Protein AF-A0A9D4MCY9-F1 (afdb_monomer_lite)

pLDDT: mean 71.81, std 23.61, range [22.31, 98.25]

Foldseek 3Di:
DVVVVVLLVCLLPLVSLVVQLVVLVVVQVVVQVVVVVVVDRPHDDSCDCVRNVSSVVSNVVNVVVVVVVVVVVVVVVVVPDPPPDDDDDDDDDDAADPQQVVQLVCVVVVVQPQFQKWWFQFWDWDDDPPDIATQAGGHTHTHGWLFEEEEAEDPSLNPLVVVCCQLLVDPTPDTWMDGNNHTRHRPPLVSLLQEQEQDPDLPDDQADFLQRRQLVLCVSSVPDFADPDDDDDPDPPPPDDDDRTPSSVLSVVLCVLQVVVVRRGPGLNPDDPLSSLSSSVSSSPRPLRQEYEEEASCPPHDPVSVVSVLVVLVVSSVVGHYYYYYHNDLVCCLSRGQKYFYGDSNYTNDIGGQVVLLVPQWQAKKKKWFADDFQVLVVVVVVVVCVVQVQKDWPDDDGGITIIRGGPVGDDPVVVVVVCVVCCVVRRGPDMDIGGDHVVNSVCVVPVDDPPCPVVVVVVVVVVVVVVVVVVVVVVVDDDDDDDDDDDPDDPPPPPLVVLALQVVLVVFFPPPDHLAADLAQDLWFRGDDPAPLLRLLLSQLLQLLSCLLVSDDFADDDPDDDCPPPLAALLLLVLLSVPDRDDPVLSVLQSVVSVVVVVDPPPPDDDDDDDDDDDDDDDDDDDDPPPSVPVNVVVVPDDPDDDPDDYSPSDDNHDDDSQSSQQSNLSCVLVPVSCLVSSVSSLSNNLHPPPDPSSNVSSLLSLLQNLLAAAHDPVCRSNVLVSLCPDDPLRSVSSVVSNVLCVVLDGHNGGFAPQLSVCSVVVHWRWAWEAFLVRDIDIDTDDSQDAFQNVLVVVCVVLVPPPSPQFWKWKDFDPDIGTSTNDSHGPRNSLRVQLSVCSSVVHHSVPGPMHMYTAHDDADPPDDCVVGVSNVVRHVSNVLVCVVVVVDDDPDPPVPVNPPPVPPPDDDDDDDDDDDDDDDDDDDDDDDDDDDDDDDDDDDDDDDDDDDDDDDDDDDDDDDDDDDDPDDFDWDQDPVGDTDTDDD

Structure (mmCIF, N/CA/C/O backbone):
data_AF-A0A9D4MCY9-F1
#
_entry.id   AF-A0A9D4MCY9-F1
#
loop_
_atom_site.group_PDB
_atom_site.id
_atom_site.type_symbol
_atom_site.label_atom_id
_atom_site.label_alt_id
_atom_site.label_comp_id
_atom_site.label_asym_id
_atom_site.label_entity_id
_atom_site.label_seq_id
_atom_site.pdbx_PDB_ins_code
_atom_site.Cartn_x
_atom_site.Cartn_y
_atom_site.Cartn_z
_atom_site.occupancy
_atom_site.B_iso_or_equiv
_atom_site.auth_seq_id
_atom_site.auth_comp_id
_atom_site.auth_asym_id
_atom_site.auth_atom_id
_atom_site.pdbx_PDB_model_num
ATOM 1 N N . MET A 1 1 ? 63.763 0.311 -40.552 1.00 64.69 1 MET A N 1
ATOM 2 C CA . MET A 1 1 ? 63.197 -0.962 -41.060 1.00 64.69 1 MET A CA 1
ATOM 3 C C . MET A 1 1 ? 62.284 -1.631 -40.032 1.00 64.69 1 MET A C 1
ATOM 5 O O . MET A 1 1 ? 61.115 -1.808 -40.337 1.00 64.69 1 MET A O 1
ATOM 9 N N . MET A 1 2 ? 62.757 -1.899 -38.807 1.00 74.38 2 MET A N 1
ATOM 10 C CA . MET A 1 2 ? 61.966 -2.548 -37.742 1.00 74.38 2 MET A CA 1
ATOM 11 C C . MET A 1 2 ? 60.652 -1.819 -37.398 1.00 74.38 2 MET A C 1
ATOM 13 O O . MET A 1 2 ? 59.606 -2.450 -37.330 1.00 74.38 2 MET A O 1
ATOM 17 N N . TYR A 1 3 ? 60.677 -0.484 -37.309 1.00 77.19 3 TYR A N 1
ATOM 18 C CA . TYR A 1 3 ? 59.478 0.334 -37.076 1.00 77.19 3 TYR A CA 1
ATOM 19 C C . TYR A 1 3 ? 58.373 0.121 -38.125 1.00 77.19 3 TYR A C 1
ATOM 21 O O . TYR A 1 3 ? 57.217 -0.057 -37.760 1.00 77.19 3 TYR A O 1
ATOM 29 N N . ARG A 1 4 ? 58.721 0.068 -39.421 1.00 75.94 4 ARG A N 1
ATOM 30 C CA . ARG A 1 4 ? 57.731 -0.134 -40.497 1.00 75.94 4 ARG A CA 1
ATOM 31 C C . ARG A 1 4 ? 57.085 -1.517 -40.404 1.00 75.94 4 ARG A C 1
ATOM 33 O O . ARG A 1 4 ? 55.888 -1.635 -40.610 1.00 75.94 4 ARG A O 1
ATOM 40 N N . ILE A 1 5 ? 57.861 -2.543 -40.049 1.00 81.12 5 ILE A N 1
ATOM 41 C CA . ILE A 1 5 ? 57.346 -3.908 -39.873 1.00 81.12 5 ILE A CA 1
ATOM 42 C C . ILE A 1 5 ? 56.385 -3.961 -38.678 1.00 81.12 5 ILE A C 1
ATOM 44 O O . ILE A 1 5 ? 55.272 -4.457 -38.816 1.00 81.12 5 ILE A O 1
ATOM 48 N N . CYS A 1 6 ? 56.773 -3.397 -37.529 1.00 80.88 6 CYS A N 1
ATOM 49 C CA . CYS A 1 6 ? 55.905 -3.335 -36.351 1.00 80.88 6 CYS A CA 1
ATOM 50 C C . CYS A 1 6 ? 54.618 -2.546 -36.623 1.00 80.88 6 CYS A C 1
ATOM 52 O O . CYS A 1 6 ? 53.548 -2.985 -36.214 1.00 80.88 6 CYS A O 1
ATOM 54 N N . HIS A 1 7 ? 54.709 -1.426 -37.342 1.00 80.06 7 HIS A N 1
ATOM 55 C CA . HIS A 1 7 ? 53.557 -0.603 -37.692 1.00 80.06 7 HIS A CA 1
ATOM 56 C C . HIS A 1 7 ? 52.508 -1.400 -38.481 1.00 80.06 7 HIS A C 1
ATOM 58 O O . HIS A 1 7 ? 51.356 -1.431 -38.065 1.00 80.06 7 HIS A O 1
ATOM 64 N N . TYR A 1 8 ? 52.902 -2.148 -39.521 1.00 82.31 8 TYR A N 1
ATOM 65 C CA . TYR A 1 8 ? 51.955 -2.980 -40.277 1.00 82.31 8 TYR A CA 1
ATOM 66 C C . TYR A 1 8 ? 51.379 -4.155 -39.473 1.00 82.31 8 TYR A C 1
ATOM 68 O O . TYR A 1 8 ? 50.224 -4.517 -39.675 1.00 82.31 8 TYR A O 1
ATOM 76 N N . VAL A 1 9 ? 52.146 -4.745 -38.549 1.00 83.62 9 VAL A N 1
ATOM 77 C CA . VAL A 1 9 ? 51.662 -5.849 -37.697 1.00 83.62 9 VAL A CA 1
ATOM 78 C C . VAL A 1 9 ? 50.628 -5.361 -36.678 1.00 83.62 9 VAL A C 1
ATOM 80 O O . VAL A 1 9 ? 49.639 -6.046 -36.424 1.00 83.62 9 VAL A O 1
ATOM 83 N N . PHE A 1 10 ? 50.820 -4.171 -36.106 1.00 85.44 10 PHE A N 1
ATOM 84 C CA . PHE A 1 10 ? 49.912 -3.626 -35.096 1.00 85.44 10 PHE A CA 1
ATOM 85 C C . PHE A 1 10 ? 48.616 -3.033 -35.671 1.00 85.44 10 PHE A C 1
ATOM 87 O O . PHE A 1 10 ? 47.699 -2.751 -34.900 1.00 85.44 10 PHE A O 1
ATOM 94 N N . LEU A 1 11 ? 48.478 -2.931 -37.000 1.00 84.12 11 LEU A N 1
ATOM 95 C CA . LEU A 1 11 ? 47.225 -2.539 -37.666 1.00 84.12 11 LEU A CA 1
ATOM 96 C C . LEU A 1 11 ? 46.071 -3.527 -37.477 1.00 84.12 11 LEU A C 1
ATOM 98 O O . LEU A 1 11 ? 44.967 -3.203 -37.882 1.00 84.12 11 LEU A O 1
ATOM 102 N N . ILE A 1 12 ? 46.315 -4.696 -36.873 1.00 84.00 12 ILE A N 1
ATOM 103 C CA . ILE A 1 12 ? 45.273 -5.652 -36.464 1.00 84.00 12 ILE A CA 1
ATOM 104 C C . ILE A 1 12 ? 44.497 -5.206 -35.211 1.00 84.00 12 ILE A C 1
ATOM 106 O O . ILE A 1 12 ? 43.529 -5.853 -34.806 1.00 84.00 12 ILE A O 1
ATOM 110 N N . PHE A 1 13 ? 44.980 -4.163 -34.528 1.00 86.94 13 PHE A N 1
ATOM 111 C CA . PHE A 1 13 ? 44.331 -3.597 -33.355 1.00 86.94 13 PHE A CA 1
ATOM 112 C C . PHE A 1 13 ? 43.630 -2.282 -33.738 1.00 86.94 13 PHE A C 1
ATOM 114 O O . PHE A 1 13 ? 44.322 -1.285 -33.983 1.00 86.94 13 PHE A O 1
ATOM 121 N N . PRO A 1 14 ? 42.285 -2.207 -33.665 1.00 84.31 14 PRO A N 1
ATOM 122 C CA . PRO A 1 14 ? 41.535 -1.023 -34.088 1.00 84.31 14 PRO A CA 1
ATOM 123 C C . PRO A 1 14 ? 41.972 0.294 -33.413 1.00 84.31 14 PRO A C 1
ATOM 125 O O . PRO A 1 14 ? 42.096 1.312 -34.099 1.00 84.31 14 PRO A O 1
ATOM 128 N N . PRO A 1 15 ? 42.275 0.324 -32.092 1.00 86.12 15 PRO A N 1
ATOM 129 C CA . PRO A 1 15 ? 42.746 1.547 -31.439 1.00 86.12 15 PRO A CA 1
ATOM 130 C C . PRO A 1 15 ? 44.099 2.033 -31.971 1.00 86.12 15 PRO A C 1
ATOM 132 O O . PRO A 1 15 ? 44.337 3.238 -32.034 1.00 86.12 15 PRO A O 1
ATOM 135 N N . TYR A 1 16 ? 44.979 1.107 -32.363 1.00 88.75 16 TYR A N 1
ATOM 136 C CA . TYR A 1 16 ? 46.291 1.432 -32.913 1.00 88.75 16 TYR A CA 1
ATOM 137 C C . TYR A 1 16 ? 46.175 1.951 -34.350 1.00 88.75 16 TYR A C 1
ATOM 139 O O . TYR A 1 16 ? 46.764 2.985 -34.664 1.00 88.75 16 TYR A O 1
ATOM 147 N N . ALA A 1 17 ? 45.372 1.292 -35.196 1.00 85.88 17 ALA A N 1
ATOM 148 C CA . ALA A 1 17 ? 45.138 1.714 -36.579 1.00 85.88 17 ALA A CA 1
ATOM 149 C C . ALA A 1 17 ? 44.563 3.139 -36.660 1.00 85.88 17 ALA A C 1
ATOM 151 O O . ALA A 1 17 ? 45.027 3.960 -37.457 1.00 85.88 17 ALA A O 1
ATOM 152 N N . LEU A 1 18 ? 43.612 3.468 -35.779 1.00 87.56 18 LEU A N 1
ATOM 153 C CA . LEU A 1 18 ? 43.035 4.808 -35.691 1.00 87.56 18 LEU A CA 1
ATOM 154 C C . LEU A 1 18 ? 44.052 5.844 -35.188 1.00 87.56 18 LEU A C 1
ATOM 156 O O . LEU A 1 18 ? 44.213 6.901 -35.800 1.00 87.56 18 LEU A O 1
ATOM 160 N N . ALA A 1 19 ? 44.745 5.552 -34.082 1.00 86.62 19 ALA A N 1
ATOM 161 C CA . ALA A 1 19 ? 45.706 6.476 -33.486 1.00 86.62 19 ALA A CA 1
ATOM 162 C C . ALA A 1 19 ? 46.879 6.770 -34.429 1.00 86.62 19 ALA A C 1
ATOM 164 O O . ALA A 1 19 ? 47.273 7.927 -34.569 1.00 86.62 19 ALA A O 1
ATOM 165 N N . SER A 1 20 ? 47.396 5.751 -35.120 1.00 86.38 20 SER A N 1
ATOM 166 C CA . SER A 1 20 ? 48.484 5.938 -36.077 1.00 86.38 20 SER A CA 1
ATOM 167 C C . SER A 1 20 ? 48.058 6.811 -37.255 1.00 86.38 20 SER A C 1
ATOM 169 O O . SER A 1 20 ? 48.768 7.753 -37.585 1.00 86.38 20 SER A O 1
ATOM 171 N N . GLY A 1 21 ? 46.862 6.595 -37.819 1.00 86.62 21 GLY A N 1
ATOM 172 C CA . GLY A 1 21 ? 46.362 7.428 -38.918 1.00 86.62 21 GLY A CA 1
ATOM 173 C C . GLY A 1 21 ? 46.193 8.904 -38.550 1.00 86.62 21 GLY A C 1
ATOM 174 O O . GLY A 1 21 ? 46.471 9.777 -39.373 1.00 86.62 21 GLY A O 1
ATOM 175 N N . PHE A 1 22 ? 45.791 9.205 -37.311 1.00 88.12 22 PHE A N 1
ATOM 176 C CA . PHE A 1 22 ? 45.759 10.587 -36.824 1.00 88.12 22 PHE A CA 1
ATOM 177 C C . PHE A 1 22 ? 47.158 11.175 -36.633 1.00 88.12 22 PHE A C 1
ATOM 179 O O . PHE A 1 22 ? 47.372 12.338 -36.975 1.00 88.12 22 PHE A O 1
ATOM 186 N N . MET A 1 23 ? 48.109 10.392 -36.121 1.00 86.50 23 MET A N 1
ATOM 187 C CA . MET A 1 23 ? 49.493 10.841 -35.952 1.00 86.50 23 MET A CA 1
ATOM 188 C C . MET A 1 23 ? 50.156 11.156 -37.296 1.00 86.50 23 MET A C 1
ATOM 190 O O . MET A 1 23 ? 50.753 12.223 -37.428 1.00 86.50 23 MET A O 1
ATOM 194 N N . ASP A 1 24 ? 49.961 10.312 -38.311 1.00 85.06 24 ASP A N 1
ATOM 195 C CA . ASP A 1 24 ? 50.493 10.525 -39.663 1.00 85.06 24 ASP A CA 1
ATOM 196 C C . ASP A 1 24 ? 49.896 11.790 -40.315 1.00 85.06 24 ASP A C 1
ATOM 198 O O . ASP A 1 24 ? 50.590 12.558 -40.992 1.00 85.06 24 ASP A O 1
ATOM 202 N N . LEU A 1 25 ? 48.610 12.072 -40.060 1.00 86.12 25 LEU A N 1
ATOM 203 C CA . LEU A 1 25 ? 47.942 13.295 -40.517 1.00 86.12 25 LEU A CA 1
ATOM 204 C C . LEU A 1 25 ? 48.508 14.553 -39.846 1.00 86.12 25 LEU A C 1
ATOM 206 O O . LEU A 1 25 ? 48.764 15.552 -40.526 1.00 86.12 25 LEU A O 1
ATOM 210 N N . ILE A 1 26 ? 48.697 14.506 -38.525 1.00 86.38 26 ILE A N 1
ATOM 211 C CA . ILE A 1 26 ? 49.263 15.612 -37.744 1.00 86.38 26 ILE A CA 1
ATOM 212 C C . ILE A 1 26 ? 50.703 15.873 -38.184 1.00 86.38 26 ILE A C 1
ATOM 214 O O . ILE A 1 26 ? 51.066 17.025 -38.418 1.00 86.38 26 ILE A O 1
ATOM 218 N N . GLU A 1 27 ? 51.507 14.824 -38.362 1.00 84.06 27 GLU A N 1
ATOM 219 C CA . GLU A 1 27 ? 52.890 14.955 -38.811 1.00 84.06 27 GLU A CA 1
ATOM 220 C C . GLU A 1 27 ? 52.964 15.633 -40.184 1.00 84.06 27 GLU A C 1
ATOM 222 O O . GLU A 1 27 ? 53.746 16.566 -40.364 1.00 84.06 27 GLU A O 1
ATOM 227 N N . ASN A 1 28 ? 52.102 15.252 -41.132 1.00 83.69 28 ASN A N 1
ATOM 228 C CA . ASN A 1 28 ? 52.048 15.897 -42.443 1.00 83.69 28 ASN A CA 1
ATOM 229 C C . ASN A 1 28 ? 51.619 17.375 -42.364 1.00 83.69 28 ASN A C 1
ATOM 231 O O . ASN A 1 28 ? 52.174 18.216 -43.075 1.00 83.69 28 ASN A O 1
ATOM 235 N N . GLN A 1 29 ? 50.673 17.726 -41.484 1.00 82.62 29 GLN A N 1
ATOM 236 C CA . GLN A 1 29 ? 50.283 19.127 -41.275 1.00 82.62 29 GLN A CA 1
ATOM 237 C C . GLN A 1 29 ? 51.408 19.964 -40.660 1.00 82.62 29 GLN A C 1
ATOM 239 O O . GLN A 1 29 ? 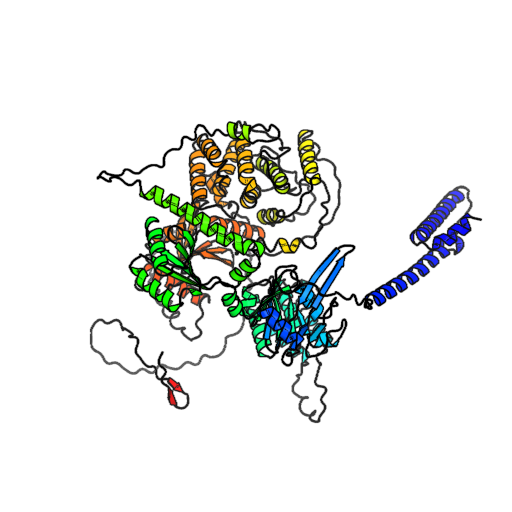51.676 21.078 -41.122 1.00 82.62 29 GLN A O 1
ATOM 244 N N . VAL A 1 30 ? 52.092 19.428 -39.649 1.00 85.31 30 VAL A N 1
ATOM 245 C CA . VAL A 1 30 ? 53.243 20.082 -39.013 1.00 85.31 30 VAL A CA 1
ATOM 246 C C . VAL A 1 30 ? 54.369 20.259 -40.028 1.00 85.31 30 VAL A C 1
ATOM 248 O O . VAL A 1 30 ? 54.891 21.363 -40.176 1.00 85.31 30 VAL A O 1
ATOM 251 N N . ARG A 1 31 ? 54.678 19.210 -40.797 1.00 82.00 31 ARG A N 1
ATOM 252 C CA . ARG A 1 31 ? 55.679 19.227 -41.868 1.00 82.00 31 ARG A CA 1
ATOM 253 C C . ARG A 1 31 ? 55.369 20.320 -42.890 1.00 82.00 31 ARG A C 1
ATOM 255 O O . ARG A 1 31 ? 56.198 21.199 -43.108 1.00 82.00 31 ARG A O 1
ATOM 262 N N . THR A 1 32 ? 54.152 20.340 -43.430 1.00 82.06 32 THR A N 1
ATOM 263 C CA . THR A 1 32 ? 53.715 21.360 -44.401 1.00 82.06 32 THR A CA 1
ATOM 264 C C . THR A 1 32 ? 53.843 22.776 -43.825 1.00 82.06 32 THR A C 1
ATOM 266 O O . THR A 1 32 ? 54.333 23.677 -44.498 1.00 82.06 32 THR A O 1
ATOM 269 N N . THR A 1 33 ? 53.463 22.979 -42.560 1.00 82.75 33 THR A N 1
ATOM 270 C CA . THR A 1 33 ? 53.537 24.292 -41.895 1.00 82.75 33 THR A CA 1
ATOM 271 C C . THR A 1 33 ? 54.978 24.776 -41.714 1.00 82.75 33 THR A C 1
ATOM 273 O O . THR A 1 33 ? 55.249 25.968 -41.861 1.00 82.75 33 THR A O 1
ATOM 276 N N . ILE A 1 34 ? 55.909 23.867 -41.411 1.00 83.31 34 ILE A N 1
ATOM 277 C CA . ILE A 1 34 ? 57.331 24.186 -41.243 1.00 83.31 34 ILE A CA 1
ATOM 278 C C . ILE A 1 34 ? 57.973 24.509 -42.594 1.00 83.31 34 ILE A C 1
ATOM 280 O O . ILE A 1 34 ? 58.594 25.560 -42.721 1.00 83.31 34 ILE A O 1
ATOM 284 N N . TYR A 1 35 ? 57.799 23.665 -43.615 1.00 81.81 35 TYR A N 1
ATOM 285 C CA . TYR A 1 35 ? 58.431 23.880 -44.925 1.00 81.81 35 TYR A CA 1
ATOM 286 C C . TYR A 1 35 ? 57.879 25.103 -45.663 1.00 81.81 35 TYR A C 1
ATOM 288 O O . TYR A 1 35 ? 58.643 25.816 -46.311 1.00 81.81 35 TYR A O 1
ATOM 296 N N . LYS A 1 36 ? 56.603 25.444 -45.445 1.00 81.56 36 LYS A N 1
ATOM 297 C CA . LYS A 1 36 ? 56.005 26.679 -45.964 1.00 81.56 36 LYS A CA 1
ATOM 298 C C . LYS A 1 36 ? 56.667 27.952 -45.415 1.00 81.56 36 LYS A C 1
ATOM 300 O O . LYS A 1 36 ? 56.627 28.981 -46.077 1.00 81.56 36 LYS A O 1
ATOM 305 N N . ARG A 1 37 ? 57.311 27.905 -44.237 1.00 80.50 37 ARG A N 1
ATOM 306 C CA . ARG A 1 37 ? 58.117 29.032 -43.714 1.00 80.50 37 ARG A CA 1
ATOM 307 C C . ARG A 1 37 ? 59.458 29.205 -44.432 1.00 80.50 37 ARG A C 1
ATOM 309 O O . ARG A 1 37 ? 60.044 30.274 -44.328 1.00 80.50 37 ARG A O 1
ATOM 316 N N . PHE A 1 38 ? 59.927 28.177 -45.135 1.00 83.94 38 PHE A N 1
ATOM 317 C CA . PHE A 1 38 ? 61.166 28.187 -45.916 1.00 83.94 38 PHE A CA 1
ATOM 318 C C . PHE A 1 38 ? 60.907 28.290 -47.430 1.00 83.94 38 PHE A C 1
ATOM 320 O O . PHE A 1 38 ? 61.817 28.039 -48.209 1.00 83.94 38 PHE A O 1
ATOM 327 N N . ASP A 1 39 ? 59.681 28.647 -47.834 1.00 74.69 39 ASP A N 1
ATOM 328 C CA . ASP A 1 39 ? 59.236 28.772 -49.234 1.00 74.69 39 ASP A CA 1
ATOM 329 C C . ASP A 1 39 ? 59.314 27.463 -50.054 1.00 74.69 39 ASP A C 1
ATOM 331 O O . ASP A 1 39 ? 59.400 27.470 -51.280 1.00 74.69 39 ASP A O 1
ATOM 335 N N . TYR A 1 40 ? 59.247 26.311 -49.370 1.00 77.00 40 TYR A N 1
ATOM 336 C CA . TYR A 1 40 ? 59.152 24.983 -49.985 1.00 77.00 40 TYR A CA 1
ATOM 337 C C . TYR A 1 40 ? 57.748 24.399 -49.805 1.00 77.00 40 TYR A C 1
ATOM 339 O O . TYR A 1 40 ? 57.267 24.239 -48.679 1.00 77.00 40 TYR A O 1
ATOM 347 N N . ASP A 1 41 ? 57.105 24.011 -50.909 1.00 69.62 41 ASP A N 1
ATOM 348 C CA . ASP A 1 41 ? 55.801 23.348 -50.862 1.00 69.62 41 ASP A CA 1
ATOM 349 C C . ASP A 1 41 ? 55.972 21.828 -50.689 1.00 69.62 41 ASP A C 1
ATOM 351 O O . ASP A 1 41 ? 56.189 21.083 -51.643 1.00 69.62 41 ASP A O 1
ATOM 355 N N . ALA A 1 42 ? 55.930 21.369 -49.435 1.00 67.50 42 ALA A N 1
ATOM 356 C CA . ALA A 1 42 ? 56.078 19.960 -49.051 1.00 67.50 42 ALA A CA 1
ATOM 357 C C . ALA A 1 42 ? 54.724 19.254 -48.812 1.00 67.50 42 ALA A C 1
ATOM 359 O O . ALA A 1 42 ? 54.643 18.314 -48.017 1.00 67.50 42 ALA A O 1
ATOM 360 N N . TYR A 1 43 ? 53.644 19.732 -49.441 1.00 75.94 43 TYR A N 1
ATOM 361 C CA . TYR A 1 43 ? 52.298 19.204 -49.230 1.00 75.94 43 TYR A CA 1
ATOM 362 C C . TYR A 1 43 ? 52.103 17.819 -49.865 1.00 75.94 43 TYR A C 1
ATOM 364 O O . TYR A 1 43 ? 51.990 17.679 -51.084 1.00 75.94 43 TYR A O 1
ATOM 372 N N . ASN A 1 44 ? 51.954 16.793 -49.024 1.00 74.75 44 ASN A N 1
ATOM 373 C CA . ASN A 1 44 ? 51.489 15.476 -49.455 1.00 74.75 44 ASN A CA 1
ATOM 374 C C . ASN A 1 44 ? 49.975 15.343 -49.268 1.00 74.75 44 ASN A C 1
ATOM 376 O O . ASN A 1 44 ? 49.420 15.732 -48.237 1.00 74.75 44 ASN A O 1
ATOM 380 N N . ARG A 1 45 ? 49.294 14.749 -50.257 1.00 78.44 45 ARG A N 1
ATOM 381 C CA . ARG A 1 45 ? 47.847 14.505 -50.189 1.00 78.44 45 ARG A CA 1
ATOM 382 C C . ARG A 1 45 ? 47.522 13.540 -49.032 1.00 78.44 45 ARG A C 1
ATOM 384 O O . ARG A 1 45 ? 48.040 12.427 -49.042 1.00 78.44 45 ARG A O 1
ATOM 391 N N . PRO A 1 46 ? 46.615 13.897 -48.102 1.00 74.25 46 PRO A N 1
ATOM 392 C CA . PRO A 1 46 ? 46.315 13.086 -46.915 1.00 74.25 46 PRO A CA 1
ATOM 393 C C . PRO A 1 46 ? 45.792 11.668 -47.190 1.00 74.25 46 PRO A C 1
ATOM 395 O O . PRO A 1 46 ? 45.970 10.773 -46.373 1.00 74.25 46 PRO A O 1
ATOM 398 N N . PHE A 1 47 ? 45.132 11.461 -48.332 1.00 78.62 47 PHE A N 1
ATOM 399 C CA . PHE A 1 47 ? 44.449 10.208 -48.680 1.00 78.62 47 PHE A CA 1
ATOM 400 C C . PHE A 1 47 ? 45.281 9.271 -49.566 1.00 78.62 47 PHE A C 1
ATOM 402 O O . PHE A 1 47 ? 44.731 8.414 -50.255 1.00 78.62 47 PHE A O 1
ATOM 409 N N . THR A 1 48 ? 46.601 9.431 -49.600 1.00 82.12 48 THR A N 1
ATOM 410 C CA . THR A 1 48 ? 47.463 8.470 -50.293 1.00 82.12 48 THR A CA 1
ATOM 411 C C . THR A 1 48 ? 47.517 7.145 -49.530 1.00 82.12 48 THR A C 1
ATOM 413 O O . THR A 1 48 ? 47.373 7.097 -48.303 1.00 82.12 48 THR A O 1
ATOM 416 N N . LEU A 1 49 ? 47.732 6.051 -50.270 1.00 77.19 49 LEU A N 1
ATOM 417 C CA . LEU A 1 49 ? 47.850 4.707 -49.695 1.00 77.19 49 LEU A CA 1
ATOM 418 C C . LEU A 1 49 ? 48.971 4.628 -48.655 1.00 77.19 49 LEU A C 1
ATOM 420 O O . LEU A 1 49 ? 48.799 3.979 -47.631 1.00 77.19 49 LEU A O 1
ATOM 424 N N . GLU A 1 50 ? 50.076 5.335 -48.889 1.00 73.69 50 GLU A N 1
ATOM 425 C CA . GLU A 1 50 ? 51.227 5.365 -47.983 1.00 73.69 50 GLU A CA 1
ATOM 426 C C . GLU A 1 50 ? 51.009 6.195 -46.711 1.00 73.69 50 GLU A C 1
ATOM 428 O O . GLU A 1 50 ? 51.801 6.056 -45.785 1.00 73.69 50 GLU A O 1
ATOM 433 N N . MET A 1 51 ? 49.970 7.039 -46.655 1.00 76.12 51 MET A N 1
ATOM 434 C CA . MET A 1 51 ? 49.732 7.943 -45.527 1.00 76.12 51 MET A CA 1
ATOM 435 C C . MET A 1 51 ? 48.578 7.472 -44.631 1.00 76.12 51 MET A C 1
ATOM 437 O O . MET A 1 51 ? 48.809 7.120 -43.484 1.00 76.12 51 MET A O 1
ATOM 441 N N . ILE A 1 52 ? 47.337 7.423 -45.132 1.00 83.69 52 ILE A N 1
ATOM 442 C CA . ILE A 1 52 ? 46.163 7.000 -44.329 1.00 83.69 52 ILE A CA 1
ATOM 443 C C . ILE A 1 52 ? 45.447 5.786 -44.942 1.00 83.69 52 ILE A C 1
ATOM 445 O O . ILE A 1 52 ? 44.693 5.093 -44.255 1.00 83.69 52 ILE A O 1
ATOM 449 N N . GLY A 1 53 ? 45.683 5.481 -46.224 1.00 83.69 53 GLY A N 1
ATOM 450 C CA . GLY A 1 53 ? 44.920 4.457 -46.944 1.00 83.69 53 GLY A CA 1
ATOM 451 C C . GLY A 1 53 ? 44.999 3.058 -46.324 1.00 83.69 53 GLY A C 1
ATOM 452 O O . GLY A 1 53 ? 43.962 2.412 -46.182 1.00 83.69 53 GLY A O 1
ATOM 453 N N . TRP A 1 54 ? 46.180 2.611 -45.879 1.00 86.12 54 TRP A N 1
ATOM 454 C CA . TRP A 1 54 ? 46.318 1.312 -45.201 1.00 86.12 54 TRP A CA 1
ATOM 455 C C . TRP A 1 54 ? 45.542 1.232 -43.880 1.00 86.12 54 TRP A C 1
ATOM 457 O O . TRP A 1 54 ? 44.929 0.202 -43.601 1.00 86.12 54 TRP A O 1
ATOM 467 N N . ASN A 1 55 ? 45.482 2.327 -43.119 1.00 86.31 55 ASN A N 1
ATOM 468 C CA . ASN A 1 55 ? 44.775 2.384 -41.835 1.00 86.31 55 ASN A CA 1
ATOM 469 C C . ASN A 1 55 ? 43.250 2.310 -42.035 1.00 86.31 55 ASN A C 1
ATOM 471 O O . ASN A 1 55 ? 42.553 1.631 -41.284 1.00 86.31 55 ASN A O 1
ATOM 475 N N . LEU A 1 56 ? 42.725 2.950 -43.087 1.00 86.06 56 LEU A N 1
ATOM 476 C CA . LEU A 1 56 ? 41.302 2.876 -43.450 1.00 86.06 56 LEU A CA 1
ATOM 477 C C . LEU A 1 56 ? 40.897 1.485 -43.954 1.00 86.06 56 LEU A C 1
ATOM 479 O O . LEU A 1 56 ? 39.829 0.989 -43.592 1.00 86.06 56 LEU A O 1
ATOM 483 N N . ILE A 1 57 ? 41.746 0.848 -44.768 1.00 88.38 57 ILE A N 1
ATOM 484 C CA . ILE A 1 57 ? 41.507 -0.514 -45.265 1.00 88.38 57 ILE A CA 1
ATOM 485 C C . ILE A 1 57 ? 41.508 -1.513 -44.101 1.00 88.38 57 ILE A C 1
ATOM 487 O O . ILE A 1 57 ? 40.609 -2.350 -44.025 1.00 88.38 57 ILE A O 1
ATOM 491 N N . ALA A 1 58 ? 42.462 -1.393 -43.171 1.00 87.75 58 ALA A N 1
ATOM 492 C CA . ALA A 1 58 ? 42.533 -2.235 -41.980 1.00 87.75 58 ALA A CA 1
ATOM 493 C C . ALA A 1 58 ? 41.252 -2.136 -41.132 1.00 87.75 58 ALA A C 1
ATOM 495 O O . ALA A 1 58 ? 40.604 -3.155 -40.898 1.00 87.75 58 ALA A O 1
ATOM 496 N N . MET A 1 59 ? 40.802 -0.921 -40.790 1.00 89.38 59 MET A N 1
ATOM 497 C CA . MET A 1 59 ? 39.559 -0.723 -40.024 1.00 89.38 59 MET A CA 1
ATOM 498 C C . MET A 1 59 ? 38.313 -1.272 -40.743 1.00 89.38 59 MET A C 1
ATOM 500 O O . MET A 1 59 ? 37.394 -1.790 -40.101 1.00 89.38 59 MET A O 1
ATOM 504 N N . GLY A 1 60 ? 38.264 -1.187 -42.078 1.00 90.12 60 GLY A N 1
ATOM 505 C CA . GLY A 1 60 ? 37.180 -1.767 -42.875 1.00 90.12 60 GLY A CA 1
ATOM 506 C C . GLY A 1 60 ? 37.131 -3.297 -42.789 1.00 90.12 60 GLY A C 1
ATOM 507 O O . GLY A 1 60 ? 36.059 -3.873 -42.590 1.00 90.12 60 GLY A O 1
ATOM 508 N N . ILE A 1 61 ? 38.292 -3.953 -42.883 1.00 91.25 61 ILE A N 1
ATOM 509 C CA . ILE A 1 61 ? 38.418 -5.414 -42.755 1.00 91.25 61 ILE A CA 1
ATOM 510 C C . ILE A 1 61 ? 38.064 -5.862 -41.333 1.00 91.25 61 ILE A C 1
ATOM 512 O O . ILE A 1 61 ? 37.276 -6.793 -41.163 1.00 91.25 61 ILE A O 1
ATOM 516 N N . GLU A 1 62 ? 38.584 -5.181 -40.313 1.00 88.50 62 GLU A N 1
ATOM 517 C CA . GLU A 1 62 ? 38.278 -5.465 -38.907 1.00 88.50 62 GLU A CA 1
ATOM 518 C C . GLU A 1 62 ? 36.774 -5.377 -38.629 1.00 88.50 62 GLU A C 1
ATOM 520 O O . GLU A 1 62 ? 36.201 -6.286 -38.027 1.00 88.50 62 GLU A O 1
ATOM 525 N N . THR A 1 63 ? 36.112 -4.327 -39.126 1.00 88.75 63 THR A N 1
ATOM 526 C CA . THR A 1 63 ? 34.662 -4.137 -38.963 1.00 88.75 63 THR A CA 1
ATOM 527 C C . THR A 1 63 ? 33.877 -5.319 -39.529 1.00 88.75 63 THR A C 1
ATOM 529 O O . THR A 1 63 ? 32.960 -5.824 -38.880 1.00 88.75 63 THR A O 1
ATOM 532 N N . PHE A 1 64 ? 34.257 -5.808 -40.712 1.00 92.19 64 PHE A N 1
ATOM 533 C CA . PHE A 1 64 ? 33.622 -6.974 -41.320 1.00 92.19 64 PHE A CA 1
ATOM 534 C C . PHE A 1 64 ? 33.854 -8.250 -40.498 1.00 92.19 64 PHE A C 1
ATOM 536 O O . PHE A 1 64 ? 32.911 -8.998 -40.236 1.00 92.19 64 PHE A O 1
ATOM 543 N N . VAL A 1 65 ? 35.085 -8.482 -40.035 1.00 90.00 65 VAL A N 1
ATOM 544 C CA . VAL A 1 65 ? 35.433 -9.661 -39.226 1.00 90.00 65 VAL A CA 1
ATOM 545 C C . VAL A 1 65 ? 34.670 -9.670 -37.900 1.00 90.00 65 VAL A C 1
ATOM 547 O O . VAL A 1 65 ? 34.057 -10.684 -37.562 1.00 90.00 65 VAL A O 1
ATOM 550 N N . PHE A 1 66 ? 34.642 -8.551 -37.170 1.00 87.81 66 PHE A N 1
ATOM 551 C CA . PHE A 1 66 ? 33.905 -8.444 -35.907 1.00 87.81 66 PHE A CA 1
ATOM 552 C C . PHE A 1 66 ? 32.390 -8.562 -36.099 1.00 87.81 66 PHE A C 1
ATOM 554 O O . PHE A 1 66 ? 31.716 -9.182 -35.274 1.00 87.81 66 PHE A O 1
ATOM 561 N N . PHE A 1 67 ? 31.847 -8.037 -37.198 1.00 89.12 67 PHE A N 1
ATOM 562 C CA . PHE A 1 67 ? 30.433 -8.189 -37.539 1.00 89.12 67 PHE A CA 1
ATOM 563 C C . PHE A 1 67 ? 30.057 -9.660 -37.771 1.00 89.12 67 PHE A C 1
ATOM 565 O O . PHE A 1 67 ? 29.089 -10.152 -37.188 1.00 89.12 67 PHE A O 1
ATOM 572 N N . VAL A 1 68 ? 30.863 -10.396 -38.544 1.00 89.94 68 VAL A N 1
ATOM 573 C CA . VAL A 1 68 ? 30.659 -11.836 -38.773 1.00 89.94 68 VAL A CA 1
ATOM 574 C C . VAL A 1 68 ? 30.805 -12.627 -37.470 1.00 89.94 68 VAL A C 1
ATOM 576 O O . VAL A 1 68 ? 29.973 -13.487 -37.183 1.00 89.94 68 VAL A O 1
ATOM 579 N N . LEU A 1 69 ? 31.809 -12.318 -36.643 1.00 86.69 69 LEU A N 1
ATOM 580 C CA . LEU A 1 69 ? 31.993 -12.939 -35.325 1.00 86.69 69 LEU A CA 1
ATOM 581 C C . LEU A 1 69 ? 30.777 -12.732 -34.419 1.00 86.69 69 LEU A C 1
ATOM 583 O O . LEU A 1 69 ? 30.326 -13.679 -33.777 1.00 86.69 69 LEU A O 1
ATOM 587 N N . THR A 1 70 ? 30.214 -11.524 -34.417 1.00 82.94 70 THR A N 1
ATOM 588 C CA . THR A 1 70 ? 29.019 -11.191 -33.633 1.00 82.94 70 THR A CA 1
ATOM 589 C C . THR A 1 70 ? 27.817 -12.019 -34.088 1.00 82.94 70 THR A C 1
ATOM 591 O O . THR A 1 70 ? 27.155 -12.632 -33.255 1.00 82.94 70 THR A O 1
ATOM 594 N N . ILE A 1 71 ? 27.589 -12.135 -35.403 1.00 83.56 71 ILE A N 1
ATOM 595 C CA . ILE A 1 71 ? 26.520 -12.981 -35.963 1.00 83.56 71 ILE A CA 1
ATOM 596 C C . ILE A 1 71 ? 26.721 -14.453 -35.581 1.00 83.56 71 ILE A C 1
ATOM 598 O O . ILE A 1 71 ? 25.776 -15.129 -35.180 1.00 83.56 71 ILE A O 1
ATOM 602 N N . VAL A 1 72 ? 27.948 -14.970 -35.672 1.00 80.75 72 VAL A N 1
ATOM 603 C CA . VAL A 1 72 ? 28.247 -16.370 -35.331 1.00 80.75 72 VAL A CA 1
ATOM 604 C C . VAL A 1 72 ? 28.061 -16.641 -33.835 1.00 80.75 72 VAL A C 1
ATOM 606 O O . VAL A 1 72 ? 27.568 -17.711 -33.469 1.00 80.75 72 VAL A O 1
ATOM 609 N N . MET A 1 73 ? 28.433 -15.698 -32.964 1.00 73.94 73 MET A N 1
ATOM 610 C CA . MET A 1 73 ? 28.200 -15.809 -31.521 1.00 73.94 73 MET A CA 1
ATOM 611 C C . MET A 1 73 ? 26.705 -15.808 -31.192 1.00 73.94 73 MET A C 1
ATOM 613 O O . MET A 1 73 ? 26.269 -16.640 -30.398 1.00 73.94 73 MET A O 1
ATOM 617 N N . ASP A 1 74 ? 25.918 -14.956 -31.847 1.00 71.50 74 ASP A N 1
ATOM 618 C CA . ASP A 1 74 ? 24.470 -14.877 -31.636 1.00 71.50 74 ASP A CA 1
ATOM 619 C C . ASP A 1 74 ? 23.764 -16.169 -32.102 1.00 71.50 74 ASP A C 1
ATOM 621 O O . ASP A 1 74 ? 22.961 -16.759 -31.375 1.00 71.50 74 ASP A O 1
ATOM 625 N N . LEU A 1 75 ? 24.178 -16.722 -33.251 1.00 65.62 75 LEU A N 1
ATOM 626 C CA . LEU A 1 75 ? 23.668 -17.998 -33.775 1.00 65.62 75 LEU A CA 1
ATOM 627 C C . LEU A 1 75 ? 24.049 -19.212 -32.905 1.00 65.62 75 LEU A C 1
ATOM 629 O O . LEU A 1 75 ? 23.242 -20.133 -32.742 1.00 65.62 75 LEU A O 1
ATOM 633 N N . LYS A 1 76 ? 25.254 -19.233 -32.313 1.00 58.53 76 LYS A N 1
ATOM 634 C CA . LYS A 1 76 ? 25.671 -20.290 -31.369 1.00 58.53 76 LYS A CA 1
ATOM 635 C C . LYS A 1 76 ? 24.982 -20.169 -30.007 1.00 58.53 76 LYS A C 1
ATOM 637 O O . LYS A 1 76 ? 24.687 -21.201 -29.410 1.00 58.53 76 LYS A O 1
ATOM 642 N N . CYS A 1 77 ? 24.675 -18.960 -29.534 1.00 49.16 77 CYS A N 1
ATOM 643 C CA . CYS A 1 77 ? 23.929 -18.742 -28.288 1.00 49.16 77 CYS A CA 1
ATOM 644 C C . CYS A 1 77 ? 22.485 -19.266 -28.357 1.00 49.16 77 CYS A C 1
ATOM 646 O O . CYS A 1 77 ? 21.955 -19.732 -27.347 1.00 49.16 77 CYS A O 1
ATOM 648 N N . CYS A 1 78 ? 21.870 -19.293 -29.543 1.00 46.28 78 CYS A N 1
ATOM 649 C CA . CYS A 1 78 ? 20.575 -19.949 -29.752 1.00 46.28 78 CYS A CA 1
ATOM 650 C C . CYS A 1 78 ? 20.657 -21.488 -29.736 1.00 46.28 78 CYS A C 1
ATOM 652 O O . CYS A 1 78 ? 19.660 -22.155 -29.464 1.00 46.28 78 CYS A O 1
ATOM 654 N N . CYS A 1 79 ? 21.842 -22.059 -29.971 1.00 42.62 79 CYS A N 1
ATOM 655 C CA . CYS A 1 79 ? 22.104 -23.499 -29.947 1.00 42.62 79 CYS A CA 1
ATOM 656 C C . CYS A 1 79 ? 22.881 -23.882 -28.679 1.00 42.62 79 CYS A C 1
ATOM 658 O O . CYS A 1 79 ? 23.982 -24.430 -28.741 1.00 42.62 79 CYS A O 1
ATOM 660 N N . GLY A 1 80 ? 22.321 -23.565 -27.510 1.00 41.03 80 GLY A N 1
ATOM 661 C CA . GLY A 1 80 ? 22.894 -23.960 -26.226 1.00 41.03 80 GLY A CA 1
ATOM 662 C C . GLY A 1 80 ? 23.116 -25.474 -26.155 1.00 41.03 80 GLY A C 1
ATOM 663 O O . GLY A 1 80 ? 22.166 -26.254 -26.196 1.00 41.03 80 GLY A O 1
ATOM 664 N N . SER A 1 81 ? 24.389 -25.860 -26.060 1.00 38.38 81 SER A N 1
ATOM 665 C CA . SER A 1 81 ? 24.878 -27.228 -25.899 1.00 38.38 81 SER A CA 1
ATOM 666 C C . SER A 1 81 ? 24.104 -27.978 -24.809 1.00 38.38 81 SER A C 1
ATOM 668 O O . SER A 1 81 ? 24.041 -27.541 -23.657 1.00 38.38 81 SER A O 1
ATOM 670 N N . ASN A 1 82 ? 23.520 -29.119 -25.184 1.00 37.53 82 ASN A N 1
ATOM 671 C CA . ASN A 1 82 ? 22.856 -30.064 -24.289 1.00 37.53 82 ASN A CA 1
ATOM 672 C C . ASN A 1 82 ? 23.887 -30.747 -23.377 1.00 37.53 82 ASN A C 1
ATOM 674 O O . ASN A 1 82 ? 24.241 -31.912 -23.559 1.00 37.53 82 ASN A O 1
ATOM 678 N N . SER A 1 83 ? 24.345 -30.042 -22.349 1.00 38.12 83 SER A N 1
ATOM 679 C CA . SER A 1 83 ? 25.042 -30.667 -21.229 1.00 38.12 83 SER A CA 1
ATOM 680 C C . SER A 1 83 ? 24.003 -31.376 -20.358 1.00 38.12 83 SER A C 1
ATOM 682 O O . SER A 1 83 ? 23.463 -30.797 -19.418 1.00 38.12 83 SER A O 1
ATOM 684 N N . ARG A 1 84 ? 23.694 -32.638 -20.692 1.00 35.19 84 ARG A N 1
ATOM 685 C CA . ARG A 1 84 ? 22.965 -33.580 -19.824 1.00 35.19 84 ARG A CA 1
ATOM 686 C C . ARG A 1 84 ? 23.760 -33.770 -18.531 1.00 35.19 84 ARG A C 1
ATOM 688 O O . ARG A 1 84 ? 24.574 -34.683 -18.421 1.00 35.19 84 ARG A O 1
ATOM 695 N N . GLN A 1 85 ? 23.531 -32.912 -17.547 1.00 35.66 85 GLN A N 1
ATOM 696 C CA . GLN A 1 85 ? 24.056 -33.109 -16.207 1.00 35.66 85 GLN A CA 1
ATOM 697 C C . GLN A 1 85 ? 23.025 -33.936 -15.433 1.00 35.66 85 GLN A C 1
ATOM 699 O O . GLN A 1 85 ? 21.946 -33.455 -15.099 1.00 35.66 85 GLN A O 1
ATOM 704 N N . ARG A 1 86 ? 23.333 -35.225 -15.232 1.00 30.41 86 ARG A N 1
ATOM 705 C CA . ARG A 1 86 ? 22.560 -36.131 -14.371 1.00 30.41 86 ARG A CA 1
ATOM 706 C C . ARG A 1 86 ? 22.578 -35.569 -12.950 1.00 30.41 86 ARG A C 1
ATOM 708 O O . ARG A 1 86 ? 23.568 -35.739 -12.243 1.00 30.41 86 ARG A O 1
ATOM 715 N N . TYR A 1 87 ? 21.495 -34.931 -12.527 1.00 36.62 87 TYR A N 1
ATOM 716 C CA . TYR A 1 87 ? 21.252 -34.703 -11.110 1.00 36.62 87 TYR A CA 1
ATOM 717 C C . TYR A 1 87 ? 20.736 -36.015 -10.514 1.00 36.62 87 TYR A C 1
ATOM 719 O O . TYR A 1 87 ? 19.613 -36.439 -10.781 1.00 36.62 87 TYR A O 1
ATOM 727 N N . LEU A 1 88 ? 21.591 -36.696 -9.745 1.00 34.56 88 LEU A N 1
ATOM 728 C CA . LEU A 1 88 ? 21.150 -37.773 -8.865 1.00 34.56 88 LEU A CA 1
ATOM 729 C C . LEU A 1 88 ? 20.219 -37.165 -7.813 1.00 34.56 88 LEU A C 1
ATOM 731 O O . LEU A 1 88 ? 20.632 -36.341 -6.997 1.00 34.56 88 LEU A O 1
ATOM 735 N N . GLY A 1 89 ? 18.954 -37.574 -7.852 1.00 35.25 89 GLY A N 1
ATOM 736 C CA . GLY A 1 89 ? 17.983 -37.270 -6.817 1.00 35.25 89 GLY A CA 1
ATOM 737 C C . GLY A 1 89 ? 18.405 -37.904 -5.497 1.00 35.25 89 GLY A C 1
ATOM 738 O O . GLY A 1 89 ? 18.285 -39.109 -5.312 1.00 35.25 89 GLY A O 1
ATOM 739 N N . MET A 1 90 ? 18.856 -37.076 -4.564 1.00 34.66 90 MET A N 1
ATOM 740 C CA . MET A 1 90 ? 18.838 -37.388 -3.142 1.00 34.66 90 MET A CA 1
ATOM 741 C C . MET A 1 90 ? 18.208 -36.206 -2.423 1.00 34.66 90 MET A C 1
ATOM 743 O O . MET A 1 90 ? 18.854 -35.191 -2.204 1.00 34.66 90 MET A O 1
ATOM 747 N N . ASN A 1 91 ? 16.918 -36.343 -2.123 1.00 33.06 91 ASN A N 1
ATOM 748 C CA . ASN A 1 91 ? 16.293 -35.887 -0.886 1.00 33.06 91 ASN A CA 1
ATOM 749 C C . ASN A 1 91 ? 14.951 -36.617 -0.775 1.00 33.06 91 ASN A C 1
ATOM 751 O O . ASN A 1 91 ? 14.064 -36.430 -1.606 1.00 33.06 91 ASN A O 1
ATOM 755 N N . GLY A 1 92 ? 14.860 -37.507 0.215 1.00 34.22 92 GLY A N 1
ATOM 756 C CA . GLY A 1 92 ? 13.654 -38.262 0.534 1.00 34.22 92 GLY A CA 1
ATOM 757 C C . GLY A 1 92 ? 12.488 -37.375 1.000 1.00 34.22 92 GLY A C 1
ATOM 758 O O . GLY A 1 92 ? 12.658 -36.173 1.228 1.00 34.22 92 GLY A O 1
ATOM 759 N N . PRO A 1 93 ? 11.292 -37.970 1.137 1.00 44.19 93 PRO A N 1
ATOM 760 C CA . PRO A 1 93 ? 10.044 -37.268 1.397 1.00 44.19 93 PRO A CA 1
ATOM 761 C C . PRO A 1 93 ? 9.976 -36.897 2.878 1.00 44.19 93 PRO A C 1
ATOM 763 O O . PRO A 1 93 ? 9.718 -37.751 3.719 1.00 44.19 93 PRO A O 1
ATOM 766 N N . ALA A 1 94 ? 10.239 -35.640 3.223 1.00 46.72 94 ALA A N 1
ATOM 767 C CA . ALA A 1 94 ? 10.118 -35.207 4.618 1.00 46.72 94 ALA A CA 1
ATOM 768 C C . ALA A 1 94 ? 9.280 -33.937 4.821 1.00 46.72 94 ALA A C 1
ATOM 770 O O . ALA A 1 94 ? 9.006 -33.590 5.964 1.00 46.72 94 ALA A O 1
ATOM 771 N N . ASP A 1 95 ? 8.868 -33.235 3.757 1.00 56.38 95 ASP A N 1
ATOM 772 C CA . ASP A 1 95 ? 8.248 -31.904 3.908 1.00 56.38 95 ASP A CA 1
ATOM 773 C C . ASP A 1 95 ? 7.322 -31.495 2.737 1.00 56.38 95 ASP A C 1
ATOM 775 O O . ASP A 1 95 ? 7.083 -30.304 2.518 1.00 56.38 95 ASP A O 1
ATOM 779 N N . GLU A 1 96 ? 6.844 -32.461 1.938 1.00 65.44 96 GLU A N 1
ATOM 780 C CA . GLU A 1 96 ? 5.877 -32.227 0.848 1.00 65.44 96 GLU A CA 1
ATOM 781 C C . GLU A 1 96 ? 4.462 -32.591 1.318 1.00 65.44 96 GLU A C 1
ATOM 783 O O . GLU A 1 96 ? 4.253 -33.623 1.955 1.00 65.44 96 GLU A O 1
ATOM 788 N N . ASP A 1 97 ? 3.487 -31.731 1.017 1.00 81.62 97 ASP A N 1
ATOM 789 C CA . ASP A 1 97 ? 2.088 -31.975 1.358 1.00 81.62 97 ASP A CA 1
ATOM 790 C C . ASP A 1 97 ? 1.522 -33.191 0.597 1.00 81.62 97 ASP A C 1
ATOM 792 O O . ASP A 1 97 ? 1.927 -33.489 -0.531 1.00 81.62 97 ASP A O 1
ATOM 796 N N . VAL A 1 98 ? 0.556 -33.882 1.208 1.00 83.69 98 VAL A N 1
ATOM 797 C CA . VAL A 1 98 ? -0.106 -35.079 0.666 1.00 83.69 98 VAL A CA 1
ATOM 798 C C . VAL A 1 98 ? -0.716 -34.791 -0.706 1.00 83.69 98 VAL A C 1
ATOM 800 O O . VAL A 1 98 ? -0.542 -35.590 -1.620 1.00 83.69 98 VAL A O 1
ATOM 803 N N . ASP A 1 99 ? -1.347 -33.627 -0.885 1.00 87.38 99 ASP A N 1
ATOM 804 C CA . ASP A 1 99 ? -2.001 -33.258 -2.150 1.00 87.38 99 ASP A CA 1
ATOM 805 C C . ASP A 1 99 ? -0.982 -32.989 -3.266 1.00 87.38 99 ASP A C 1
ATOM 807 O O . ASP A 1 99 ? -1.199 -33.349 -4.422 1.00 87.38 99 ASP A O 1
ATOM 811 N N . VAL A 1 100 ? 0.168 -32.399 -2.921 1.00 88.25 100 VAL A N 1
ATOM 812 C CA . VAL A 1 100 ? 1.274 -32.158 -3.862 1.00 88.25 100 VAL A CA 1
ATOM 813 C C . VAL A 1 100 ? 1.911 -33.484 -4.272 1.00 88.25 100 VAL A C 1
ATOM 815 O O . VAL A 1 100 ? 2.178 -33.710 -5.452 1.00 88.25 100 VAL A O 1
ATOM 818 N N . SER A 1 101 ? 2.109 -34.381 -3.307 1.00 86.06 101 SER A N 1
ATOM 819 C CA . SER A 1 101 ? 2.656 -35.718 -3.539 1.00 86.06 101 SER A CA 1
ATOM 820 C C . SER A 1 101 ? 1.711 -36.569 -4.392 1.00 86.06 101 SER A C 1
ATOM 822 O O . SER A 1 101 ? 2.151 -37.217 -5.340 1.00 86.06 101 SER A O 1
ATOM 824 N N . ALA A 1 102 ? 0.407 -36.527 -4.106 1.00 86.69 102 ALA A N 1
ATOM 825 C CA . ALA A 1 102 ? -0.621 -37.221 -4.876 1.00 86.69 102 ALA A CA 1
ATOM 826 C C . ALA A 1 102 ? -0.682 -36.713 -6.323 1.00 86.69 102 ALA A C 1
ATOM 828 O O . ALA A 1 102 ? -0.706 -37.517 -7.255 1.00 86.69 102 ALA A O 1
ATOM 829 N N . GLU A 1 103 ? -0.626 -35.394 -6.524 1.00 89.25 103 GLU A N 1
ATOM 830 C CA . GLU A 1 103 ? -0.573 -34.801 -7.860 1.00 89.25 103 GLU A CA 1
ATOM 831 C C . GLU A 1 103 ? 0.695 -35.216 -8.613 1.00 89.25 103 GLU A C 1
ATOM 833 O O . GLU A 1 103 ? 0.631 -35.607 -9.776 1.00 89.25 103 GLU A O 1
ATOM 838 N N . LYS A 1 104 ? 1.855 -35.192 -7.953 1.00 88.69 104 LYS A N 1
ATOM 839 C CA . LYS A 1 104 ? 3.123 -35.632 -8.544 1.00 88.69 104 LYS A CA 1
ATOM 840 C C . LYS A 1 104 ? 3.048 -37.088 -9.004 1.00 88.69 104 LYS A C 1
ATOM 842 O O . LYS A 1 104 ? 3.390 -37.380 -10.147 1.00 88.69 104 LYS A O 1
ATOM 847 N N . VAL A 1 105 ? 2.500 -37.973 -8.168 1.00 88.00 105 VAL A N 1
ATOM 848 C CA . VAL A 1 105 ? 2.259 -39.382 -8.515 1.00 88.00 105 VAL A CA 1
ATOM 849 C C . VAL A 1 105 ? 1.280 -39.515 -9.688 1.00 88.00 105 VAL A C 1
ATOM 851 O O . VAL A 1 105 ? 1.525 -40.326 -10.579 1.00 88.00 105 VAL A O 1
ATOM 854 N N . ARG A 1 106 ? 0.208 -38.712 -9.739 1.00 90.06 106 ARG A N 1
ATOM 855 C CA . ARG A 1 106 ? -0.758 -38.698 -10.854 1.00 90.06 106 ARG A CA 1
ATOM 856 C C . ARG A 1 106 ? -0.086 -38.342 -12.183 1.00 90.06 106 ARG A C 1
ATOM 858 O O . ARG A 1 106 ? -0.256 -39.057 -13.172 1.00 90.06 106 ARG A O 1
ATOM 865 N N . ILE A 1 107 ? 0.724 -37.282 -12.193 1.00 89.88 107 ILE A N 1
ATOM 866 C CA . ILE A 1 107 ? 1.476 -36.856 -13.381 1.00 89.88 107 ILE A CA 1
ATOM 867 C C . ILE A 1 107 ? 2.544 -37.886 -13.764 1.00 89.88 107 ILE A C 1
ATOM 869 O O . ILE A 1 107 ? 2.766 -38.141 -14.950 1.00 89.88 107 ILE A O 1
ATOM 873 N N . ASP A 1 108 ? 3.183 -38.520 -12.779 1.00 86.25 108 ASP A N 1
ATOM 874 C CA . ASP A 1 108 ? 4.204 -39.531 -13.035 1.00 86.25 108 ASP A CA 1
ATOM 875 C C . ASP A 1 108 ? 3.640 -40.824 -13.634 1.00 86.25 108 ASP A C 1
ATOM 877 O O . ASP A 1 108 ? 4.283 -41.408 -14.515 1.00 86.25 108 ASP A O 1
ATOM 881 N N . ARG A 1 109 ? 2.430 -41.220 -13.211 1.00 84.88 109 ARG A N 1
ATOM 882 C CA . ARG A 1 109 ? 1.655 -42.341 -13.770 1.00 84.88 109 ARG A CA 1
ATOM 883 C C . ARG A 1 109 ? 1.112 -42.062 -15.173 1.00 84.88 109 ARG A C 1
ATOM 885 O O . ARG A 1 109 ? 0.793 -43.003 -15.890 1.00 84.88 109 ARG A O 1
ATOM 892 N N . GLY A 1 110 ? 1.047 -40.794 -15.582 1.00 78.69 110 GLY A N 1
ATOM 893 C CA . GLY A 1 110 ? 0.533 -40.397 -16.893 1.00 78.69 110 GLY A CA 1
ATOM 894 C C . GLY A 1 110 ? -0.993 -40.298 -16.968 1.00 78.69 110 GLY A C 1
ATOM 895 O O . GLY A 1 110 ? -1.539 -40.276 -18.073 1.00 78.69 110 GLY A O 1
ATOM 896 N N . ASP A 1 111 ? -1.683 -40.182 -15.828 1.00 77.88 111 ASP A N 1
ATOM 897 C CA . ASP A 1 111 ? -3.130 -39.921 -15.743 1.00 77.88 111 ASP A CA 1
ATOM 898 C C . ASP A 1 111 ? -3.447 -38.443 -16.056 1.00 77.88 111 ASP A C 1
ATOM 900 O O . ASP A 1 111 ? -4.037 -37.714 -15.258 1.00 77.88 111 ASP A O 1
ATOM 904 N N . CYS A 1 112 ? -3.020 -37.986 -17.237 1.00 74.56 112 CYS A N 1
ATOM 905 C CA . CYS A 1 112 ? -3.101 -36.593 -17.691 1.00 74.56 112 CYS A CA 1
ATOM 906 C C . CYS A 1 112 ? -4.006 -36.424 -18.925 1.00 74.56 112 CYS A C 1
ATOM 908 O O . CYS A 1 112 ? -3.894 -35.431 -19.637 1.00 74.56 112 CYS A O 1
ATOM 910 N N . ARG A 1 113 ? -4.875 -37.398 -19.240 1.00 70.06 113 ARG A N 1
ATOM 911 C CA . ARG A 1 113 ? -5.637 -37.423 -20.511 1.00 70.06 113 ARG A CA 1
ATOM 912 C C . ARG A 1 113 ? -6.552 -36.210 -20.719 1.00 70.06 113 ARG A C 1
ATOM 914 O O . ARG A 1 113 ? -6.855 -35.882 -21.859 1.00 70.06 113 ARG A O 1
ATOM 921 N N . GLN A 1 114 ? -6.994 -35.575 -19.635 1.00 78.62 114 GLN A N 1
ATOM 922 C CA . GLN A 1 114 ? -7.864 -34.394 -19.656 1.00 78.62 114 GLN A CA 1
ATOM 923 C C . GLN A 1 114 ? -7.095 -33.074 -19.459 1.00 78.62 114 GLN A C 1
ATOM 925 O O . GLN A 1 114 ? -7.694 -32.000 -19.543 1.00 78.62 114 GLN A O 1
ATOM 930 N N . ASP A 1 115 ? -5.782 -33.141 -19.211 1.00 89.00 115 ASP A N 1
ATOM 931 C CA . ASP A 1 115 ? -4.964 -31.977 -18.879 1.00 89.00 115 ASP A CA 1
ATOM 932 C C . ASP A 1 115 ? -4.458 -31.291 -20.150 1.00 89.00 115 ASP A C 1
ATOM 934 O O . ASP A 1 115 ? -3.753 -31.873 -20.977 1.00 89.00 115 ASP A O 1
ATOM 938 N N . VAL A 1 116 ? -4.803 -30.013 -20.291 1.00 89.44 116 VAL A N 1
ATOM 939 C CA . VAL A 1 116 ? -4.363 -29.171 -21.406 1.00 89.44 116 VAL A CA 1
ATOM 940 C C . VAL A 1 116 ? -2.921 -28.720 -21.199 1.00 89.44 116 VAL A C 1
ATOM 942 O O . VAL A 1 116 ? -2.163 -28.641 -22.163 1.00 89.44 116 VAL A O 1
ATOM 945 N N . VAL A 1 117 ? -2.522 -28.443 -19.957 1.00 92.31 117 VAL A N 1
ATOM 946 C CA . VAL A 1 117 ? -1.144 -28.082 -19.604 1.00 92.31 117 VAL A CA 1
ATOM 947 C C . VAL A 1 117 ? -0.612 -29.097 -18.609 1.00 92.31 117 VAL A C 1
ATOM 949 O O . VAL A 1 117 ? -1.217 -29.310 -17.563 1.00 92.31 117 VAL A O 1
ATOM 952 N N . VAL A 1 118 ? 0.533 -29.701 -18.920 1.00 92.44 118 VAL A N 1
ATOM 953 C CA . VAL A 1 118 ? 1.203 -30.676 -18.052 1.00 92.44 118 VAL A CA 1
ATOM 954 C C . VAL A 1 118 ? 2.639 -30.230 -17.819 1.00 92.44 118 VAL A C 1
ATOM 956 O O . VAL A 1 118 ? 3.395 -29.996 -18.763 1.00 92.44 118 VAL A O 1
ATOM 959 N N . VAL A 1 119 ? 3.015 -30.132 -16.549 1.00 93.06 119 VAL A N 1
ATOM 960 C CA . VAL A 1 119 ? 4.366 -29.825 -16.082 1.00 93.06 119 VAL A CA 1
ATOM 961 C C . VAL A 1 119 ? 4.851 -31.019 -15.274 1.00 93.06 119 VAL A C 1
ATOM 963 O O . VAL A 1 119 ? 4.213 -31.387 -14.288 1.00 93.06 119 VAL A O 1
ATOM 966 N N . ARG A 1 120 ? 5.966 -31.636 -15.677 1.00 90.88 120 ARG A N 1
ATOM 967 C CA . ARG A 1 120 ? 6.512 -32.822 -15.005 1.00 90.88 120 ARG A CA 1
ATOM 968 C C . ARG A 1 120 ? 7.946 -32.594 -14.548 1.00 90.88 120 ARG A C 1
ATOM 970 O O . ARG A 1 120 ? 8.826 -32.357 -15.376 1.00 90.88 120 ARG A O 1
ATOM 977 N N . ASN A 1 121 ? 8.153 -32.726 -13.235 1.00 89.62 121 ASN A N 1
ATOM 978 C CA . ASN A 1 121 ? 9.430 -32.610 -12.529 1.00 89.62 121 ASN A CA 1
ATOM 979 C C . ASN A 1 121 ? 10.298 -31.450 -13.041 1.00 89.62 121 ASN A C 1
ATOM 981 O O . ASN A 1 121 ? 11.466 -31.630 -13.369 1.00 89.62 121 ASN A O 1
ATOM 985 N N . LEU A 1 122 ? 9.702 -30.267 -13.169 1.00 90.88 122 LEU A N 1
ATOM 986 C CA . LEU A 1 122 ? 10.356 -29.116 -13.768 1.00 90.88 122 LEU A CA 1
ATOM 987 C C . LEU A 1 122 ? 11.406 -28.528 -12.820 1.00 90.88 122 LEU A C 1
ATOM 989 O O . LEU A 1 122 ? 11.093 -28.172 -11.683 1.00 90.88 122 LEU A O 1
ATOM 993 N N . HIS A 1 123 ? 12.632 -28.360 -13.315 1.00 90.00 123 HIS A N 1
ATOM 994 C CA . HIS A 1 123 ? 13.728 -27.687 -12.620 1.00 90.00 123 HIS A CA 1
ATOM 995 C C . HIS A 1 123 ? 14.295 -26.551 -13.458 1.00 90.00 123 HIS A C 1
ATOM 997 O O . HIS A 1 123 ? 14.453 -26.659 -14.677 1.00 90.00 123 HIS A O 1
ATOM 1003 N N . LYS A 1 124 ? 14.675 -25.463 -12.789 1.00 89.81 124 LYS A N 1
ATOM 1004 C CA . LYS A 1 124 ? 15.404 -24.362 -13.413 1.00 89.81 124 LYS A CA 1
ATOM 1005 C C . LYS A 1 124 ? 16.458 -23.814 -12.468 1.00 89.81 124 LYS A C 1
ATOM 1007 O O . LYS A 1 124 ? 16.130 -23.324 -11.389 1.00 89.81 124 LYS A O 1
ATOM 1012 N N . VAL A 1 125 ? 17.706 -23.844 -12.925 1.00 88.50 125 VAL A N 1
ATOM 1013 C CA . VAL A 1 125 ? 18.857 -23.238 -12.250 1.00 88.50 125 VAL A CA 1
ATOM 1014 C C . VAL A 1 125 ? 19.437 -22.152 -13.151 1.00 88.50 125 VAL A C 1
ATOM 1016 O O . VAL A 1 125 ? 19.692 -22.386 -14.335 1.00 88.50 125 VAL A O 1
ATOM 1019 N N . TYR A 1 126 ? 19.626 -20.959 -12.597 1.00 84.25 126 TYR A N 1
ATOM 1020 C CA . TYR A 1 126 ? 20.377 -19.879 -13.227 1.00 84.25 126 TYR A CA 1
ATOM 1021 C C . TYR A 1 126 ? 21.797 -19.884 -12.673 1.00 84.25 126 TYR A C 1
ATOM 1023 O O . TYR A 1 126 ? 21.987 -19.881 -11.459 1.00 84.25 126 TYR A O 1
ATOM 1031 N N . LYS A 1 127 ? 22.792 -19.902 -13.561 1.00 80.56 127 LYS A N 1
ATOM 1032 C CA . LYS A 1 127 ? 24.204 -19.813 -13.182 1.00 80.56 127 LYS A CA 1
ATOM 1033 C C . LYS A 1 127 ? 24.676 -18.387 -13.442 1.00 80.56 127 LYS A C 1
ATOM 1035 O O . LYS A 1 127 ? 24.595 -17.934 -14.580 1.00 80.56 127 LYS A O 1
ATOM 1040 N N . SER A 1 128 ? 25.141 -17.691 -12.407 1.00 69.81 128 SER A N 1
ATOM 1041 C CA . SER A 1 128 ? 25.792 -16.383 -12.531 1.00 69.81 128 SER A CA 1
ATOM 1042 C C . SER A 1 128 ? 27.179 -16.469 -11.902 1.00 69.81 128 SER A C 1
ATOM 1044 O O . SER A 1 128 ? 27.339 -16.476 -10.682 1.00 69.81 128 SER A O 1
ATOM 1046 N N . GLY A 1 129 ? 28.206 -16.639 -12.735 1.00 72.25 129 GLY A N 1
ATOM 1047 C CA . GLY A 1 129 ? 29.570 -16.876 -12.258 1.00 72.25 129 GLY A CA 1
ATOM 1048 C C . GLY A 1 129 ? 29.679 -18.148 -11.403 1.00 72.25 129 GLY A C 1
ATOM 1049 O O . GLY A 1 129 ? 29.452 -19.247 -11.901 1.00 72.25 129 GLY A O 1
ATOM 1050 N N . LYS A 1 130 ? 30.050 -17.998 -10.121 1.00 62.12 130 LYS A N 1
ATOM 1051 C CA . LYS A 1 130 ? 30.196 -19.108 -9.153 1.00 62.12 130 LYS A CA 1
ATOM 1052 C C . LYS A 1 130 ? 28.915 -19.437 -8.371 1.00 62.12 130 LYS A C 1
ATOM 1054 O O . LYS A 1 130 ? 28.914 -20.419 -7.635 1.00 62.12 130 LYS A O 1
ATOM 1059 N N . THR A 1 131 ? 27.854 -18.635 -8.477 1.00 59.56 131 THR A N 1
ATOM 1060 C CA . THR A 1 131 ? 26.606 -18.863 -7.734 1.00 59.56 131 THR A CA 1
ATOM 1061 C C . THR A 1 131 ? 25.550 -19.527 -8.620 1.00 59.56 131 THR A C 1
ATOM 1063 O O . THR A 1 131 ? 25.285 -19.102 -9.748 1.00 59.56 131 THR A O 1
ATOM 1066 N N . GLU A 1 132 ? 24.941 -20.596 -8.102 1.00 80.12 132 GLU A N 1
ATOM 1067 C CA . GLU A 1 132 ? 23.816 -21.291 -8.730 1.00 80.12 132 GLU A CA 1
ATOM 1068 C C . GLU A 1 132 ? 22.526 -20.928 -7.984 1.00 80.12 132 GLU A C 1
ATOM 1070 O O . GLU A 1 132 ? 22.349 -21.274 -6.817 1.00 80.12 132 GLU A O 1
ATOM 1075 N N . LEU A 1 133 ? 21.619 -20.209 -8.650 1.00 80.56 133 LEU A N 1
ATOM 1076 C CA . LEU A 1 133 ? 20.307 -19.862 -8.111 1.00 80.56 133 LEU A CA 1
ATOM 1077 C C . LEU A 1 133 ? 19.263 -20.845 -8.644 1.00 80.56 133 LEU A C 1
ATOM 1079 O O . LEU A 1 133 ? 18.913 -20.821 -9.828 1.00 80.56 133 LEU A O 1
ATOM 1083 N N . GLN A 1 134 ? 18.733 -21.694 -7.768 1.00 84.56 134 GLN A N 1
ATOM 1084 C CA . GLN A 1 134 ? 17.644 -22.601 -8.115 1.00 84.56 134 GLN A CA 1
ATOM 1085 C C . GLN A 1 134 ? 16.300 -21.863 -8.064 1.00 84.56 134 GLN A C 1
ATOM 1087 O O . GLN A 1 134 ? 15.759 -21.601 -6.995 1.00 84.56 134 GLN A O 1
ATOM 1092 N N . ALA A 1 135 ? 15.763 -21.526 -9.236 1.00 86.62 135 ALA A N 1
ATOM 1093 C CA . ALA A 1 135 ? 14.507 -20.792 -9.368 1.00 86.62 135 ALA A CA 1
ATOM 1094 C C . ALA A 1 135 ? 13.271 -21.703 -9.315 1.00 86.62 135 ALA A C 1
ATOM 1096 O O . ALA A 1 135 ? 12.228 -21.290 -8.818 1.00 86.62 135 ALA A O 1
ATOM 1097 N N . VAL A 1 136 ? 13.374 -22.930 -9.835 1.00 90.12 136 VAL A N 1
ATOM 1098 C CA . VAL A 1 136 ? 12.303 -23.942 -9.791 1.00 90.12 136 VAL A CA 1
ATOM 1099 C C . VAL A 1 136 ? 12.925 -25.288 -9.429 1.00 90.12 136 VAL A C 1
ATOM 1101 O O . VAL A 1 136 ? 13.976 -25.642 -9.970 1.00 90.12 136 VAL A O 1
ATOM 1104 N N . ASN A 1 137 ? 12.301 -26.022 -8.508 1.00 88.31 137 ASN A N 1
ATOM 1105 C CA . ASN A 1 137 ? 12.823 -27.265 -7.947 1.00 88.31 137 ASN A CA 1
ATOM 1106 C C . ASN A 1 137 ? 11.738 -28.358 -7.916 1.00 88.31 137 ASN A C 1
ATOM 1108 O O . ASN A 1 137 ? 11.000 -28.485 -6.944 1.00 88.31 137 ASN A O 1
ATOM 1112 N N . GLY A 1 138 ? 11.645 -29.162 -8.974 1.00 85.88 138 GLY A N 1
ATOM 1113 C CA . GLY A 1 138 ? 10.820 -30.374 -9.010 1.00 85.88 138 GLY A CA 1
ATOM 1114 C C . GLY A 1 138 ? 9.317 -30.126 -9.106 1.00 85.88 138 GLY A C 1
ATOM 1115 O O . GLY A 1 138 ? 8.525 -30.891 -8.554 1.00 85.88 138 GLY A O 1
ATOM 1116 N N . LEU A 1 139 ? 8.911 -29.063 -9.801 1.00 91.25 139 LEU A N 1
ATOM 1117 C CA . LEU A 1 139 ? 7.507 -28.677 -9.929 1.00 91.25 139 LEU A CA 1
ATOM 1118 C C . LEU A 1 139 ? 6.745 -29.668 -10.824 1.00 91.25 139 LEU A C 1
ATOM 1120 O O . LEU A 1 139 ? 7.157 -29.911 -11.957 1.00 91.25 139 LEU A O 1
ATOM 1124 N N . SER A 1 140 ? 5.641 -30.237 -10.330 1.00 91.75 140 SER A N 1
ATOM 1125 C CA . SER A 1 140 ? 4.804 -31.181 -11.089 1.00 91.75 140 SER A CA 1
ATOM 1126 C C . SER A 1 140 ? 3.321 -30.888 -10.879 1.00 91.75 140 SER A C 1
ATOM 1128 O O . SER A 1 140 ? 2.870 -30.863 -9.737 1.00 91.75 140 SER A O 1
ATOM 1130 N N . PHE A 1 141 ? 2.579 -30.637 -11.959 1.00 93.50 141 PHE A N 1
ATOM 1131 C CA . PHE A 1 141 ? 1.125 -30.445 -11.940 1.00 93.50 141 PHE A CA 1
ATOM 1132 C C . PHE A 1 141 ? 0.521 -30.533 -13.341 1.00 93.50 141 PHE A C 1
ATOM 1134 O O . PHE A 1 141 ? 1.192 -30.265 -14.341 1.00 93.50 141 PHE A O 1
ATOM 1141 N N . GLY A 1 142 ? -0.767 -30.863 -13.393 1.00 92.50 142 GLY A N 1
ATOM 1142 C CA . GLY A 1 142 ? -1.580 -30.819 -14.603 1.00 92.50 142 GLY A CA 1
ATOM 1143 C C . GLY A 1 142 ? -2.807 -29.929 -14.422 1.00 92.50 142 GLY A C 1
ATOM 1144 O O . GLY A 1 142 ? -3.421 -29.919 -13.349 1.00 92.50 142 GLY A O 1
ATOM 1145 N N . VAL A 1 143 ? -3.134 -29.166 -15.467 1.00 94.38 143 VAL A N 1
ATOM 1146 C CA . VAL A 1 143 ? -4.302 -28.280 -15.525 1.00 94.38 143 VAL A CA 1
ATOM 1147 C C . VAL A 1 143 ? -5.291 -28.803 -16.576 1.00 94.38 143 VAL A C 1
ATOM 1149 O O . VAL A 1 143 ? -4.993 -28.725 -17.774 1.00 94.38 143 VAL A O 1
ATOM 1152 N N . PRO A 1 144 ? -6.455 -29.315 -16.142 1.00 91.81 144 PRO A N 1
ATOM 1153 C CA . PRO A 1 144 ? -7.589 -29.669 -16.989 1.00 91.81 144 PRO A CA 1
ATOM 1154 C C . PRO A 1 144 ? -8.062 -28.572 -17.952 1.00 91.81 144 PRO A C 1
ATOM 1156 O O . PRO A 1 144 ? -7.842 -27.371 -17.752 1.00 91.81 144 PRO A O 1
ATOM 1159 N N . ALA A 1 145 ? -8.778 -28.991 -18.997 1.00 89.62 145 ALA A N 1
ATOM 1160 C CA . ALA A 1 145 ? -9.539 -28.075 -19.845 1.00 89.62 145 ALA A CA 1
ATOM 1161 C C . ALA A 1 145 ? -10.561 -27.264 -19.019 1.00 89.62 145 ALA A C 1
ATOM 1163 O O . ALA A 1 145 ? -11.143 -27.781 -18.067 1.00 89.62 145 ALA A O 1
ATOM 1164 N N . ASN A 1 146 ? -10.804 -26.006 -19.400 1.00 89.56 146 ASN A N 1
ATOM 1165 C CA . ASN A 1 146 ? -11.828 -25.119 -18.814 1.00 89.56 146 ASN A CA 1
ATOM 1166 C C . ASN A 1 146 ? -11.623 -24.760 -17.329 1.00 89.56 146 ASN A C 1
ATOM 1168 O O . ASN A 1 146 ? -12.545 -24.270 -16.673 1.00 89.56 146 ASN A O 1
ATOM 1172 N N . GLN A 1 147 ? -10.425 -24.985 -16.789 1.00 91.75 147 GLN A N 1
ATOM 1173 C CA . GLN A 1 147 ? -10.084 -24.630 -15.415 1.00 91.75 147 GLN A CA 1
ATOM 1174 C C . GLN A 1 147 ? -9.292 -23.318 -15.353 1.00 91.75 147 GLN A C 1
ATOM 1176 O O . GLN A 1 147 ? -8.475 -23.030 -16.231 1.00 91.75 147 GLN A O 1
ATOM 1181 N N . CYS A 1 148 ? -9.506 -22.542 -14.288 1.00 94.44 148 CYS A N 1
ATOM 1182 C CA . CYS A 1 148 ? -8.627 -21.445 -13.900 1.00 94.44 148 CYS A CA 1
ATOM 1183 C C . CYS A 1 148 ? -7.682 -21.902 -12.778 1.00 94.44 148 CYS A C 1
ATOM 1185 O O . CYS A 1 148 ? -8.124 -22.180 -11.659 1.00 94.44 148 CYS A O 1
ATOM 1187 N N . PHE A 1 149 ? -6.384 -21.987 -13.074 1.00 95.56 149 PHE A N 1
ATOM 1188 C CA . PHE A 1 149 ? -5.344 -22.399 -12.130 1.00 95.56 149 PHE A CA 1
ATOM 1189 C C . PHE A 1 149 ? -4.496 -21.205 -11.674 1.00 95.56 149 PHE A C 1
ATOM 1191 O O . PHE A 1 149 ? -3.908 -20.501 -12.496 1.00 95.56 149 PHE A O 1
ATOM 1198 N N . GLY A 1 150 ? -4.414 -20.989 -10.361 1.00 94.75 150 GLY A N 1
ATOM 1199 C CA . GLY A 1 150 ? -3.647 -19.897 -9.759 1.00 94.75 150 GLY A CA 1
ATOM 1200 C C . GLY A 1 150 ? -2.309 -20.367 -9.200 1.00 94.75 150 GLY A C 1
ATOM 1201 O O . GLY A 1 150 ? -2.279 -21.214 -8.307 1.00 94.75 150 GLY A O 1
ATOM 1202 N N . LEU A 1 151 ? -1.198 -19.796 -9.669 1.00 93.19 151 LEU A N 1
ATOM 1203 C CA . LEU A 1 151 ? 0.111 -19.942 -9.030 1.00 93.19 151 LEU A CA 1
ATOM 1204 C C . LEU A 1 151 ? 0.331 -18.766 -8.081 1.00 93.19 151 LEU A C 1
ATOM 1206 O O . LEU A 1 151 ? 0.586 -17.638 -8.506 1.00 93.19 151 LEU A O 1
ATOM 1210 N N . LEU A 1 152 ? 0.265 -19.055 -6.788 1.00 90.81 152 LEU A N 1
ATOM 1211 C CA . LEU A 1 152 ? 0.376 -18.077 -5.715 1.00 90.81 152 LEU A CA 1
ATOM 1212 C C . LEU A 1 152 ? 1.747 -18.218 -5.039 1.00 90.81 152 LEU A C 1
ATOM 1214 O O . LEU A 1 152 ? 2.204 -19.321 -4.764 1.00 90.81 152 LEU A O 1
ATOM 1218 N N . GLY A 1 153 ? 2.453 -17.116 -4.809 1.00 86.25 153 GLY A N 1
ATOM 1219 C CA . GLY A 1 153 ? 3.870 -17.129 -4.421 1.00 86.25 153 GLY A CA 1
ATOM 1220 C C . GLY A 1 153 ? 4.317 -15.744 -3.960 1.00 86.25 153 GLY A C 1
ATOM 1221 O O . GLY A 1 153 ? 3.869 -14.761 -4.546 1.00 86.25 153 GLY A O 1
ATOM 1222 N N . ILE A 1 154 ? 5.260 -15.629 -3.023 1.00 82.38 154 ILE A N 1
ATOM 1223 C CA . ILE A 1 154 ? 6.007 -14.368 -2.860 1.00 82.38 154 ILE A CA 1
ATOM 1224 C C . ILE A 1 154 ? 6.860 -14.078 -4.110 1.00 82.38 154 ILE A C 1
ATOM 1226 O O . ILE A 1 154 ? 7.067 -14.942 -4.977 1.00 82.38 154 ILE A O 1
ATOM 1230 N N . ASN A 1 155 ? 7.361 -12.851 -4.232 1.00 83.06 155 ASN A N 1
ATOM 1231 C CA . ASN A 1 155 ? 8.347 -12.518 -5.261 1.00 83.06 155 ASN A CA 1
ATOM 1232 C C . ASN A 1 155 ? 9.609 -13.372 -5.066 1.00 83.06 155 ASN A C 1
ATOM 1234 O O . ASN A 1 155 ? 10.042 -13.603 -3.941 1.00 83.06 155 ASN A O 1
ATOM 1238 N N . GLY A 1 156 ? 10.158 -13.902 -6.162 1.00 77.88 156 GLY A N 1
ATOM 1239 C CA . GLY A 1 156 ? 11.286 -14.842 -6.118 1.00 77.88 156 GLY A CA 1
ATOM 1240 C C . GLY A 1 156 ? 10.913 -16.320 -5.922 1.00 77.88 156 GLY A C 1
ATOM 1241 O O . GLY A 1 156 ? 11.793 -17.169 -5.983 1.00 77.88 156 GLY A O 1
ATOM 1242 N N . ALA A 1 157 ? 9.628 -16.674 -5.776 1.00 84.06 157 ALA A N 1
ATOM 1243 C CA . ALA A 1 157 ? 9.203 -18.073 -5.617 1.00 84.06 157 ALA A CA 1
ATOM 1244 C C . ALA A 1 157 ? 9.313 -18.947 -6.889 1.00 84.06 157 ALA A C 1
ATOM 1246 O O . ALA A 1 157 ? 9.081 -20.150 -6.805 1.00 84.06 157 ALA A O 1
ATOM 1247 N N . GLY A 1 158 ? 9.629 -18.368 -8.057 1.00 87.06 158 GLY A N 1
ATOM 1248 C CA . GLY A 1 158 ? 9.768 -19.096 -9.331 1.00 87.06 158 GLY A CA 1
ATOM 1249 C C . GLY A 1 158 ? 8.555 -19.048 -10.277 1.00 87.06 158 GLY A C 1
ATOM 1250 O O . GLY A 1 158 ? 8.571 -19.714 -11.313 1.00 87.06 158 GLY A O 1
ATOM 1251 N N . LYS A 1 159 ? 7.522 -18.246 -9.971 1.00 90.88 159 LYS A N 1
ATOM 1252 C CA . LYS A 1 159 ? 6.281 -18.117 -10.770 1.00 90.88 159 LYS A CA 1
ATOM 1253 C C . LYS A 1 159 ? 6.536 -17.656 -12.214 1.00 90.88 159 LYS A C 1
ATOM 1255 O O . LYS A 1 159 ? 6.286 -18.398 -13.160 1.00 90.88 159 LYS A O 1
ATOM 1260 N N . THR A 1 160 ? 7.128 -16.472 -12.377 1.00 89.94 160 THR A N 1
ATOM 1261 C CA . THR A 1 160 ? 7.466 -15.881 -13.684 1.00 89.94 160 THR A CA 1
ATOM 1262 C C . THR A 1 160 ? 8.447 -16.755 -14.467 1.00 89.94 160 THR A C 1
ATOM 1264 O O . THR A 1 160 ? 8.317 -16.914 -15.678 1.00 89.94 160 THR A O 1
ATOM 1267 N N . THR A 1 161 ? 9.402 -17.395 -13.783 1.00 90.25 161 THR A N 1
ATOM 1268 C CA . THR A 1 161 ? 10.314 -18.375 -14.394 1.00 90.25 161 THR A CA 1
ATOM 1269 C C . THR A 1 161 ? 9.548 -19.559 -14.979 1.00 90.25 161 THR A C 1
ATOM 1271 O O . THR A 1 161 ? 9.813 -19.961 -16.108 1.00 90.25 161 THR A O 1
ATOM 1274 N N . THR A 1 162 ? 8.560 -20.085 -14.252 1.00 91.31 162 THR A N 1
ATOM 1275 C CA . THR A 1 162 ? 7.692 -21.171 -14.734 1.00 91.31 162 THR A CA 1
ATOM 1276 C C . THR A 1 162 ? 6.909 -20.736 -15.974 1.00 91.31 162 THR A C 1
ATOM 1278 O O . THR A 1 162 ? 6.847 -21.477 -16.951 1.00 91.31 162 THR A O 1
ATOM 1281 N N . PHE A 1 163 ? 6.386 -19.507 -15.992 1.00 92.19 163 PHE A N 1
ATOM 1282 C CA . PHE A 1 163 ? 5.659 -18.966 -17.145 1.00 92.19 163 PHE A CA 1
ATOM 1283 C C . PHE A 1 163 ? 6.553 -18.784 -18.370 1.00 92.19 163 PHE A C 1
ATOM 1285 O O . PHE A 1 163 ? 6.174 -19.210 -19.455 1.00 92.19 163 PHE A O 1
ATOM 1292 N N . LYS A 1 164 ? 7.773 -18.263 -18.200 1.00 88.88 164 LYS A N 1
ATOM 1293 C CA . LYS A 1 164 ? 8.755 -18.149 -19.292 1.00 88.88 164 LYS A CA 1
ATOM 1294 C C . LYS A 1 164 ? 9.144 -19.512 -19.886 1.00 88.88 164 LYS A C 1
ATOM 1296 O O . LYS A 1 164 ? 9.499 -19.582 -21.061 1.00 88.88 164 LYS A O 1
ATOM 1301 N N . ILE A 1 165 ? 9.101 -20.588 -19.092 1.00 89.44 165 ILE A N 1
ATOM 1302 C CA . ILE A 1 165 ? 9.307 -21.963 -19.580 1.00 89.44 165 ILE A CA 1
ATOM 1303 C C . ILE A 1 165 ? 8.071 -22.442 -20.349 1.00 89.44 165 ILE A C 1
ATOM 1305 O O . ILE A 1 165 ? 8.203 -23.011 -21.429 1.00 89.44 165 ILE A O 1
ATOM 1309 N N . LEU A 1 166 ? 6.868 -22.185 -19.826 1.00 88.44 166 LEU A N 1
ATOM 1310 C CA . LEU A 1 166 ? 5.604 -22.546 -20.479 1.00 88.44 166 LEU A CA 1
ATOM 1311 C C . LEU A 1 166 ? 5.391 -21.820 -21.817 1.00 88.44 166 LEU A C 1
ATOM 1313 O O . LEU A 1 166 ? 4.819 -22.397 -22.737 1.00 88.44 166 LEU A O 1
ATOM 1317 N N . THR A 1 167 ? 5.881 -20.588 -21.960 1.00 86.50 167 THR A N 1
ATOM 1318 C CA . THR A 1 167 ? 5.855 -19.845 -23.230 1.00 86.50 167 THR A CA 1
ATOM 1319 C C . THR A 1 167 ? 6.976 -20.247 -24.192 1.00 86.50 167 THR A C 1
ATOM 1321 O O . THR A 1 167 ? 6.981 -19.799 -25.336 1.00 86.50 167 THR A O 1
ATOM 1324 N N . GLY A 1 168 ? 7.938 -21.072 -23.758 1.00 83.00 168 GLY A N 1
ATOM 1325 C CA . GLY A 1 168 ? 9.102 -21.461 -24.558 1.00 83.00 168 GLY A CA 1
ATOM 1326 C C . GLY A 1 168 ? 10.156 -20.357 -24.730 1.00 83.00 168 GLY A C 1
ATOM 1327 O O . GLY A 1 168 ? 11.022 -20.484 -25.593 1.00 83.00 168 GLY A O 1
ATOM 1328 N N . CYS A 1 169 ? 10.102 -19.284 -23.927 1.00 81.88 169 CYS A N 1
ATOM 1329 C CA . CYS A 1 169 ? 11.101 -18.208 -23.936 1.00 81.88 169 CYS A CA 1
ATOM 1330 C C . CYS A 1 169 ? 12.426 -18.637 -23.292 1.00 81.88 169 CYS A C 1
ATOM 1332 O O . CYS A 1 169 ? 13.483 -18.136 -23.666 1.00 81.88 169 CYS A O 1
ATOM 1334 N N . ILE A 1 170 ? 12.375 -19.533 -22.300 1.00 84.81 170 ILE A N 1
ATOM 1335 C CA . ILE A 1 170 ? 13.563 -20.077 -21.634 1.00 84.81 170 ILE A CA 1
ATOM 1336 C C . ILE A 1 170 ? 13.492 -21.603 -21.549 1.00 84.81 170 ILE A C 1
ATOM 1338 O O . ILE A 1 170 ? 12.425 -22.180 -21.355 1.00 84.81 170 ILE A O 1
ATOM 1342 N N . ASN A 1 171 ? 14.654 -22.254 -21.608 1.00 83.12 171 ASN A N 1
ATOM 1343 C CA . ASN A 1 171 ? 14.756 -23.703 -21.439 1.00 83.12 171 ASN A CA 1
ATOM 1344 C C . ASN A 1 171 ? 14.687 -24.115 -19.970 1.00 83.12 171 ASN A C 1
ATOM 1346 O O . ASN A 1 171 ? 15.334 -23.495 -19.116 1.00 83.12 171 ASN A O 1
ATOM 1350 N N . ALA A 1 172 ? 13.961 -25.197 -19.697 1.00 85.88 172 ALA A N 1
ATOM 1351 C CA . ALA A 1 172 ? 14.068 -25.930 -18.442 1.00 85.88 172 ALA A CA 1
ATOM 1352 C C . ALA A 1 172 ? 15.483 -26.517 -18.290 1.00 85.88 172 ALA A C 1
ATOM 1354 O O . ALA A 1 172 ? 16.105 -26.901 -19.279 1.00 85.88 172 ALA A O 1
ATOM 1355 N N . SER A 1 173 ? 16.000 -26.564 -17.062 1.00 84.62 173 SER A N 1
ATOM 1356 C CA . SER A 1 173 ? 17.264 -27.253 -16.766 1.00 84.62 173 SER A CA 1
ATOM 1357 C C . SER A 1 173 ? 17.065 -28.769 -16.699 1.00 84.62 173 SER A C 1
ATOM 1359 O O . SER A 1 173 ? 17.933 -29.512 -17.141 1.00 84.62 173 SER A O 1
ATOM 1361 N N . ASP A 1 174 ? 15.927 -29.208 -16.160 1.00 84.50 174 ASP A N 1
ATOM 1362 C CA . ASP A 1 174 ? 15.484 -30.604 -16.133 1.00 84.50 174 ASP A CA 1
ATOM 1363 C C . ASP A 1 174 ? 13.944 -30.656 -16.086 1.00 84.50 174 ASP A C 1
ATOM 1365 O O . ASP A 1 174 ? 13.289 -29.653 -15.774 1.00 84.50 174 ASP A O 1
ATOM 1369 N N . GLY A 1 175 ? 13.364 -31.807 -16.417 1.00 84.69 175 GLY A N 1
ATOM 1370 C CA . GLY A 1 175 ? 11.922 -31.990 -16.583 1.00 84.69 175 GLY A CA 1
ATOM 1371 C C . GLY A 1 175 ? 11.401 -31.552 -17.953 1.00 84.69 175 GLY A C 1
ATOM 1372 O O . GLY A 1 175 ? 12.150 -31.117 -18.828 1.00 84.69 175 GLY A O 1
ATOM 1373 N N . PHE A 1 176 ? 10.092 -31.696 -18.165 1.00 85.75 176 PHE A N 1
ATOM 1374 C CA . PHE A 1 176 ? 9.454 -31.281 -19.416 1.00 85.75 176 PHE A CA 1
ATOM 1375 C C . PHE A 1 176 ? 8.064 -30.689 -19.194 1.00 85.75 176 PHE A C 1
ATOM 1377 O O . PHE A 1 176 ? 7.369 -31.000 -18.225 1.00 85.75 176 PHE A O 1
ATOM 1384 N N . THR A 1 177 ? 7.659 -29.841 -20.136 1.00 89.81 177 THR A N 1
ATOM 1385 C CA . THR A 1 177 ? 6.341 -29.210 -20.192 1.00 89.81 177 THR A CA 1
ATOM 1386 C C . THR A 1 177 ? 5.660 -29.547 -21.516 1.00 89.81 177 THR A C 1
ATOM 1388 O O . THR A 1 177 ? 6.306 -29.658 -22.564 1.00 89.81 177 THR A O 1
ATOM 1391 N N . SER A 1 178 ? 4.344 -29.736 -21.485 1.00 88.62 178 SER A N 1
ATOM 1392 C CA . SER A 1 178 ? 3.537 -29.956 -22.686 1.00 88.62 178 SER A CA 1
ATOM 1393 C C . SER A 1 178 ? 2.222 -29.192 -22.630 1.00 88.62 178 SER A C 1
ATOM 1395 O O . SER A 1 178 ? 1.590 -29.124 -21.576 1.00 88.62 178 SER A O 1
ATOM 1397 N N . VAL A 1 179 ? 1.809 -28.662 -23.780 1.00 87.56 179 VAL A N 1
ATOM 1398 C CA . VAL A 1 179 ? 0.535 -27.964 -23.993 1.00 87.56 179 VAL A CA 1
ATOM 1399 C C . VAL A 1 179 ? -0.232 -28.694 -25.094 1.00 87.56 179 VAL A C 1
ATOM 1401 O O . VAL A 1 179 ? 0.319 -28.935 -26.167 1.00 87.56 179 VAL A O 1
ATOM 1404 N N . LEU A 1 180 ? -1.486 -29.073 -24.830 1.00 82.56 180 LEU A N 1
ATOM 1405 C CA . LEU A 1 180 ? -2.339 -29.875 -25.721 1.00 82.56 180 LEU A CA 1
ATOM 1406 C C . LEU A 1 180 ? -1.626 -31.139 -26.243 1.00 82.56 180 LEU A C 1
ATOM 1408 O O . LEU A 1 180 ? -1.645 -31.446 -27.433 1.00 82.56 180 LEU A O 1
ATOM 1412 N N . GLY A 1 181 ? -0.909 -31.833 -25.353 1.00 76.56 181 GLY A N 1
ATOM 1413 C CA . GLY A 1 181 ? -0.134 -33.038 -25.676 1.00 76.56 181 GLY A CA 1
ATOM 1414 C C . GLY A 1 181 ? 1.164 -32.798 -26.465 1.00 76.56 181 GLY A C 1
ATOM 1415 O O . GLY A 1 181 ? 1.976 -33.711 -26.590 1.00 76.56 181 GLY A O 1
ATOM 1416 N N . SER A 1 182 ? 1.417 -31.576 -26.944 1.00 80.69 182 SER A N 1
ATOM 1417 C CA . SER A 1 182 ? 2.650 -31.217 -27.651 1.00 80.69 182 SER A CA 1
ATOM 1418 C C . SER A 1 182 ? 3.708 -30.722 -26.667 1.00 80.69 182 SER A C 1
ATOM 1420 O O . SER A 1 182 ? 3.450 -29.819 -25.870 1.00 80.69 182 SER A O 1
ATOM 1422 N N . ARG A 1 183 ? 4.918 -31.296 -26.706 1.00 81.25 183 ARG A N 1
ATOM 1423 C CA . ARG A 1 183 ? 6.040 -30.820 -25.878 1.00 81.25 183 ARG A CA 1
ATOM 1424 C C . ARG A 1 183 ? 6.460 -29.415 -26.302 1.00 81.25 183 ARG A C 1
ATOM 1426 O O . ARG A 1 183 ? 6.620 -29.146 -27.492 1.00 81.25 183 ARG A O 1
ATOM 1433 N N . ILE A 1 184 ? 6.672 -28.541 -25.322 1.00 79.25 184 ILE A N 1
ATOM 1434 C CA . ILE A 1 184 ? 7.176 -27.191 -25.569 1.00 79.25 184 ILE A CA 1
ATOM 1435 C C . ILE A 1 184 ? 8.680 -27.292 -25.813 1.00 79.25 184 ILE A C 1
ATOM 1437 O O . ILE A 1 184 ? 9.449 -27.633 -24.916 1.00 79.25 184 ILE A O 1
ATOM 1441 N N . LEU A 1 185 ? 9.087 -27.014 -27.049 1.00 71.62 185 LEU A N 1
ATOM 1442 C CA . LEU A 1 185 ? 10.484 -26.814 -27.417 1.00 71.62 185 LEU A CA 1
ATOM 1443 C C . LEU A 1 185 ? 10.745 -25.309 -27.587 1.00 71.62 185 LEU A C 1
ATOM 1445 O O . LEU A 1 185 ? 9.858 -24.598 -28.077 1.00 71.62 185 LEU A O 1
ATOM 1449 N N . PRO A 1 186 ? 11.937 -24.814 -27.210 1.00 62.34 186 PRO A N 1
ATOM 1450 C CA . PRO A 1 186 ? 12.309 -23.418 -27.425 1.00 62.34 186 PRO A CA 1
ATOM 1451 C C . PRO A 1 186 ? 12.198 -23.041 -28.902 1.00 62.34 186 PRO A C 1
ATOM 1453 O O . PRO A 1 186 ? 12.623 -23.792 -29.779 1.00 62.34 186 PRO A O 1
ATOM 1456 N N . GLY A 1 187 ? 11.611 -21.876 -29.179 1.00 59.53 187 GLY A N 1
ATOM 1457 C CA . GLY A 1 187 ? 11.456 -21.367 -30.546 1.00 59.53 187 GLY A CA 1
ATOM 1458 C C . GLY A 1 187 ? 10.376 -22.060 -31.389 1.00 59.53 187 GLY A C 1
ATOM 1459 O O . GLY A 1 187 ? 10.248 -21.756 -32.574 1.00 59.53 187 GLY A O 1
ATOM 1460 N N . SER A 1 188 ? 9.570 -22.962 -30.813 1.00 66.31 188 SER A N 1
ATOM 1461 C CA . SER A 1 188 ? 8.446 -23.576 -31.527 1.00 66.31 188 SER A CA 1
ATOM 1462 C C . SER A 1 188 ? 7.354 -22.544 -31.826 1.00 66.31 188 SER A C 1
ATOM 1464 O O . SER A 1 188 ? 6.640 -22.080 -30.934 1.00 66.31 188 SER A O 1
ATOM 1466 N N . SER A 1 189 ? 7.183 -22.212 -33.107 1.00 65.44 189 SER A N 1
ATOM 1467 C CA . SER A 1 189 ? 6.153 -21.280 -33.587 1.00 65.44 189 SER A CA 1
ATOM 1468 C C . SER A 1 189 ? 4.721 -21.760 -33.306 1.00 65.44 189 SER A C 1
ATOM 1470 O O . SER A 1 189 ? 3.799 -20.945 -33.240 1.00 65.44 189 SER A O 1
ATOM 1472 N N . SER A 1 190 ? 4.529 -23.064 -33.078 1.00 68.06 190 SER A N 1
ATOM 1473 C CA . SER A 1 190 ? 3.239 -23.663 -32.723 1.00 68.06 190 SER A CA 1
ATOM 1474 C C . SER A 1 190 ? 2.733 -23.200 -31.351 1.00 68.06 190 SER A C 1
ATOM 1476 O O . SER A 1 190 ? 1.536 -22.964 -31.192 1.00 68.06 190 SER A O 1
ATOM 1478 N N . VAL A 1 191 ? 3.630 -22.981 -30.380 1.00 72.88 191 VAL A N 1
ATOM 1479 C CA . VAL A 1 191 ? 3.262 -22.555 -29.014 1.00 72.88 191 VAL A CA 1
ATOM 1480 C C . VAL A 1 191 ? 2.667 -21.146 -29.022 1.00 72.88 191 VAL A C 1
ATOM 1482 O O . VAL A 1 191 ? 1.631 -20.915 -28.405 1.00 72.88 191 VAL A O 1
ATOM 1485 N N . GLY A 1 192 ? 3.247 -20.227 -29.803 1.00 68.50 192 GLY A N 1
ATOM 1486 C CA . GLY A 1 192 ? 2.763 -18.845 -29.917 1.00 68.50 192 GLY A CA 1
ATOM 1487 C C . GLY A 1 192 ? 1.366 -18.702 -30.541 1.00 68.50 192 GLY A C 1
ATOM 1488 O O . GLY A 1 192 ? 0.735 -17.658 -30.384 1.00 68.50 192 GLY A O 1
ATOM 1489 N N . ARG A 1 193 ? 0.861 -19.737 -31.231 1.00 74.06 193 ARG A N 1
ATOM 1490 C CA . ARG A 1 193 ? -0.521 -19.782 -31.747 1.00 74.06 193 ARG A CA 1
ATOM 1491 C C . ARG A 1 193 ? -1.508 -20.376 -30.745 1.00 74.06 193 ARG A C 1
ATOM 1493 O O . ARG A 1 193 ? -2.673 -19.997 -30.743 1.00 74.06 193 ARG A O 1
ATOM 1500 N N . MET A 1 194 ? -1.049 -21.316 -29.923 1.00 77.75 194 MET A N 1
ATOM 1501 C CA . MET A 1 194 ? -1.886 -22.073 -28.986 1.00 77.75 194 MET A CA 1
ATOM 1502 C C . MET A 1 194 ? -2.008 -21.388 -27.619 1.00 77.75 194 MET A C 1
ATOM 1504 O O . MET A 1 194 ? -2.966 -21.643 -26.893 1.00 77.75 194 MET A O 1
ATOM 1508 N N . VAL A 1 195 ? -1.054 -20.521 -27.271 1.00 87.88 195 VAL A N 1
ATOM 1509 C CA . VAL A 1 195 ? -0.976 -19.864 -25.966 1.00 87.88 195 VAL A CA 1
ATOM 1510 C C . VAL A 1 195 ? -1.099 -18.349 -26.117 1.00 87.88 195 VAL A C 1
ATOM 1512 O O . VAL A 1 195 ? -0.307 -17.709 -26.808 1.00 87.88 195 VAL A O 1
ATOM 1515 N N . GLY A 1 196 ? -2.079 -17.753 -25.440 1.00 89.81 196 GLY A N 1
ATOM 1516 C CA . GLY A 1 196 ? -2.114 -16.315 -25.184 1.00 89.81 196 GLY A CA 1
ATOM 1517 C C . GLY A 1 196 ? -1.281 -15.989 -23.950 1.00 89.81 196 GLY A C 1
ATOM 1518 O O . GLY A 1 196 ? -1.479 -16.620 -22.921 1.00 89.81 196 GLY A O 1
ATOM 1519 N N . TYR A 1 197 ? -0.365 -15.024 -24.025 1.00 91.81 197 TYR A N 1
ATOM 1520 C CA . TYR A 1 197 ? 0.463 -14.625 -22.882 1.00 91.81 197 TYR A CA 1
ATOM 1521 C C . TYR A 1 197 ? 0.313 -13.133 -22.591 1.00 91.81 197 TYR A C 1
ATOM 1523 O O . TYR A 1 197 ? 0.487 -12.310 -23.488 1.00 91.81 197 TYR A O 1
ATOM 1531 N N . CYS A 1 198 ? 0.001 -12.799 -21.338 1.00 92.50 198 CYS A N 1
ATOM 1532 C CA . CYS A 1 198 ? 0.066 -11.444 -20.800 1.00 92.50 198 CYS A CA 1
ATOM 1533 C C . CYS A 1 198 ? 1.284 -11.356 -19.861 1.00 92.50 198 CYS A C 1
ATOM 1535 O O . CYS A 1 198 ? 1.229 -11.936 -18.776 1.00 92.50 198 CYS A O 1
ATOM 1537 N N . PRO A 1 199 ? 2.384 -10.692 -20.260 1.00 90.00 199 PRO A N 1
ATOM 1538 C CA . PRO A 1 199 ? 3.589 -10.565 -19.439 1.00 90.00 199 PRO A CA 1
ATOM 1539 C C . PRO A 1 199 ? 3.410 -9.648 -18.221 1.00 90.00 199 PRO A C 1
ATOM 1541 O O . PRO A 1 199 ? 2.531 -8.785 -18.204 1.00 90.00 199 PRO A O 1
ATOM 1544 N N . GLN A 1 200 ? 4.297 -9.798 -17.226 1.00 86.38 200 GLN A N 1
ATOM 1545 C CA . GLN A 1 200 ? 4.307 -8.953 -16.028 1.00 86.38 200 GLN A CA 1
ATOM 1546 C C . GLN A 1 200 ? 4.569 -7.484 -16.378 1.00 86.38 200 GLN A C 1
ATOM 1548 O O . GLN A 1 200 ? 3.890 -6.616 -15.836 1.00 86.38 200 GLN A O 1
ATOM 1553 N N . GLU A 1 201 ? 5.486 -7.212 -17.306 1.00 84.19 201 GLU A N 1
ATOM 1554 C CA . GLU A 1 201 ? 5.711 -5.885 -17.885 1.00 84.19 201 GLU A CA 1
ATOM 1555 C C . GLU A 1 201 ? 5.035 -5.781 -19.250 1.00 84.19 201 GLU A C 1
ATOM 1557 O O . GLU A 1 201 ? 5.149 -6.685 -20.079 1.00 84.19 201 GLU A O 1
ATOM 1562 N N . ASP A 1 202 ? 4.332 -4.677 -19.498 1.00 84.00 202 ASP A N 1
ATOM 1563 C CA . ASP A 1 202 ? 3.586 -4.485 -20.738 1.00 84.00 202 ASP A CA 1
ATOM 1564 C C . ASP A 1 202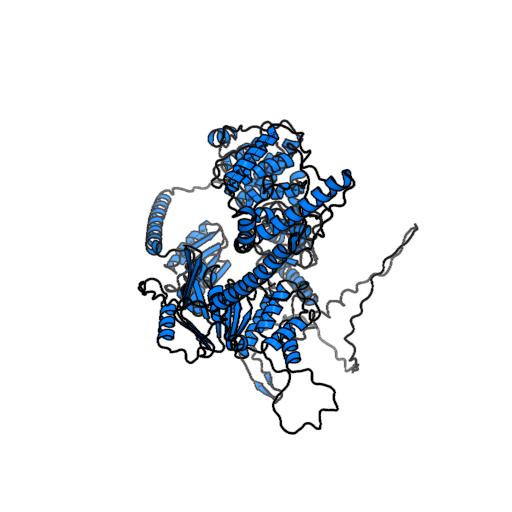 ? 4.543 -4.303 -21.932 1.00 84.00 202 ASP A C 1
ATOM 1566 O O . ASP A 1 202 ? 5.065 -3.215 -22.180 1.00 84.00 202 ASP A O 1
ATOM 1570 N N . ALA A 1 203 ? 4.741 -5.372 -22.707 1.00 80.94 203 ALA A N 1
ATOM 1571 C CA . ALA A 1 203 ? 5.558 -5.391 -23.921 1.00 80.94 203 ALA A CA 1
ATOM 1572 C C . ALA A 1 203 ? 4.830 -4.728 -25.109 1.00 80.94 203 ALA A C 1
ATOM 1574 O O . ALA A 1 203 ? 4.462 -5.387 -26.083 1.00 80.94 203 ALA A O 1
ATOM 1575 N N . LEU A 1 204 ? 4.568 -3.421 -25.007 1.00 88.88 204 LEU A N 1
ATOM 1576 C CA . LEU A 1 204 ? 3.800 -2.660 -25.995 1.00 88.88 204 LEU A CA 1
ATOM 1577 C C . LEU A 1 204 ? 4.658 -1.637 -26.748 1.00 88.88 204 LEU A C 1
ATOM 1579 O O . LEU A 1 204 ? 5.431 -0.895 -26.142 1.00 88.88 204 LEU A O 1
ATOM 1583 N N . ASP A 1 205 ? 4.455 -1.526 -28.064 1.00 88.69 205 ASP A N 1
ATOM 1584 C CA . ASP A 1 205 ? 5.099 -0.486 -28.870 1.00 88.69 205 ASP A CA 1
ATOM 1585 C C . ASP A 1 205 ? 4.473 0.886 -28.578 1.00 88.69 205 ASP A C 1
ATOM 1587 O O . ASP A 1 205 ? 3.284 1.122 -28.802 1.00 88.69 205 ASP A O 1
ATOM 1591 N N . SER A 1 206 ? 5.298 1.811 -28.089 1.00 89.00 206 SER A N 1
ATOM 1592 C CA . SER A 1 206 ? 4.893 3.163 -27.699 1.00 89.00 206 SER A CA 1
ATOM 1593 C C . SER A 1 206 ? 4.452 4.054 -28.869 1.00 89.00 206 SER A C 1
ATOM 1595 O O . SER A 1 206 ? 3.752 5.049 -28.635 1.00 89.00 206 SER A O 1
ATOM 1597 N N . TYR A 1 207 ? 4.856 3.726 -30.099 1.00 90.12 207 TYR A N 1
ATOM 1598 C CA . TYR A 1 207 ? 4.614 4.519 -31.307 1.00 90.12 207 TYR A CA 1
ATOM 1599 C C . TYR A 1 207 ? 3.395 4.061 -32.109 1.00 90.12 207 TYR A C 1
ATOM 1601 O O . TYR A 1 207 ? 2.934 4.801 -32.978 1.00 90.12 207 TYR A O 1
ATOM 1609 N N . LEU A 1 208 ? 2.840 2.884 -31.814 1.00 89.00 208 LEU A N 1
ATOM 1610 C CA . LEU A 1 208 ? 1.625 2.397 -32.461 1.00 89.00 208 LEU A CA 1
ATOM 1611 C C . LEU A 1 208 ? 0.362 2.927 -31.766 1.00 89.00 208 LEU A C 1
ATOM 1613 O O . LEU A 1 208 ? 0.359 3.268 -30.578 1.00 89.00 208 LEU A O 1
ATOM 1617 N N . SER A 1 209 ? -0.734 3.012 -32.526 1.00 90.94 209 SER A N 1
ATOM 1618 C CA . SER A 1 209 ? -2.068 3.218 -31.954 1.00 90.94 209 SER A CA 1
ATOM 1619 C C . SER A 1 209 ? -2.592 1.920 -31.330 1.00 90.94 209 SER A C 1
ATOM 1621 O O . SER A 1 209 ? -2.157 0.830 -31.709 1.00 90.94 209 SER A O 1
ATOM 1623 N N . VAL A 1 210 ? -3.540 2.025 -30.394 1.00 89.62 210 VAL A N 1
ATOM 1624 C CA . VAL A 1 210 ? -4.172 0.862 -29.740 1.00 89.62 210 VAL A CA 1
ATOM 1625 C C . VAL A 1 210 ? -4.759 -0.109 -30.774 1.00 89.62 210 VAL A C 1
ATOM 1627 O O . VAL A 1 210 ? -4.508 -1.312 -30.715 1.00 89.62 210 VAL A O 1
ATOM 1630 N N . GLU A 1 211 ? -5.489 0.414 -31.759 1.00 88.81 211 GLU A N 1
ATOM 1631 C CA . GLU A 1 211 ? -6.082 -0.377 -32.842 1.00 88.81 211 GLU A CA 1
ATOM 1632 C C . GLU A 1 211 ? -5.012 -0.997 -33.756 1.00 88.81 211 GLU A C 1
ATOM 1634 O O . GLU A 1 211 ? -5.049 -2.196 -34.044 1.00 88.81 211 GLU A O 1
ATOM 1639 N N . SER A 1 212 ? -4.006 -0.215 -34.168 1.00 88.19 212 SER A N 1
ATOM 1640 C CA . SER A 1 212 ? -2.912 -0.714 -35.015 1.00 88.19 212 SER A CA 1
ATOM 1641 C C . SER A 1 212 ? -2.123 -1.833 -34.335 1.00 88.19 212 SER A C 1
ATOM 1643 O O . SER A 1 212 ? -1.753 -2.800 -34.999 1.00 88.19 212 SER A O 1
ATOM 1645 N N . MET A 1 213 ? -1.906 -1.731 -33.022 1.00 89.69 213 MET A N 1
ATOM 1646 C CA . MET A 1 213 ? -1.221 -2.741 -32.217 1.00 89.69 213 MET A CA 1
ATOM 1647 C C . MET A 1 213 ? -1.997 -4.065 -32.192 1.00 89.69 213 MET A C 1
ATOM 1649 O O . MET A 1 213 ? -1.430 -5.128 -32.448 1.00 89.69 213 MET A O 1
ATOM 1653 N N . LEU A 1 214 ? -3.314 -4.020 -31.966 1.00 87.62 214 LEU A N 1
ATOM 1654 C CA . LEU A 1 214 ? -4.157 -5.222 -31.988 1.00 87.62 214 LEU A CA 1
ATOM 1655 C C . LEU A 1 214 ? -4.201 -5.862 -33.379 1.00 87.62 214 LEU A C 1
ATOM 1657 O O . LEU A 1 214 ? -4.060 -7.080 -33.508 1.00 87.62 214 LEU A O 1
ATOM 1661 N N . HIS A 1 215 ? -4.313 -5.056 -34.436 1.00 85.50 215 HIS A N 1
ATOM 1662 C CA . HIS A 1 215 ? -4.240 -5.553 -35.809 1.00 85.50 215 HIS A CA 1
ATOM 1663 C C . HIS A 1 215 ? -2.878 -6.166 -36.150 1.00 85.50 215 HIS A C 1
ATOM 1665 O O . HIS A 1 215 ? -2.825 -7.177 -36.857 1.00 85.50 215 HIS A O 1
ATOM 1671 N N . PHE A 1 216 ? -1.786 -5.586 -35.651 1.00 86.19 216 PHE A N 1
ATOM 1672 C CA . PHE A 1 216 ? -0.437 -6.121 -35.805 1.00 86.19 216 PHE A CA 1
ATOM 1673 C C . PHE A 1 216 ? -0.313 -7.501 -35.145 1.00 86.19 216 PHE A C 1
ATOM 1675 O O . PHE A 1 216 ? 0.066 -8.467 -35.810 1.00 86.19 216 PHE A O 1
ATOM 1682 N N . HIS A 1 217 ? -0.760 -7.643 -33.894 1.00 84.75 217 HIS A N 1
ATOM 1683 C CA . HIS A 1 217 ? -0.762 -8.934 -33.201 1.00 84.75 217 HIS A CA 1
ATOM 1684 C C . HIS A 1 217 ? -1.702 -9.969 -33.836 1.00 84.75 217 HIS A C 1
ATOM 1686 O O . HIS A 1 217 ? -1.354 -11.149 -33.890 1.00 84.75 217 HIS A O 1
ATOM 1692 N N . CYS A 1 218 ? -2.840 -9.556 -34.405 1.00 82.75 218 CYS A N 1
ATOM 1693 C CA . CYS A 1 218 ? -3.706 -10.458 -35.176 1.00 82.75 218 CYS A CA 1
ATOM 1694 C C . CYS A 1 218 ? -2.993 -11.047 -36.400 1.00 82.75 218 CYS A C 1
ATOM 1696 O O . CYS A 1 218 ? -3.183 -12.222 -36.723 1.00 82.75 218 CYS A O 1
ATOM 1698 N N . LYS A 1 219 ? -2.175 -10.239 -37.092 1.00 80.56 219 LYS A N 1
ATOM 1699 C CA . LYS A 1 219 ? -1.369 -10.701 -38.232 1.00 80.56 219 LYS A CA 1
ATOM 1700 C C . LYS A 1 219 ? -0.287 -11.682 -37.780 1.00 80.56 219 LYS A C 1
ATOM 1702 O O . LYS A 1 219 ? -0.141 -12.723 -38.412 1.00 80.56 219 LYS A O 1
ATOM 1707 N N . LEU A 1 220 ? 0.406 -11.393 -36.676 1.00 80.50 220 LEU A N 1
ATOM 1708 C CA . LEU A 1 220 ? 1.441 -12.274 -36.116 1.00 80.50 220 LEU A CA 1
ATOM 1709 C C . LEU A 1 220 ? 0.886 -13.630 -35.663 1.00 80.50 220 LEU A C 1
ATOM 1711 O O . LEU A 1 220 ? 1.480 -14.665 -35.959 1.00 80.50 220 LEU A O 1
ATOM 1715 N N . LYS A 1 221 ? -0.285 -13.644 -35.013 1.00 73.88 221 LYS A N 1
ATOM 1716 C CA . LYS A 1 221 ? -0.967 -14.888 -34.614 1.00 73.88 221 LYS A CA 1
ATOM 1717 C C . LYS A 1 221 ? -1.511 -15.691 -35.805 1.00 73.88 221 LYS A C 1
ATOM 1719 O O . LYS A 1 221 ? -1.919 -16.835 -35.631 1.00 73.88 221 LYS A O 1
ATOM 1724 N N . GLY A 1 222 ? -1.500 -15.128 -37.017 1.00 70.88 222 GLY A N 1
ATOM 1725 C CA . GLY A 1 222 ? -1.959 -15.808 -38.228 1.00 70.88 222 GLY A CA 1
ATOM 1726 C C . GLY A 1 222 ? -3.480 -15.950 -38.321 1.00 70.88 222 GLY A C 1
ATOM 1727 O O . GLY A 1 222 ? -3.959 -16.870 -38.980 1.00 70.88 222 GLY A O 1
ATOM 1728 N N . ILE A 1 223 ? -4.247 -15.056 -37.682 1.00 68.44 223 ILE A N 1
ATOM 1729 C CA . ILE A 1 223 ? -5.716 -15.073 -37.749 1.00 68.44 223 ILE A CA 1
ATOM 1730 C C . ILE A 1 223 ? -6.136 -14.757 -39.201 1.00 68.44 223 ILE A C 1
ATOM 1732 O O . ILE A 1 223 ? -5.778 -13.689 -39.717 1.00 68.44 223 ILE A O 1
ATOM 1736 N N . PRO A 1 224 ? -6.858 -15.655 -39.902 1.00 58.78 224 PRO A N 1
ATOM 1737 C CA . PRO A 1 224 ? -7.149 -15.488 -41.324 1.00 58.78 224 PRO A CA 1
ATOM 1738 C C . PRO A 1 224 ? -8.020 -14.251 -41.591 1.00 58.78 224 PRO A C 1
ATOM 1740 O O . PRO A 1 224 ? -9.004 -13.991 -40.900 1.00 58.78 224 PRO A O 1
ATOM 1743 N N . ALA A 1 225 ? -7.647 -13.475 -42.616 1.00 52.88 225 ALA A N 1
ATOM 1744 C CA . ALA A 1 225 ? -8.308 -12.221 -42.995 1.00 52.88 225 ALA A CA 1
ATOM 1745 C C . ALA A 1 225 ? -9.715 -12.418 -43.592 1.00 52.88 225 ALA A C 1
ATOM 1747 O O . ALA A 1 225 ? -10.564 -11.536 -43.472 1.00 52.88 225 ALA A O 1
ATOM 1748 N N . SER A 1 226 ? -9.960 -13.568 -44.217 1.00 42.75 226 SER A N 1
ATOM 1749 C CA . SER A 1 226 ? -11.212 -13.950 -44.872 1.00 42.75 226 SER A CA 1
ATOM 1750 C C . SER A 1 226 ? -11.194 -15.459 -45.156 1.00 42.75 226 SER A C 1
ATOM 1752 O O . SER A 1 226 ? -10.128 -16.063 -45.282 1.00 42.75 226 SER A O 1
ATOM 1754 N N . LYS A 1 227 ? -12.380 -16.082 -45.190 1.00 42.56 227 LYS A N 1
ATOM 1755 C CA . LYS A 1 227 ? -12.595 -17.511 -45.473 1.00 42.56 227 LYS A CA 1
ATOM 1756 C C . LYS A 1 227 ? -11.867 -17.933 -46.757 1.00 42.56 227 LYS A C 1
ATOM 1758 O O . LYS A 1 227 ? -12.225 -17.480 -47.838 1.00 42.56 227 LYS A O 1
ATOM 1763 N N . ARG A 1 228 ? -10.925 -18.872 -46.646 1.00 37.44 228 ARG A N 1
ATOM 1764 C CA . ARG A 1 228 ? -10.542 -19.757 -47.752 1.00 37.44 228 ARG A CA 1
ATOM 1765 C C . ARG A 1 228 ? -11.347 -21.047 -47.596 1.00 37.44 228 ARG A C 1
ATOM 1767 O O . ARG A 1 228 ? -10.873 -22.028 -47.039 1.00 37.44 228 ARG A O 1
ATOM 1774 N N . THR A 1 229 ? -12.606 -20.993 -48.012 1.00 36.16 229 THR A N 1
ATOM 1775 C CA . THR A 1 229 ? -13.382 -22.187 -48.362 1.00 36.16 229 THR A CA 1
ATOM 1776 C C . THR A 1 229 ? -14.249 -21.789 -49.545 1.00 36.16 229 THR A C 1
ATOM 1778 O O . THR A 1 229 ? -15.223 -21.053 -49.399 1.00 36.16 229 THR A O 1
ATOM 1781 N N . GLU A 1 230 ? -13.798 -22.181 -50.732 1.00 42.53 230 GLU A N 1
ATOM 1782 C CA . GLU A 1 230 ? -14.579 -22.162 -51.961 1.00 42.53 230 GLU A CA 1
ATOM 1783 C C . GLU A 1 230 ? -15.827 -23.030 -51.787 1.00 42.53 230 GLU A C 1
ATOM 1785 O O . GLU A 1 230 ? -15.719 -24.174 -51.352 1.00 42.53 230 GLU A O 1
ATOM 1790 N N . SER A 1 231 ? -16.996 -22.496 -52.148 1.00 37.31 231 SER A N 1
ATOM 1791 C CA . SER A 1 231 ? -17.938 -23.141 -53.076 1.00 37.31 231 SER A CA 1
ATOM 1792 C C . SER A 1 231 ? -19.159 -22.241 -53.314 1.00 37.31 231 SER A C 1
ATOM 1794 O O . SER A 1 231 ? -19.979 -22.010 -52.433 1.00 37.31 231 SER A O 1
ATOM 1796 N N . MET A 1 232 ? -19.232 -21.724 -54.542 1.00 36.59 232 MET A N 1
ATOM 1797 C CA . MET A 1 232 ? -20.444 -21.621 -55.365 1.00 36.59 232 MET A CA 1
ATOM 1798 C C . MET A 1 232 ? -21.683 -20.867 -54.840 1.00 36.59 232 MET A C 1
ATOM 1800 O O . MET A 1 232 ? -22.798 -21.353 -54.987 1.00 36.59 232 MET A O 1
ATOM 1804 N N . LEU A 1 233 ? -21.539 -19.634 -54.339 1.00 35.72 233 LEU A N 1
ATOM 1805 C CA . LEU A 1 233 ? -22.675 -18.689 -54.334 1.00 35.72 233 LEU A CA 1
ATOM 1806 C C . LEU A 1 233 ? -22.244 -17.211 -54.368 1.00 35.72 233 LEU A C 1
ATOM 1808 O O . LEU A 1 233 ? -22.723 -16.370 -53.611 1.00 35.72 233 LEU A O 1
ATOM 1812 N N . HIS A 1 234 ? -21.303 -16.873 -55.250 1.00 34.38 234 HIS A N 1
ATOM 1813 C CA . HIS A 1 234 ? -20.753 -15.520 -55.366 1.00 34.38 234 HIS A CA 1
ATOM 1814 C C . HIS A 1 234 ? -21.443 -14.693 -56.468 1.00 34.38 234 HIS A C 1
ATOM 1816 O O . HIS A 1 234 ? -20.777 -14.170 -57.360 1.00 34.38 234 HIS A O 1
ATOM 1822 N N . PHE A 1 235 ? -22.778 -14.570 -56.418 1.00 33.62 235 PHE A N 1
ATOM 1823 C CA . PHE A 1 235 ? -23.513 -13.675 -57.332 1.00 33.62 235 PHE A CA 1
ATOM 1824 C C . PHE A 1 235 ? -24.495 -12.699 -56.657 1.00 33.62 235 PHE A C 1
ATOM 1826 O O . PHE A 1 235 ? -24.846 -11.700 -57.271 1.00 33.62 235 PHE A O 1
ATOM 1833 N N . HIS A 1 236 ? -24.880 -12.884 -55.384 1.00 36.28 236 HIS A N 1
ATOM 1834 C CA . HIS A 1 236 ? -25.890 -12.012 -54.747 1.00 36.28 236 HIS A CA 1
ATOM 1835 C C . HIS A 1 236 ? -25.362 -10.954 -53.753 1.00 36.28 236 HIS A C 1
ATOM 1837 O O . HIS A 1 236 ? -26.061 -9.986 -53.469 1.00 36.28 236 HIS A O 1
ATOM 1843 N N . CYS A 1 237 ? -24.117 -11.042 -53.271 1.00 33.53 237 CYS A N 1
ATOM 1844 C CA . CYS A 1 237 ? -23.579 -10.109 -52.260 1.00 33.53 237 CYS A CA 1
ATOM 1845 C C . CYS A 1 237 ? -22.710 -8.971 -52.833 1.00 33.53 237 CYS A C 1
ATOM 1847 O O . CYS A 1 237 ? -21.715 -8.586 -52.225 1.00 33.53 237 CYS A O 1
ATOM 1849 N N . LYS A 1 238 ? -23.070 -8.412 -53.998 1.00 30.38 238 LYS A N 1
ATOM 1850 C CA . LYS A 1 238 ? -22.400 -7.218 -54.562 1.00 30.38 238 LYS A CA 1
ATOM 1851 C C . LYS A 1 238 ? -23.201 -5.915 -54.388 1.00 30.38 238 LYS A C 1
ATOM 1853 O O . LYS A 1 238 ? -22.710 -4.859 -54.763 1.00 30.38 238 LYS A O 1
ATOM 1858 N N . LEU A 1 239 ? -24.403 -5.966 -53.797 1.00 34.34 239 LEU A N 1
ATOM 1859 C CA . LEU A 1 239 ? -25.333 -4.821 -53.756 1.00 34.34 239 LEU A CA 1
ATOM 1860 C C . LEU A 1 239 ? -25.692 -4.279 -52.358 1.00 34.34 239 LEU A C 1
ATOM 1862 O O . LEU A 1 239 ? -26.517 -3.379 -52.248 1.00 34.34 239 LEU A O 1
ATOM 1866 N N . LYS A 1 240 ? -25.021 -4.723 -51.288 1.00 34.16 240 LYS A N 1
ATOM 1867 C CA . LYS A 1 240 ? -25.000 -4.011 -49.994 1.00 34.16 240 LYS A CA 1
ATOM 1868 C C . LYS A 1 240 ? -23.569 -4.012 -49.457 1.00 34.16 240 LYS A C 1
ATOM 1870 O O . LYS A 1 240 ? -23.040 -5.063 -49.117 1.00 34.16 240 LYS A O 1
ATOM 1875 N N . GLY A 1 241 ? -22.913 -2.855 -49.465 1.00 32.88 241 GLY A N 1
ATOM 1876 C CA . GLY A 1 241 ? -21.476 -2.717 -49.213 1.00 32.88 241 GLY A CA 1
ATOM 1877 C C . GLY A 1 241 ? -21.025 -3.011 -47.777 1.00 32.88 241 GLY A C 1
ATOM 1878 O O . GLY A 1 241 ? -20.827 -2.073 -47.016 1.00 32.88 241 GLY A O 1
ATOM 1879 N N . ILE A 1 242 ? -20.797 -4.287 -47.435 1.00 41.00 242 ILE A N 1
ATOM 1880 C CA . ILE A 1 242 ? -20.004 -4.766 -46.277 1.00 41.00 242 ILE A CA 1
ATOM 1881 C C . ILE A 1 242 ? -19.350 -6.114 -46.686 1.00 41.00 242 ILE A C 1
ATOM 1883 O O . ILE A 1 242 ? -20.057 -6.965 -47.227 1.00 41.00 242 ILE A O 1
ATOM 1887 N N . PRO A 1 243 ? -18.019 -6.322 -46.521 1.00 41.94 243 PRO A N 1
ATOM 1888 C CA . PRO A 1 243 ? -17.526 -7.010 -45.319 1.00 41.94 243 PRO A CA 1
ATOM 1889 C C . PRO A 1 243 ? -16.181 -6.466 -44.804 1.00 41.94 243 PRO A C 1
ATOM 1891 O O . PRO A 1 243 ? -15.132 -6.652 -45.424 1.00 41.94 243 PRO A O 1
ATOM 1894 N N . ALA A 1 244 ? -16.182 -5.861 -43.613 1.00 42.53 244 ALA A N 1
ATOM 1895 C CA . ALA A 1 244 ? -14.957 -5.702 -42.838 1.00 42.53 244 ALA A CA 1
ATOM 1896 C C . ALA A 1 244 ? -14.492 -7.099 -42.387 1.00 42.53 244 ALA A C 1
ATOM 1898 O O . ALA A 1 244 ? -15.240 -7.852 -41.774 1.00 42.53 244 ALA A O 1
ATOM 1899 N N . SER A 1 245 ? -13.269 -7.463 -42.763 1.00 59.44 245 SER A N 1
ATOM 1900 C CA . SER A 1 245 ? -12.594 -8.738 -42.492 1.00 59.44 245 SER A CA 1
ATOM 1901 C C . SER A 1 245 ? -12.813 -9.287 -41.071 1.00 59.44 245 SER A C 1
ATOM 1903 O O . SER A 1 245 ? -12.734 -8.521 -40.118 1.00 59.44 245 SER A O 1
ATOM 1905 N N . LYS A 1 246 ? -12.945 -10.617 -40.906 1.00 62.44 246 LYS A N 1
ATOM 1906 C CA . LYS A 1 246 ? -13.092 -11.338 -39.610 1.00 62.44 246 LYS A CA 1
ATOM 1907 C C . LYS A 1 246 ? -12.095 -10.885 -38.523 1.00 62.44 246 LYS A C 1
ATOM 1909 O O . LYS A 1 246 ? -12.388 -10.929 -37.337 1.00 62.44 246 LYS A O 1
ATOM 1914 N N . ARG A 1 247 ? -10.911 -10.407 -38.928 1.00 65.75 247 ARG A N 1
ATOM 1915 C CA . ARG A 1 247 ? -9.914 -9.790 -38.033 1.00 65.75 247 ARG A CA 1
ATOM 1916 C C . ARG A 1 247 ? -10.388 -8.490 -37.390 1.00 65.75 247 ARG A C 1
ATOM 1918 O O . ARG A 1 247 ? -10.093 -8.257 -36.231 1.00 65.75 247 ARG A O 1
ATOM 1925 N N . THR A 1 248 ? -11.052 -7.630 -38.151 1.00 73.81 248 THR A N 1
ATOM 1926 C CA . THR A 1 248 ? -11.582 -6.357 -37.660 1.00 73.81 248 THR A CA 1
ATOM 1927 C C . THR A 1 248 ? -12.701 -6.610 -36.663 1.00 73.81 248 THR A C 1
ATOM 1929 O O . THR A 1 248 ? -12.693 -6.005 -35.605 1.00 73.81 248 THR A O 1
ATOM 1932 N N . GLU A 1 249 ? -13.580 -7.574 -36.939 1.00 77.75 249 GLU A N 1
ATOM 1933 C CA . GLU A 1 249 ? -14.627 -7.997 -36.001 1.00 77.75 249 GLU A CA 1
ATOM 1934 C C . GLU A 1 249 ? -14.046 -8.545 -34.688 1.00 77.75 249 GLU A C 1
ATOM 1936 O O . GLU A 1 249 ? -14.473 -8.137 -33.612 1.00 77.75 249 GLU A O 1
ATOM 1941 N N . GLU A 1 250 ? -13.020 -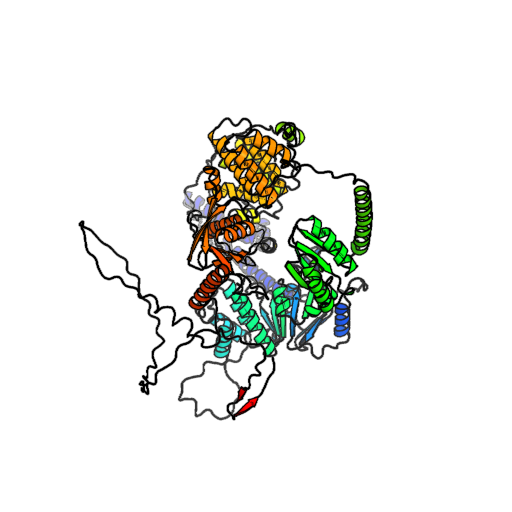9.399 -34.758 1.00 78.25 250 GLU A N 1
ATOM 1942 C CA . GLU A 1 250 ? -12.329 -9.926 -33.573 1.00 78.25 250 GLU A CA 1
ATOM 1943 C C . GLU A 1 250 ? -11.649 -8.811 -32.759 1.00 78.25 250 GLU A C 1
ATOM 1945 O O . GLU A 1 250 ? -11.794 -8.750 -31.537 1.00 78.25 250 GLU A O 1
ATOM 1950 N N . VAL A 1 251 ? -10.945 -7.890 -33.431 1.00 82.75 251 VAL A N 1
ATOM 1951 C CA . VAL A 1 251 ? -10.314 -6.728 -32.784 1.00 82.75 251 VAL A CA 1
ATOM 1952 C C . VAL A 1 251 ? -11.369 -5.855 -32.113 1.00 82.75 251 VAL A C 1
ATOM 1954 O O . VAL A 1 251 ? -11.219 -5.532 -30.937 1.00 82.75 251 VAL A O 1
ATOM 1957 N N . THR A 1 252 ? -12.458 -5.522 -32.809 1.00 84.69 252 THR A N 1
ATOM 1958 C CA . THR A 1 252 ? -13.567 -4.743 -32.246 1.00 84.69 252 THR A CA 1
ATOM 1959 C C . THR A 1 252 ? -14.200 -5.468 -31.059 1.00 84.69 252 THR A C 1
ATOM 1961 O O . THR A 1 252 ? -14.358 -4.864 -30.004 1.00 84.69 252 THR A O 1
ATOM 1964 N N . SER A 1 253 ? -14.443 -6.778 -31.162 1.00 84.69 253 SER A N 1
ATOM 1965 C CA . SER A 1 253 ? -15.006 -7.580 -30.072 1.00 84.69 253 SER A CA 1
ATOM 1966 C C . SER A 1 253 ? -14.130 -7.542 -28.820 1.00 84.69 253 SER A C 1
ATOM 1968 O O . SER A 1 253 ? -14.631 -7.310 -27.720 1.00 84.69 253 SER A O 1
ATOM 1970 N N . VAL A 1 254 ? -12.815 -7.738 -28.955 1.00 85.94 254 VAL A N 1
ATOM 1971 C CA . VAL A 1 254 ? -11.891 -7.697 -27.811 1.00 85.94 254 VAL A CA 1
ATOM 1972 C C . VAL A 1 254 ? -11.767 -6.278 -27.243 1.00 85.94 254 VAL A C 1
ATOM 1974 O O . VAL A 1 254 ? -11.720 -6.109 -26.022 1.00 85.94 254 VAL A O 1
ATOM 1977 N N . MET A 1 255 ? -11.769 -5.250 -28.098 1.00 88.00 255 MET A N 1
ATOM 1978 C CA . MET A 1 255 ? -11.763 -3.852 -27.659 1.00 88.00 255 MET A CA 1
ATOM 1979 C C . MET A 1 255 ? -13.022 -3.486 -26.877 1.00 88.00 255 MET A C 1
ATOM 1981 O O . MET A 1 255 ? -12.906 -2.836 -25.839 1.00 88.00 255 MET A O 1
ATOM 1985 N N . ASP A 1 256 ? -14.195 -3.935 -27.317 1.00 88.12 256 ASP A N 1
ATOM 1986 C CA . ASP A 1 256 ? -15.462 -3.673 -26.638 1.00 88.12 256 ASP A CA 1
ATOM 1987 C C . ASP A 1 256 ? -15.535 -4.410 -25.295 1.00 88.12 256 ASP A C 1
ATOM 1989 O O . ASP A 1 256 ? -15.896 -3.809 -24.280 1.00 88.12 256 ASP A O 1
ATOM 1993 N N . ARG A 1 257 ? -15.092 -5.678 -25.244 1.00 87.56 257 ARG A N 1
ATOM 1994 C CA . ARG A 1 257 ? -15.015 -6.464 -23.995 1.00 87.56 257 ARG A CA 1
ATOM 1995 C C . ARG A 1 257 ? -14.182 -5.755 -22.924 1.00 87.56 257 ARG A C 1
ATOM 1997 O O . ARG A 1 257 ? -14.584 -5.721 -21.765 1.00 87.56 257 ARG A O 1
ATOM 2004 N N . LEU A 1 258 ? -13.056 -5.153 -23.311 1.00 88.88 258 LEU A N 1
ATOM 2005 C CA . LEU A 1 258 ? -12.134 -4.465 -22.397 1.00 88.88 258 LEU A CA 1
ATOM 2006 C C . LEU A 1 258 ? -12.350 -2.943 -22.312 1.00 88.88 258 LEU A C 1
ATOM 2008 O O . LEU A 1 258 ? -11.585 -2.253 -21.631 1.00 88.88 258 LEU A O 1
ATOM 2012 N N . GLN A 1 259 ? -13.403 -2.418 -22.949 1.00 89.19 259 GLN A N 1
ATOM 2013 C CA . GLN A 1 259 ? -13.747 -0.990 -22.994 1.00 89.19 259 GLN A CA 1
ATOM 2014 C C . GLN A 1 259 ? -12.602 -0.097 -23.520 1.00 89.19 259 GLN A C 1
ATOM 2016 O O . GLN A 1 259 ? -12.356 0.998 -23.009 1.00 89.19 259 GLN A O 1
ATOM 2021 N N . LEU A 1 260 ? -11.880 -0.565 -24.543 1.00 88.81 260 LEU A N 1
ATOM 2022 C CA . LEU A 1 260 ? -10.776 0.147 -25.207 1.00 88.81 260 LEU A CA 1
ATOM 2023 C C . LEU A 1 260 ? -11.233 0.980 -26.419 1.00 88.81 260 LEU A C 1
ATOM 2025 O O . LEU A 1 260 ? -10.455 1.763 -26.966 1.00 88.81 260 LEU A O 1
ATOM 2029 N N . THR A 1 261 ? -12.498 0.869 -26.816 1.00 87.56 261 THR A N 1
ATOM 2030 C CA . THR A 1 261 ? -13.119 1.576 -27.950 1.00 87.56 261 THR A CA 1
ATOM 2031 C C . THR A 1 261 ? -12.920 3.104 -27.920 1.00 87.56 261 THR A C 1
ATOM 2033 O O . THR A 1 261 ? -12.550 3.664 -28.956 1.00 87.56 261 THR A O 1
ATOM 2036 N N . PRO A 1 262 ? -13.033 3.806 -26.766 1.00 85.25 262 PRO A N 1
ATOM 2037 C CA . PRO A 1 262 ? -12.824 5.260 -26.696 1.00 85.25 262 PRO A CA 1
ATOM 2038 C C . PRO A 1 262 ? -11.387 5.715 -26.991 1.00 85.25 262 PRO A C 1
ATOM 2040 O O . PRO A 1 262 ? -11.152 6.885 -27.288 1.00 85.25 262 PRO A O 1
ATOM 2043 N N . ILE A 1 263 ? -10.406 4.815 -26.875 1.00 86.62 263 ILE A N 1
ATOM 2044 C CA . ILE A 1 263 ? -8.979 5.129 -27.036 1.00 86.62 263 ILE A CA 1
ATOM 2045 C C . ILE A 1 263 ? -8.361 4.491 -28.283 1.00 86.62 263 ILE A C 1
ATOM 2047 O O . ILE A 1 263 ? -7.144 4.543 -28.439 1.00 86.62 263 ILE A O 1
ATOM 2051 N N . LYS A 1 264 ? -9.179 3.951 -29.197 1.00 84.88 264 LYS A N 1
ATOM 2052 C CA . LYS A 1 264 ? -8.732 3.221 -30.396 1.00 84.88 264 LYS A CA 1
ATOM 2053 C C . LYS A 1 264 ? -7.630 3.923 -31.203 1.00 84.88 264 LYS A C 1
ATOM 2055 O O . LYS A 1 264 ? -6.630 3.300 -31.547 1.00 84.88 264 LYS A O 1
ATOM 2060 N N . GLY A 1 265 ? -7.784 5.231 -31.429 1.00 84.44 265 GLY A N 1
ATOM 2061 C CA . GLY A 1 265 ? -6.863 6.057 -32.218 1.00 84.44 265 GLY A CA 1
ATOM 2062 C C . GLY A 1 265 ? -5.765 6.740 -31.401 1.00 84.44 265 GLY A C 1
ATOM 2063 O O . GLY A 1 265 ? -4.954 7.474 -31.962 1.00 84.44 265 GLY A O 1
ATOM 2064 N N . LYS A 1 266 ? -5.725 6.543 -30.076 1.00 88.81 266 LYS A N 1
ATOM 2065 C CA . LYS A 1 266 ? -4.661 7.102 -29.236 1.00 88.81 266 LYS A CA 1
ATOM 2066 C C . LYS A 1 266 ? -3.397 6.254 -29.363 1.00 88.81 266 LYS A C 1
ATOM 2068 O O . LYS A 1 266 ? -3.457 5.033 -29.490 1.00 88.81 266 LYS A O 1
ATOM 2073 N N . LEU A 1 267 ? -2.243 6.915 -29.290 1.00 90.56 267 LEU A N 1
ATOM 2074 C CA . LEU A 1 267 ? -0.946 6.245 -29.213 1.00 90.56 267 LEU A CA 1
ATOM 2075 C C . LEU A 1 267 ? -0.780 5.552 -27.857 1.00 90.56 267 LEU A C 1
ATOM 2077 O O . LEU A 1 267 ? -1.167 6.107 -26.823 1.00 90.56 267 LEU A O 1
ATOM 2081 N N . VAL A 1 268 ? -0.129 4.389 -27.842 1.00 89.88 268 VAL A N 1
ATOM 2082 C CA . VAL A 1 268 ? 0.119 3.614 -26.613 1.00 89.88 268 VAL A CA 1
ATOM 2083 C C . VAL A 1 268 ? 0.880 4.437 -25.566 1.00 89.88 268 VAL A C 1
ATOM 2085 O O . VAL A 1 268 ? 0.546 4.380 -24.383 1.00 89.88 268 VAL A O 1
ATOM 2088 N N . ARG A 1 269 ? 1.839 5.285 -25.970 1.00 88.06 269 ARG A N 1
ATOM 2089 C CA . ARG A 1 269 ? 2.563 6.180 -25.040 1.00 88.06 269 ARG A CA 1
ATOM 2090 C C . ARG A 1 269 ? 1.669 7.156 -24.267 1.00 88.06 269 ARG A C 1
ATOM 2092 O O . ARG A 1 269 ? 2.051 7.585 -23.185 1.00 88.06 269 ARG A O 1
ATOM 2099 N N . ALA A 1 270 ? 0.506 7.509 -24.818 1.00 86.38 270 ALA A N 1
ATOM 2100 C CA . ALA A 1 270 ? -0.460 8.420 -24.204 1.00 86.38 270 ALA A CA 1
ATOM 2101 C C . ALA A 1 270 ? -1.506 7.692 -23.336 1.00 86.38 270 ALA A C 1
ATOM 2103 O O . ALA A 1 270 ? -2.357 8.340 -22.727 1.00 86.38 270 ALA A O 1
ATOM 2104 N N . CYS A 1 271 ? -1.471 6.357 -23.289 1.00 86.00 271 CYS A N 1
ATOM 2105 C CA . CYS A 1 271 ? -2.364 5.547 -22.464 1.00 86.00 271 CYS A CA 1
ATOM 2106 C C . CYS A 1 271 ? -1.856 5.474 -21.014 1.00 86.00 271 CYS A C 1
ATOM 2108 O O . CYS A 1 271 ? -0.648 5.424 -20.773 1.00 86.00 271 CYS A O 1
ATOM 2110 N N . SER A 1 272 ? -2.773 5.433 -20.040 1.00 87.12 272 SER A N 1
ATOM 2111 C CA . SER A 1 272 ? -2.417 5.195 -18.633 1.00 87.12 272 SER A CA 1
ATOM 2112 C C . SER A 1 272 ? -1.907 3.763 -18.422 1.00 87.12 272 SER A C 1
ATOM 2114 O O . SER A 1 272 ? -2.171 2.886 -19.246 1.00 87.12 272 SER A O 1
ATOM 2116 N N . GLY A 1 273 ? -1.218 3.495 -17.307 1.00 84.88 273 GLY A N 1
ATOM 2117 C CA . GLY A 1 273 ? -0.738 2.144 -16.973 1.00 84.88 273 GLY A CA 1
ATOM 2118 C C . GLY A 1 273 ? -1.856 1.094 -16.988 1.00 84.88 273 GLY A C 1
ATOM 2119 O O . GLY A 1 273 ? -1.740 0.081 -17.664 1.00 84.88 273 GLY A O 1
ATOM 2120 N N . GLY A 1 274 ? -3.007 1.388 -16.372 1.00 86.25 274 GLY A N 1
ATOM 2121 C CA . GLY A 1 274 ? -4.168 0.488 -16.413 1.00 86.25 274 GLY A CA 1
ATOM 2122 C C . GLY A 1 274 ? -4.729 0.256 -17.825 1.00 86.25 274 GLY A C 1
ATOM 2123 O O . GLY A 1 274 ? -5.175 -0.845 -18.134 1.00 86.25 274 GLY A O 1
ATOM 2124 N N . MET A 1 275 ? -4.679 1.257 -18.715 1.00 88.88 275 MET A N 1
ATOM 2125 C CA . MET A 1 275 ? -5.087 1.097 -20.121 1.00 88.88 275 MET A CA 1
ATOM 2126 C C . MET A 1 275 ? -4.090 0.248 -20.916 1.00 88.88 275 MET A C 1
ATOM 2128 O O . MET A 1 275 ? -4.512 -0.593 -21.707 1.00 88.88 275 MET A O 1
ATOM 2132 N N . LYS A 1 276 ? -2.785 0.434 -20.688 1.00 90.75 276 LYS A N 1
ATOM 2133 C CA . LYS A 1 276 ? -1.726 -0.406 -21.268 1.00 90.75 276 LYS A CA 1
ATOM 2134 C C . LYS A 1 276 ? -1.883 -1.856 -20.823 1.00 90.75 276 LYS A C 1
ATOM 2136 O O . LYS A 1 276 ? -1.902 -2.752 -21.659 1.00 90.75 276 LYS A O 1
ATOM 2141 N N . ARG A 1 277 ? -2.167 -2.071 -19.542 1.00 90.69 277 ARG A N 1
ATOM 2142 C CA . ARG A 1 277 ? -2.421 -3.398 -18.991 1.00 90.69 277 ARG A CA 1
ATOM 2143 C C . ARG A 1 277 ? -3.654 -4.069 -19.602 1.00 90.69 277 ARG A C 1
ATOM 2145 O O . ARG A 1 277 ? -3.597 -5.235 -19.984 1.00 90.69 277 ARG A O 1
ATOM 2152 N N . LYS A 1 278 ? -4.752 -3.324 -19.788 1.00 91.94 278 LYS A N 1
ATOM 2153 C CA . LYS A 1 278 ? -5.927 -3.809 -20.538 1.00 91.94 278 LYS A CA 1
ATOM 2154 C C . LYS A 1 278 ? -5.576 -4.158 -21.984 1.00 91.94 278 LYS A C 1
ATOM 2156 O O . LYS A 1 278 ? -6.050 -5.166 -22.488 1.00 91.94 278 LYS A O 1
ATOM 2161 N N . LEU A 1 279 ? -4.742 -3.361 -22.650 1.00 92.44 279 LEU A N 1
ATOM 2162 C CA . LEU A 1 279 ? -4.274 -3.656 -24.005 1.00 92.44 279 LEU A CA 1
ATOM 2163 C C . LEU A 1 279 ? -3.384 -4.914 -24.052 1.00 92.44 279 LEU A C 1
ATOM 2165 O O . LEU A 1 279 ? -3.530 -5.727 -24.959 1.00 92.44 279 LEU A O 1
ATOM 2169 N N . SER A 1 280 ? -2.520 -5.122 -23.059 1.00 92.75 280 SER A N 1
ATOM 2170 C CA . SER A 1 280 ? -1.711 -6.342 -22.918 1.00 92.75 280 SER A CA 1
ATOM 2171 C C . SER A 1 280 ? -2.599 -7.585 -22.757 1.00 92.75 280 SER A C 1
ATOM 2173 O O . SER A 1 280 ? -2.451 -8.573 -23.480 1.00 92.75 280 SER A O 1
ATOM 2175 N N . LEU A 1 281 ? -3.630 -7.491 -21.910 1.00 92.62 281 LEU A N 1
ATOM 2176 C CA . LEU A 1 281 ? -4.640 -8.540 -21.768 1.00 92.62 281 LEU A CA 1
ATOM 2177 C C . LEU A 1 281 ? -5.439 -8.760 -23.063 1.00 92.62 281 LEU A C 1
ATOM 2179 O O . LEU A 1 281 ? -5.703 -9.903 -23.432 1.00 92.62 281 LEU A O 1
ATOM 2183 N N . ALA A 1 282 ? -5.790 -7.690 -23.782 1.00 91.50 282 ALA A N 1
ATOM 2184 C CA . ALA A 1 282 ? -6.455 -7.784 -25.078 1.00 91.50 282 ALA A CA 1
ATOM 2185 C C . ALA A 1 282 ? -5.627 -8.630 -26.054 1.00 91.50 282 ALA A C 1
ATOM 2187 O O . ALA A 1 282 ? -6.157 -9.553 -26.666 1.00 91.50 282 ALA A O 1
ATOM 2188 N N . ILE A 1 283 ? -4.315 -8.382 -26.139 1.00 91.12 283 ILE A N 1
ATOM 2189 C CA . ILE A 1 283 ? -3.390 -9.142 -26.992 1.00 91.12 283 ILE A CA 1
ATOM 2190 C C . ILE A 1 283 ? -3.344 -10.626 -26.598 1.00 91.12 283 ILE A C 1
ATOM 2192 O O . ILE A 1 283 ? -3.311 -11.498 -27.476 1.00 91.12 283 ILE A O 1
ATOM 2196 N N . ALA A 1 284 ? -3.383 -10.936 -25.300 1.00 91.06 284 ALA A N 1
ATOM 2197 C CA . ALA A 1 284 ? -3.439 -12.315 -24.823 1.00 91.06 284 ALA A CA 1
ATOM 2198 C C . ALA A 1 284 ? -4.736 -13.018 -25.266 1.00 91.06 284 ALA A C 1
ATOM 2200 O O . ALA A 1 284 ? -4.668 -14.143 -25.761 1.00 91.06 284 ALA A O 1
ATOM 2201 N N . LEU A 1 285 ? -5.883 -12.333 -25.181 1.00 89.25 285 LEU A N 1
ATOM 2202 C CA . LEU A 1 285 ? -7.207 -12.860 -25.544 1.00 89.25 285 LEU A CA 1
ATOM 2203 C C . LEU A 1 285 ? -7.463 -12.952 -27.058 1.00 89.25 285 LEU A C 1
ATOM 2205 O O . LEU A 1 285 ? -8.308 -13.743 -27.472 1.00 89.25 285 LEU A O 1
ATOM 2209 N N . LEU A 1 286 ? -6.741 -12.181 -27.882 1.00 87.06 286 LEU A N 1
ATOM 2210 C CA . LEU A 1 286 ? -6.916 -12.170 -29.341 1.00 87.06 286 LEU A CA 1
ATOM 2211 C C . LEU A 1 286 ? -6.847 -13.578 -29.949 1.00 87.06 286 LEU A C 1
ATOM 2213 O O . LEU A 1 286 ? -5.829 -14.266 -29.794 1.00 87.06 286 LEU A O 1
ATOM 2217 N N . GLY A 1 287 ? -7.871 -13.942 -30.728 1.00 77.69 287 GLY A N 1
ATOM 2218 C CA . GLY A 1 287 ? -7.928 -15.202 -31.468 1.00 77.69 287 GLY A CA 1
ATOM 2219 C C . GLY A 1 287 ? -8.370 -16.401 -30.633 1.00 77.69 287 GLY A C 1
ATOM 2220 O O . GLY A 1 287 ? -8.183 -17.527 -31.086 1.00 77.69 287 GLY A O 1
ATOM 2221 N N . SER A 1 288 ? -8.918 -16.163 -29.436 1.00 83.56 288 SER A N 1
ATOM 2222 C CA . SER A 1 288 ? -9.441 -17.183 -28.518 1.00 83.56 288 SER A CA 1
ATOM 2223 C C . SER A 1 288 ? -8.512 -18.398 -28.347 1.00 83.56 288 SER A C 1
ATOM 2225 O O . SER A 1 288 ? -8.908 -19.524 -28.655 1.00 83.56 288 SER A O 1
ATOM 2227 N N . PRO A 1 289 ? -7.263 -18.207 -27.872 1.00 87.25 289 PRO A N 1
ATOM 2228 C CA . PRO A 1 289 ? -6.336 -19.319 -27.697 1.00 87.25 289 PRO A CA 1
ATOM 2229 C C . PRO A 1 289 ? -6.861 -20.317 -26.648 1.00 87.25 289 PRO A C 1
ATOM 2231 O O . PRO A 1 289 ? -7.455 -19.891 -25.654 1.00 87.25 289 PRO A O 1
ATOM 2234 N N . PRO A 1 290 ? -6.625 -21.630 -26.818 1.00 87.38 290 PRO A N 1
ATOM 2235 C CA . PRO A 1 290 ? -7.092 -22.650 -25.875 1.00 87.38 290 PRO A CA 1
ATOM 2236 C C . PRO A 1 290 ? -6.466 -22.513 -24.479 1.00 87.38 290 PRO A C 1
ATOM 2238 O O . PRO A 1 290 ? -7.096 -22.885 -23.492 1.00 87.38 290 PRO A O 1
ATOM 2241 N N . VAL A 1 291 ? -5.249 -21.960 -24.387 1.00 92.25 291 VAL A N 1
ATOM 2242 C CA . VAL A 1 291 ? -4.565 -21.676 -23.118 1.00 92.25 291 VAL A CA 1
ATOM 2243 C C . VAL A 1 291 ? -4.229 -20.197 -23.022 1.00 92.25 291 VAL A C 1
ATOM 2245 O O . VAL A 1 291 ? -3.642 -19.627 -23.942 1.00 92.25 291 VAL A O 1
ATOM 2248 N N . ILE A 1 292 ? -4.544 -19.582 -21.885 1.00 94.19 292 ILE A N 1
ATOM 2249 C CA . ILE A 1 292 ? -4.180 -18.202 -21.569 1.00 94.19 292 ILE A CA 1
ATOM 2250 C C . ILE A 1 292 ? -3.303 -18.198 -20.314 1.00 94.19 292 ILE A C 1
ATOM 2252 O O . ILE A 1 292 ? -3.716 -18.671 -19.259 1.00 94.19 292 ILE A O 1
ATOM 2256 N N . LEU A 1 293 ? -2.098 -17.645 -20.430 1.00 94.81 293 LEU A N 1
ATOM 2257 C CA . LEU A 1 293 ? -1.145 -17.429 -19.346 1.00 94.81 293 LEU A CA 1
ATOM 2258 C C . LEU A 1 293 ? -1.138 -15.943 -18.968 1.00 94.81 293 LEU A C 1
ATOM 2260 O O . LEU A 1 293 ? -0.831 -15.091 -19.804 1.00 94.81 293 LEU A O 1
ATOM 2264 N N . LEU A 1 294 ? -1.461 -15.622 -17.719 1.00 94.38 294 LEU A N 1
ATOM 2265 C CA . LEU A 1 294 ? -1.568 -14.247 -17.230 1.00 94.38 294 LEU A CA 1
ATOM 2266 C C . LEU A 1 294 ? -0.589 -13.994 -16.090 1.00 94.38 294 LEU A C 1
ATOM 2268 O O . LEU A 1 294 ? -0.774 -14.523 -14.996 1.00 94.38 294 LEU A O 1
ATOM 2272 N N . ASP A 1 295 ? 0.451 -13.205 -16.342 1.00 92.38 295 ASP A N 1
ATOM 2273 C CA . ASP A 1 295 ? 1.450 -12.881 -15.330 1.00 92.38 295 ASP A CA 1
ATOM 2274 C C . ASP A 1 295 ? 1.062 -11.589 -14.595 1.00 92.38 295 ASP A C 1
ATOM 2276 O O . ASP A 1 295 ? 1.238 -10.485 -15.117 1.00 92.38 295 ASP A O 1
ATOM 2280 N N . GLU A 1 296 ? 0.482 -11.722 -13.400 1.00 89.19 296 GLU A N 1
ATOM 2281 C CA . GLU A 1 296 ? 0.045 -10.607 -12.547 1.00 89.19 296 GLU A CA 1
ATOM 2282 C C . GLU A 1 296 ? -0.924 -9.611 -13.247 1.00 89.19 296 GLU A C 1
ATOM 2284 O O . GLU A 1 296 ? -0.693 -8.391 -13.224 1.00 89.19 296 GLU A O 1
ATOM 2289 N N . PRO A 1 297 ? -2.023 -10.074 -13.884 1.00 87.62 297 PRO A N 1
ATOM 2290 C CA . PRO A 1 297 ? -2.794 -9.296 -14.865 1.00 87.62 297 PRO A CA 1
ATOM 2291 C C . PRO A 1 297 ? -3.480 -8.043 -14.304 1.00 87.62 297 PRO A C 1
ATOM 2293 O O . PRO A 1 297 ? -3.686 -7.080 -15.042 1.00 87.62 297 PRO A O 1
ATOM 2296 N N . THR A 1 298 ? -3.825 -8.015 -13.014 1.00 88.06 298 THR A N 1
ATOM 2297 C CA . THR A 1 298 ? -4.556 -6.895 -12.391 1.00 88.06 298 THR A CA 1
ATOM 2298 C C . THR A 1 298 ? -3.680 -5.957 -11.557 1.00 88.06 298 THR A C 1
ATOM 2300 O O . THR A 1 298 ? -4.186 -5.049 -10.883 1.00 88.06 298 THR A O 1
ATOM 2303 N N . THR A 1 299 ? -2.358 -6.128 -11.604 1.00 82.56 299 THR A N 1
ATOM 2304 C CA . THR A 1 299 ? -1.408 -5.256 -10.899 1.00 82.56 299 THR A CA 1
ATOM 2305 C C . THR A 1 299 ? -1.470 -3.826 -11.439 1.00 82.56 299 THR A C 1
ATOM 2307 O O . THR A 1 299 ? -1.495 -3.609 -12.648 1.00 82.56 299 THR A O 1
ATOM 2310 N N . GLY A 1 300 ? -1.544 -2.839 -10.538 1.00 71.50 300 GLY A N 1
ATOM 2311 C CA . GLY A 1 300 ? -1.621 -1.415 -10.899 1.00 71.50 300 GLY A CA 1
ATOM 2312 C C . GLY A 1 300 ? -2.961 -0.946 -11.490 1.00 71.50 300 GLY A C 1
ATOM 2313 O O . GLY A 1 300 ? -3.055 0.193 -11.943 1.00 71.50 300 GLY A O 1
ATOM 2314 N N . MET A 1 301 ? -4.003 -1.789 -11.499 1.00 84.62 301 MET A N 1
ATOM 2315 C CA . MET A 1 301 ? -5.350 -1.412 -11.948 1.00 84.62 301 MET A CA 1
ATOM 2316 C C . MET A 1 301 ? -6.251 -0.928 -10.802 1.00 84.62 301 MET A C 1
ATOM 2318 O O . MET A 1 301 ? -6.204 -1.454 -9.687 1.00 84.62 301 MET A O 1
ATOM 2322 N N . ASP A 1 302 ? -7.142 0.020 -11.105 1.00 83.12 302 ASP A N 1
ATOM 2323 C CA . ASP A 1 302 ? -8.220 0.443 -10.208 1.00 83.12 302 ASP A CA 1
ATOM 2324 C C . ASP A 1 302 ? -9.273 -0.671 -10.010 1.00 83.12 302 ASP A C 1
ATOM 2326 O O . ASP A 1 302 ? -9.442 -1.518 -10.892 1.00 83.12 302 ASP A O 1
ATOM 2330 N N . PRO A 1 303 ? -10.028 -0.689 -8.893 1.00 82.00 303 PRO A N 1
ATOM 2331 C CA . PRO A 1 303 ? -10.988 -1.760 -8.607 1.00 82.00 303 PRO A CA 1
ATOM 2332 C C . PRO A 1 303 ? -12.042 -1.985 -9.703 1.00 82.00 303 PRO A C 1
ATOM 2334 O O . PRO A 1 303 ? -12.440 -3.125 -9.946 1.00 82.00 303 PRO A O 1
ATOM 2337 N N . LYS A 1 304 ? -12.472 -0.923 -10.402 1.00 84.38 304 LYS A N 1
ATOM 2338 C CA . LYS A 1 304 ? -13.448 -1.033 -11.495 1.00 84.38 304 LYS A CA 1
ATOM 2339 C C . LYS A 1 304 ? -12.824 -1.727 -12.707 1.00 84.38 304 LYS A C 1
ATOM 2341 O O . LYS A 1 304 ? -13.455 -2.600 -13.299 1.00 84.38 304 LYS A O 1
ATOM 2346 N N . ALA A 1 305 ? -11.585 -1.385 -13.058 1.00 84.31 305 ALA A N 1
ATOM 2347 C CA . ALA A 1 305 ? -10.834 -2.081 -14.097 1.00 84.31 305 ALA A CA 1
ATOM 2348 C C . ALA A 1 305 ? -10.530 -3.541 -13.730 1.00 84.31 305 ALA A C 1
ATOM 2350 O O . ALA A 1 305 ? -10.655 -4.397 -14.602 1.00 84.31 305 ALA A O 1
ATOM 2351 N N . LYS A 1 306 ? -10.213 -3.846 -12.462 1.00 88.69 306 LYS A N 1
ATOM 2352 C CA . LYS A 1 306 ? -10.026 -5.235 -12.001 1.00 88.69 306 LYS A CA 1
ATOM 2353 C C . LYS A 1 306 ? -11.278 -6.075 -12.206 1.00 88.69 306 LYS A C 1
ATOM 2355 O O . LYS A 1 306 ? -11.195 -7.137 -12.810 1.00 88.69 306 LYS A O 1
ATOM 2360 N N . LYS A 1 307 ? -12.437 -5.564 -11.777 1.00 88.12 307 LYS A N 1
ATOM 2361 C CA . LYS A 1 307 ? -13.719 -6.253 -11.961 1.00 88.12 307 LYS A CA 1
ATOM 2362 C C . LYS A 1 307 ? -14.013 -6.509 -13.442 1.00 88.12 307 LYS A C 1
ATOM 2364 O O . LYS A 1 307 ? -14.370 -7.621 -13.800 1.00 88.12 307 LYS A O 1
ATOM 2369 N N . LEU A 1 308 ? -13.763 -5.524 -14.309 1.00 89.62 308 LEU A N 1
ATOM 2370 C CA . LEU A 1 308 ? -13.909 -5.694 -15.759 1.00 89.62 308 LEU A CA 1
ATOM 2371 C C . LEU A 1 308 ? -13.003 -6.807 -16.313 1.00 89.62 308 LEU A C 1
ATOM 2373 O O . LEU A 1 308 ? -13.440 -7.594 -17.150 1.00 89.62 308 LEU A O 1
ATOM 2377 N N . VAL A 1 309 ? -11.746 -6.875 -15.860 1.00 91.25 309 VAL A N 1
ATOM 2378 C CA . VAL A 1 309 ? -10.820 -7.953 -16.236 1.00 91.25 309 VAL A CA 1
ATOM 2379 C C . VAL A 1 309 ? -11.352 -9.300 -15.760 1.00 91.25 309 VAL A C 1
ATOM 2381 O O . VAL A 1 309 ? -11.419 -10.228 -16.558 1.00 91.25 309 VAL A O 1
ATOM 2384 N N . TRP A 1 310 ? -11.785 -9.402 -14.504 1.00 91.44 310 TRP A N 1
ATOM 2385 C CA . TRP A 1 310 ? -12.353 -10.629 -13.945 1.00 91.44 310 TRP A CA 1
ATOM 2386 C C . TRP A 1 310 ? -13.574 -11.106 -14.734 1.00 91.44 310 TRP A C 1
ATOM 2388 O O . TRP A 1 310 ? -13.616 -12.265 -15.134 1.00 91.44 310 TRP A O 1
ATOM 2398 N N . ASP A 1 311 ? -14.500 -10.204 -15.068 1.00 90.81 311 ASP A N 1
ATOM 2399 C CA . ASP A 1 311 ? -15.668 -10.511 -15.901 1.00 90.81 311 ASP A CA 1
ATOM 2400 C C . ASP A 1 311 ? -15.252 -11.029 -17.292 1.00 90.81 311 ASP A C 1
ATOM 2402 O O . ASP A 1 311 ? -15.854 -11.966 -17.826 1.00 90.81 311 ASP A O 1
ATOM 2406 N N . CYS A 1 312 ? -14.193 -10.465 -17.885 1.00 90.44 312 CYS A N 1
ATOM 2407 C CA . CYS A 1 312 ? -13.642 -10.947 -19.155 1.00 90.44 312 CYS A CA 1
ATOM 2408 C C . CYS A 1 312 ? -13.023 -12.346 -19.029 1.00 90.44 312 CYS A C 1
ATOM 2410 O O . CYS A 1 312 ? -13.211 -13.170 -19.924 1.00 90.44 312 CYS A O 1
ATOM 2412 N N . LEU A 1 313 ? -12.314 -12.628 -17.933 1.00 92.44 313 LEU A N 1
ATOM 2413 C CA . LEU A 1 313 ? -11.706 -13.935 -17.676 1.00 92.44 313 LEU A CA 1
ATOM 2414 C C . LEU A 1 313 ? -12.757 -15.009 -17.388 1.00 92.44 313 LEU A C 1
ATOM 2416 O O . LEU A 1 313 ? -12.645 -16.113 -17.916 1.00 92.44 313 LEU A O 1
ATOM 2420 N N . PHE A 1 314 ? -13.819 -14.684 -16.646 1.00 91.62 314 PHE A N 1
ATOM 2421 C CA . PHE A 1 314 ? -14.956 -15.589 -16.471 1.00 91.62 314 PHE A CA 1
ATOM 2422 C C . PHE A 1 314 ? -15.592 -15.940 -17.814 1.00 91.62 314 PHE A C 1
ATOM 2424 O O . PHE A 1 314 ? -15.813 -17.115 -18.102 1.00 91.62 314 PHE A O 1
ATOM 2431 N N . ARG A 1 315 ? -15.824 -14.947 -18.682 1.00 89.50 315 ARG A N 1
ATOM 2432 C CA . ARG A 1 315 ? -16.348 -15.190 -20.036 1.00 89.50 315 ARG A CA 1
ATOM 2433 C C . ARG A 1 315 ? -15.409 -16.062 -20.871 1.00 89.50 315 ARG A C 1
ATOM 2435 O O . ARG A 1 315 ? -15.888 -16.982 -21.521 1.00 89.50 315 ARG A O 1
ATOM 2442 N N . ALA A 1 316 ? -14.101 -15.807 -20.830 1.00 88.56 316 ALA A N 1
ATOM 2443 C CA . ALA A 1 316 ? -13.093 -16.618 -21.517 1.00 88.56 316 ALA A CA 1
ATOM 2444 C C . ALA A 1 316 ? -13.110 -18.082 -21.036 1.00 88.56 316 ALA A C 1
ATOM 2446 O O . ALA A 1 316 ? -13.150 -19.010 -21.843 1.00 88.56 316 ALA A O 1
ATOM 2447 N N . LYS A 1 317 ? -13.185 -18.297 -19.718 1.00 91.38 317 LYS A N 1
ATOM 2448 C CA . LYS A 1 317 ? -13.321 -19.628 -19.112 1.00 91.38 317 LYS A CA 1
ATOM 2449 C C . LYS A 1 317 ? -14.610 -20.330 -19.551 1.00 91.38 317 LYS A C 1
ATOM 2451 O O . LYS A 1 317 ? -14.562 -21.481 -19.973 1.00 91.38 317 LYS A O 1
ATOM 2456 N N . HIS A 1 318 ? -15.753 -19.635 -19.519 1.00 87.88 318 HIS A N 1
ATOM 2457 C CA . HIS A 1 318 ? -17.040 -20.175 -19.982 1.00 87.88 318 HIS A CA 1
ATOM 2458 C C . HIS A 1 318 ? -17.059 -20.498 -21.484 1.00 87.88 318 HIS A C 1
ATOM 2460 O O . HIS A 1 318 ? -17.801 -21.380 -21.904 1.00 87.88 318 HIS A O 1
ATOM 2466 N N . GLN A 1 319 ? -16.227 -19.829 -22.287 1.00 84.81 319 GLN A N 1
ATOM 2467 C CA . GLN A 1 319 ? -16.019 -20.130 -23.710 1.00 84.81 319 GLN A CA 1
ATOM 2468 C C . GLN A 1 319 ? -15.099 -21.340 -23.952 1.00 84.81 319 GLN A C 1
ATOM 2470 O O . GLN A 1 319 ? -14.815 -21.670 -25.102 1.00 84.81 319 GLN A O 1
ATOM 2475 N N . GLY A 1 320 ? -14.650 -22.015 -22.892 1.00 86.06 320 GLY A N 1
ATOM 2476 C CA . GLY A 1 320 ? -13.849 -23.231 -22.973 1.00 86.06 320 GLY A CA 1
ATOM 2477 C C . GLY A 1 320 ? -12.334 -23.000 -22.993 1.00 86.06 320 GLY A C 1
ATOM 2478 O O . GLY A 1 320 ? -11.581 -23.857 -23.452 1.00 86.06 320 GLY A O 1
ATOM 2479 N N . GLN A 1 321 ? -11.865 -21.829 -22.548 1.00 90.00 321 GLN A N 1
ATOM 2480 C CA . GLN A 1 321 ? -10.434 -21.527 -22.467 1.00 90.00 321 GLN A CA 1
ATOM 2481 C C . GLN A 1 321 ? -9.879 -21.921 -21.091 1.00 90.00 321 GLN A C 1
ATOM 2483 O O . GLN A 1 321 ? -10.477 -21.619 -20.057 1.00 90.00 321 GLN A O 1
ATOM 2488 N N . THR A 1 322 ? -8.707 -22.557 -21.065 1.00 93.75 322 THR A N 1
ATOM 2489 C CA . THR A 1 322 ? -7.970 -22.832 -19.824 1.00 93.75 322 THR A CA 1
ATOM 2490 C C . THR A 1 322 ? -7.123 -21.622 -19.458 1.00 93.75 322 THR A C 1
ATOM 2492 O O . THR A 1 322 ? -6.340 -21.131 -20.275 1.00 93.75 322 THR A O 1
ATOM 2495 N N . ILE A 1 323 ? -7.249 -21.149 -18.221 1.00 95.38 323 ILE A N 1
ATOM 2496 C CA . ILE A 1 323 ? -6.557 -19.949 -17.743 1.00 95.38 323 ILE A CA 1
ATOM 2497 C C . ILE A 1 323 ? -5.565 -20.359 -16.661 1.00 95.38 323 ILE A C 1
ATOM 2499 O O . ILE A 1 323 ? -5.913 -21.060 -15.715 1.00 95.38 323 ILE A O 1
ATOM 2503 N N . ILE A 1 324 ? -4.323 -19.906 -16.782 1.00 95.56 324 ILE A N 1
ATOM 2504 C CA . ILE A 1 324 ? -3.318 -20.034 -15.733 1.00 95.56 324 ILE A CA 1
ATOM 2505 C C . ILE A 1 324 ? -2.842 -18.633 -15.391 1.00 95.56 324 ILE A C 1
ATOM 2507 O O . ILE A 1 324 ? -2.323 -17.927 -16.255 1.00 95.56 324 ILE A O 1
ATOM 2511 N N . LEU A 1 325 ? -3.012 -18.226 -14.139 1.00 94.50 325 LEU A N 1
ATOM 2512 C CA . LEU A 1 325 ? -2.602 -16.905 -13.679 1.00 94.50 325 LEU A CA 1
ATOM 2513 C C . LEU A 1 325 ? -1.565 -17.005 -12.566 1.00 94.50 325 LEU A C 1
ATOM 2515 O O . LEU A 1 325 ? -1.647 -17.879 -11.702 1.00 94.50 325 LEU A O 1
ATOM 2519 N N . THR A 1 326 ? -0.579 -16.116 -12.589 1.00 92.94 326 THR A N 1
ATOM 2520 C CA . THR A 1 326 ? 0.211 -15.793 -11.401 1.00 92.94 326 THR A CA 1
ATOM 2521 C C . THR A 1 326 ? -0.445 -14.592 -10.739 1.00 92.94 326 THR A C 1
ATOM 2523 O O . THR A 1 326 ? -0.845 -13.635 -11.407 1.00 92.94 326 THR A O 1
ATOM 2526 N N . SER A 1 327 ? -0.589 -14.652 -9.423 1.00 87.00 327 SER A N 1
ATOM 2527 C CA . SER A 1 327 ? -1.017 -13.490 -8.659 1.00 87.00 327 SER A CA 1
ATOM 2528 C C . SER A 1 327 ? -0.362 -13.495 -7.290 1.00 87.00 327 SER A C 1
ATOM 2530 O O . SER A 1 327 ? -0.186 -14.550 -6.675 1.00 87.00 327 SER A O 1
ATOM 2532 N N . HIS A 1 328 ? -0.016 -12.309 -6.804 1.00 82.06 328 HIS A N 1
ATOM 2533 C CA . HIS A 1 328 ? 0.267 -12.047 -5.394 1.00 82.06 328 HIS A CA 1
ATOM 2534 C C . HIS A 1 328 ? -1.003 -11.639 -4.626 1.00 82.06 328 HIS A C 1
ATOM 2536 O O . HIS A 1 328 ? -0.989 -11.554 -3.400 1.00 82.06 328 HIS A O 1
ATOM 2542 N N . SER A 1 329 ? -2.115 -11.388 -5.327 1.00 82.88 329 SER A N 1
ATOM 2543 C CA . SER A 1 329 ? -3.395 -11.033 -4.726 1.00 82.88 329 SER A CA 1
ATOM 2544 C C . SER A 1 329 ? -4.188 -12.286 -4.368 1.00 82.88 329 SER A C 1
ATOM 2546 O O . SER A 1 329 ? -4.735 -12.983 -5.220 1.00 82.88 329 SER A O 1
ATOM 2548 N N . LEU A 1 330 ? -4.300 -12.537 -3.067 1.00 84.25 330 LEU A N 1
ATOM 2549 C CA . LEU A 1 330 ? -5.099 -13.639 -2.533 1.00 84.25 330 LEU A CA 1
ATOM 2550 C C . LEU A 1 330 ? -6.582 -13.516 -2.898 1.00 84.25 330 LEU A C 1
ATOM 2552 O O . LEU A 1 330 ? -7.210 -14.524 -3.192 1.00 84.25 330 LEU A O 1
ATOM 2556 N N . GLU A 1 331 ? -7.115 -12.291 -2.927 1.00 84.62 331 GLU A N 1
ATOM 2557 C CA . GLU A 1 331 ? -8.495 -11.999 -3.339 1.00 84.62 331 GLU A CA 1
ATOM 2558 C C . GLU A 1 331 ? -8.756 -12.420 -4.796 1.00 84.62 331 GLU A C 1
ATOM 2560 O O . GLU A 1 331 ? -9.774 -13.038 -5.090 1.00 84.62 331 GLU A O 1
ATOM 2565 N N . GLU A 1 332 ? -7.823 -12.129 -5.710 1.00 86.31 332 GLU A N 1
ATOM 2566 C CA . GLU A 1 332 ? -7.934 -12.509 -7.123 1.00 86.31 332 GLU A CA 1
ATOM 2567 C C . GLU A 1 332 ? -7.929 -14.030 -7.300 1.00 86.31 332 GLU A C 1
ATOM 2569 O O . GLU A 1 332 ? -8.758 -14.574 -8.030 1.00 86.31 332 GLU A O 1
ATOM 2574 N N . CYS A 1 333 ? -7.032 -14.722 -6.592 1.00 88.38 333 CYS A N 1
ATOM 2575 C CA . CYS A 1 333 ? -6.984 -16.180 -6.599 1.00 88.38 333 CYS A CA 1
ATOM 2576 C C . CYS A 1 333 ? -8.248 -16.808 -5.996 1.00 88.38 333 CYS A C 1
ATOM 2578 O O . CYS A 1 333 ? -8.733 -17.796 -6.535 1.00 88.38 333 CYS A O 1
ATOM 2580 N N . ASP A 1 334 ? -8.791 -16.245 -4.913 1.00 87.62 334 ASP A N 1
ATOM 2581 C CA . ASP A 1 334 ? -9.997 -16.759 -4.245 1.00 87.62 334 ASP A CA 1
ATOM 2582 C C . ASP A 1 334 ? -11.248 -16.626 -5.129 1.00 87.62 334 ASP A C 1
ATOM 2584 O O . ASP A 1 334 ? -12.106 -17.504 -5.122 1.00 87.62 334 ASP A O 1
ATOM 2588 N N . ILE A 1 335 ? -11.337 -15.550 -5.920 1.00 87.00 335 ILE A N 1
ATOM 2589 C CA . ILE A 1 335 ? -12.485 -15.278 -6.796 1.00 87.00 335 ILE A CA 1
ATOM 2590 C C . ILE A 1 335 ? -12.376 -16.020 -8.135 1.00 87.00 335 ILE A C 1
ATOM 2592 O O . ILE A 1 335 ? -13.368 -16.572 -8.608 1.00 87.00 335 ILE A O 1
ATOM 2596 N N . LEU A 1 336 ? -11.205 -16.007 -8.781 1.00 88.88 336 LEU A N 1
ATOM 2597 C CA . LEU A 1 336 ? -11.049 -16.524 -10.147 1.00 88.88 336 LEU A CA 1
ATOM 2598 C C . LEU A 1 336 ? -10.669 -18.006 -10.210 1.00 88.88 336 LEU A C 1
ATOM 2600 O O . LEU A 1 336 ? -11.075 -18.696 -11.148 1.00 88.88 336 LEU A O 1
ATOM 2604 N N . CYS A 1 337 ? -9.833 -18.487 -9.283 1.00 92.62 337 CYS A N 1
ATOM 2605 C CA . CYS A 1 337 ? -9.168 -19.780 -9.434 1.00 92.62 337 CYS A CA 1
ATOM 2606 C C . CYS A 1 337 ? -9.986 -20.919 -8.829 1.00 92.62 337 CYS A C 1
ATOM 2608 O O . CYS A 1 337 ? -10.333 -20.905 -7.652 1.00 92.62 337 CYS A O 1
ATOM 2610 N N . ASP A 1 338 ? -10.185 -21.979 -9.609 1.00 92.81 338 ASP A N 1
ATOM 2611 C CA . ASP A 1 338 ? -10.789 -23.221 -9.115 1.00 92.81 338 ASP A CA 1
ATOM 2612 C C . ASP A 1 338 ? -9.805 -23.999 -8.235 1.00 92.81 338 ASP A C 1
ATOM 2614 O O . ASP A 1 338 ? -10.184 -24.703 -7.297 1.00 92.81 338 ASP A O 1
ATOM 2618 N N . ARG A 1 339 ? -8.515 -23.890 -8.567 1.00 93.12 339 ARG A N 1
ATOM 2619 C CA . ARG A 1 339 ? -7.421 -24.594 -7.903 1.00 93.12 339 ARG A CA 1
ATOM 2620 C C . ARG A 1 339 ? -6.194 -23.692 -7.830 1.00 93.12 339 ARG A C 1
ATOM 2622 O O . ARG A 1 339 ? -5.841 -23.020 -8.796 1.00 93.12 339 ARG A O 1
ATOM 2629 N N . ILE A 1 340 ? -5.561 -23.683 -6.667 1.00 94.06 340 ILE A N 1
ATOM 2630 C CA . ILE A 1 340 ? -4.460 -22.803 -6.293 1.00 94.06 340 ILE A CA 1
ATOM 2631 C C . ILE A 1 340 ? -3.267 -23.677 -5.903 1.00 94.06 340 ILE A C 1
ATOM 2633 O O . ILE A 1 340 ? -3.400 -24.608 -5.106 1.00 94.06 340 ILE A O 1
ATOM 2637 N N . GLY A 1 341 ? -2.101 -23.387 -6.474 1.00 92.56 341 GLY A N 1
ATOM 2638 C CA . GLY A 1 341 ? -0.816 -23.949 -6.066 1.00 92.56 341 GLY A CA 1
ATOM 2639 C C . GLY A 1 341 ? 0.026 -22.884 -5.371 1.00 92.56 341 GLY A C 1
ATOM 2640 O O . GLY A 1 341 ? 0.395 -21.890 -5.998 1.00 92.56 341 GLY A O 1
ATOM 2641 N N . ILE A 1 342 ? 0.345 -23.089 -4.091 1.00 90.56 342 ILE A N 1
ATOM 2642 C CA . ILE A 1 342 ? 1.188 -22.169 -3.315 1.00 90.56 342 ILE A CA 1
ATOM 2643 C C . ILE A 1 342 ? 2.658 -22.573 -3.461 1.00 90.56 342 ILE A C 1
ATOM 2645 O O . ILE A 1 342 ? 3.056 -23.675 -3.074 1.00 90.56 342 ILE A O 1
ATOM 2649 N N . MET A 1 343 ? 3.470 -21.670 -4.012 1.00 87.56 343 MET A N 1
ATOM 2650 C CA . MET A 1 343 ? 4.900 -21.844 -4.258 1.00 87.56 343 MET A CA 1
ATOM 2651 C C . MET A 1 343 ? 5.759 -21.129 -3.213 1.00 87.56 343 MET A C 1
ATOM 2653 O O . MET A 1 343 ? 5.588 -19.935 -2.965 1.00 87.56 343 MET A O 1
ATOM 2657 N N . VAL A 1 344 ? 6.756 -21.837 -2.676 1.00 84.38 344 VAL A N 1
ATOM 2658 C CA . VAL A 1 344 ? 7.786 -21.291 -1.777 1.00 84.38 344 VAL A CA 1
ATOM 2659 C C . VAL A 1 344 ? 9.146 -21.832 -2.198 1.00 84.38 344 VAL A C 1
ATOM 2661 O O . VAL A 1 344 ? 9.313 -23.044 -2.328 1.00 84.38 344 VAL A O 1
ATOM 2664 N N . ASN A 1 345 ? 10.122 -20.945 -2.414 1.00 81.00 345 ASN A N 1
ATOM 2665 C CA . ASN A 1 345 ? 11.497 -21.300 -2.801 1.00 81.00 345 ASN A CA 1
ATOM 2666 C C . ASN A 1 345 ? 11.575 -22.280 -3.993 1.00 81.00 345 ASN A C 1
ATOM 2668 O O . ASN A 1 345 ? 12.326 -23.255 -3.963 1.00 81.00 345 ASN A O 1
ATOM 2672 N N . GLY A 1 346 ? 10.755 -22.064 -5.028 1.00 83.56 346 GLY A N 1
ATOM 2673 C CA . GLY A 1 346 ? 10.760 -22.884 -6.242 1.00 83.56 346 GLY A CA 1
ATOM 2674 C C . GLY A 1 346 ? 10.024 -24.226 -6.142 1.00 83.56 346 GLY A C 1
ATOM 2675 O O . GLY A 1 346 ? 10.038 -24.969 -7.122 1.00 83.56 346 GLY A O 1
ATOM 2676 N N . LYS A 1 347 ? 9.378 -24.547 -5.009 1.00 87.25 347 LYS A N 1
ATOM 2677 C CA . LYS A 1 347 ? 8.603 -25.786 -4.790 1.00 87.25 347 LYS A CA 1
ATOM 2678 C C . LYS A 1 347 ? 7.136 -25.499 -4.491 1.00 87.25 347 LYS A C 1
ATOM 2680 O O . LYS A 1 347 ? 6.832 -24.473 -3.883 1.00 87.25 347 LYS A O 1
ATOM 2685 N N . PHE A 1 348 ? 6.236 -26.427 -4.827 1.00 89.00 348 PHE A N 1
ATOM 2686 C CA . PHE A 1 348 ? 4.877 -26.391 -4.281 1.00 89.00 348 PHE A CA 1
ATOM 2687 C C . PHE A 1 348 ? 4.871 -26.830 -2.821 1.00 89.00 348 PHE A C 1
ATOM 2689 O O . PHE A 1 348 ? 5.392 -27.889 -2.480 1.00 89.00 348 PHE A O 1
ATOM 2696 N N . LYS A 1 349 ? 4.263 -26.007 -1.967 1.00 86.44 349 LYS A N 1
ATOM 2697 C CA . LYS A 1 349 ? 4.028 -26.328 -0.558 1.00 86.44 349 LYS A CA 1
ATOM 2698 C C . LYS A 1 349 ? 2.653 -26.926 -0.325 1.00 86.44 349 LYS A C 1
ATOM 2700 O O . LYS A 1 349 ? 2.544 -27.856 0.457 1.00 86.44 349 LYS A O 1
ATOM 2705 N N . CYS A 1 350 ? 1.635 -26.431 -1.014 1.00 87.38 350 CYS A N 1
ATOM 2706 C CA . CYS A 1 350 ? 0.304 -27.021 -1.002 1.00 87.38 350 CYS A CA 1
ATOM 2707 C C . CYS A 1 350 ? -0.422 -26.745 -2.320 1.00 87.38 350 CYS A C 1
ATOM 2709 O O . CYS A 1 350 ? -0.027 -25.871 -3.100 1.00 87.38 350 CYS A O 1
ATOM 2711 N N . LEU A 1 351 ? -1.463 -27.534 -2.570 1.00 90.94 351 LEU A N 1
ATOM 2712 C CA . LEU A 1 351 ? -2.214 -27.551 -3.815 1.00 90.94 351 LEU A CA 1
ATOM 2713 C C . LEU A 1 351 ? -3.670 -27.919 -3.519 1.00 90.94 351 LEU A C 1
ATOM 2715 O O . LEU A 1 351 ? -3.923 -28.929 -2.875 1.00 90.94 351 LEU A O 1
ATOM 2719 N N . GLY A 1 352 ? -4.627 -27.138 -4.012 1.00 91.06 352 GLY A N 1
ATOM 2720 C CA . GLY A 1 352 ? -6.048 -27.456 -3.844 1.00 91.06 352 GLY A CA 1
ATOM 2721 C C . GLY A 1 352 ? -6.965 -26.286 -4.169 1.00 91.06 352 GLY A C 1
ATOM 2722 O O . GLY A 1 352 ? -6.499 -25.229 -4.584 1.00 91.06 352 GLY A O 1
ATOM 2723 N N . SER A 1 353 ? -8.276 -26.460 -4.004 1.00 90.69 353 SER A N 1
ATOM 2724 C CA . SER A 1 353 ? -9.218 -25.336 -4.096 1.00 90.69 353 SER A CA 1
ATOM 2725 C C . SER A 1 353 ? -9.032 -24.376 -2.919 1.00 90.69 353 SER A C 1
ATOM 2727 O O . SER A 1 353 ? -8.538 -24.772 -1.861 1.00 90.69 353 SER A O 1
ATOM 2729 N N . SER A 1 354 ? -9.456 -23.117 -3.067 1.00 87.88 354 SER A N 1
ATOM 2730 C CA . SER A 1 354 ? -9.384 -22.140 -1.968 1.00 87.88 354 SER A CA 1
ATOM 2731 C C . SER A 1 354 ? -10.060 -22.662 -0.693 1.00 87.88 354 SER A C 1
ATOM 2733 O O . SER A 1 354 ? -9.496 -22.585 0.399 1.00 87.88 354 SER A O 1
ATOM 2735 N N . GLN A 1 355 ? -11.229 -23.294 -0.840 1.00 85.44 355 GLN A N 1
ATOM 2736 C CA . GLN A 1 355 ? -11.956 -23.870 0.286 1.00 85.44 355 GLN A CA 1
ATOM 2737 C C . GLN A 1 355 ? -11.218 -25.054 0.920 1.00 85.44 355 GLN A C 1
ATOM 2739 O O . GLN A 1 355 ? -11.150 -25.135 2.143 1.00 85.44 355 GLN A O 1
ATOM 2744 N N . HIS A 1 356 ? -10.620 -25.938 0.117 1.00 86.25 356 HIS A N 1
ATOM 2745 C CA . HIS A 1 356 ? -9.809 -27.052 0.621 1.00 86.25 356 HIS A CA 1
ATOM 2746 C C . HIS A 1 356 ? -8.600 -26.557 1.419 1.00 86.25 356 HIS A C 1
ATOM 2748 O O . HIS A 1 356 ? -8.357 -27.023 2.528 1.00 86.25 356 HIS A O 1
ATOM 2754 N N . LEU A 1 357 ? -7.886 -25.548 0.911 1.00 85.31 357 LEU A N 1
ATOM 2755 C CA . LEU A 1 357 ? -6.731 -24.964 1.599 1.00 85.31 357 LEU A CA 1
ATOM 2756 C C . LEU A 1 357 ? -7.133 -24.293 2.921 1.00 85.31 357 LEU A C 1
ATOM 2758 O O . LEU A 1 357 ? -6.482 -24.517 3.942 1.00 85.31 357 LEU A O 1
ATOM 2762 N N . LYS A 1 358 ? -8.238 -23.532 2.932 1.00 83.75 358 LYS A N 1
ATOM 2763 C CA . LYS A 1 358 ? -8.812 -22.937 4.154 1.00 83.75 358 LYS A CA 1
ATOM 2764 C C . LYS A 1 358 ? -9.239 -24.001 5.166 1.00 83.75 358 LYS A C 1
ATOM 2766 O O . LYS A 1 358 ? -9.083 -23.798 6.364 1.00 83.75 358 LYS A O 1
ATOM 2771 N N . GLN A 1 359 ? -9.773 -25.130 4.702 1.00 77.38 359 GLN A N 1
ATOM 2772 C CA . GLN A 1 359 ? -10.199 -26.234 5.564 1.00 77.38 359 GLN A CA 1
ATOM 2773 C C . GLN A 1 359 ? -9.033 -27.043 6.131 1.00 77.38 359 GLN A C 1
ATOM 2775 O O . GLN A 1 359 ? -9.129 -27.504 7.264 1.00 77.38 359 GLN A O 1
ATOM 2780 N N . LYS A 1 360 ? -7.969 -27.231 5.347 1.00 77.69 360 LYS A N 1
ATOM 2781 C CA . LYS A 1 360 ? -6.824 -28.075 5.695 1.00 77.69 360 LYS A CA 1
ATOM 2782 C C . LYS A 1 360 ? -5.790 -27.362 6.561 1.00 77.69 360 LYS A C 1
ATOM 2784 O O . LYS A 1 360 ? -5.227 -27.971 7.462 1.00 77.69 360 LYS A O 1
ATOM 2789 N N . PHE A 1 361 ? -5.531 -26.086 6.278 1.00 77.44 361 PHE A N 1
ATOM 2790 C CA . PHE A 1 361 ? -4.507 -25.290 6.963 1.00 77.44 361 PHE A CA 1
ATOM 2791 C C . PHE A 1 361 ? -5.091 -24.220 7.894 1.00 77.44 361 PHE A C 1
ATOM 2793 O O . PHE A 1 361 ? -4.338 -23.487 8.532 1.00 77.44 361 PHE A O 1
ATOM 2800 N N . GLY A 1 362 ? -6.418 -24.082 7.952 1.00 71.25 362 GLY A N 1
ATOM 2801 C CA . GLY A 1 362 ? -7.073 -23.148 8.861 1.00 71.25 362 GLY A CA 1
ATOM 2802 C C . GLY A 1 362 ? -7.183 -23.701 10.280 1.00 71.25 362 GLY A C 1
ATOM 2803 O O . GLY A 1 362 ? -7.547 -24.857 10.474 1.00 71.25 362 GLY A O 1
ATOM 2804 N N . ASN A 1 363 ? -6.946 -22.852 11.281 1.00 66.44 363 ASN A N 1
ATOM 2805 C CA . ASN A 1 363 ? -6.992 -23.220 12.704 1.00 66.44 363 ASN A CA 1
ATOM 2806 C C . ASN A 1 363 ? -8.418 -23.220 13.302 1.00 66.44 363 ASN A C 1
ATOM 2808 O O . ASN A 1 363 ? -8.577 -23.180 14.519 1.00 66.44 363 ASN A O 1
ATOM 2812 N N . GLY A 1 364 ? -9.458 -23.279 12.465 1.00 74.31 364 GLY A N 1
ATOM 2813 C CA . GLY A 1 364 ? -10.861 -23.253 12.886 1.00 74.31 364 GLY A CA 1
ATOM 2814 C C . GLY A 1 364 ? -11.560 -21.916 12.630 1.00 74.31 364 GLY A C 1
ATOM 2815 O O . GLY A 1 364 ? -11.331 -21.273 11.595 1.00 74.31 364 GLY A O 1
ATOM 2816 N N . TYR A 1 365 ? -12.459 -21.545 13.541 1.00 81.44 365 TYR A N 1
ATOM 2817 C CA . TYR A 1 365 ? -13.299 -20.350 13.455 1.00 81.44 365 TYR A CA 1
ATOM 2818 C C . TYR A 1 365 ? -12.800 -19.276 14.417 1.00 81.44 365 TYR A C 1
ATOM 2820 O O . TYR A 1 365 ? -12.509 -19.564 15.575 1.00 81.44 365 TYR A O 1
ATOM 2828 N N . THR A 1 366 ? -12.753 -18.030 13.957 1.00 82.56 366 THR A N 1
ATOM 2829 C CA . THR A 1 366 ? -12.497 -16.876 14.819 1.00 82.56 366 THR A CA 1
ATOM 2830 C C . THR A 1 366 ? -13.832 -16.228 15.166 1.00 82.56 366 THR A C 1
ATOM 2832 O O . THR A 1 366 ? -14.522 -15.693 14.290 1.00 82.56 366 THR A O 1
ATOM 2835 N N . VAL A 1 367 ? -14.193 -16.279 16.445 1.00 83.94 367 VAL A N 1
ATOM 2836 C CA . VAL A 1 367 ? -15.388 -15.660 17.019 1.00 83.94 367 VAL A CA 1
ATOM 2837 C C . VAL A 1 367 ? -14.998 -14.332 17.652 1.00 83.94 367 VAL A C 1
ATOM 2839 O O . VAL A 1 367 ? -14.140 -14.277 18.525 1.00 83.94 367 VAL A O 1
ATOM 2842 N N . THR A 1 368 ? -15.624 -13.245 17.216 1.00 85.56 368 THR A N 1
ATOM 2843 C CA . THR A 1 368 ? -15.470 -11.917 17.820 1.00 85.56 368 THR A CA 1
ATOM 2844 C C . THR A 1 368 ? -16.746 -11.568 18.573 1.00 85.56 368 THR A C 1
ATOM 2846 O O . THR A 1 368 ? -17.795 -11.433 17.953 1.00 85.56 368 THR A O 1
ATOM 2849 N N . LEU A 1 369 ? -16.663 -11.425 19.891 1.00 83.00 369 LEU A N 1
ATOM 2850 C CA . LEU A 1 369 ? -17.766 -11.058 20.775 1.00 83.00 369 LEU A CA 1
ATOM 2851 C C . LEU A 1 369 ? -17.675 -9.577 21.121 1.00 83.00 369 LEU A C 1
ATOM 2853 O O . LEU A 1 369 ? -16.597 -9.096 21.469 1.00 83.00 369 LEU A O 1
ATOM 2857 N N . TYR A 1 370 ? -18.802 -8.873 21.072 1.00 82.50 370 TYR A N 1
ATOM 2858 C CA . TYR A 1 370 ? -18.904 -7.471 21.462 1.00 82.50 370 TYR A CA 1
ATOM 2859 C C . TYR A 1 370 ? -19.769 -7.363 22.715 1.00 82.50 370 TYR A C 1
ATOM 2861 O O . TYR A 1 370 ? -20.963 -7.649 22.668 1.00 82.50 370 TYR A O 1
ATOM 2869 N N . VAL A 1 371 ? -19.170 -6.962 23.835 1.00 78.69 371 VAL A N 1
ATOM 2870 C CA . VAL A 1 371 ? -19.798 -6.975 25.169 1.00 78.69 371 VAL A CA 1
ATOM 2871 C C . VAL A 1 371 ? -20.058 -5.543 25.642 1.00 78.69 371 VAL A C 1
ATOM 2873 O O . VAL A 1 371 ? -19.297 -4.632 25.317 1.00 78.69 371 VAL A O 1
ATOM 2876 N N . SER A 1 372 ? -21.141 -5.329 26.393 1.00 62.78 372 SER A N 1
ATOM 2877 C CA . SER A 1 372 ? -21.440 -4.040 27.040 1.00 62.78 372 SER A CA 1
ATOM 2878 C C . SER A 1 372 ? -21.173 -4.111 28.546 1.00 62.78 372 SER A C 1
ATOM 2880 O O . SER A 1 372 ? -21.907 -4.798 29.249 1.00 62.78 372 SER A O 1
ATOM 2882 N N . GLY A 1 373 ? -20.157 -3.403 29.059 1.00 58.38 373 GLY A N 1
ATOM 2883 C CA . GLY A 1 373 ? -19.903 -3.293 30.508 1.00 58.38 373 GLY A CA 1
ATOM 2884 C C . GLY A 1 373 ? -18.424 -3.143 30.891 1.00 58.38 373 GLY A C 1
ATOM 2885 O O . GLY A 1 373 ? -17.556 -3.147 30.025 1.00 58.38 373 GLY A O 1
ATOM 2886 N N . LEU A 1 374 ? -18.139 -2.987 32.194 1.00 46.53 374 LEU A N 1
ATOM 2887 C CA . LEU A 1 374 ? -16.773 -2.886 32.734 1.00 46.53 374 LEU A CA 1
ATOM 2888 C C . LEU A 1 374 ? -15.951 -4.170 32.474 1.00 46.53 374 LEU A C 1
ATOM 2890 O O . LEU A 1 374 ? -16.481 -5.281 32.461 1.00 46.53 374 LEU A O 1
ATOM 2894 N N . SER A 1 375 ? -14.630 -4.006 32.335 1.00 49.31 375 SER A N 1
ATOM 2895 C CA . SER A 1 375 ? -13.634 -5.036 31.976 1.00 49.31 375 SER A CA 1
ATOM 2896 C C . SER A 1 375 ? -13.601 -6.286 32.872 1.00 49.31 375 SER A C 1
ATOM 2898 O O . SER A 1 375 ? -13.064 -7.312 32.458 1.00 49.31 375 SER A O 1
ATOM 2900 N N . THR A 1 376 ? -14.195 -6.238 34.066 1.00 49.06 376 THR A N 1
ATOM 2901 C CA . THR A 1 376 ? -14.316 -7.363 35.011 1.00 49.06 376 THR A CA 1
ATOM 2902 C C . THR A 1 376 ? -15.305 -8.448 34.565 1.00 49.06 376 THR A C 1
ATOM 2904 O O . THR A 1 376 ? -15.258 -9.565 35.076 1.00 49.06 376 THR A O 1
ATOM 2907 N N . ILE A 1 377 ? -16.177 -8.162 33.591 1.00 53.97 377 ILE A N 1
ATOM 2908 C CA . ILE A 1 377 ? -17.127 -9.134 33.020 1.00 53.97 377 ILE A CA 1
ATOM 2909 C C . ILE A 1 377 ? -16.452 -10.022 31.955 1.00 53.97 377 ILE A C 1
ATOM 2911 O O . ILE A 1 377 ? -16.827 -11.183 31.788 1.00 53.97 377 ILE A O 1
ATOM 2915 N N . GLY A 1 378 ? -15.412 -9.524 31.272 1.00 55.81 378 GLY A N 1
ATOM 2916 C CA . GLY A 1 378 ? -14.760 -10.226 30.158 1.00 55.81 378 GLY A CA 1
ATOM 2917 C C . GLY A 1 378 ? -14.067 -11.538 30.549 1.00 55.81 378 GLY A C 1
ATOM 2918 O O . GLY A 1 378 ? -14.117 -12.509 29.795 1.00 55.81 378 GLY A O 1
ATOM 2919 N N . THR A 1 379 ? -13.489 -11.610 31.752 1.00 57.50 379 THR A N 1
ATOM 2920 C CA . THR A 1 379 ? -12.876 -12.836 32.297 1.00 57.50 379 THR A CA 1
ATOM 2921 C C . THR A 1 379 ? -13.915 -13.896 32.659 1.00 57.50 379 THR A C 1
ATOM 2923 O O . THR A 1 379 ? -13.727 -15.059 32.317 1.00 57.50 379 THR A O 1
ATOM 2926 N N . ARG A 1 380 ? -15.056 -13.506 33.245 1.00 62.66 380 ARG A N 1
ATOM 2927 C CA . ARG A 1 380 ? -16.161 -14.437 33.551 1.00 62.66 380 ARG A CA 1
ATOM 2928 C C . ARG A 1 380 ? -16.792 -15.024 32.288 1.00 62.66 380 ARG A C 1
ATOM 2930 O O . ARG A 1 380 ? -17.090 -16.214 32.253 1.00 62.66 380 ARG A O 1
ATOM 2937 N N . ILE A 1 381 ? -16.958 -14.206 31.247 1.00 67.44 381 ILE A N 1
ATOM 2938 C CA . ILE A 1 381 ? -17.451 -14.665 29.940 1.00 67.44 381 ILE A CA 1
ATOM 2939 C C . ILE A 1 381 ? -16.482 -15.681 29.339 1.00 67.44 381 ILE A C 1
ATOM 2941 O O . ILE A 1 381 ? -16.913 -16.719 28.847 1.00 67.44 381 ILE A O 1
ATOM 2945 N N . TYR A 1 382 ? -15.175 -15.419 29.406 1.00 66.19 382 TYR A N 1
ATOM 2946 C CA . TYR A 1 382 ? -14.186 -16.368 28.910 1.00 66.19 382 TYR A CA 1
ATOM 2947 C C . TYR A 1 382 ? -14.227 -17.702 29.658 1.00 66.19 382 TYR A C 1
ATOM 2949 O O . TYR A 1 382 ? -14.300 -18.735 29.002 1.00 66.19 382 TYR A O 1
ATOM 2957 N N . ASP A 1 383 ? -14.234 -17.695 30.992 1.00 67.75 383 ASP A N 1
ATOM 2958 C CA . ASP A 1 383 ? -14.240 -18.931 31.783 1.00 67.75 383 ASP A CA 1
ATOM 2959 C C . ASP A 1 383 ? -15.492 -19.782 31.491 1.00 67.75 383 ASP A C 1
ATOM 2961 O O . ASP A 1 383 ? -15.419 -21.007 31.403 1.00 67.75 383 ASP A O 1
ATOM 2965 N N . GLN A 1 384 ? -16.644 -19.150 31.242 1.00 66.50 384 GLN A N 1
ATOM 2966 C CA . GLN A 1 384 ? -17.885 -19.863 30.918 1.00 66.50 384 GLN A CA 1
ATOM 2967 C C . GLN A 1 384 ? -18.002 -20.295 29.451 1.00 66.50 384 GLN A C 1
ATOM 2969 O O . GLN A 1 384 ? -18.573 -21.353 29.167 1.00 66.50 384 GLN A O 1
ATOM 2974 N N . ILE A 1 385 ? -17.418 -19.543 28.519 1.00 70.88 385 ILE A N 1
ATOM 2975 C CA . ILE A 1 385 ? -17.277 -19.981 27.126 1.00 70.88 385 ILE A CA 1
ATOM 2976 C C . ILE A 1 385 ? -16.246 -21.108 27.027 1.00 70.88 385 ILE A C 1
ATOM 2978 O O . ILE A 1 385 ? -16.445 -22.033 26.249 1.00 70.88 385 ILE A O 1
ATOM 2982 N N . HIS A 1 386 ? -15.194 -21.091 27.845 1.00 71.12 386 HIS A N 1
ATOM 2983 C CA . HIS A 1 386 ? -14.218 -22.174 27.942 1.00 71.12 386 HIS A CA 1
ATOM 2984 C C . HIS A 1 386 ? -14.843 -23.458 28.512 1.00 71.12 386 HIS A C 1
ATOM 2986 O O . HIS A 1 386 ? -14.498 -24.549 28.067 1.00 71.12 386 HIS A O 1
ATOM 2992 N N . ASN A 1 387 ? -15.831 -23.346 29.410 1.00 71.81 387 ASN A N 1
ATOM 2993 C CA . ASN A 1 387 ? -16.614 -24.503 29.864 1.00 71.81 387 ASN A CA 1
ATOM 2994 C C . ASN A 1 387 ? -17.433 -25.150 28.732 1.00 71.81 387 ASN A C 1
ATOM 2996 O O . ASN A 1 387 ? -17.564 -26.370 28.702 1.00 71.81 387 ASN A O 1
ATOM 3000 N N . HIS A 1 388 ? -17.970 -24.354 27.800 1.00 71.94 388 HIS A N 1
ATOM 3001 C CA . HIS A 1 388 ? -18.702 -24.870 26.634 1.00 71.94 388 HIS A CA 1
ATOM 3002 C C . HIS A 1 388 ? -17.771 -25.309 25.497 1.00 71.94 388 HIS A C 1
ATOM 3004 O O . HIS A 1 388 ? -18.069 -26.264 24.785 1.00 71.94 388 HIS A O 1
ATOM 3010 N N . PHE A 1 389 ? -16.631 -24.636 25.342 1.00 76.94 389 PHE A N 1
ATOM 3011 C CA . PHE A 1 389 ? -15.631 -24.890 24.311 1.00 76.94 389 PHE A CA 1
ATOM 3012 C C . PHE A 1 389 ? -14.240 -25.035 24.951 1.00 76.94 389 PHE A C 1
ATOM 3014 O O . PHE A 1 389 ? -13.443 -24.091 24.929 1.00 76.94 389 PHE A O 1
ATOM 3021 N N . PRO A 1 390 ? -13.895 -26.230 25.467 1.00 65.88 390 PRO A N 1
ATOM 3022 C CA . PRO A 1 390 ? -12.634 -26.468 26.183 1.00 65.88 390 PRO A CA 1
ATOM 3023 C C . PRO A 1 390 ? -11.388 -26.226 25.324 1.00 65.88 390 PRO A C 1
ATOM 3025 O O . PRO A 1 390 ? -10.290 -26.004 25.827 1.00 65.88 390 PRO A O 1
ATOM 3028 N N . SER A 1 391 ? -11.542 -26.287 24.000 1.00 69.50 391 SER A N 1
ATOM 3029 C CA . SER A 1 391 ? -10.468 -26.057 23.032 1.00 69.50 391 SER A CA 1
ATOM 3030 C C . SER A 1 391 ? -10.378 -24.605 22.547 1.00 69.50 391 SER A C 1
ATOM 3032 O O . SER A 1 391 ? -9.484 -24.295 21.762 1.00 69.50 391 SER A O 1
ATOM 3034 N N . ALA A 1 392 ? -11.277 -23.713 22.980 1.00 74.25 392 ALA A N 1
ATOM 3035 C CA . ALA A 1 392 ? -11.254 -22.307 22.588 1.00 74.25 392 ALA A CA 1
ATOM 3036 C C . ALA A 1 392 ? -10.063 -21.577 23.222 1.00 74.25 392 ALA A C 1
ATOM 3038 O O . ALA A 1 392 ? -9.786 -21.719 24.413 1.00 74.25 392 ALA A O 1
ATOM 3039 N N . SER A 1 393 ? -9.371 -20.764 22.425 1.00 73.12 393 SER A N 1
ATOM 3040 C CA . SER A 1 393 ? -8.236 -19.957 22.877 1.00 73.12 393 SER A CA 1
ATOM 3041 C C . SER A 1 393 ? -8.480 -18.470 22.633 1.00 73.12 393 SER A C 1
ATOM 3043 O O . SER A 1 393 ? -9.012 -18.090 21.593 1.00 73.12 393 SER A O 1
ATOM 3045 N N . ILE A 1 394 ? -8.095 -17.608 23.580 1.00 73.38 394 ILE A N 1
ATOM 3046 C CA . ILE A 1 394 ? -8.182 -16.153 23.384 1.00 73.38 394 ILE A CA 1
ATOM 3047 C C . ILE A 1 394 ? -7.101 -15.720 22.399 1.00 73.38 394 ILE A C 1
ATOM 3049 O O . ILE A 1 394 ? -5.910 -15.927 22.640 1.00 73.38 394 ILE A O 1
ATOM 3053 N N . ARG A 1 395 ? -7.525 -15.076 21.313 1.00 70.56 395 ARG A N 1
ATOM 3054 C CA . ARG A 1 395 ? -6.639 -14.421 20.350 1.00 70.56 395 ARG A CA 1
ATOM 3055 C C . ARG A 1 395 ? -6.300 -12.999 20.783 1.00 70.56 395 ARG A C 1
ATOM 3057 O O . ARG A 1 395 ? -5.151 -12.583 20.681 1.00 70.56 395 ARG A O 1
ATOM 3064 N N . SER A 1 396 ? -7.301 -12.257 21.253 1.00 65.56 396 SER A N 1
ATOM 3065 C CA . SER A 1 396 ? -7.138 -10.904 21.783 1.00 65.56 396 SER A CA 1
ATOM 3066 C C . SER A 1 396 ? -8.289 -10.545 22.723 1.00 65.56 396 SER A C 1
ATOM 3068 O O . SER A 1 396 ? -9.429 -10.955 22.500 1.00 65.56 396 SER A O 1
ATOM 3070 N N . HIS A 1 397 ? -7.997 -9.753 23.753 1.00 68.94 397 HIS A N 1
ATOM 3071 C CA . HIS A 1 397 ? -8.983 -9.194 24.674 1.00 68.94 397 HIS A CA 1
ATOM 3072 C C . HIS A 1 397 ? -8.810 -7.673 24.734 1.00 68.94 397 HIS A C 1
ATOM 3074 O O . HIS A 1 397 ? -7.786 -7.163 25.193 1.00 68.94 397 HIS A O 1
ATOM 3080 N N . HIS A 1 398 ? -9.818 -6.945 24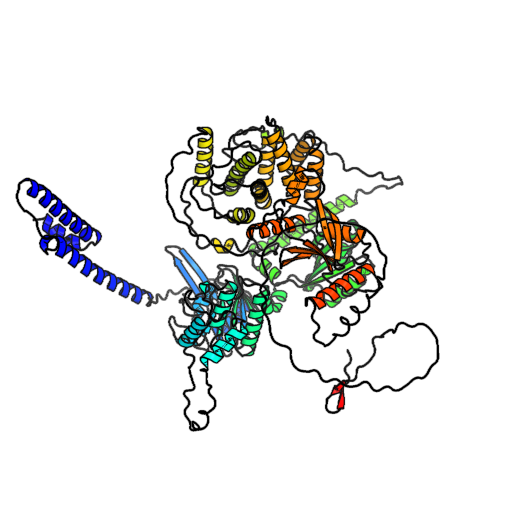.266 1.00 65.44 398 HIS A N 1
ATOM 3081 C CA . HIS A 1 398 ? -9.915 -5.492 24.365 1.00 65.44 398 HIS A CA 1
ATOM 3082 C C . HIS A 1 398 ? -11.198 -5.137 25.122 1.00 65.44 398 HIS A C 1
ATOM 3084 O O . HIS A 1 398 ? -12.155 -5.894 25.055 1.00 65.44 398 HIS A O 1
ATOM 3090 N N . VAL A 1 399 ? -11.232 -3.984 25.805 1.00 61.91 399 VAL A N 1
ATOM 3091 C CA . VAL A 1 399 ? -12.266 -3.565 26.787 1.00 61.91 399 VAL A CA 1
ATOM 3092 C C . VAL A 1 399 ? -13.691 -4.084 26.509 1.00 61.91 399 VAL A C 1
ATOM 3094 O O . VAL A 1 399 ? -14.292 -4.651 27.410 1.00 61.91 399 VAL A O 1
ATOM 3097 N N . ASN A 1 400 ? -14.193 -3.960 25.271 1.00 71.00 400 ASN A N 1
ATOM 3098 C CA . ASN A 1 400 ? -15.535 -4.414 24.865 1.00 71.00 400 ASN A CA 1
ATOM 3099 C C . ASN A 1 400 ? -15.538 -5.452 23.722 1.00 71.00 400 ASN A C 1
ATOM 3101 O O . ASN A 1 400 ? -16.590 -5.720 23.144 1.00 71.00 400 ASN A O 1
ATOM 3105 N N . VAL A 1 401 ? -14.377 -5.984 23.329 1.00 77.94 401 VAL A N 1
ATOM 3106 C CA . VAL A 1 401 ? -14.237 -6.923 22.206 1.00 77.94 401 VAL A CA 1
ATOM 3107 C C . VAL A 1 401 ? -13.355 -8.098 22.605 1.00 77.94 401 VAL A C 1
ATOM 3109 O O . VAL A 1 401 ? -12.165 -7.926 22.869 1.00 77.94 401 VAL A O 1
ATOM 3112 N N . ILE A 1 402 ? -13.924 -9.299 22.580 1.00 79.12 402 ILE A N 1
ATOM 3113 C CA . ILE A 1 402 ? -13.213 -10.546 22.872 1.00 79.12 402 ILE A CA 1
ATOM 3114 C C . ILE A 1 402 ? -13.095 -11.340 21.576 1.00 79.12 402 ILE A C 1
ATOM 3116 O O . ILE A 1 402 ? -14.102 -11.662 20.952 1.00 79.12 402 ILE A O 1
ATOM 3120 N N . GLN A 1 403 ? -11.871 -11.650 21.156 1.00 82.19 403 GLN A N 1
ATOM 3121 C CA . GLN A 1 403 ? -11.611 -12.512 20.005 1.00 82.19 403 GLN A CA 1
ATOM 3122 C C . GLN A 1 403 ? -11.149 -13.886 20.476 1.00 82.19 403 GLN A C 1
ATOM 3124 O O . GLN A 1 403 ? -10.135 -14.007 21.165 1.00 82.19 403 GLN A O 1
ATOM 3129 N N . LEU A 1 404 ? -11.886 -14.913 20.071 1.00 80.50 404 LEU A N 1
ATOM 3130 C CA . LEU A 1 404 ? -11.664 -16.311 20.408 1.00 80.50 404 LEU A CA 1
ATOM 3131 C C . LEU A 1 404 ? -11.381 -17.094 19.128 1.00 80.50 404 LEU A C 1
ATOM 3133 O O . LEU A 1 404 ? -12.116 -16.970 18.153 1.00 80.50 404 LEU A O 1
ATOM 3137 N N . ASP A 1 405 ? -10.347 -17.922 19.142 1.00 80.19 405 ASP A N 1
ATOM 3138 C CA . ASP A 1 405 ? -10.099 -18.920 18.109 1.00 80.19 405 ASP A CA 1
ATOM 3139 C C . ASP A 1 405 ? -10.611 -20.276 18.619 1.00 80.19 405 ASP A C 1
ATOM 3141 O O . ASP A 1 405 ? -10.123 -20.793 19.630 1.00 80.19 405 ASP A O 1
ATOM 3145 N N . ILE A 1 406 ? -11.612 -20.830 17.931 1.00 81.69 406 ILE A N 1
ATOM 3146 C CA . ILE A 1 406 ? -12.254 -22.112 18.238 1.00 81.69 406 ILE A CA 1
ATOM 3147 C C . ILE A 1 406 ? -11.798 -23.152 17.202 1.00 81.69 406 ILE A C 1
ATOM 3149 O O . ILE A 1 406 ? -12.152 -23.033 16.021 1.00 81.69 406 ILE A O 1
ATOM 3153 N N . PRO A 1 407 ? -11.030 -24.181 17.609 1.00 77.25 407 PRO A N 1
ATOM 3154 C CA . PRO A 1 407 ? -10.588 -25.250 16.720 1.00 77.25 407 PRO A CA 1
ATOM 3155 C C . PRO A 1 407 ? -11.762 -26.031 16.130 1.00 77.25 407 PRO A C 1
ATOM 3157 O O . PRO A 1 407 ? -12.720 -26.373 16.824 1.00 77.25 407 PRO A O 1
ATOM 3160 N N . ARG A 1 408 ? -11.670 -26.381 14.845 1.00 67.44 408 ARG A N 1
ATOM 3161 C CA . ARG A 1 408 ? -12.751 -27.069 14.117 1.00 67.44 408 ARG A CA 1
ATOM 3162 C C . ARG A 1 408 ? -13.102 -28.442 14.695 1.00 67.44 408 ARG A C 1
ATOM 3164 O O . ARG A 1 408 ? -14.251 -28.852 14.609 1.00 67.44 408 ARG A O 1
ATOM 3171 N N . GLU A 1 409 ? -12.124 -29.133 15.272 1.00 65.75 409 GLU A N 1
ATOM 3172 C CA . GLU A 1 409 ? -12.300 -30.465 15.869 1.00 65.75 409 GLU A CA 1
ATOM 3173 C C . GLU A 1 409 ? -13.227 -30.449 17.092 1.00 65.75 409 GLU A C 1
ATOM 3175 O O . GLU A 1 409 ? -13.698 -31.502 17.508 1.00 65.75 409 GLU A O 1
ATOM 3180 N N . SER A 1 410 ? -13.504 -29.264 17.650 1.00 59.16 410 SER A N 1
ATOM 3181 C CA . SER A 1 410 ? -14.242 -29.127 18.903 1.00 59.16 410 SER A CA 1
ATOM 3182 C C . SER A 1 410 ? -15.741 -28.837 18.757 1.00 59.16 410 SER A C 1
ATOM 3184 O O . SER A 1 410 ? -16.463 -29.130 19.702 1.00 59.16 410 SER A O 1
ATOM 3186 N N . VAL A 1 411 ? -16.238 -28.284 17.630 1.00 67.75 411 VAL A N 1
ATOM 3187 C CA . VAL A 1 411 ? -17.650 -27.830 17.532 1.00 67.75 411 VAL A CA 1
ATOM 3188 C C . VAL A 1 411 ? -18.182 -27.733 16.091 1.00 67.75 411 VAL A C 1
ATOM 3190 O O . VAL A 1 411 ? -17.482 -27.283 15.177 1.00 67.75 411 VAL A O 1
ATOM 3193 N N . SER A 1 412 ? -19.466 -28.055 15.894 1.00 75.62 412 SER A N 1
ATOM 3194 C CA . SER A 1 412 ? -20.227 -27.695 14.686 1.00 75.62 412 SER A CA 1
ATOM 3195 C C . SER A 1 412 ? -20.550 -26.194 14.637 1.00 75.62 412 SER A C 1
ATOM 3197 O O . SER A 1 412 ? -20.827 -25.567 15.656 1.00 75.62 412 SER A O 1
ATOM 3199 N N . VAL A 1 413 ? -20.600 -25.602 13.436 1.00 79.62 413 VAL A N 1
ATOM 3200 C CA . VAL A 1 413 ? -20.988 -24.188 13.261 1.00 79.62 413 VAL A CA 1
ATOM 3201 C C . VAL A 1 413 ? -22.375 -23.921 13.850 1.00 79.62 413 VAL A C 1
ATOM 3203 O O . VAL A 1 413 ? -22.553 -22.941 14.564 1.00 79.62 413 VAL A O 1
ATOM 3206 N N . ALA A 1 414 ? -23.338 -24.815 13.613 1.00 80.19 414 ALA A N 1
ATOM 3207 C CA . ALA A 1 414 ? -24.704 -24.665 14.114 1.00 80.19 414 ALA A CA 1
ATOM 3208 C C . ALA A 1 414 ? -24.775 -24.684 15.650 1.00 80.19 414 ALA A C 1
ATOM 3210 O O . ALA A 1 414 ? -25.515 -23.911 16.256 1.00 80.19 414 ALA A O 1
ATOM 3211 N N . GLU A 1 415 ? -23.970 -25.534 16.281 1.00 79.25 415 GLU A N 1
ATOM 3212 C CA . GLU A 1 415 ? -23.880 -25.649 17.736 1.00 79.25 415 GLU A CA 1
ATOM 3213 C C . GLU A 1 415 ? -23.212 -24.410 18.345 1.00 79.25 415 GLU A C 1
ATOM 3215 O O . GLU A 1 415 ? -23.723 -23.845 19.308 1.00 79.25 415 GLU A O 1
ATOM 3220 N N . MET A 1 416 ? -22.157 -23.898 17.707 1.00 81.62 416 MET A N 1
ATOM 3221 C CA . MET A 1 416 ? -21.517 -22.638 18.086 1.00 81.62 416 MET A CA 1
ATOM 3222 C C . MET A 1 416 ? -22.493 -21.453 18.029 1.00 81.62 416 MET A C 1
ATOM 3224 O O . MET A 1 416 ? -22.567 -20.691 18.989 1.00 81.62 416 MET A O 1
ATOM 3228 N N . PHE A 1 417 ? -23.279 -21.307 16.954 1.00 83.88 417 PHE A N 1
ATOM 3229 C CA . PHE A 1 417 ? -24.318 -20.268 16.875 1.00 83.88 417 PHE A CA 1
ATOM 3230 C C . PHE A 1 417 ? -25.401 -20.455 17.948 1.00 83.88 417 PHE A C 1
ATOM 3232 O O . PHE A 1 417 ? -25.808 -19.484 18.576 1.00 83.88 417 PHE A O 1
ATOM 3239 N N . SER A 1 418 ? -25.824 -21.694 18.212 1.00 81.56 418 SER A N 1
ATOM 3240 C CA . SER A 1 418 ? -26.864 -21.991 19.209 1.00 81.56 418 SER A CA 1
ATOM 3241 C C . SER A 1 418 ? -26.430 -21.630 20.632 1.00 81.56 418 SER A C 1
ATOM 3243 O O . SER A 1 418 ? -27.198 -21.028 21.381 1.00 81.56 418 SER A O 1
ATOM 3245 N N . VAL A 1 419 ? -25.187 -21.958 20.999 1.00 80.69 419 VAL A N 1
ATOM 3246 C CA . VAL A 1 419 ? -24.608 -21.607 22.304 1.00 80.69 419 VAL A CA 1
ATOM 3247 C C . VAL A 1 419 ? -24.431 -20.093 22.420 1.00 80.69 419 VAL A C 1
ATOM 3249 O O . VAL A 1 419 ? -24.854 -19.508 23.411 1.00 80.69 419 VAL A O 1
ATOM 3252 N N . LEU A 1 420 ? -23.872 -19.434 21.398 1.00 82.81 420 LEU A N 1
ATOM 3253 C CA . LEU A 1 420 ? -23.661 -17.982 21.422 1.00 82.81 420 LEU A CA 1
ATOM 3254 C C . LEU A 1 420 ? -24.977 -17.192 21.481 1.00 82.81 420 LEU A C 1
ATOM 3256 O O . LEU A 1 420 ? -25.027 -16.168 22.159 1.00 82.81 420 LEU A O 1
ATOM 3260 N N . GLU A 1 421 ? -26.041 -17.660 20.821 1.00 84.56 421 GLU A N 1
ATOM 3261 C CA . GLU A 1 421 ? -27.352 -16.999 20.861 1.00 84.56 421 GLU A CA 1
ATOM 3262 C C . GLU A 1 421 ? -28.060 -17.204 22.205 1.00 84.56 421 GLU A C 1
ATOM 3264 O O . GLU A 1 421 ? -28.638 -16.261 22.743 1.00 84.56 421 GLU A O 1
ATOM 3269 N N . ARG A 1 422 ? -27.971 -18.407 22.789 1.00 81.25 422 ARG A N 1
ATOM 3270 C CA . ARG A 1 422 ? -28.518 -18.693 24.125 1.00 81.25 422 ARG A CA 1
ATOM 3271 C C . ARG A 1 422 ? -27.873 -17.814 25.194 1.00 81.25 422 ARG A C 1
ATOM 3273 O O . ARG A 1 422 ? -28.557 -17.257 26.048 1.00 81.25 422 ARG A O 1
ATOM 3280 N N . GLU A 1 423 ? -26.557 -17.679 25.118 1.00 73.25 423 GLU A N 1
ATOM 3281 C CA . GLU A 1 423 ? -25.748 -16.981 26.111 1.00 73.25 423 GLU A CA 1
ATOM 3282 C C . GLU A 1 423 ? -25.680 -15.459 25.897 1.00 73.25 423 GLU A C 1
ATOM 3284 O O . GLU A 1 423 ? -25.187 -14.709 26.743 1.00 73.25 423 GLU A O 1
ATOM 3289 N N . LYS A 1 424 ? -26.249 -14.969 24.793 1.00 76.25 424 LYS A N 1
ATOM 3290 C CA . LYS A 1 424 ? -26.294 -13.548 24.442 1.00 76.25 424 LYS A CA 1
ATOM 3291 C C . LYS A 1 424 ? -26.965 -12.690 25.516 1.00 76.25 424 LYS A C 1
ATOM 3293 O O . LYS A 1 424 ? -26.421 -11.654 25.904 1.00 76.25 424 LYS A O 1
ATOM 3298 N N . ASN A 1 425 ? -28.111 -13.156 26.019 1.00 69.00 425 ASN A N 1
ATOM 3299 C CA . ASN A 1 425 ? -28.915 -12.458 27.026 1.00 69.00 425 ASN A CA 1
ATOM 3300 C C . ASN A 1 425 ? -28.310 -12.561 28.433 1.00 69.00 425 ASN A C 1
ATOM 3302 O O . ASN A 1 425 ? -28.436 -11.628 29.220 1.00 69.00 425 ASN A O 1
ATOM 3306 N N . ASN A 1 426 ? -27.628 -13.668 28.738 1.00 69.00 426 ASN A N 1
ATOM 3307 C CA . ASN A 1 426 ? -27.042 -13.910 30.058 1.00 69.00 426 ASN A CA 1
ATOM 3308 C C . ASN A 1 426 ? -25.793 -13.052 30.312 1.00 69.00 426 ASN A C 1
ATOM 3310 O O . ASN A 1 426 ? -25.495 -12.718 31.457 1.00 69.00 426 ASN A O 1
ATOM 3314 N N . TYR A 1 427 ? -25.066 -12.685 29.252 1.00 67.19 427 TYR A N 1
ATOM 3315 C CA . TYR A 1 427 ? -23.739 -12.071 29.365 1.00 67.19 427 TYR A CA 1
ATOM 3316 C C . TYR A 1 427 ? -23.608 -10.688 28.718 1.00 67.19 427 TYR A C 1
ATOM 3318 O O . TYR A 1 427 ? -22.490 -10.228 28.480 1.00 67.19 427 TYR A O 1
ATOM 3326 N N . ASN A 1 428 ? -24.721 -10.006 28.424 1.00 68.31 428 ASN A N 1
ATOM 3327 C CA . ASN A 1 428 ? -24.724 -8.681 27.783 1.00 68.31 428 ASN A CA 1
ATOM 3328 C C . ASN A 1 428 ? -23.877 -8.623 26.493 1.00 68.31 428 ASN A C 1
ATOM 3330 O O . ASN A 1 428 ? -23.218 -7.613 26.196 1.00 68.31 428 ASN A O 1
ATOM 3334 N N . ILE A 1 429 ? -23.882 -9.711 25.714 1.00 73.88 429 ILE A N 1
ATOM 3335 C CA . ILE A 1 429 ? -23.241 -9.748 24.398 1.00 73.88 429 ILE A CA 1
ATOM 3336 C C . ILE A 1 429 ? -24.161 -8.988 23.441 1.00 73.88 429 ILE A C 1
ATOM 3338 O O . ILE A 1 429 ? -25.255 -9.438 23.116 1.00 73.88 429 ILE A O 1
ATOM 3342 N N . LYS A 1 430 ? -23.717 -7.822 22.967 1.00 73.06 430 LYS A N 1
ATOM 3343 C CA . LYS A 1 430 ? -24.475 -7.003 22.011 1.00 73.06 430 LYS A CA 1
ATOM 3344 C C . LYS A 1 430 ? -24.585 -7.694 20.654 1.00 73.06 430 LYS A C 1
ATOM 3346 O O . LYS A 1 430 ? -25.661 -7.749 20.069 1.00 73.06 430 LYS A O 1
ATOM 3351 N N . TYR A 1 431 ? -23.467 -8.199 20.141 1.00 78.06 431 TYR A N 1
ATOM 3352 C CA . TYR A 1 431 ? -23.413 -8.971 18.900 1.00 78.06 431 TYR A CA 1
ATOM 3353 C C . TYR A 1 431 ? -22.148 -9.826 18.864 1.00 78.06 431 TYR A C 1
ATOM 3355 O O . TYR A 1 431 ? -21.171 -9.552 19.564 1.00 78.06 431 TYR A O 1
ATOM 3363 N N . TYR A 1 432 ? -22.167 -10.866 18.036 1.00 85.06 432 TYR A N 1
ATOM 3364 C CA . TYR A 1 432 ? -21.019 -11.725 17.791 1.00 85.06 432 TYR A CA 1
ATOM 3365 C C . TYR A 1 432 ? -20.828 -11.940 16.290 1.00 85.06 432 TYR A C 1
ATOM 3367 O O . TYR A 1 432 ? -21.781 -11.925 15.513 1.00 85.06 432 TYR A O 1
ATOM 3375 N N . THR A 1 433 ? -19.580 -12.137 15.881 1.00 85.88 433 THR A N 1
ATOM 3376 C CA . THR A 1 433 ? -19.215 -12.415 14.492 1.00 85.88 433 THR A CA 1
ATOM 3377 C C . THR A 1 433 ? -18.416 -13.702 14.451 1.00 85.88 433 THR A C 1
ATOM 3379 O O . THR A 1 433 ? -17.370 -13.790 15.088 1.00 85.88 433 THR A O 1
ATOM 3382 N N . VAL A 1 434 ? -18.875 -14.684 13.680 1.00 85.31 434 VAL A N 1
ATOM 3383 C CA . VAL A 1 434 ? -18.121 -15.913 13.415 1.00 85.31 434 VAL A CA 1
ATOM 3384 C C . VAL A 1 434 ? -17.498 -15.791 12.032 1.00 85.31 434 VAL A C 1
ATOM 3386 O O . VAL A 1 434 ? -18.201 -15.611 11.040 1.00 85.31 434 VAL A O 1
ATOM 3389 N N . SER A 1 435 ? -16.174 -15.867 11.960 1.00 81.38 435 SER A N 1
ATOM 3390 C CA . SER A 1 435 ? -15.423 -15.790 10.707 1.00 81.38 435 SER A CA 1
ATOM 3391 C C . SER A 1 435 ? -14.590 -17.050 10.505 1.00 81.38 435 SER A C 1
ATOM 3393 O O . SER A 1 435 ? -13.990 -17.575 11.442 1.00 81.38 435 SER A O 1
ATOM 3395 N N . GLN A 1 436 ? -14.569 -17.563 9.276 1.00 79.88 436 GLN A N 1
ATOM 3396 C CA . GLN A 1 436 ? -13.651 -18.635 8.906 1.00 79.88 436 GLN A CA 1
ATOM 3397 C C . GLN A 1 436 ? -12.252 -18.054 8.677 1.00 79.88 436 GLN A C 1
ATOM 3399 O O . GLN A 1 436 ? -12.098 -16.909 8.249 1.00 79.88 436 GLN A O 1
ATOM 3404 N N . THR A 1 437 ? -11.230 -18.877 8.910 1.00 78.25 437 THR A N 1
ATOM 3405 C CA . THR A 1 437 ? -9.852 -18.556 8.535 1.00 78.25 437 THR A CA 1
ATOM 3406 C C . THR A 1 437 ? -9.769 -18.133 7.056 1.00 78.25 437 THR A C 1
ATOM 3408 O O . THR A 1 437 ? -10.206 -18.857 6.158 1.00 78.25 437 THR A O 1
ATOM 3411 N N . THR A 1 438 ? -9.202 -16.954 6.793 1.00 82.62 438 THR A N 1
ATOM 3412 C CA . THR A 1 438 ? -9.008 -16.434 5.432 1.00 82.62 438 THR A CA 1
ATOM 3413 C C . THR A 1 438 ? -7.830 -17.120 4.735 1.00 82.62 438 THR A C 1
ATOM 3415 O O . THR A 1 438 ? -6.915 -17.622 5.392 1.00 82.62 438 THR A O 1
ATOM 3418 N N . LEU A 1 439 ? -7.797 -17.089 3.394 1.00 79.38 439 LEU A N 1
ATOM 3419 C CA . LEU A 1 439 ? -6.639 -17.584 2.632 1.00 79.38 439 LEU A CA 1
ATOM 3420 C C . LEU A 1 439 ? -5.357 -16.817 3.005 1.00 79.38 439 LEU A C 1
ATOM 3422 O O . LEU A 1 439 ? -4.271 -17.381 2.982 1.00 79.38 439 LEU A O 1
ATOM 3426 N N . GLU A 1 440 ? -5.491 -15.557 3.425 1.00 78.75 440 GLU A N 1
ATOM 3427 C CA . GLU A 1 440 ? -4.397 -14.737 3.953 1.00 78.75 440 GLU A CA 1
ATOM 3428 C C . GLU A 1 440 ? -3.838 -15.254 5.271 1.00 78.75 440 GLU A C 1
ATOM 3430 O O . GLU A 1 440 ? -2.624 -15.302 5.444 1.00 78.75 440 GLU A O 1
ATOM 3435 N N . THR A 1 441 ? -4.692 -15.715 6.178 1.00 74.19 441 THR A N 1
ATOM 3436 C CA . THR A 1 441 ? -4.224 -16.307 7.434 1.00 74.19 441 THR A CA 1
ATOM 3437 C C . THR A 1 441 ? -3.492 -17.627 7.170 1.00 74.19 441 THR A C 1
ATOM 3439 O O . THR A 1 441 ? -2.439 -17.873 7.752 1.00 74.19 441 THR A O 1
ATOM 3442 N N . VAL A 1 442 ? -3.995 -18.446 6.236 1.00 76.62 442 VAL A N 1
ATOM 3443 C CA . VAL A 1 442 ? -3.308 -19.668 5.770 1.00 76.62 442 VAL A CA 1
ATOM 3444 C C . VAL A 1 442 ? -1.961 -19.330 5.126 1.00 76.62 442 VAL A C 1
ATOM 3446 O O . VAL A 1 442 ? -0.952 -19.973 5.405 1.00 76.62 442 VAL A O 1
ATOM 3449 N N . TRP A 1 443 ? -1.928 -18.295 4.289 1.00 75.25 443 TRP A N 1
ATOM 3450 C CA . TRP A 1 443 ? -0.719 -17.799 3.640 1.00 75.25 443 TRP A CA 1
ATOM 3451 C C . TRP A 1 443 ? 0.338 -17.335 4.649 1.00 75.25 443 TRP A C 1
ATOM 3453 O O . TRP A 1 443 ? 1.493 -17.752 4.574 1.00 75.25 443 TRP A O 1
ATOM 3463 N N . GLN A 1 444 ? -0.063 -16.525 5.633 1.00 72.12 444 GLN A N 1
ATOM 3464 C CA . GLN A 1 444 ? 0.801 -16.087 6.730 1.00 72.12 444 GLN A CA 1
ATOM 3465 C C . GLN A 1 444 ? 1.308 -17.282 7.540 1.00 72.12 444 GLN A C 1
ATOM 3467 O O . GLN A 1 444 ? 2.502 -17.369 7.815 1.00 72.12 444 GLN A O 1
ATOM 3472 N N . TRP A 1 445 ? 0.443 -18.248 7.853 1.00 70.25 445 TRP A N 1
ATOM 3473 C CA . TRP A 1 445 ? 0.835 -19.470 8.555 1.00 70.25 445 TRP A CA 1
ATOM 3474 C C . TRP A 1 445 ? 1.906 -20.265 7.790 1.00 70.25 445 TRP A C 1
ATOM 3476 O O . TRP A 1 445 ? 2.897 -20.695 8.383 1.00 70.25 445 TRP A O 1
ATOM 3486 N N . LEU A 1 446 ? 1.770 -20.382 6.465 1.00 70.31 446 LEU A N 1
ATOM 3487 C CA . LEU A 1 446 ? 2.741 -21.053 5.593 1.00 70.31 446 LEU A CA 1
ATOM 3488 C C . LEU A 1 446 ? 4.082 -20.306 5.461 1.00 70.31 446 LEU A C 1
ATOM 3490 O O . LEU A 1 446 ? 5.048 -20.898 4.974 1.00 70.31 446 LEU A O 1
ATOM 3494 N N . HIS A 1 447 ? 4.162 -19.022 5.827 1.00 66.56 447 HIS A N 1
ATOM 3495 C CA . HIS A 1 447 ? 5.358 -18.183 5.638 1.00 66.56 447 HIS A CA 1
ATOM 3496 C C . HIS A 1 447 ? 6.021 -17.708 6.937 1.00 66.56 447 HIS A C 1
ATOM 3498 O O . HIS A 1 447 ? 7.225 -17.460 6.931 1.00 66.56 447 HIS A O 1
ATOM 3504 N N . SER A 1 448 ? 5.285 -17.610 8.046 1.00 52.91 448 SER A N 1
ATOM 3505 C CA . SER A 1 448 ? 5.798 -17.089 9.320 1.00 52.91 448 SER A CA 1
ATOM 3506 C C . SER A 1 448 ? 6.525 -18.115 10.195 1.00 52.91 448 SER A C 1
ATOM 3508 O O . SER A 1 448 ? 7.201 -17.693 11.129 1.00 52.91 448 SER A O 1
ATOM 3510 N N . TYR A 1 449 ? 6.444 -19.427 9.928 1.00 44.28 449 TYR A N 1
ATOM 3511 C CA . TYR A 1 449 ? 6.986 -20.440 10.850 1.00 44.28 449 TYR A CA 1
ATOM 3512 C C . TYR A 1 449 ? 7.888 -21.490 10.176 1.00 44.28 449 TYR A C 1
ATOM 3514 O O . TYR A 1 449 ? 7.394 -22.401 9.502 1.00 44.28 449 TYR A O 1
ATOM 3522 N N . PRO A 1 450 ? 9.215 -21.447 10.409 1.00 43.50 450 PRO A N 1
ATOM 3523 C CA . PRO A 1 450 ? 10.101 -22.570 10.131 1.00 43.50 450 PRO A CA 1
ATOM 3524 C C . PRO A 1 450 ? 9.722 -23.790 10.986 1.00 43.50 450 PRO A C 1
ATOM 3526 O O . PRO A 1 450 ? 9.515 -23.712 12.195 1.00 43.50 450 PRO A O 1
ATOM 3529 N N . VAL A 1 451 ? 9.668 -24.958 10.350 1.00 47.84 451 VAL A N 1
ATOM 3530 C CA . VAL A 1 451 ? 9.103 -26.217 10.876 1.00 47.84 451 VAL A CA 1
ATOM 3531 C C . VAL A 1 451 ? 9.748 -26.729 12.180 1.00 47.84 451 VAL A C 1
ATOM 3533 O O . VAL A 1 451 ? 9.099 -27.451 12.936 1.00 47.84 451 VAL A O 1
ATOM 3536 N N . ARG A 1 452 ? 10.996 -26.348 12.494 1.00 37.53 452 ARG A N 1
ATOM 3537 C CA . ARG A 1 452 ? 11.747 -26.879 13.653 1.00 37.53 452 ARG A CA 1
ATOM 3538 C C . ARG A 1 452 ? 11.245 -26.408 15.026 1.00 37.53 452 ARG A C 1
ATOM 3540 O O . ARG A 1 452 ? 11.504 -27.091 16.010 1.00 37.53 452 ARG A O 1
ATOM 3547 N N . GLU A 1 453 ? 10.484 -25.318 15.109 1.00 38.59 453 GLU A N 1
ATOM 3548 C CA . GLU A 1 453 ? 9.982 -24.778 16.389 1.00 38.59 453 GLU A CA 1
ATOM 3549 C C . GLU A 1 453 ? 8.583 -25.288 16.785 1.00 38.59 453 GLU A C 1
ATOM 3551 O O . GLU A 1 453 ? 8.104 -25.002 17.886 1.00 38.59 453 GLU A O 1
ATOM 3556 N N . ARG A 1 454 ? 7.949 -26.128 15.947 1.00 43.88 454 ARG A N 1
ATOM 3557 C CA . ARG A 1 454 ? 6.594 -26.677 16.176 1.00 43.88 454 ARG A CA 1
ATOM 3558 C C . ARG A 1 454 ? 6.443 -27.449 17.497 1.00 43.88 454 ARG A C 1
ATOM 3560 O O . ARG A 1 454 ? 5.369 -27.441 18.087 1.00 43.88 454 ARG A O 1
ATOM 3567 N N . LEU A 1 455 ? 7.508 -28.087 17.991 1.00 39.47 455 LEU A N 1
ATOM 3568 C CA . LEU A 1 455 ? 7.490 -28.861 19.246 1.00 39.47 455 LEU A CA 1
ATOM 3569 C C . LEU A 1 455 ? 7.829 -28.023 20.491 1.00 39.47 455 LEU A C 1
ATOM 3571 O O . LEU A 1 455 ? 7.475 -28.405 21.607 1.00 39.47 455 LEU A O 1
ATOM 3575 N N . ILE A 1 456 ? 8.493 -26.879 20.312 1.00 37.66 456 ILE A N 1
ATOM 3576 C CA . ILE A 1 456 ? 8.928 -25.992 21.401 1.00 37.66 456 ILE A CA 1
ATOM 3577 C C . ILE A 1 456 ? 7.810 -24.998 21.741 1.00 37.66 456 ILE A C 1
ATOM 3579 O O . ILE A 1 456 ? 7.531 -24.782 22.919 1.00 37.66 456 ILE A O 1
ATOM 3583 N N . TYR A 1 457 ? 7.090 -24.488 20.736 1.00 38.56 457 TYR A N 1
ATOM 3584 C CA . TYR A 1 457 ? 5.964 -23.566 20.919 1.00 38.56 457 TYR A CA 1
ATOM 3585 C C . TYR A 1 457 ? 4.836 -24.164 21.781 1.00 38.56 457 TYR A C 1
ATOM 3587 O O . TYR A 1 457 ? 4.427 -23.568 22.779 1.00 38.56 457 TYR A O 1
ATOM 3595 N N . ASN A 1 458 ? 4.411 -25.397 21.483 1.00 37.81 458 ASN A N 1
ATOM 3596 C CA . ASN A 1 458 ? 3.378 -26.087 22.268 1.00 37.81 458 ASN A CA 1
ATOM 3597 C C . ASN A 1 458 ? 3.838 -26.400 23.705 1.00 37.81 458 ASN A C 1
ATOM 3599 O O . ASN A 1 458 ? 3.023 -26.446 24.626 1.00 37.81 458 ASN A O 1
ATOM 3603 N N . ARG A 1 459 ? 5.149 -26.568 23.924 1.00 34.53 459 ARG A N 1
ATOM 3604 C CA . ARG A 1 459 ? 5.730 -26.868 25.240 1.00 34.53 459 ARG A CA 1
ATOM 3605 C C . ARG A 1 459 ? 5.929 -25.607 26.092 1.00 34.53 459 ARG A C 1
ATOM 3607 O O . ARG A 1 459 ? 5.712 -25.658 27.298 1.00 34.53 459 ARG A O 1
ATOM 3614 N N . HIS A 1 460 ? 6.275 -24.474 25.479 1.00 34.12 460 HIS A N 1
ATOM 3615 C CA . HIS A 1 460 ? 6.408 -23.183 26.163 1.00 34.12 460 HIS A CA 1
ATOM 3616 C C . HIS A 1 460 ? 5.057 -22.562 26.532 1.00 34.12 460 HIS A C 1
ATOM 3618 O O . HIS A 1 460 ? 4.943 -22.002 27.618 1.00 34.12 460 HIS A O 1
ATOM 3624 N N . LYS A 1 461 ? 4.018 -22.718 25.697 1.00 35.88 461 LYS A N 1
ATOM 3625 C CA . LYS A 1 461 ? 2.673 -22.191 25.994 1.00 35.88 461 LYS A CA 1
ATOM 3626 C C . LYS A 1 461 ? 2.050 -22.861 27.228 1.00 35.88 461 LYS A C 1
ATOM 3628 O O . LYS A 1 461 ? 1.477 -22.173 28.063 1.00 35.88 461 LYS A O 1
ATOM 3633 N N . LYS A 1 462 ? 2.260 -24.174 27.397 1.00 33.75 462 LYS A N 1
ATOM 3634 C CA . LYS A 1 462 ? 1.829 -24.925 28.590 1.00 33.75 462 LYS A CA 1
ATOM 3635 C C . LYS A 1 462 ? 2.591 -24.498 29.854 1.00 33.75 462 LYS A C 1
ATOM 3637 O O . LYS A 1 462 ? 1.991 -24.293 30.897 1.00 33.75 462 LYS A O 1
ATOM 3642 N N . LYS A 1 463 ? 3.904 -24.266 29.736 1.00 31.61 463 LYS A N 1
ATOM 3643 C CA . LYS A 1 463 ? 4.760 -23.858 30.864 1.00 31.61 463 LYS A CA 1
ATOM 3644 C C . LYS A 1 463 ? 4.494 -22.425 31.346 1.00 31.61 463 LYS A C 1
ATOM 3646 O O . LYS A 1 463 ? 4.584 -22.172 32.540 1.00 31.61 463 LYS A O 1
ATOM 3651 N N . ASN A 1 464 ? 4.181 -21.501 30.432 1.00 34.12 464 ASN A N 1
ATOM 3652 C CA . ASN A 1 464 ? 3.817 -20.125 30.791 1.00 34.12 464 ASN A CA 1
ATOM 3653 C C . ASN A 1 464 ? 2.437 -20.070 31.459 1.00 34.12 464 ASN A C 1
ATOM 3655 O O . ASN A 1 464 ? 2.267 -19.362 32.444 1.00 34.12 464 ASN A O 1
ATOM 3659 N N . TRP A 1 465 ? 1.495 -20.889 30.980 1.00 38.56 465 TRP A N 1
ATOM 3660 C CA . TRP A 1 465 ? 0.170 -21.034 31.580 1.00 38.56 465 TRP A CA 1
ATOM 3661 C C . TRP A 1 465 ? 0.237 -21.518 33.038 1.00 38.56 465 TRP A C 1
ATOM 3663 O O . TRP A 1 465 ? -0.353 -20.893 33.915 1.00 38.56 465 TRP A O 1
ATOM 3673 N N . ASP A 1 466 ? 1.054 -22.538 33.326 1.00 40.16 466 ASP A N 1
ATOM 3674 C CA . ASP A 1 466 ? 1.242 -23.053 34.692 1.00 40.16 466 ASP A CA 1
ATOM 3675 C C . ASP A 1 466 ? 1.841 -22.004 35.661 1.00 40.16 466 ASP A C 1
ATOM 3677 O O . ASP A 1 466 ? 1.588 -22.045 36.870 1.00 40.16 466 ASP A O 1
ATOM 3681 N N . LEU A 1 467 ? 2.642 -21.053 35.153 1.00 42.53 467 LEU A N 1
ATOM 3682 C CA . LEU A 1 467 ? 3.171 -19.926 35.936 1.00 42.53 467 LEU A CA 1
ATOM 3683 C C . LEU A 1 467 ? 2.109 -18.845 36.184 1.00 42.53 467 LEU A C 1
ATOM 3685 O O . LEU A 1 467 ? 2.027 -18.321 37.295 1.00 42.53 467 LEU A O 1
ATOM 3689 N N . GLU A 1 468 ? 1.296 -18.529 35.175 1.00 40.72 468 GLU A N 1
ATOM 3690 C CA . GLU A 1 468 ? 0.198 -17.559 35.268 1.00 40.72 468 GLU A CA 1
ATOM 3691 C C . GLU A 1 468 ? -0.871 -18.024 36.271 1.00 40.72 468 GLU A C 1
ATOM 3693 O O . GLU A 1 468 ? -1.405 -17.228 37.043 1.00 40.72 468 GLU A O 1
ATOM 3698 N N . GLU A 1 469 ? -1.139 -19.331 36.310 1.00 44.41 469 GLU A N 1
ATOM 3699 C CA . GLU A 1 469 ? -2.118 -19.945 37.207 1.00 44.41 469 GLU A CA 1
ATOM 3700 C C . GLU A 1 469 ? -1.635 -19.987 38.667 1.00 44.41 469 GLU A C 1
ATOM 3702 O O . GLU A 1 469 ? -2.413 -19.755 39.594 1.00 44.41 469 GLU A O 1
ATOM 3707 N N . LYS A 1 470 ? -0.326 -20.188 38.887 1.00 42.62 470 LYS A N 1
ATOM 3708 C CA . LYS A 1 470 ? 0.302 -20.018 40.212 1.00 42.62 470 LYS A CA 1
ATOM 3709 C C . LYS A 1 470 ? 0.242 -18.569 40.695 1.00 42.62 470 LYS A C 1
ATOM 3711 O O . LYS A 1 470 ? 0.016 -18.340 41.879 1.00 42.62 470 LYS A O 1
ATOM 3716 N N . ARG A 1 471 ? 0.404 -17.600 39.787 1.00 40.88 471 ARG A N 1
ATOM 3717 C CA . ARG A 1 471 ? 0.265 -16.167 40.089 1.00 40.88 471 ARG A CA 1
ATOM 3718 C C . ARG A 1 471 ? -1.177 -15.801 40.447 1.00 40.88 471 ARG A C 1
ATOM 3720 O O . ARG A 1 471 ? -1.382 -15.025 41.367 1.00 40.88 471 ARG A O 1
ATOM 3727 N N . ARG A 1 472 ? -2.161 -16.400 39.765 1.00 43.25 472 ARG A N 1
ATOM 3728 C CA . ARG A 1 472 ? -3.597 -16.203 40.026 1.00 43.25 472 ARG A CA 1
ATOM 3729 C C . ARG A 1 472 ? -4.040 -16.763 41.382 1.00 43.25 472 ARG A C 1
ATOM 3731 O O . ARG A 1 472 ? -4.780 -16.086 42.083 1.00 43.25 472 ARG A O 1
ATOM 3738 N N . ARG A 1 473 ? -3.536 -17.938 41.780 1.00 40.28 473 ARG A N 1
ATOM 3739 C CA . ARG A 1 473 ? -3.782 -18.514 43.118 1.00 40.28 473 ARG A CA 1
ATOM 3740 C C . ARG A 1 473 ? -3.198 -17.664 44.251 1.00 40.28 473 ARG A C 1
ATOM 3742 O O . ARG A 1 473 ? -3.859 -17.473 45.255 1.00 40.28 473 ARG A O 1
ATOM 3749 N N . ALA A 1 474 ? -2.020 -17.071 44.055 1.00 41.53 474 ALA A N 1
ATOM 3750 C CA . ALA A 1 474 ? -1.426 -16.169 45.047 1.00 41.53 474 ALA A CA 1
ATOM 3751 C C . ALA A 1 474 ? -2.191 -14.838 45.219 1.00 41.53 474 ALA A C 1
ATOM 3753 O O . ALA A 1 474 ? -1.994 -14.149 46.214 1.00 41.53 474 ALA A O 1
ATOM 3754 N N . ILE A 1 475 ? -3.034 -14.465 44.249 1.00 41.69 475 ILE A N 1
ATOM 3755 C CA . ILE A 1 475 ? -3.842 -13.237 44.278 1.00 41.69 475 ILE A CA 1
ATOM 3756 C C . ILE A 1 475 ? -5.219 -13.491 44.914 1.00 41.69 475 ILE A C 1
ATOM 3758 O O . ILE A 1 475 ? -5.769 -12.572 45.505 1.00 41.69 475 ILE A O 1
ATOM 3762 N N . SER A 1 476 ? -5.759 -14.719 44.860 1.00 37.41 476 SER A N 1
ATOM 3763 C CA . SER A 1 476 ? -7.044 -15.038 45.510 1.00 37.41 476 SER A CA 1
ATOM 3764 C C . SER A 1 476 ? -6.956 -15.209 47.028 1.00 37.41 476 SER A C 1
ATOM 3766 O O . SER A 1 476 ? -7.987 -15.222 47.687 1.00 37.41 476 SER A O 1
ATOM 3768 N N . ASP A 1 477 ? -5.749 -15.339 47.581 1.00 37.00 477 ASP A N 1
ATOM 3769 C CA . ASP A 1 477 ? -5.532 -15.530 49.022 1.00 37.00 477 ASP A CA 1
ATOM 3770 C C . ASP A 1 477 ? -5.435 -14.195 49.805 1.00 37.00 477 ASP A C 1
ATOM 3772 O O . ASP A 1 477 ? -5.164 -14.208 51.003 1.00 37.00 477 ASP A O 1
ATOM 3776 N N . MET A 1 478 ? -5.652 -13.037 49.158 1.00 38.56 478 MET A N 1
ATOM 3777 C CA . MET A 1 478 ? -5.551 -11.694 49.766 1.00 38.56 478 MET A CA 1
ATOM 3778 C C . MET A 1 478 ? -6.845 -10.859 49.680 1.00 38.56 478 MET A C 1
ATOM 3780 O O . MET A 1 478 ? -6.789 -9.671 49.379 1.00 38.56 478 MET A O 1
ATOM 3784 N N . ASP A 1 479 ? -8.002 -11.444 49.998 1.00 31.11 479 ASP A N 1
ATOM 3785 C CA . ASP A 1 479 ? -9.243 -10.679 50.208 1.00 31.11 479 ASP A CA 1
ATOM 3786 C C . ASP A 1 479 ? -9.680 -10.742 51.687 1.00 31.11 479 ASP A C 1
ATOM 3788 O O . ASP A 1 479 ? -10.043 -11.806 52.192 1.00 31.11 479 ASP A O 1
ATOM 3792 N N . TYR A 1 480 ? -9.672 -9.591 52.378 1.00 32.00 480 TYR A N 1
ATOM 3793 C CA . TYR A 1 480 ? -10.428 -9.370 53.618 1.00 32.00 480 TYR A CA 1
ATOM 3794 C C . TYR A 1 480 ? -11.020 -7.947 53.666 1.00 32.00 480 TYR A C 1
ATOM 3796 O O . TYR A 1 480 ? -10.309 -6.961 53.487 1.00 32.00 480 TYR A O 1
ATOM 3804 N N . ASP A 1 481 ? -12.329 -7.926 53.932 1.00 29.27 481 ASP A N 1
ATOM 3805 C CA . ASP A 1 481 ? -13.259 -6.876 54.375 1.00 29.27 481 ASP A CA 1
ATOM 3806 C C . ASP A 1 481 ? -13.474 -5.565 53.589 1.00 29.27 481 ASP A C 1
ATOM 3808 O O . ASP A 1 481 ? -12.658 -4.647 53.545 1.00 29.27 481 ASP A O 1
ATOM 3812 N N . ILE A 1 482 ? -14.716 -5.441 53.100 1.00 30.92 482 ILE A N 1
ATOM 3813 C CA . ILE A 1 482 ? -15.377 -4.209 52.665 1.00 30.92 482 ILE A CA 1
ATOM 3814 C C . ILE A 1 482 ? -16.397 -3.833 53.746 1.00 30.92 482 ILE A C 1
ATOM 3816 O O . ILE A 1 482 ? -17.352 -4.574 53.974 1.00 30.92 482 ILE A O 1
ATOM 3820 N N . SER A 1 483 ? -16.256 -2.649 54.344 1.00 27.42 483 SER A N 1
ATOM 3821 C CA . SER A 1 483 ? -17.362 -1.970 55.026 1.00 27.42 483 SER A CA 1
ATOM 3822 C C . SER A 1 483 ? -17.484 -0.523 54.557 1.00 27.42 483 SER A C 1
ATOM 3824 O O . SER A 1 483 ? -16.490 0.173 54.365 1.00 27.42 483 SER A O 1
ATOM 3826 N N . GLU A 1 484 ? -18.740 -0.133 54.375 1.00 33.47 484 GLU A N 1
ATOM 3827 C CA . GLU A 1 484 ? -19.304 1.112 53.861 1.00 33.47 484 GLU A CA 1
ATOM 3828 C C . GLU A 1 484 ? -18.529 2.410 54.148 1.00 33.47 484 GLU A C 1
ATOM 3830 O O . GLU A 1 484 ? -18.216 2.758 55.284 1.00 33.47 484 GLU A O 1
ATOM 3835 N N . GLY A 1 485 ? -18.334 3.198 53.090 1.00 24.45 485 GLY A N 1
ATOM 3836 C CA . GLY A 1 485 ? -17.866 4.576 53.153 1.00 24.45 485 GLY A CA 1
ATOM 3837 C C . GLY A 1 485 ? -17.782 5.158 51.747 1.00 24.45 485 GLY A C 1
ATOM 3838 O O . GLY A 1 485 ? -17.304 4.500 50.828 1.00 24.45 485 GLY A O 1
ATOM 3839 N N . HIS A 1 486 ? -18.302 6.370 51.562 1.00 27.17 486 HIS A N 1
ATOM 3840 C CA . HIS A 1 486 ? -18.205 7.142 50.323 1.00 27.17 486 HIS A CA 1
ATOM 3841 C C . HIS A 1 486 ? -16.799 7.050 49.710 1.00 27.17 486 HIS A C 1
ATOM 3843 O O . HIS A 1 486 ? -15.840 7.482 50.341 1.00 27.17 486 HIS A O 1
ATOM 3849 N N . MET A 1 487 ? -16.682 6.553 48.476 1.00 23.22 487 MET A N 1
ATOM 3850 C CA . MET A 1 487 ? -15.431 6.634 47.719 1.00 23.22 487 MET A CA 1
ATOM 3851 C C . MET A 1 487 ? -15.326 8.023 47.076 1.00 23.22 487 MET A C 1
ATOM 3853 O O . MET A 1 487 ? -16.116 8.329 46.175 1.00 23.22 487 MET A O 1
ATOM 3857 N N . PRO A 1 488 ? -14.377 8.879 47.495 1.00 26.22 488 PRO A N 1
ATOM 3858 C CA . PRO A 1 488 ? -14.030 10.063 46.732 1.00 26.22 488 PRO A CA 1
ATOM 3859 C C . PRO A 1 488 ? -13.358 9.623 45.427 1.00 26.22 488 PRO A C 1
ATOM 3861 O O . PRO A 1 488 ? -12.740 8.562 45.350 1.00 26.22 488 PRO A O 1
ATOM 3864 N N . PHE A 1 489 ? -13.456 10.465 44.401 1.00 24.34 489 PHE A N 1
ATOM 3865 C CA . PHE A 1 489 ? -12.602 10.397 43.218 1.00 24.34 489 PHE A CA 1
ATOM 3866 C C . PHE A 1 489 ? -11.137 10.177 43.638 1.00 24.34 489 PHE A C 1
ATOM 3868 O O . PHE A 1 489 ? -10.515 11.077 44.200 1.00 24.34 489 PHE A O 1
ATOM 3875 N N . VAL A 1 490 ? -10.582 8.997 43.354 1.00 25.17 490 VAL A N 1
ATOM 3876 C CA . VAL A 1 490 ? -9.140 8.758 43.459 1.00 25.17 490 VAL A CA 1
ATOM 3877 C C . VAL A 1 490 ? -8.501 9.463 42.265 1.00 25.17 490 VAL A C 1
ATOM 3879 O O . VAL A 1 490 ? -8.647 9.030 41.121 1.00 25.17 490 VAL A O 1
ATOM 3882 N N . GLN A 1 491 ? -7.865 10.609 42.518 1.00 29.66 491 GLN A N 1
ATOM 3883 C CA . GLN A 1 491 ? -6.914 11.188 41.573 1.00 29.66 491 GLN A CA 1
ATOM 3884 C C . GLN A 1 491 ? -5.777 10.175 41.374 1.00 29.66 491 GLN A C 1
ATOM 3886 O O . GLN A 1 491 ? -5.377 9.546 42.352 1.00 29.66 491 GLN A O 1
ATOM 3891 N N . PRO A 1 492 ? -5.287 9.959 40.139 1.00 39.72 492 PRO A N 1
ATOM 3892 C CA . PRO A 1 492 ? -4.184 9.037 39.913 1.00 39.72 492 PRO A CA 1
ATOM 3893 C C . PRO A 1 492 ? -2.985 9.511 40.731 1.00 39.72 492 PRO A C 1
ATOM 3895 O O . PRO A 1 492 ? -2.631 10.685 40.633 1.00 39.72 492 PRO A O 1
ATOM 3898 N N . ASP A 1 493 ? -2.410 8.609 41.528 1.00 37.66 493 ASP A N 1
ATOM 3899 C CA . ASP A 1 493 ? -1.225 8.857 42.348 1.00 37.66 493 ASP A CA 1
ATOM 3900 C C . ASP A 1 493 ? -0.211 9.696 41.555 1.00 37.66 493 ASP A C 1
ATOM 3902 O O . ASP A 1 493 ? 0.266 9.278 40.492 1.00 37.66 493 ASP A O 1
ATOM 3906 N N . GLU A 1 494 ? 0.080 10.911 42.028 1.00 54.78 494 GLU A N 1
ATOM 3907 C CA . GLU A 1 494 ? 1.161 11.729 41.487 1.00 54.78 494 GLU A CA 1
ATOM 3908 C C . GLU A 1 494 ? 2.478 11.002 41.793 1.00 54.78 494 GLU A C 1
ATOM 3910 O O . GLU A 1 494 ? 3.086 11.201 42.843 1.00 54.78 494 GLU A O 1
ATOM 3915 N N . GLU A 1 495 ? 2.908 10.101 40.900 1.00 66.88 495 GLU A N 1
ATOM 3916 C CA . GLU A 1 495 ? 4.282 9.591 40.902 1.00 66.88 495 GLU A CA 1
ATOM 3917 C C . GLU A 1 495 ? 5.218 10.806 40.972 1.00 66.88 495 GLU A C 1
ATOM 3919 O O . GLU A 1 495 ? 5.160 11.677 40.102 1.00 66.88 495 GLU A O 1
ATOM 3924 N N . ASP A 1 496 ? 6.078 10.878 41.990 1.00 76.69 496 ASP A N 1
ATOM 3925 C CA . ASP A 1 496 ? 7.043 11.969 42.119 1.00 76.69 496 ASP A CA 1
ATOM 3926 C C . ASP A 1 496 ? 8.042 11.920 40.947 1.00 76.69 496 ASP A C 1
ATOM 3928 O O . ASP A 1 496 ? 8.919 11.055 40.860 1.00 76.69 496 ASP A O 1
ATOM 3932 N N . LEU A 1 497 ? 7.877 12.847 40.000 1.00 84.25 497 LEU A N 1
ATOM 3933 C CA . LEU A 1 497 ? 8.710 12.955 38.802 1.00 84.25 497 LEU A CA 1
ATOM 3934 C C . LEU A 1 497 ? 9.954 13.834 39.013 1.00 84.25 497 LEU A C 1
ATOM 3936 O O . LEU A 1 497 ? 10.795 13.903 38.112 1.00 84.25 497 LEU A O 1
ATOM 3940 N N . SER A 1 498 ? 10.117 14.465 40.184 1.00 82.19 498 SER A N 1
ATOM 3941 C CA . SER A 1 498 ? 11.165 15.467 40.444 1.00 82.19 498 SER A CA 1
ATOM 3942 C C . SER A 1 498 ? 12.594 14.917 40.315 1.00 82.19 498 SER A C 1
ATOM 3944 O O . SER A 1 498 ? 13.550 15.650 40.017 1.00 82.19 498 SER A O 1
ATOM 3946 N N . GLU A 1 499 ? 12.762 13.602 40.480 1.00 85.81 499 GLU A N 1
ATOM 3947 C CA . GLU A 1 499 ? 14.046 12.930 40.313 1.00 85.81 499 GLU A CA 1
ATOM 3948 C C . GLU A 1 499 ? 14.467 12.760 38.844 1.00 85.81 499 GLU A C 1
ATOM 3950 O O . GLU A 1 499 ? 15.670 12.638 38.570 1.00 85.81 499 GLU A O 1
ATOM 3955 N N . TYR A 1 500 ? 13.523 12.798 37.898 1.00 91.06 500 TYR A N 1
ATOM 3956 C CA . TYR A 1 500 ? 13.716 12.486 36.477 1.00 91.06 500 TYR A CA 1
ATOM 3957 C C . TYR A 1 500 ? 14.140 13.713 35.657 1.00 91.06 500 TYR A C 1
ATOM 3959 O O . TYR A 1 500 ? 13.540 14.073 34.645 1.00 91.06 500 TYR A O 1
ATOM 3967 N N . LYS A 1 501 ? 15.244 14.351 36.054 1.00 93.31 501 LYS A N 1
ATOM 3968 C CA . LYS A 1 501 ? 15.795 15.512 35.334 1.00 93.31 501 LYS A CA 1
ATOM 3969 C C . LYS A 1 501 ? 16.458 15.108 34.015 1.00 93.31 501 LYS A C 1
ATOM 3971 O O . LYS A 1 501 ? 17.263 14.175 33.983 1.00 93.31 501 LYS A O 1
ATOM 3976 N N . PHE A 1 502 ? 16.223 15.873 32.945 1.00 94.88 502 PHE A N 1
ATOM 3977 C CA . PHE A 1 502 ? 16.825 15.638 31.620 1.00 94.88 502 PHE A CA 1
ATOM 3978 C C . PHE A 1 502 ? 18.363 15.587 31.659 1.00 94.88 502 PHE A C 1
ATOM 3980 O O . PHE A 1 502 ? 18.976 14.746 31.003 1.00 94.88 502 PHE A O 1
ATOM 3987 N N . ALA A 1 503 ? 18.993 16.413 32.502 1.00 92.56 503 ALA A N 1
ATOM 3988 C CA . ALA A 1 503 ? 20.441 16.393 32.695 1.00 92.56 503 ALA A CA 1
ATOM 3989 C C . ALA A 1 503 ? 20.957 15.013 33.155 1.00 92.56 503 ALA A C 1
ATOM 3991 O O . ALA A 1 503 ? 21.967 14.541 32.633 1.00 92.56 503 ALA A O 1
ATOM 3992 N N . LYS A 1 504 ? 20.236 14.317 34.052 1.00 93.44 504 LYS A N 1
ATOM 3993 C CA . LYS A 1 504 ? 20.605 12.958 34.487 1.00 93.44 504 LYS A CA 1
ATOM 3994 C C . LYS A 1 504 ? 20.531 11.972 33.321 1.00 93.44 504 LYS A C 1
ATOM 3996 O O . LYS A 1 504 ? 21.477 11.228 33.102 1.00 93.44 504 LYS A O 1
ATOM 4001 N N . PHE A 1 505 ? 19.450 12.023 32.539 1.00 94.56 505 PHE A N 1
ATOM 4002 C CA . PHE A 1 505 ? 19.287 11.167 31.361 1.00 94.56 505 PHE A CA 1
ATOM 4003 C C . PHE A 1 505 ? 20.425 11.365 30.354 1.00 94.56 505 PHE A C 1
ATOM 4005 O O . PHE A 1 505 ? 21.031 10.398 29.895 1.00 94.56 505 PHE A O 1
ATOM 4012 N N . SER A 1 506 ? 20.749 12.625 30.049 1.00 92.81 506 SER A N 1
ATOM 4013 C CA . SER A 1 506 ? 21.819 12.957 29.109 1.00 92.81 506 SER A CA 1
ATOM 4014 C C . SER A 1 506 ? 23.184 12.454 29.584 1.00 92.81 506 SER A C 1
ATOM 4016 O O . SER A 1 506 ? 23.906 11.848 28.802 1.00 92.81 506 SER A O 1
ATOM 4018 N N . ALA A 1 507 ? 23.507 12.597 30.873 1.00 91.12 507 ALA A N 1
ATOM 4019 C CA . ALA A 1 507 ? 24.771 12.130 31.434 1.00 91.12 507 ALA A CA 1
ATOM 4020 C C . ALA A 1 507 ? 24.932 10.604 31.346 1.00 91.12 507 ALA A C 1
ATOM 4022 O O . ALA A 1 507 ? 26.047 10.113 31.203 1.00 91.12 507 ALA A O 1
ATOM 4023 N N . THR A 1 508 ? 23.834 9.847 31.426 1.00 90.88 508 THR A N 1
ATOM 4024 C CA . THR A 1 508 ? 23.875 8.380 31.345 1.00 90.88 508 THR A CA 1
ATOM 4025 C C . THR A 1 508 ? 23.929 7.868 29.906 1.00 90.88 508 THR A C 1
ATOM 4027 O O . THR A 1 508 ? 24.503 6.810 29.656 1.00 90.88 508 THR A O 1
ATOM 4030 N N . PHE A 1 509 ? 23.301 8.569 28.958 1.00 92.25 509 PHE A N 1
ATOM 4031 C CA . PHE A 1 509 ? 22.967 7.982 27.657 1.00 92.25 509 PHE A CA 1
ATOM 4032 C C . PHE A 1 509 ? 23.460 8.747 26.434 1.00 92.25 509 PHE A C 1
ATOM 4034 O O . PHE A 1 509 ? 23.408 8.185 25.337 1.00 92.25 509 PHE A O 1
ATOM 4041 N N . PHE A 1 510 ? 23.933 9.986 26.591 1.00 94.44 510 PHE A N 1
ATOM 4042 C CA . PHE A 1 510 ? 24.522 10.715 25.475 1.00 94.44 510 PHE A CA 1
ATOM 4043 C C . PHE A 1 510 ? 25.905 10.161 25.139 1.00 94.44 510 PHE A C 1
ATOM 4045 O O . PHE A 1 510 ? 26.724 9.879 26.012 1.00 94.44 510 PHE A O 1
ATOM 4052 N N . GLN A 1 511 ? 26.171 10.023 23.847 1.00 88.50 511 GLN A N 1
ATOM 4053 C CA . GLN A 1 511 ? 27.454 9.586 23.319 1.00 88.50 511 GLN A CA 1
ATOM 4054 C C . GLN A 1 511 ? 28.369 10.781 23.020 1.00 88.50 511 GLN A C 1
ATOM 4056 O O . GLN A 1 511 ? 27.947 11.938 23.031 1.00 88.50 511 GLN A O 1
ATOM 4061 N N . ALA A 1 512 ? 29.646 10.492 22.744 1.00 76.75 512 ALA A N 1
ATOM 4062 C CA . ALA A 1 512 ? 30.645 11.468 22.294 1.00 76.75 512 ALA A CA 1
ATOM 4063 C C . ALA A 1 512 ? 30.802 12.710 23.202 1.00 76.75 512 ALA A C 1
ATOM 4065 O O . ALA A 1 512 ? 31.158 13.784 22.722 1.00 76.75 512 ALA A O 1
ATOM 4066 N N . ASN A 1 513 ? 30.540 12.569 24.510 1.00 77.81 513 ASN A N 1
ATOM 4067 C CA . ASN A 1 513 ? 30.544 13.663 25.492 1.00 77.81 513 ASN A CA 1
ATOM 4068 C C . ASN A 1 513 ? 29.678 14.868 25.071 1.00 77.81 513 ASN A C 1
ATOM 4070 O O . ASN A 1 513 ? 30.000 16.017 25.381 1.00 77.81 513 ASN A O 1
ATOM 4074 N N . ALA A 1 514 ? 28.580 14.621 24.349 1.00 85.75 514 ALA A N 1
ATOM 4075 C CA . ALA A 1 514 ? 27.667 15.675 23.936 1.00 85.75 514 ALA A CA 1
ATOM 4076 C C . ALA A 1 514 ? 27.048 16.377 25.157 1.00 85.75 514 ALA A C 1
ATOM 4078 O O . ALA A 1 514 ? 26.590 15.740 26.106 1.00 85.75 514 ALA A O 1
ATOM 4079 N N . THR A 1 515 ? 26.997 17.710 25.127 1.00 90.31 515 THR A N 1
ATOM 4080 C CA . THR A 1 515 ? 26.341 18.492 26.185 1.00 90.31 515 THR A CA 1
ATOM 4081 C C . THR A 1 515 ? 24.820 18.332 26.121 1.00 90.31 515 THR A C 1
ATOM 4083 O O . THR A 1 515 ? 24.258 18.008 25.074 1.00 90.31 515 THR A O 1
ATOM 4086 N N . HIS A 1 516 ? 24.121 18.638 27.210 1.00 90.81 516 HIS A N 1
ATOM 4087 C CA . HIS A 1 516 ? 22.651 18.652 27.248 1.00 90.81 516 HIS A CA 1
ATOM 4088 C C . HIS A 1 516 ? 22.042 20.028 26.933 1.00 90.81 516 HIS A C 1
ATOM 4090 O O . HIS A 1 516 ? 20.825 20.181 26.946 1.00 90.81 516 HIS A O 1
ATOM 4096 N N . THR A 1 517 ? 22.879 21.030 26.661 1.00 93.00 517 THR A N 1
ATOM 4097 C CA . THR A 1 517 ? 22.490 22.429 26.442 1.00 93.00 517 THR A CA 1
ATOM 4098 C C . THR A 1 517 ? 22.488 22.805 24.961 1.00 93.00 517 THR A C 1
ATOM 4100 O O . THR A 1 517 ? 23.072 22.105 24.126 1.00 93.00 517 THR A O 1
ATOM 4103 N N . TYR A 1 518 ? 21.834 23.920 24.645 1.00 94.69 518 TYR A N 1
ATOM 4104 C CA . TYR A 1 518 ? 21.703 24.488 23.306 1.00 94.69 518 TYR A CA 1
ATOM 4105 C C . TYR A 1 518 ? 23.035 24.625 22.550 1.00 94.69 518 TYR A C 1
ATOM 4107 O O . TYR A 1 518 ? 24.029 25.099 23.102 1.00 94.69 518 TYR A O 1
ATOM 4115 N N . ILE A 1 519 ? 23.025 24.288 21.255 1.00 92.00 519 ILE A N 1
ATOM 4116 C CA . ILE A 1 519 ? 24.124 24.562 20.317 1.00 92.00 519 ILE A CA 1
ATOM 4117 C C . ILE A 1 519 ? 23.572 25.052 18.966 1.00 92.00 519 ILE A C 1
ATOM 4119 O O . ILE A 1 519 ? 22.436 24.761 18.597 1.00 92.00 519 ILE A O 1
ATOM 4123 N N . ARG A 1 520 ? 24.385 25.785 18.195 1.00 85.62 520 ARG A N 1
ATOM 4124 C CA . ARG A 1 520 ? 24.046 26.201 16.813 1.00 85.62 520 ARG A CA 1
ATOM 4125 C C . ARG A 1 520 ? 24.678 25.335 15.730 1.00 85.62 520 ARG A C 1
ATOM 4127 O O . ARG A 1 520 ? 24.313 25.448 14.564 1.00 85.62 520 ARG A O 1
ATOM 4134 N N . LEU A 1 521 ? 25.645 24.511 16.116 1.00 84.50 521 LEU A N 1
ATOM 4135 C CA . LEU A 1 521 ? 26.445 23.727 15.190 1.00 84.50 521 LEU A CA 1
ATOM 4136 C C . LEU A 1 521 ? 25.746 22.402 14.843 1.00 84.50 521 LEU A C 1
ATOM 4138 O O . LEU A 1 521 ? 25.016 21.847 15.676 1.00 84.50 521 LEU A O 1
ATOM 4142 N N . PRO A 1 522 ? 25.948 21.875 13.624 1.00 84.06 522 PRO A N 1
ATOM 4143 C CA . PRO A 1 522 ? 25.573 20.506 13.296 1.00 84.06 522 PRO A CA 1
ATOM 4144 C C . PRO A 1 522 ? 26.257 19.508 14.243 1.00 84.06 522 PRO A C 1
ATOM 4146 O O . PRO A 1 522 ? 27.444 19.633 14.528 1.00 84.06 522 PRO A O 1
ATOM 4149 N N . ILE A 1 523 ? 25.528 18.498 14.724 1.00 84.44 523 ILE A N 1
ATOM 4150 C CA . ILE A 1 523 ? 26.139 17.405 15.492 1.00 84.44 523 ILE A CA 1
ATOM 4151 C C . ILE A 1 523 ? 26.939 16.480 14.567 1.00 84.44 523 ILE A C 1
ATOM 4153 O O . ILE A 1 523 ? 26.575 16.258 13.411 1.00 84.44 523 ILE A O 1
ATOM 4157 N N . ARG A 1 524 ? 28.042 15.928 15.082 1.00 79.88 524 ARG A N 1
ATOM 4158 C CA . ARG A 1 524 ? 28.906 14.988 14.344 1.00 79.88 524 ARG A CA 1
ATOM 4159 C C . ARG A 1 524 ? 28.396 13.547 14.425 1.00 79.88 524 ARG A C 1
ATOM 4161 O O . ARG A 1 524 ? 28.538 12.777 13.484 1.00 79.88 524 ARG A O 1
ATOM 4168 N N . THR A 1 525 ? 27.780 13.179 15.539 1.00 86.12 525 THR A N 1
ATOM 4169 C CA . THR A 1 525 ? 27.172 11.862 15.775 1.00 86.12 525 THR A CA 1
ATOM 4170 C C . THR A 1 525 ? 25.790 12.054 16.389 1.00 86.12 525 THR A C 1
ATOM 4172 O O . THR A 1 525 ? 25.502 13.136 16.903 1.00 86.12 525 THR A O 1
ATOM 4175 N N . SER A 1 526 ? 24.934 11.030 16.340 1.00 91.38 526 SER A N 1
ATOM 4176 C CA . SER A 1 526 ? 23.674 11.039 17.096 1.00 91.38 526 SER A CA 1
ATOM 4177 C C . SER A 1 526 ? 23.939 11.230 18.592 1.00 91.38 526 SER A C 1
ATOM 4179 O O . SER A 1 526 ? 25.024 10.902 19.084 1.00 91.38 526 SER A O 1
ATOM 4181 N N . LEU A 1 527 ? 22.956 11.776 19.313 1.00 92.62 527 LEU A N 1
ATOM 4182 C CA . LEU A 1 527 ? 23.061 11.945 20.761 1.00 92.62 527 LEU A CA 1
ATOM 4183 C C . LEU A 1 527 ? 23.006 10.581 21.453 1.00 92.62 527 LEU A C 1
ATOM 4185 O O . LEU A 1 527 ? 23.813 10.319 22.337 1.00 92.62 527 LEU A O 1
ATOM 4189 N N . LEU A 1 528 ? 22.097 9.703 21.034 1.00 93.81 528 LEU A N 1
ATOM 4190 C CA . LEU A 1 528 ? 21.918 8.357 21.569 1.00 93.81 528 LEU A CA 1
ATOM 4191 C C . LEU A 1 528 ? 22.587 7.290 20.693 1.00 93.81 528 LEU A C 1
ATOM 4193 O O . LEU A 1 528 ? 22.824 7.483 19.498 1.00 93.81 528 LEU A O 1
ATOM 4197 N N . GLN A 1 529 ? 22.835 6.123 21.293 1.00 90.00 529 GLN A N 1
ATOM 4198 C CA . GLN A 1 529 ? 23.308 4.941 20.574 1.00 90.00 529 GLN A CA 1
ATOM 4199 C C . GLN A 1 529 ? 22.187 4.334 19.728 1.00 90.00 529 GLN A C 1
ATOM 4201 O O . GLN A 1 529 ? 21.248 3.748 20.273 1.00 90.00 529 GLN A O 1
ATOM 4206 N N . LEU A 1 530 ? 22.304 4.421 18.404 1.00 88.50 530 LEU A N 1
ATOM 4207 C CA . LEU A 1 530 ? 21.341 3.826 17.476 1.00 88.50 530 LEU A CA 1
ATOM 4208 C C . LEU A 1 530 ? 21.855 2.474 16.961 1.00 88.50 530 LEU A C 1
ATOM 4210 O O . LEU A 1 530 ? 23.057 2.228 16.889 1.00 88.50 530 LEU A O 1
ATOM 4214 N N . LYS A 1 531 ? 20.945 1.555 16.624 1.00 82.06 531 LYS A N 1
ATOM 4215 C CA . LYS A 1 531 ? 21.313 0.196 16.175 1.00 82.06 531 LYS A CA 1
ATOM 4216 C C . LYS A 1 531 ? 21.691 0.137 14.694 1.00 82.06 531 LYS A C 1
ATOM 4218 O O . LYS A 1 531 ? 22.488 -0.711 14.307 1.00 82.06 531 LYS A O 1
ATOM 4223 N N . SER A 1 532 ? 21.106 1.011 13.875 1.00 81.88 532 SER A N 1
ATOM 4224 C CA . SER A 1 532 ? 21.275 1.022 12.420 1.00 81.88 532 SER A CA 1
ATOM 4225 C C . SER A 1 532 ? 22.072 2.237 11.951 1.00 81.88 532 SER A C 1
ATOM 4227 O O . SER A 1 532 ? 21.833 3.359 12.398 1.00 81.88 532 SER A O 1
ATOM 4229 N N . GLU A 1 533 ? 22.978 2.050 10.989 1.00 78.94 533 GLU A N 1
ATOM 4230 C CA . GLU A 1 533 ? 23.698 3.148 10.321 1.00 78.94 533 GLU A CA 1
ATOM 4231 C C . GLU A 1 533 ? 22.735 4.086 9.564 1.00 78.94 533 GLU A C 1
ATOM 4233 O O . GLU A 1 533 ? 22.935 5.301 9.547 1.00 78.94 533 GLU A O 1
ATOM 4238 N N . SER A 1 534 ? 21.624 3.557 9.029 1.00 78.56 534 SER A N 1
ATOM 4239 C CA . SER A 1 534 ? 20.569 4.369 8.398 1.00 78.56 534 SER A CA 1
ATOM 4240 C C . SER A 1 534 ? 19.923 5.358 9.365 1.00 78.56 534 SER A C 1
ATOM 4242 O O . SER A 1 534 ? 19.548 6.463 8.970 1.00 78.56 534 SER A O 1
ATOM 4244 N N . ASP A 1 535 ? 19.777 4.959 10.627 1.00 85.31 535 ASP A N 1
ATOM 4245 C CA . ASP A 1 535 ? 19.121 5.773 11.646 1.00 85.31 535 ASP A CA 1
ATOM 4246 C C . ASP A 1 535 ? 20.085 6.834 12.169 1.00 85.31 535 ASP A C 1
ATOM 4248 O O . ASP A 1 535 ? 19.671 7.966 12.389 1.00 85.31 535 ASP A O 1
ATOM 4252 N N . HIS A 1 536 ? 21.385 6.528 12.242 1.00 85.19 536 HIS A N 1
ATOM 4253 C CA . HIS A 1 536 ? 22.414 7.536 12.503 1.00 85.19 536 HIS A CA 1
ATOM 4254 C C . HIS A 1 536 ? 22.389 8.650 11.454 1.00 85.19 536 HIS A C 1
ATOM 4256 O O . HIS A 1 536 ? 22.298 9.823 11.809 1.00 85.19 536 HIS A O 1
ATOM 4262 N N . MET A 1 537 ? 22.386 8.301 10.164 1.00 81.19 537 MET A N 1
ATOM 4263 C CA . MET A 1 537 ? 22.292 9.288 9.079 1.00 81.19 537 MET A CA 1
ATOM 4264 C C . MET A 1 537 ? 21.023 10.140 9.177 1.00 81.19 537 MET A C 1
ATOM 4266 O O . MET A 1 537 ? 21.051 11.358 8.997 1.00 81.19 537 MET A O 1
ATOM 4270 N N . ALA A 1 538 ? 19.903 9.506 9.517 1.00 87.06 538 ALA A N 1
ATOM 4271 C CA . ALA A 1 538 ? 18.642 10.191 9.740 1.00 87.06 538 ALA A CA 1
ATOM 4272 C C . ALA A 1 538 ? 18.698 11.163 10.920 1.00 87.06 538 ALA A C 1
ATOM 4274 O O . ALA A 1 538 ? 18.203 12.278 10.801 1.00 87.06 538 ALA A O 1
ATOM 4275 N N . ALA A 1 539 ? 19.310 10.764 12.037 1.00 91.12 539 ALA A N 1
ATOM 4276 C CA . ALA A 1 539 ? 19.446 11.599 13.225 1.00 91.12 539 ALA A CA 1
ATOM 4277 C C . ALA A 1 539 ? 20.226 12.885 12.920 1.00 91.12 539 ALA A C 1
ATOM 4279 O O . ALA A 1 539 ? 19.821 13.961 13.361 1.00 91.12 539 ALA A O 1
ATOM 4280 N N . LEU A 1 540 ? 21.289 12.793 12.109 1.00 88.81 540 LEU A N 1
ATOM 4281 C CA . LEU A 1 540 ? 22.066 13.953 11.656 1.00 88.81 540 LEU A CA 1
ATOM 4282 C C . LEU A 1 540 ? 21.239 14.880 10.748 1.00 88.81 540 LEU A C 1
ATOM 4284 O O . LEU A 1 540 ? 21.256 16.102 10.913 1.00 88.81 540 LEU A O 1
ATOM 4288 N N . ALA A 1 541 ? 20.479 14.313 9.807 1.00 87.88 541 ALA A N 1
ATOM 4289 C CA . ALA A 1 541 ? 19.616 15.087 8.914 1.00 87.88 541 ALA A CA 1
ATOM 4290 C C . ALA A 1 541 ? 18.451 15.761 9.668 1.00 87.88 541 ALA A C 1
ATOM 4292 O O . ALA A 1 541 ? 18.115 16.925 9.416 1.00 87.88 541 ALA A O 1
ATOM 4293 N N . VAL A 1 542 ? 17.849 15.051 10.626 1.00 93.31 542 VAL A N 1
ATOM 4294 C CA . VAL A 1 542 ? 16.788 15.580 11.488 1.00 93.31 542 VAL A CA 1
ATOM 4295 C C . VAL A 1 542 ? 17.321 16.725 12.345 1.00 93.31 542 VAL A C 1
ATOM 4297 O O . VAL A 1 542 ? 16.681 17.773 12.378 1.00 93.31 542 VAL A O 1
ATOM 4300 N N . TRP A 1 543 ? 18.522 16.602 12.916 1.00 94.69 543 TRP A N 1
ATOM 4301 C CA . TRP A 1 543 ? 19.163 17.678 13.677 1.00 94.69 543 TRP A CA 1
ATOM 4302 C C . TRP A 1 543 ? 19.292 18.978 12.872 1.00 94.69 543 TRP A C 1
ATOM 4304 O O . TRP A 1 543 ? 18.851 20.042 13.310 1.00 94.69 543 TRP A O 1
ATOM 4314 N N . ILE A 1 544 ? 19.836 18.895 11.653 1.00 89.12 544 ILE A N 1
ATOM 4315 C CA . ILE A 1 544 ? 19.975 20.054 10.755 1.00 89.12 544 ILE A CA 1
ATOM 4316 C C . ILE A 1 544 ? 18.603 20.671 10.454 1.00 89.12 544 ILE A C 1
ATOM 4318 O O . ILE A 1 544 ? 18.448 21.895 10.431 1.00 89.12 544 ILE A O 1
ATOM 4322 N N . THR A 1 545 ? 17.587 19.833 10.256 1.00 91.50 545 THR A N 1
ATOM 4323 C CA . THR A 1 545 ? 16.220 20.286 9.978 1.00 91.50 545 THR A CA 1
ATOM 4324 C C . THR A 1 545 ? 15.584 20.969 11.192 1.00 91.50 545 THR A C 1
ATOM 4326 O O . THR A 1 545 ? 14.919 21.993 11.023 1.00 91.50 545 THR A O 1
ATOM 4329 N N . ILE A 1 546 ? 15.836 20.476 12.411 1.00 95.38 546 ILE A N 1
ATOM 4330 C CA . ILE A 1 546 ? 15.418 21.115 13.669 1.00 95.38 546 ILE A CA 1
ATOM 4331 C C . ILE A 1 546 ? 16.050 22.504 13.784 1.00 95.38 546 ILE A C 1
ATOM 4333 O O . ILE A 1 546 ? 15.326 23.480 13.990 1.00 95.38 546 ILE A O 1
ATOM 4337 N N . LEU A 1 547 ? 17.362 22.630 13.558 1.00 92.50 547 LEU A N 1
ATOM 4338 C CA . LEU A 1 547 ? 18.045 23.928 13.588 1.00 92.50 547 LEU A CA 1
ATOM 4339 C C . LEU A 1 547 ? 17.463 24.910 12.557 1.00 92.50 547 LEU A C 1
ATOM 4341 O O . LEU A 1 547 ? 17.195 26.069 12.882 1.00 92.50 547 LEU A O 1
ATOM 4345 N N . ARG A 1 548 ? 17.199 24.450 11.325 1.00 91.75 548 ARG A N 1
ATOM 4346 C CA . ARG A 1 548 ? 16.567 25.261 10.263 1.00 91.75 548 ARG A CA 1
ATOM 4347 C C . ARG A 1 548 ? 15.123 25.648 10.586 1.00 91.75 548 ARG A C 1
ATOM 4349 O O . ARG A 1 548 ? 14.667 26.718 10.185 1.00 91.75 548 ARG A O 1
ATOM 4356 N N . PHE A 1 549 ? 14.376 24.792 11.280 1.00 94.50 549 PHE A N 1
ATOM 4357 C CA . PHE A 1 549 ? 13.016 25.096 11.727 1.00 94.50 549 PHE A CA 1
ATOM 4358 C C . PHE A 1 549 ? 13.027 26.154 12.840 1.00 94.50 549 PHE A C 1
ATOM 4360 O O . PHE A 1 549 ? 12.303 27.153 12.770 1.00 94.50 549 PHE A O 1
ATOM 4367 N N . MET A 1 550 ? 13.901 25.980 13.834 1.00 94.62 550 MET A N 1
ATOM 4368 C CA . MET A 1 550 ? 14.063 26.900 14.964 1.00 94.62 550 MET A CA 1
ATOM 4369 C C . MET A 1 550 ? 14.701 28.239 14.554 1.00 94.62 550 MET A C 1
ATOM 4371 O O . MET A 1 550 ? 14.504 29.244 15.233 1.00 94.62 550 MET A O 1
ATOM 4375 N N . GLY A 1 551 ? 15.347 28.294 13.384 1.00 89.56 551 GLY A N 1
ATOM 4376 C CA . GLY A 1 551 ? 16.021 29.488 12.867 1.00 89.56 551 GLY A CA 1
ATOM 4377 C C . GLY A 1 551 ? 17.429 29.673 13.434 1.00 89.56 551 GLY A C 1
ATOM 4378 O O . GLY A 1 551 ? 17.966 30.776 13.382 1.00 89.56 551 GLY A O 1
ATOM 4379 N N . ASP A 1 552 ? 18.010 28.606 13.980 1.00 89.69 552 ASP A N 1
ATOM 4380 C CA . ASP A 1 552 ? 19.375 28.578 14.508 1.00 89.69 552 ASP A CA 1
ATOM 4381 C C . ASP A 1 552 ? 20.417 28.325 13.406 1.00 89.69 552 ASP A C 1
ATOM 4383 O O . ASP A 1 552 ? 21.577 28.701 13.568 1.00 89.69 552 ASP A O 1
ATOM 4387 N N . LEU A 1 553 ? 19.989 27.749 12.272 1.00 87.00 553 LEU A N 1
ATOM 4388 C CA . LEU A 1 553 ? 20.796 27.535 11.068 1.00 87.00 553 LEU A CA 1
ATOM 4389 C C . LEU A 1 553 ? 20.089 28.136 9.833 1.00 87.00 553 LEU A C 1
ATOM 4391 O O . LEU A 1 553 ? 18.878 27.935 9.683 1.00 87.00 553 LEU A O 1
ATOM 4395 N N . PRO A 1 554 ? 20.799 28.862 8.944 1.00 79.69 554 PRO A N 1
ATOM 4396 C CA . PRO A 1 554 ? 20.200 29.462 7.751 1.00 79.69 554 PRO A CA 1
ATOM 4397 C C . PRO A 1 554 ? 19.746 28.415 6.720 1.00 79.69 554 PRO A C 1
ATOM 4399 O O . PRO A 1 554 ? 20.238 27.284 6.678 1.00 79.69 554 PRO A O 1
ATOM 4402 N N . GLU A 1 555 ? 18.797 28.805 5.865 1.00 78.19 555 GLU A N 1
ATOM 4403 C CA . GLU A 1 555 ? 18.349 27.973 4.743 1.00 78.19 555 GLU A CA 1
ATOM 4404 C C . GLU A 1 555 ? 19.360 27.965 3.579 1.00 78.19 555 GLU A C 1
ATOM 4406 O O . GLU A 1 555 ? 20.115 28.930 3.418 1.00 78.19 555 GLU A O 1
ATOM 4411 N N . PRO A 1 556 ? 19.381 26.903 2.747 1.00 76.69 556 PRO A N 1
ATOM 4412 C CA . PRO A 1 556 ? 20.215 26.850 1.545 1.00 76.69 556 PRO A CA 1
ATOM 4413 C C . PRO A 1 556 ? 19.919 28.008 0.577 1.00 76.69 556 PRO A C 1
ATOM 4415 O O . PRO A 1 556 ? 18.768 28.415 0.416 1.00 76.69 556 PRO A O 1
ATOM 4418 N N . LYS A 1 557 ? 20.942 28.536 -0.109 1.00 68.06 557 LYS A N 1
ATOM 4419 C CA . LYS A 1 557 ? 20.766 29.610 -1.104 1.00 68.06 557 LYS A CA 1
ATOM 4420 C C . LYS A 1 557 ? 20.126 29.069 -2.391 1.00 68.06 557 LYS A C 1
ATOM 4422 O O . LYS A 1 557 ? 20.523 28.024 -2.894 1.00 68.06 557 LYS A O 1
ATOM 4427 N N . VAL A 1 558 ? 19.172 29.811 -2.961 1.00 55.69 558 VAL A N 1
ATOM 4428 C CA . VAL A 1 558 ? 18.544 29.478 -4.253 1.00 55.69 558 VAL A CA 1
ATOM 4429 C C . VAL A 1 558 ? 19.496 29.836 -5.396 1.00 55.69 558 VAL A C 1
ATOM 4431 O O . VAL A 1 558 ? 19.782 31.012 -5.612 1.00 55.69 558 VAL A O 1
ATOM 4434 N N . TYR A 1 559 ? 19.964 28.848 -6.161 1.00 52.00 559 TYR A N 1
ATOM 4435 C CA . TYR A 1 559 ? 20.720 29.101 -7.391 1.00 52.00 559 TYR A CA 1
ATOM 4436 C C . TYR A 1 559 ? 19.775 29.507 -8.533 1.00 52.00 559 TYR A C 1
ATOM 4438 O O . TYR A 1 559 ? 18.943 28.722 -8.996 1.00 52.00 559 TYR A O 1
ATOM 4446 N N . THR A 1 560 ? 19.907 30.746 -9.007 1.00 39.41 560 THR A N 1
ATOM 4447 C CA . THR A 1 560 ? 19.165 31.305 -10.145 1.00 39.41 560 THR A CA 1
ATOM 4448 C C . THR A 1 560 ? 19.652 30.686 -11.459 1.00 39.41 560 THR A C 1
ATOM 4450 O O . THR A 1 560 ? 20.571 31.193 -12.095 1.00 39.41 560 THR A O 1
ATOM 4453 N N . GLY A 1 561 ? 19.062 29.560 -11.863 1.00 41.56 561 GLY A N 1
ATOM 4454 C CA . GLY A 1 561 ? 19.381 28.912 -13.145 1.00 41.56 561 GLY A CA 1
ATOM 4455 C C . GLY A 1 561 ? 18.609 27.626 -13.452 1.00 41.56 561 GLY A C 1
ATOM 4456 O O . GLY A 1 561 ? 18.555 27.207 -14.605 1.00 41.56 561 GLY A O 1
ATOM 4457 N N . VAL A 1 562 ? 17.966 27.009 -12.458 1.00 39.81 562 VAL A N 1
ATOM 4458 C CA . VAL A 1 562 ? 17.136 25.814 -12.661 1.00 39.81 562 VAL A CA 1
ATOM 4459 C C . VAL A 1 562 ? 15.680 26.251 -12.795 1.00 39.81 562 VAL A C 1
ATOM 4461 O O . VAL A 1 562 ? 15.121 26.813 -11.856 1.00 39.81 562 VAL A O 1
ATOM 4464 N N . GLN A 1 563 ? 15.059 25.999 -13.955 1.00 36.59 563 GLN A N 1
ATOM 4465 C CA . GLN A 1 563 ? 13.615 26.179 -14.127 1.00 36.59 563 GLN A CA 1
ATOM 4466 C C . GLN A 1 563 ? 12.872 25.486 -12.982 1.00 36.59 563 GLN A C 1
ATOM 4468 O O . GLN A 1 563 ? 13.158 24.333 -12.642 1.00 36.59 563 GLN A O 1
ATOM 4473 N N . ASP A 1 564 ? 11.933 26.222 -12.396 1.00 37.31 564 ASP A N 1
ATOM 4474 C CA . ASP A 1 564 ? 11.219 25.920 -11.163 1.00 37.31 564 ASP A CA 1
ATOM 4475 C C . ASP A 1 564 ? 10.280 24.714 -11.341 1.00 37.31 564 ASP A C 1
ATOM 4477 O O . ASP A 1 564 ? 9.056 24.814 -11.401 1.00 37.31 564 ASP A O 1
ATOM 4481 N N . THR A 1 565 ? 10.855 23.521 -11.495 1.00 41.03 565 THR A N 1
ATOM 4482 C CA . THR A 1 565 ? 10.097 22.278 -11.427 1.00 41.03 565 THR A CA 1
ATOM 4483 C C . THR A 1 565 ? 9.775 22.048 -9.958 1.00 41.03 565 THR A C 1
ATOM 4485 O O . THR A 1 565 ? 10.540 21.379 -9.258 1.00 41.03 565 THR A O 1
ATOM 4488 N N . ARG A 1 566 ? 8.672 22.647 -9.487 1.00 53.03 566 ARG A N 1
ATOM 4489 C CA . ARG A 1 566 ? 8.094 22.380 -8.163 1.00 53.03 566 ARG A CA 1
ATOM 4490 C C . ARG A 1 566 ? 8.062 20.869 -7.981 1.00 53.03 566 ARG A C 1
ATOM 4492 O O . ARG A 1 566 ? 7.394 20.162 -8.734 1.00 53.03 566 ARG A O 1
ATOM 4499 N N . ASP A 1 567 ? 8.903 20.366 -7.089 1.00 58.41 567 ASP A N 1
ATOM 4500 C CA . ASP A 1 567 ? 8.855 18.968 -6.715 1.00 58.41 567 ASP A CA 1
ATOM 4501 C C . ASP A 1 567 ? 7.629 18.817 -5.827 1.00 58.41 567 ASP A C 1
ATOM 4503 O O . ASP A 1 567 ? 7.614 19.262 -4.686 1.00 58.41 567 ASP A O 1
ATOM 4507 N N . THR A 1 568 ? 6.552 18.309 -6.412 1.00 63.94 568 THR A N 1
ATOM 4508 C CA . THR A 1 568 ? 5.271 18.143 -5.730 1.00 63.94 568 THR A CA 1
ATOM 4509 C C 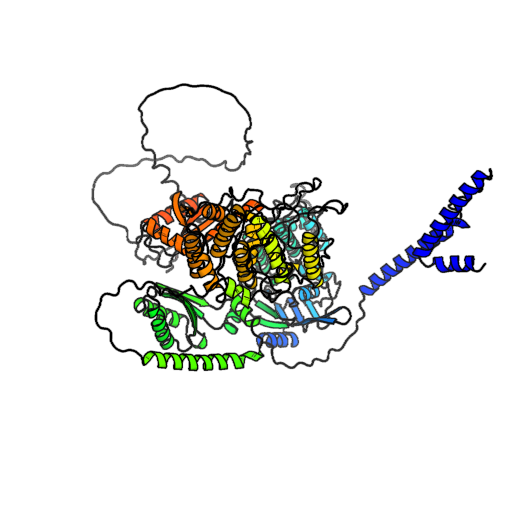. THR A 1 568 ? 5.223 16.851 -4.920 1.00 63.94 568 THR A C 1
ATOM 4511 O O . THR A 1 568 ? 4.198 16.572 -4.311 1.00 63.94 568 THR A O 1
ATOM 4514 N N . THR A 1 569 ? 6.304 16.061 -4.908 1.00 69.38 569 THR A N 1
ATOM 4515 C CA . THR A 1 569 ? 6.370 14.781 -4.198 1.00 69.38 569 THR A CA 1
ATOM 4516 C C . THR A 1 569 ? 6.260 14.999 -2.683 1.00 69.38 569 THR A C 1
ATOM 4518 O O . THR A 1 569 ? 7.034 15.791 -2.137 1.00 69.38 569 THR A O 1
ATOM 4521 N N . PRO A 1 570 ? 5.368 14.287 -1.969 1.00 76.56 570 PRO A N 1
ATOM 4522 C CA . PRO A 1 570 ? 5.250 14.411 -0.522 1.00 76.56 570 PRO A CA 1
ATOM 4523 C C . PRO A 1 570 ? 6.535 14.015 0.193 1.00 76.56 570 PRO A C 1
ATOM 4525 O O . PRO A 1 570 ? 7.173 13.013 -0.142 1.00 76.56 570 PRO A O 1
ATOM 4528 N N . VAL A 1 571 ? 6.856 14.751 1.254 1.00 77.88 571 VAL A N 1
ATOM 4529 C CA . VAL A 1 571 ? 8.020 14.479 2.107 1.00 77.88 571 VAL A CA 1
ATOM 4530 C C . VAL A 1 571 ? 7.956 13.065 2.692 1.00 77.88 571 VAL A C 1
ATOM 4532 O O . VAL A 1 571 ? 8.959 12.359 2.695 1.00 77.88 571 VAL A O 1
ATOM 4535 N N . MET A 1 572 ? 6.769 12.602 3.098 1.00 75.44 572 MET A N 1
ATOM 4536 C CA . MET A 1 572 ? 6.582 11.239 3.610 1.00 75.44 572 MET A CA 1
ATOM 4537 C C . MET A 1 572 ? 6.988 10.166 2.596 1.00 75.44 572 MET A C 1
ATOM 4539 O O . MET A 1 572 ? 7.641 9.196 2.972 1.00 75.44 572 MET A O 1
ATOM 4543 N N . THR A 1 573 ? 6.673 10.355 1.311 1.00 73.06 573 THR A N 1
ATOM 4544 C CA . THR A 1 573 ? 7.071 9.438 0.232 1.00 73.06 573 THR A CA 1
ATOM 4545 C C . THR A 1 573 ? 8.588 9.418 0.056 1.00 73.06 573 THR A C 1
ATOM 4547 O O . THR A 1 573 ? 9.179 8.347 -0.085 1.00 73.06 573 THR A O 1
ATOM 4550 N N . LYS A 1 574 ? 9.241 10.586 0.141 1.00 74.44 574 LYS A N 1
ATOM 4551 C CA . LYS A 1 574 ? 10.708 10.687 0.094 1.00 74.44 574 LYS A CA 1
ATOM 4552 C C . LYS A 1 574 ? 11.355 9.949 1.265 1.00 74.44 574 LYS A C 1
ATOM 4554 O O . LYS A 1 574 ? 12.254 9.146 1.046 1.00 74.44 574 LYS A O 1
ATOM 4559 N N . ILE A 1 575 ? 10.864 10.138 2.490 1.00 70.25 575 ILE A N 1
ATOM 4560 C CA . ILE A 1 575 ? 11.387 9.426 3.667 1.00 70.25 575 ILE A CA 1
ATOM 4561 C C . ILE A 1 575 ? 11.196 7.921 3.514 1.00 70.25 575 ILE A C 1
ATOM 4563 O O . ILE A 1 575 ? 12.129 7.157 3.769 1.00 70.25 575 ILE A O 1
ATOM 4567 N N . TYR A 1 576 ? 10.011 7.499 3.069 1.00 67.62 576 TYR A N 1
ATOM 4568 C CA . TYR A 1 576 ? 9.711 6.090 2.856 1.00 67.62 576 TYR A CA 1
ATOM 4569 C C . TYR A 1 576 ? 10.692 5.453 1.871 1.00 67.62 576 TYR A C 1
ATOM 4571 O O . TYR A 1 576 ? 11.153 4.339 2.102 1.00 67.62 576 TYR A O 1
ATOM 4579 N N . SER A 1 577 ? 11.105 6.205 0.844 1.00 59.53 577 SER A N 1
ATOM 4580 C CA . SER A 1 577 ? 12.095 5.745 -0.131 1.00 59.53 577 SER A CA 1
ATOM 4581 C C . SER A 1 577 ? 13.505 5.517 0.428 1.00 59.53 577 SER A C 1
ATOM 4583 O O . SER A 1 577 ? 14.357 4.940 -0.236 1.00 59.53 577 SER A O 1
ATOM 4585 N N . THR A 1 578 ? 13.764 5.938 1.665 1.00 63.66 578 THR A N 1
ATOM 4586 C CA . THR A 1 578 ? 15.050 5.712 2.341 1.00 63.66 578 THR A CA 1
ATOM 4587 C C . THR A 1 578 ? 15.017 4.525 3.306 1.00 63.66 578 THR A C 1
ATOM 4589 O O . THR A 1 578 ? 16.036 4.184 3.910 1.00 63.66 578 THR A O 1
ATOM 4592 N N . LEU A 1 579 ? 13.858 3.880 3.485 1.00 54.16 579 LEU A N 1
ATOM 4593 C CA . LEU A 1 579 ? 13.694 2.710 4.347 1.00 54.16 579 LEU A CA 1
ATOM 4594 C C . LEU A 1 579 ? 14.121 1.441 3.595 1.00 54.16 579 LEU A C 1
ATOM 4596 O O . LEU A 1 579 ? 13.396 0.943 2.744 1.00 54.16 579 LEU A O 1
ATOM 4600 N N . GLY A 1 580 ? 15.295 0.897 3.924 1.00 48.16 580 GLY A N 1
ATOM 4601 C CA . GLY A 1 580 ? 15.851 -0.305 3.281 1.00 48.16 580 GLY A CA 1
ATOM 4602 C C . GLY A 1 580 ? 17.082 -0.047 2.407 1.00 48.16 580 GLY A C 1
ATOM 4603 O O . GLY A 1 580 ? 17.725 -1.005 1.980 1.00 48.16 580 GLY A O 1
ATOM 4604 N N . CYS A 1 581 ? 17.457 1.219 2.199 1.00 50.44 581 CYS A N 1
ATOM 4605 C CA . CYS A 1 581 ? 18.747 1.583 1.617 1.00 50.44 581 CYS A CA 1
ATOM 4606 C C . CYS A 1 581 ? 19.871 1.253 2.609 1.00 50.44 581 CYS A C 1
ATOM 4608 O O . CYS A 1 581 ? 19.843 1.697 3.760 1.00 50.44 581 CYS A O 1
ATOM 4610 N N . LYS A 1 582 ? 20.866 0.474 2.172 1.00 50.62 582 LYS A N 1
ATOM 4611 C CA . LYS A 1 582 ? 22.099 0.265 2.938 1.00 50.62 582 LYS A CA 1
ATOM 4612 C C . LYS A 1 582 ? 23.020 1.452 2.680 1.00 50.62 582 LYS A C 1
ATOM 4614 O O . LYS A 1 582 ? 23.591 1.549 1.601 1.00 50.62 582 LYS A O 1
ATOM 4619 N N . PHE A 1 583 ? 23.124 2.350 3.653 1.00 58.66 583 PHE A N 1
ATOM 4620 C CA . PHE A 1 583 ? 24.176 3.362 3.663 1.00 58.66 583 PHE A CA 1
ATOM 4621 C C . PHE A 1 583 ? 25.482 2.687 4.067 1.00 58.66 583 PHE A C 1
ATOM 4623 O O . PHE A 1 583 ? 25.481 1.847 4.965 1.00 58.66 583 PHE A O 1
ATOM 4630 N N . ASN A 1 584 ? 26.572 3.009 3.378 1.00 55.81 584 ASN A N 1
ATOM 4631 C CA . ASN A 1 584 ? 27.883 2.487 3.728 1.00 55.81 584 ASN A CA 1
ATOM 4632 C C . ASN A 1 584 ? 28.538 3.397 4.769 1.00 55.81 584 ASN A C 1
ATOM 4634 O O . ASN A 1 584 ? 28.335 4.611 4.775 1.00 55.81 584 ASN A O 1
ATOM 4638 N N . LYS A 1 585 ? 29.451 2.834 5.566 1.00 59.19 585 LYS A N 1
ATOM 4639 C CA . LYS A 1 585 ? 30.302 3.593 6.496 1.00 59.19 585 LYS A CA 1
ATOM 4640 C C . LYS A 1 585 ? 30.999 4.805 5.848 1.00 59.19 585 LYS A C 1
ATOM 4642 O O . LYS A 1 585 ? 31.191 5.817 6.508 1.00 59.19 585 LYS A O 1
ATOM 4647 N N . LYS A 1 586 ? 31.318 4.734 4.548 1.00 58.75 586 LYS A N 1
ATOM 4648 C CA . LYS A 1 586 ? 31.883 5.858 3.778 1.00 58.75 586 LYS A CA 1
ATOM 4649 C C . LYS A 1 586 ? 30.927 7.049 3.651 1.00 58.75 586 LYS A C 1
ATOM 4651 O O . LYS A 1 586 ? 31.382 8.175 3.802 1.00 58.75 586 LYS A O 1
ATOM 4656 N N . ASP A 1 587 ? 29.636 6.805 3.435 1.00 61.38 587 ASP A N 1
ATOM 4657 C CA . ASP A 1 587 ? 28.621 7.862 3.307 1.00 61.38 587 ASP A CA 1
ATOM 4658 C C . ASP A 1 587 ? 28.419 8.575 4.654 1.00 61.38 587 ASP A C 1
ATOM 4660 O O . ASP A 1 587 ? 28.264 9.793 4.718 1.00 61.38 587 ASP A O 1
ATOM 4664 N N . LEU A 1 588 ? 28.489 7.808 5.750 1.00 61.03 588 LEU A N 1
ATOM 4665 C CA . LEU A 1 588 ? 28.463 8.332 7.114 1.00 61.03 588 LEU A CA 1
ATOM 4666 C C . LEU A 1 588 ? 29.718 9.156 7.432 1.00 61.03 588 LEU A C 1
ATOM 4668 O O . LEU A 1 588 ? 29.610 10.255 7.970 1.00 61.03 588 LEU A O 1
ATOM 4672 N N . GLU A 1 589 ? 30.905 8.665 7.073 1.00 66.44 589 GLU A N 1
ATOM 4673 C CA . GLU A 1 589 ? 32.160 9.408 7.238 1.00 66.44 589 GLU A CA 1
ATOM 4674 C C . GLU A 1 589 ? 32.190 10.695 6.394 1.00 66.44 589 GLU A C 1
ATOM 4676 O O . GLU A 1 589 ? 32.769 11.694 6.816 1.00 66.44 589 GLU A O 1
ATOM 4681 N N . GLU A 1 590 ? 31.580 10.698 5.209 1.00 64.50 590 GLU A N 1
ATOM 4682 C CA . GLU A 1 590 ? 31.458 11.880 4.349 1.00 64.50 590 GLU A CA 1
ATOM 4683 C C . GLU A 1 590 ? 30.481 12.911 4.937 1.00 64.50 590 GLU A C 1
ATOM 4685 O O . GLU A 1 590 ? 30.818 14.090 5.043 1.00 64.50 590 GLU A O 1
ATOM 4690 N N . ALA A 1 591 ? 29.324 12.469 5.435 1.00 60.41 591 ALA A N 1
ATOM 4691 C CA . ALA A 1 591 ? 28.378 13.315 6.162 1.00 60.41 591 ALA A CA 1
ATOM 4692 C C . ALA A 1 591 ? 28.999 13.966 7.407 1.00 60.41 591 ALA A C 1
ATOM 4694 O O . ALA A 1 591 ? 28.779 15.148 7.687 1.00 60.41 591 ALA A O 1
ATOM 4695 N N . GLN A 1 592 ? 29.805 13.199 8.142 1.00 65.56 592 GLN A N 1
ATOM 4696 C CA . GLN A 1 592 ? 30.560 13.676 9.297 1.00 65.56 592 GLN A CA 1
ATOM 4697 C C . GLN A 1 592 ? 31.621 14.706 8.903 1.00 65.56 592 GLN A C 1
ATOM 4699 O O . GLN A 1 592 ? 31.744 15.732 9.572 1.00 65.56 592 GLN A O 1
ATOM 4704 N N . ARG A 1 593 ? 32.353 14.466 7.806 1.00 61.28 593 ARG A N 1
ATOM 4705 C CA . ARG A 1 593 ? 33.332 15.419 7.259 1.00 61.28 593 ARG A CA 1
ATOM 4706 C C . ARG A 1 593 ? 32.681 16.725 6.820 1.00 61.28 593 ARG A C 1
ATOM 4708 O O . ARG A 1 593 ? 33.189 17.784 7.158 1.00 61.28 593 ARG A O 1
ATOM 4715 N N . MET A 1 594 ? 31.529 16.681 6.159 1.00 59.59 594 MET A N 1
ATOM 4716 C CA . MET A 1 594 ? 30.822 17.903 5.756 1.00 59.59 594 MET A CA 1
ATOM 4717 C C . MET A 1 594 ? 30.296 18.702 6.948 1.00 59.59 594 MET A C 1
ATOM 4719 O O . MET A 1 594 ? 30.383 19.929 6.954 1.00 59.59 594 MET A O 1
ATOM 4723 N N . ASN A 1 595 ? 29.795 18.029 7.988 1.00 60.81 595 ASN A N 1
ATOM 4724 C CA . ASN A 1 595 ? 29.438 18.708 9.236 1.00 60.81 595 ASN A CA 1
ATOM 4725 C C . ASN A 1 595 ? 30.665 19.367 9.896 1.00 60.81 595 ASN A C 1
ATOM 4727 O O . ASN A 1 595 ? 30.514 20.396 10.547 1.00 60.81 595 ASN A O 1
ATOM 4731 N N . MET A 1 596 ? 31.867 18.817 9.686 1.00 57.72 596 MET A N 1
ATOM 4732 C CA . MET A 1 596 ? 33.139 19.394 10.134 1.00 57.72 596 MET A CA 1
ATOM 4733 C C . MET A 1 596 ? 33.585 20.591 9.271 1.00 57.72 596 MET A C 1
ATOM 4735 O O . MET A 1 596 ? 34.158 21.543 9.790 1.00 57.72 596 MET A O 1
ATOM 4739 N N . GLU A 1 597 ? 33.293 20.595 7.968 1.00 55.34 597 GLU A N 1
ATOM 4740 C CA . GLU A 1 597 ? 33.546 21.741 7.076 1.00 55.34 597 GLU A CA 1
ATOM 4741 C C . GLU A 1 597 ? 32.606 22.924 7.370 1.00 55.34 597 GLU A C 1
ATOM 4743 O O . GLU A 1 597 ? 33.039 24.077 7.348 1.00 55.34 597 GLU A O 1
ATOM 4748 N N . LEU A 1 598 ? 31.352 22.645 7.747 1.00 53.28 598 LEU A N 1
ATOM 4749 C CA . LEU A 1 598 ? 30.378 23.642 8.222 1.00 53.28 598 LEU A CA 1
ATOM 4750 C C . LEU A 1 598 ? 30.811 24.357 9.517 1.00 53.28 598 LEU A C 1
ATOM 4752 O O . LEU A 1 598 ? 30.336 25.462 9.778 1.00 53.28 598 LEU A O 1
ATOM 4756 N N . GLU A 1 599 ? 31.699 23.759 10.319 1.00 48.16 599 GLU A N 1
ATOM 4757 C CA . GLU A 1 599 ? 32.299 24.401 11.499 1.00 48.16 599 GLU A CA 1
ATOM 4758 C C . GLU A 1 599 ? 33.434 25.375 11.140 1.00 48.16 599 GLU A C 1
ATOM 4760 O O . GLU A 1 599 ? 33.677 26.311 11.901 1.00 48.16 599 GLU A O 1
ATOM 4765 N N . ASN A 1 600 ? 34.108 25.188 9.996 1.00 44.84 600 ASN A N 1
ATOM 4766 C CA . ASN A 1 600 ? 35.369 25.875 9.695 1.00 44.84 600 ASN A CA 1
ATOM 4767 C C . ASN A 1 600 ? 35.238 27.121 8.795 1.00 44.84 600 ASN A C 1
ATOM 4769 O O . ASN A 1 600 ? 36.081 28.003 8.919 1.00 44.84 600 ASN A O 1
ATOM 4773 N N . GLU A 1 601 ? 34.197 27.276 7.960 1.00 41.28 601 GLU A N 1
ATOM 4774 C CA . GLU A 1 601 ? 33.912 28.549 7.259 1.00 41.28 601 GLU A CA 1
ATOM 4775 C C . GLU A 1 601 ? 32.423 28.736 6.868 1.00 41.28 601 GLU A C 1
ATOM 4777 O O . GLU A 1 601 ? 31.912 28.017 6.009 1.00 41.28 601 GLU A O 1
ATOM 4782 N N . PRO A 1 602 ? 31.718 29.778 7.360 1.00 40.59 602 PRO A N 1
ATOM 4783 C CA . PRO A 1 602 ? 30.335 30.066 6.952 1.00 40.59 602 PRO A CA 1
ATOM 4784 C C . PRO A 1 602 ? 30.175 30.683 5.539 1.00 40.59 602 PRO A C 1
ATOM 4786 O O . PRO A 1 602 ? 29.042 30.917 5.108 1.00 40.59 602 PRO A O 1
ATOM 4789 N N . ALA A 1 603 ? 31.266 31.020 4.830 1.00 35.66 603 ALA A N 1
ATOM 4790 C CA . ALA A 1 603 ? 31.247 31.973 3.705 1.00 35.66 603 ALA A CA 1
ATOM 4791 C C . ALA A 1 603 ? 31.544 31.398 2.298 1.00 35.66 603 ALA A C 1
ATOM 4793 O O . ALA A 1 603 ? 31.199 32.039 1.302 1.00 35.66 603 ALA A O 1
ATOM 4794 N N . ALA A 1 604 ? 32.108 30.196 2.162 1.00 34.06 604 ALA A N 1
ATOM 4795 C CA . ALA A 1 604 ? 32.675 29.707 0.896 1.00 34.06 604 ALA A CA 1
ATOM 4796 C C . ALA A 1 604 ? 31.704 28.927 -0.022 1.00 34.06 604 ALA A C 1
ATOM 4798 O O . ALA A 1 604 ? 32.070 27.934 -0.640 1.00 34.06 604 ALA A O 1
ATOM 4799 N N . MET A 1 605 ? 30.461 29.388 -0.199 1.00 35.16 605 MET A N 1
ATOM 4800 C CA . MET A 1 605 ? 29.502 28.767 -1.143 1.00 35.16 605 MET A CA 1
ATOM 4801 C C . MET A 1 605 ? 29.721 29.207 -2.612 1.00 35.16 605 MET A C 1
ATOM 4803 O O . MET A 1 605 ? 28.783 29.254 -3.413 1.00 35.16 605 MET A O 1
ATOM 4807 N N . MET A 1 606 ? 30.946 29.602 -2.972 1.00 30.97 606 MET A N 1
ATOM 4808 C CA . MET A 1 606 ? 31.287 30.192 -4.267 1.00 30.97 606 MET A CA 1
ATOM 4809 C C . MET A 1 606 ? 32.306 29.294 -4.974 1.00 30.97 606 MET A C 1
ATOM 4811 O O . MET A 1 606 ? 33.465 29.265 -4.581 1.00 30.97 606 MET A O 1
ATOM 4815 N N . ARG A 1 607 ? 31.862 28.639 -6.058 1.00 28.19 607 ARG A N 1
ATOM 4816 C CA . ARG A 1 607 ? 32.617 27.823 -7.041 1.00 28.19 607 ARG A CA 1
ATOM 4817 C C . ARG A 1 607 ? 32.492 26.305 -6.884 1.00 28.19 607 ARG A C 1
ATOM 4819 O O . ARG A 1 607 ? 33.439 25.642 -6.490 1.00 28.19 607 ARG A O 1
ATOM 4826 N N . VAL A 1 608 ? 31.405 25.749 -7.418 1.00 27.77 608 VAL A N 1
ATOM 4827 C CA . VAL A 1 608 ? 31.493 24.515 -8.218 1.00 27.77 608 VAL A CA 1
ATOM 4828 C C . VAL A 1 608 ? 30.616 24.692 -9.459 1.00 27.77 608 VAL A C 1
ATOM 4830 O O . VAL A 1 608 ? 29.441 25.039 -9.372 1.00 27.77 608 VAL A O 1
ATOM 4833 N N . SER A 1 609 ? 31.238 24.551 -10.627 1.00 23.39 609 SER A N 1
ATOM 4834 C CA . SER A 1 609 ? 30.658 24.779 -11.950 1.00 23.39 609 SER A CA 1
ATOM 4835 C C . SER A 1 609 ? 30.102 23.479 -12.537 1.00 23.39 609 SER A C 1
ATOM 4837 O O . SER A 1 609 ? 30.840 22.517 -12.704 1.00 23.39 609 SER A O 1
ATOM 4839 N N . GLY A 1 610 ? 28.810 23.507 -12.877 1.00 25.11 610 GLY A N 1
ATOM 4840 C CA . GLY A 1 610 ? 28.209 22.997 -14.115 1.00 25.11 610 GLY A CA 1
ATOM 4841 C C . GLY A 1 610 ? 28.486 21.565 -14.594 1.00 25.11 610 GLY A C 1
ATOM 4842 O O . GLY A 1 610 ? 29.524 21.301 -15.191 1.00 25.11 610 GLY A O 1
ATOM 4843 N N . LYS A 1 611 ? 27.431 20.734 -14.574 1.00 24.38 611 LYS A N 1
ATOM 4844 C CA . LYS A 1 611 ? 26.667 20.232 -15.751 1.00 24.38 611 LYS A CA 1
ATOM 4845 C C . LYS A 1 611 ? 26.083 18.845 -15.449 1.00 24.38 611 LYS A C 1
ATOM 4847 O O . LYS A 1 611 ? 26.848 17.905 -15.302 1.00 24.38 611 LYS A O 1
ATOM 4852 N N . SER A 1 612 ? 24.756 18.685 -15.498 1.00 22.61 612 SER A N 1
ATOM 4853 C CA . SER A 1 612 ? 24.112 17.490 -16.078 1.00 22.61 612 SER A CA 1
ATOM 4854 C C . SER A 1 612 ? 22.590 17.659 -16.179 1.00 22.61 612 SER A C 1
ATOM 4856 O O . SER A 1 612 ? 21.984 18.474 -15.495 1.00 22.61 612 SER A O 1
ATOM 4858 N N . SER A 1 613 ? 22.011 16.918 -17.115 1.00 24.03 613 SER A N 1
ATOM 4859 C CA . SER A 1 613 ? 20.761 17.146 -17.826 1.00 24.03 613 SER A CA 1
ATOM 4860 C C . SER A 1 613 ? 19.522 16.571 -17.128 1.00 24.03 613 SER A C 1
ATOM 4862 O O . SER A 1 613 ? 19.561 15.553 -16.444 1.00 24.03 613 SER A O 1
ATOM 4864 N N . ILE A 1 614 ? 18.397 17.235 -17.378 1.00 28.08 614 ILE A N 1
ATOM 4865 C CA . ILE A 1 614 ? 17.054 17.006 -16.845 1.00 28.08 614 ILE A CA 1
ATOM 4866 C C . ILE A 1 614 ? 16.338 15.884 -17.613 1.00 28.08 614 ILE A C 1
ATOM 4868 O O . ILE A 1 614 ? 16.220 15.956 -18.837 1.00 28.08 614 ILE A O 1
ATOM 4872 N N . ARG A 1 615 ? 15.702 14.948 -16.891 1.00 23.84 615 ARG A N 1
ATOM 4873 C CA . ARG A 1 615 ? 14.410 14.355 -17.297 1.00 23.84 615 ARG A CA 1
ATOM 4874 C C . ARG A 1 615 ? 13.622 13.796 -16.100 1.00 23.84 615 ARG A C 1
ATOM 4876 O O . ARG A 1 615 ? 14.002 12.800 -15.502 1.00 23.84 615 ARG A O 1
ATOM 4883 N N . LYS A 1 616 ? 12.496 14.455 -15.794 1.00 26.64 616 LYS A N 1
ATOM 4884 C CA . LYS A 1 616 ? 11.429 14.055 -14.848 1.00 26.64 616 LYS A CA 1
ATOM 4885 C C . LYS A 1 616 ? 10.222 13.448 -15.591 1.00 26.64 616 LYS A C 1
ATOM 4887 O O . LYS A 1 616 ? 9.896 13.950 -16.668 1.00 26.64 616 LYS A O 1
ATOM 4892 N N . LYS A 1 617 ? 9.511 12.500 -14.945 1.00 26.83 617 LYS A N 1
ATOM 4893 C CA . LYS A 1 617 ? 8.029 12.399 -14.704 1.00 26.83 617 LYS A CA 1
ATOM 4894 C C . LYS A 1 617 ? 7.658 10.938 -14.338 1.00 26.83 617 LYS A C 1
ATOM 4896 O O . LYS A 1 617 ? 7.964 10.061 -15.131 1.00 26.83 617 LYS A O 1
ATOM 4901 N N . MET A 1 618 ? 7.229 10.577 -13.115 1.00 28.16 618 MET A N 1
ATOM 4902 C CA . MET A 1 618 ? 5.961 10.751 -12.344 1.00 28.16 618 MET A CA 1
ATOM 4903 C C . MET A 1 618 ? 4.737 9.918 -12.804 1.00 28.16 618 MET A C 1
ATOM 4905 O O . MET A 1 618 ? 4.335 10.032 -13.959 1.00 28.16 618 MET A O 1
ATOM 4909 N N . VAL A 1 619 ? 4.121 9.163 -11.866 1.00 24.56 619 VAL A N 1
ATOM 4910 C CA . VAL A 1 619 ? 2.733 9.274 -11.311 1.00 24.56 619 VAL A CA 1
ATOM 4911 C C . VAL A 1 619 ? 2.236 7.907 -10.770 1.00 24.56 619 VAL A C 1
ATOM 4913 O O . VAL A 1 619 ? 2.106 6.980 -11.561 1.00 24.56 619 VAL A O 1
ATOM 4916 N N . SER A 1 620 ? 1.824 7.814 -9.489 1.00 26.30 620 SER A N 1
ATOM 4917 C CA . SER A 1 620 ? 0.403 7.586 -9.115 1.00 26.30 620 SER A CA 1
ATOM 4918 C C . SER A 1 620 ? 0.126 7.578 -7.605 1.00 26.30 620 SER A C 1
ATOM 4920 O O . SER A 1 620 ? 0.711 6.815 -6.847 1.00 26.30 620 SER A O 1
ATOM 4922 N N . LEU A 1 621 ? -0.865 8.390 -7.234 1.00 27.67 621 LEU A N 1
ATOM 4923 C CA . LEU A 1 621 ? -1.518 8.512 -5.934 1.00 27.67 621 LEU A CA 1
ATOM 4924 C C . LEU A 1 621 ? -2.762 7.630 -5.816 1.00 27.67 621 LEU A C 1
ATOM 4926 O O . LEU A 1 621 ? -3.649 7.714 -6.672 1.00 27.67 621 LEU A O 1
ATOM 4930 N N . THR A 1 622 ? -2.936 6.970 -4.668 1.00 31.77 622 THR A N 1
ATOM 4931 C CA . THR A 1 622 ? -4.250 6.482 -4.216 1.00 31.77 622 THR A CA 1
ATOM 4932 C C . THR A 1 622 ? -4.464 6.816 -2.736 1.00 31.77 622 THR A C 1
ATOM 4934 O O . THR A 1 622 ? -3.751 6.321 -1.870 1.00 31.77 622 THR A O 1
ATOM 4937 N N . LEU A 1 623 ? -5.469 7.650 -2.438 1.00 32.56 623 LEU A N 1
ATOM 4938 C CA . LEU A 1 623 ? -6.022 7.799 -1.088 1.00 32.56 623 LEU A CA 1
ATOM 4939 C C . LEU A 1 623 ? -6.778 6.503 -0.740 1.00 32.56 623 LEU A C 1
ATOM 4941 O O . LEU A 1 623 ? -7.666 6.101 -1.491 1.00 32.56 623 LEU A O 1
ATOM 4945 N N . LYS A 1 624 ? -6.418 5.905 0.407 1.00 30.81 624 LYS A N 1
ATOM 4946 C CA . LYS A 1 624 ? -6.803 4.594 0.983 1.00 30.81 624 LYS A CA 1
ATOM 4947 C C . LYS A 1 624 ? -5.971 3.373 0.554 1.00 30.81 624 LYS A C 1
ATOM 4949 O O . LYS A 1 624 ? -6.295 2.683 -0.406 1.00 30.81 624 LYS A O 1
ATOM 4954 N N . LYS A 1 625 ? -5.038 2.984 1.427 1.00 32.53 625 LYS A N 1
ATOM 4955 C CA . LYS A 1 625 ? -5.060 1.695 2.154 1.00 32.53 625 LYS A CA 1
ATOM 4956 C C . LYS A 1 625 ? -4.063 1.782 3.316 1.00 32.53 625 LYS A C 1
ATOM 4958 O O . LYS A 1 625 ? -2.876 1.991 3.095 1.00 32.53 625 LYS A O 1
ATOM 4963 N N . LYS A 1 626 ? -4.547 1.595 4.549 1.00 32.41 626 LYS A N 1
ATOM 4964 C CA . LYS A 1 626 ? -3.789 1.623 5.818 1.00 32.41 626 LYS A CA 1
ATOM 4965 C C . LYS A 1 626 ? -2.729 0.517 5.985 1.00 32.41 626 LYS A C 1
ATOM 4967 O O . LYS A 1 626 ? -2.260 0.280 7.089 1.00 32.41 626 LYS A O 1
ATOM 4972 N N . SER A 1 627 ? -2.325 -0.166 4.921 1.00 34.09 627 SER A N 1
ATOM 4973 C CA . SER A 1 627 ? -1.439 -1.329 5.047 1.00 34.09 627 SER A CA 1
ATOM 4974 C C . SER A 1 627 ? -0.589 -1.634 3.813 1.00 34.09 627 SER A C 1
ATOM 4976 O O . SER A 1 627 ? 0.043 -2.682 3.774 1.00 34.09 627 SER A O 1
ATOM 4978 N N . LYS A 1 628 ? -0.525 -0.745 2.809 1.00 34.06 628 LYS A N 1
ATOM 4979 C CA . LYS A 1 628 ? 0.105 -1.079 1.516 1.00 34.06 628 LYS A CA 1
ATOM 4980 C C . LYS A 1 628 ? 1.333 -0.265 1.104 1.00 34.06 628 LYS A C 1
ATOM 4982 O O . LYS A 1 628 ? 1.757 -0.371 -0.038 1.00 34.06 628 LYS A O 1
ATOM 4987 N N . ILE A 1 629 ? 1.933 0.508 2.009 1.00 30.23 629 ILE A N 1
ATOM 4988 C CA . ILE A 1 629 ? 3.135 1.291 1.665 1.00 30.23 629 ILE A CA 1
ATOM 4989 C C . ILE A 1 629 ? 4.402 0.400 1.684 1.00 30.23 629 ILE A C 1
ATOM 4991 O O . ILE A 1 629 ? 5.363 0.673 0.976 1.00 30.23 629 ILE A O 1
ATOM 4995 N N . THR A 1 630 ? 4.381 -0.751 2.370 1.00 29.84 630 THR A N 1
ATOM 4996 C CA . THR A 1 630 ? 5.557 -1.635 2.513 1.00 29.84 630 THR A CA 1
ATOM 4997 C C . THR A 1 630 ? 5.859 -2.517 1.294 1.00 29.84 630 THR A C 1
ATOM 4999 O O . THR A 1 630 ? 6.977 -3.017 1.173 1.00 29.84 630 THR A O 1
ATOM 5002 N N . GLU A 1 631 ? 4.900 -2.725 0.383 1.00 33.03 631 GLU A N 1
ATOM 5003 C CA . GLU A 1 631 ? 5.062 -3.650 -0.755 1.00 33.03 631 GLU A CA 1
ATOM 5004 C C . GLU A 1 631 ? 5.526 -2.979 -2.052 1.00 33.03 631 GLU A C 1
ATOM 5006 O O . GLU A 1 631 ? 6.381 -3.542 -2.734 1.00 33.03 631 GLU A O 1
ATOM 5011 N N . GLU A 1 632 ? 5.045 -1.770 -2.370 1.00 29.03 632 GLU A N 1
ATOM 5012 C CA . GLU A 1 632 ? 5.474 -1.042 -3.582 1.00 29.03 632 GLU A CA 1
ATOM 5013 C C . GLU A 1 632 ? 6.954 -0.632 -3.525 1.00 29.03 632 GLU A C 1
ATOM 5015 O O . GLU A 1 632 ? 7.592 -0.448 -4.561 1.00 29.03 632 GLU A O 1
ATOM 5020 N N . PHE A 1 633 ? 7.542 -0.564 -2.325 1.00 30.56 633 PHE A N 1
ATOM 5021 C CA . PHE A 1 633 ? 8.953 -0.226 -2.167 1.00 30.56 633 PHE A CA 1
ATOM 5022 C C . PHE A 1 633 ? 9.895 -1.418 -2.418 1.00 30.56 633 PHE A C 1
ATOM 5024 O O . PHE A 1 633 ? 10.973 -1.246 -2.982 1.00 30.56 633 PHE A O 1
ATOM 5031 N N . LYS A 1 634 ? 9.481 -2.658 -2.107 1.00 29.30 634 LYS A N 1
ATOM 5032 C CA . LYS A 1 634 ? 10.319 -3.852 -2.343 1.00 29.30 634 LYS A CA 1
ATOM 5033 C C . LYS A 1 634 ? 10.440 -4.239 -3.818 1.00 29.30 634 LYS A C 1
ATOM 5035 O O . LYS A 1 634 ? 11.423 -4.881 -4.176 1.00 29.30 634 LYS A O 1
ATOM 5040 N N . SER A 1 635 ? 9.493 -3.853 -4.675 1.00 32.25 635 SER A N 1
ATOM 5041 C CA . SER A 1 635 ? 9.583 -4.093 -6.125 1.00 32.25 635 SER A CA 1
ATOM 5042 C C . SER A 1 635 ? 10.542 -3.144 -6.848 1.00 32.25 635 SER A C 1
ATOM 5044 O O . SER A 1 635 ? 10.985 -3.472 -7.941 1.00 32.25 635 SER A O 1
ATOM 5046 N N . HIS A 1 636 ? 10.911 -2.011 -6.240 1.00 29.95 636 HIS A N 1
ATOM 5047 C CA . HIS A 1 636 ? 11.895 -1.076 -6.801 1.00 29.95 636 HIS A CA 1
ATOM 5048 C C . HIS A 1 636 ? 13.340 -1.332 -6.336 1.00 29.95 636 HIS A C 1
ATOM 5050 O O . HIS A 1 636 ? 14.259 -0.679 -6.818 1.00 29.95 636 HIS A O 1
ATOM 5056 N N . LEU A 1 637 ? 13.564 -2.323 -5.466 1.00 30.23 637 LEU A N 1
ATOM 5057 C CA . LEU A 1 637 ? 14.897 -2.735 -5.002 1.00 30.23 637 LEU A CA 1
ATOM 5058 C C . LEU A 1 637 ? 15.641 -3.672 -5.976 1.00 30.23 637 LEU A C 1
ATOM 5060 O O . LEU A 1 637 ? 16.764 -4.071 -5.682 1.00 30.23 637 LEU A O 1
ATOM 5064 N N . GLY A 1 638 ? 15.025 -4.044 -7.105 1.00 28.00 638 GLY A N 1
ATOM 5065 C CA . GLY A 1 638 ? 15.597 -4.997 -8.062 1.00 28.00 638 GLY A CA 1
ATOM 5066 C C . GLY A 1 638 ? 16.565 -4.406 -9.089 1.00 28.00 638 GLY A C 1
ATOM 5067 O O . GLY A 1 638 ? 17.507 -5.094 -9.456 1.00 28.00 638 GLY A O 1
ATOM 5068 N N . ASP A 1 639 ? 16.374 -3.152 -9.515 1.00 26.67 639 ASP A N 1
ATOM 5069 C CA . ASP A 1 639 ? 16.998 -2.649 -10.755 1.00 26.67 639 ASP A CA 1
ATOM 5070 C C . ASP A 1 639 ? 17.561 -1.222 -10.659 1.00 26.67 639 ASP A C 1
ATOM 5072 O O . ASP A 1 639 ? 17.580 -0.481 -11.640 1.00 26.67 639 ASP A O 1
ATOM 5076 N N . SER A 1 640 ? 18.047 -0.795 -9.490 1.00 25.36 640 SER A N 1
ATOM 5077 C CA . SER A 1 640 ? 18.634 0.544 -9.385 1.00 25.36 640 SER A CA 1
ATOM 5078 C C . SER A 1 640 ? 19.846 0.615 -8.461 1.00 25.36 640 SER A C 1
ATOM 5080 O O . SER A 1 640 ? 19.780 1.137 -7.351 1.00 25.36 640 SER A O 1
ATOM 5082 N N . GLU A 1 641 ? 20.997 0.162 -8.959 1.00 23.16 641 GLU A N 1
ATOM 5083 C CA . GLU A 1 641 ? 22.292 0.689 -8.514 1.00 23.16 641 GLU A CA 1
ATOM 5084 C C . GLU A 1 641 ? 22.403 2.162 -8.958 1.00 23.16 641 GLU A C 1
ATOM 5086 O O . GLU A 1 641 ? 22.987 2.484 -9.991 1.00 23.16 641 GLU A O 1
ATOM 5091 N N . TYR A 1 642 ? 21.805 3.086 -8.198 1.00 27.81 642 TYR A N 1
ATOM 5092 C CA . TYR A 1 642 ? 22.149 4.504 -8.313 1.00 27.81 642 TYR A CA 1
ATOM 5093 C C . TYR A 1 642 ? 23.450 4.745 -7.546 1.00 27.81 642 TYR A C 1
ATOM 5095 O O . TYR A 1 642 ? 23.457 4.872 -6.323 1.00 27.81 642 TYR A O 1
ATOM 5103 N N . TYR A 1 643 ? 24.558 4.841 -8.278 1.00 26.61 643 TYR A N 1
ATOM 5104 C CA . TYR A 1 643 ? 25.723 5.574 -7.797 1.00 26.61 643 TYR A CA 1
ATOM 5105 C C . TYR A 1 643 ? 25.311 7.034 -7.580 1.00 26.61 643 TYR A C 1
ATOM 5107 O O . TYR A 1 643 ? 24.841 7.684 -8.515 1.00 26.61 643 TYR A O 1
ATOM 5115 N N . SER A 1 644 ? 25.470 7.538 -6.355 1.00 27.11 644 SER A N 1
ATOM 5116 C CA . SER A 1 644 ? 25.312 8.958 -6.032 1.00 27.11 644 SER A CA 1
ATOM 5117 C C . SER A 1 644 ? 26.434 9.759 -6.704 1.00 27.11 644 SER A C 1
ATOM 5119 O O . SER A 1 644 ? 27.605 9.517 -6.397 1.00 27.11 644 SER A O 1
ATOM 5121 N N . PRO A 1 645 ? 26.143 10.704 -7.615 1.00 26.53 645 PRO A N 1
ATOM 5122 C CA . PRO A 1 645 ? 27.104 11.717 -7.996 1.00 26.53 645 PRO A CA 1
ATOM 5123 C C . PRO A 1 645 ? 26.973 12.897 -7.020 1.00 26.53 645 PRO A C 1
ATOM 5125 O O . PRO A 1 645 ? 25.891 13.455 -6.857 1.00 26.53 645 PRO A O 1
ATOM 5128 N N . THR A 1 646 ? 28.107 13.316 -6.452 1.00 29.45 646 THR A N 1
ATOM 5129 C CA . THR A 1 646 ? 28.359 14.606 -5.771 1.00 29.45 646 THR A CA 1
ATOM 5130 C C . THR A 1 646 ? 27.680 14.877 -4.410 1.00 29.45 646 THR A C 1
ATOM 5132 O O . THR A 1 646 ? 26.573 15.384 -4.341 1.00 29.45 646 THR A O 1
ATOM 5135 N N . GLY A 1 647 ? 28.433 14.696 -3.315 1.00 36.91 647 GLY A N 1
ATOM 5136 C CA . GLY A 1 647 ? 28.868 15.821 -2.470 1.00 36.91 647 GLY A CA 1
ATOM 5137 C C . GLY A 1 647 ? 27.931 16.453 -1.425 1.00 36.91 647 GLY A C 1
ATOM 5138 O O . GLY A 1 647 ? 28.268 17.548 -0.980 1.00 36.91 647 GLY A O 1
ATOM 5139 N N . GLN A 1 648 ? 26.820 15.832 -0.995 1.00 44.22 648 GLN A N 1
ATOM 5140 C CA . GLN A 1 648 ? 26.070 16.244 0.216 1.00 44.22 648 GLN A CA 1
ATOM 5141 C C . GLN A 1 648 ? 25.154 15.144 0.794 1.00 44.22 648 GLN A C 1
ATOM 5143 O O . GLN A 1 648 ? 24.778 14.214 0.086 1.00 44.22 648 GLN A O 1
ATOM 5148 N N . ASN A 1 649 ? 24.807 15.238 2.093 1.00 51.22 649 ASN A N 1
ATOM 5149 C CA . ASN A 1 649 ? 23.901 14.317 2.809 1.00 51.22 649 ASN A CA 1
ATOM 5150 C C . ASN A 1 649 ? 22.650 13.984 1.968 1.00 51.22 649 ASN A C 1
ATOM 5152 O O . ASN A 1 649 ? 21.746 14.812 1.867 1.00 51.22 649 ASN A O 1
ATOM 5156 N N . ALA A 1 650 ? 22.559 12.758 1.435 1.00 56.09 650 ALA A N 1
ATOM 5157 C CA . ALA A 1 650 ? 21.535 12.331 0.464 1.00 56.09 650 ALA A CA 1
ATOM 5158 C C . ALA A 1 650 ? 20.066 12.459 0.939 1.00 56.09 650 ALA A C 1
ATOM 5160 O O . ALA A 1 650 ? 19.136 12.315 0.150 1.00 56.09 650 ALA A O 1
ATOM 5161 N N . LEU A 1 651 ? 19.852 12.703 2.235 1.00 60.66 651 LEU A N 1
ATOM 5162 C CA . LEU A 1 651 ? 18.548 12.855 2.887 1.00 60.66 651 LEU A CA 1
ATOM 5163 C C . LEU A 1 651 ? 18.050 14.310 2.970 1.00 60.66 651 LEU A C 1
ATOM 5165 O O . LEU A 1 651 ? 16.888 14.519 3.311 1.00 60.66 651 LEU A O 1
ATOM 5169 N N . LEU A 1 652 ? 18.901 15.310 2.715 1.00 67.69 652 LEU A N 1
ATOM 5170 C CA . LEU A 1 652 ? 18.549 16.728 2.850 1.00 67.69 652 LEU A CA 1
ATOM 5171 C C . LEU A 1 652 ? 18.240 17.368 1.494 1.00 67.69 652 LEU A C 1
ATOM 5173 O O . LEU A 1 652 ? 18.909 17.108 0.501 1.00 67.69 652 LEU A O 1
ATOM 5177 N N . GLU A 1 653 ? 17.247 18.259 1.465 1.00 61.78 653 GLU A N 1
ATOM 5178 C CA . GLU A 1 653 ? 16.930 19.019 0.256 1.00 61.78 653 GLU A CA 1
ATOM 5179 C C . GLU A 1 653 ? 17.908 20.186 0.040 1.00 61.78 653 GLU A C 1
ATOM 5181 O O . GLU A 1 653 ? 18.220 20.944 0.964 1.00 61.78 653 GLU A O 1
ATOM 5186 N N . GLU A 1 654 ? 18.344 20.358 -1.212 1.00 58.25 654 GLU A N 1
ATOM 5187 C CA . GLU A 1 654 ? 19.214 21.458 -1.663 1.00 58.25 654 GLU A CA 1
ATOM 5188 C C . GLU A 1 654 ? 18.472 22.801 -1.795 1.00 58.25 654 GLU A C 1
ATOM 5190 O O . GLU A 1 654 ? 19.091 23.851 -1.969 1.00 58.25 654 GLU A O 1
ATOM 5195 N N . LYS A 1 655 ? 17.136 22.787 -1.721 1.00 67.56 655 LYS A N 1
ATOM 5196 C CA . LYS A 1 655 ? 16.279 23.969 -1.864 1.00 67.56 655 LYS A CA 1
ATOM 5197 C C . LYS A 1 655 ? 15.714 24.422 -0.509 1.00 67.56 655 LYS A C 1
ATOM 5199 O O . LYS A 1 655 ? 15.561 23.597 0.393 1.00 67.56 655 LYS A O 1
ATOM 5204 N N . PRO A 1 656 ? 15.364 25.714 -0.360 1.00 73.25 656 PRO A N 1
ATOM 5205 C CA . PRO A 1 656 ? 14.559 26.194 0.760 1.00 73.25 656 PRO A CA 1
ATOM 5206 C C . PRO A 1 656 ? 13.265 25.392 0.913 1.00 73.25 656 PRO A C 1
ATOM 5208 O O . PRO A 1 656 ? 12.569 25.148 -0.073 1.00 73.25 656 PRO A O 1
ATOM 5211 N N . THR A 1 657 ? 12.935 25.018 2.148 1.00 83.00 657 THR A N 1
ATOM 5212 C CA . THR A 1 657 ? 11.750 24.207 2.476 1.00 83.00 657 THR A CA 1
ATOM 5213 C C . THR A 1 657 ? 10.812 24.974 3.390 1.00 83.00 657 THR A C 1
ATOM 5215 O O . THR A 1 657 ? 11.217 25.723 4.283 1.00 83.00 657 THR A O 1
ATOM 5218 N N . THR A 1 658 ? 9.516 24.769 3.203 1.00 87.19 658 THR A N 1
ATOM 5219 C CA . THR A 1 658 ? 8.492 25.349 4.067 1.00 87.19 658 THR A CA 1
ATOM 5220 C C . THR A 1 658 ? 8.566 24.763 5.479 1.00 87.19 658 THR A C 1
ATOM 5222 O O . THR A 1 658 ? 9.014 23.640 5.708 1.00 87.19 658 THR A O 1
ATOM 5225 N N . ASN A 1 659 ? 8.057 25.503 6.467 1.00 89.50 659 ASN A N 1
ATOM 5226 C CA . ASN A 1 659 ? 7.995 25.002 7.843 1.00 89.50 659 ASN A CA 1
ATOM 5227 C C . ASN A 1 659 ? 7.156 23.720 7.974 1.00 89.50 659 ASN A C 1
ATOM 5229 O O . ASN A 1 659 ? 7.450 22.904 8.839 1.00 89.50 659 ASN A O 1
ATOM 5233 N N . LEU A 1 660 ? 6.134 23.538 7.130 1.00 90.12 660 LEU A N 1
ATOM 5234 C CA . LEU A 1 660 ? 5.318 22.324 7.132 1.00 90.12 660 LEU A CA 1
ATOM 5235 C C . LEU A 1 660 ? 6.101 21.124 6.577 1.00 90.12 660 LEU A C 1
ATOM 5237 O O . LEU A 1 660 ? 6.052 20.056 7.171 1.00 90.12 660 LEU A O 1
ATOM 5241 N N . GLU A 1 661 ? 6.898 21.311 5.521 1.00 89.12 661 GLU A N 1
ATOM 5242 C CA . GLU A 1 661 ? 7.788 20.263 4.994 1.00 89.12 661 GLU A CA 1
ATOM 5243 C C . GLU A 1 661 ? 8.858 19.857 6.008 1.00 89.12 661 GLU A C 1
ATOM 5245 O O . GLU A 1 661 ? 9.087 18.667 6.204 1.00 89.12 661 GLU A O 1
ATOM 5250 N N . LYS A 1 662 ? 9.452 20.822 6.724 1.00 92.25 662 LYS A N 1
ATOM 5251 C CA . LYS A 1 662 ? 10.394 20.536 7.821 1.00 92.25 662 LYS A CA 1
ATOM 5252 C C . LYS A 1 662 ? 9.735 19.718 8.934 1.00 92.25 662 LYS A C 1
ATOM 5254 O O . LYS A 1 662 ? 10.339 18.782 9.448 1.00 92.25 662 LYS A O 1
ATOM 5259 N N . LEU A 1 663 ? 8.489 20.038 9.288 1.00 94.25 663 LEU A N 1
ATOM 5260 C CA . LEU A 1 663 ? 7.720 19.274 10.276 1.00 94.25 663 LEU A CA 1
ATOM 5261 C C . LEU A 1 663 ? 7.408 17.861 9.784 1.00 94.25 663 LEU A C 1
ATOM 5263 O O . LEU A 1 663 ? 7.577 16.907 10.540 1.00 94.25 663 LEU A O 1
ATOM 5267 N N . HIS A 1 664 ? 6.992 17.718 8.524 1.00 93.06 664 HIS A N 1
ATOM 5268 C CA . HIS A 1 664 ? 6.770 16.414 7.897 1.00 93.06 664 HIS A CA 1
ATOM 5269 C C . HIS A 1 664 ? 8.057 15.593 7.850 1.00 93.06 664 HIS A C 1
ATOM 5271 O O . HIS A 1 664 ? 7.997 14.387 8.054 1.00 93.06 664 HIS A O 1
ATOM 5277 N N . PHE A 1 665 ? 9.212 16.236 7.670 1.00 92.62 665 PHE A N 1
ATOM 5278 C CA . PHE A 1 665 ? 10.516 15.584 7.711 1.00 92.62 665 PHE A CA 1
ATOM 5279 C C . PHE A 1 665 ? 10.856 15.051 9.110 1.00 92.62 665 PHE A C 1
ATOM 5281 O O . PHE A 1 665 ? 11.077 13.854 9.284 1.00 92.62 665 PHE A O 1
ATOM 5288 N N . ILE A 1 666 ? 10.833 15.923 10.124 1.00 94.81 666 ILE A N 1
ATOM 5289 C CA . ILE A 1 666 ? 11.185 15.571 11.510 1.00 94.81 666 ILE A CA 1
ATOM 5290 C C . ILE A 1 666 ? 10.223 14.508 12.058 1.00 94.81 666 ILE A C 1
ATOM 5292 O O . ILE A 1 666 ? 10.644 13.449 12.523 1.00 94.81 666 ILE A O 1
ATOM 5296 N N . ILE A 1 667 ? 8.916 14.769 11.979 1.00 95.44 667 ILE A N 1
ATOM 5297 C CA . ILE A 1 667 ? 7.892 13.897 12.565 1.00 95.44 667 ILE A CA 1
ATOM 5298 C C . ILE A 1 667 ? 7.696 12.639 11.717 1.00 95.44 667 ILE A C 1
ATOM 5300 O O . ILE A 1 667 ? 7.478 11.562 12.268 1.00 95.44 667 ILE A O 1
ATOM 5304 N N . GLY A 1 668 ? 7.838 12.736 10.393 1.00 91.31 668 GLY A N 1
ATOM 5305 C CA . GLY A 1 668 ? 7.792 11.583 9.499 1.00 91.31 668 GLY A CA 1
ATOM 5306 C C . GLY A 1 668 ? 8.863 10.547 9.828 1.00 91.31 668 GLY A C 1
ATOM 5307 O O . GLY A 1 668 ? 8.553 9.357 9.894 1.00 91.31 668 GLY A O 1
ATOM 5308 N N . HIS A 1 669 ? 10.091 10.983 10.134 1.00 91.25 669 HIS A N 1
ATOM 5309 C CA . HIS A 1 669 ? 11.137 10.085 10.626 1.00 91.25 669 HIS A CA 1
ATOM 5310 C C . HIS A 1 669 ? 10.787 9.465 11.988 1.00 91.25 669 HIS A C 1
ATOM 5312 O O . HIS A 1 669 ? 10.984 8.265 12.146 1.00 91.25 669 HIS A O 1
ATOM 5318 N N . GLY A 1 670 ? 10.209 10.215 12.933 1.00 91.94 670 GLY A N 1
ATOM 5319 C CA . GLY A 1 670 ? 9.781 9.668 14.234 1.00 91.94 670 GLY A CA 1
ATOM 5320 C C . GLY A 1 670 ? 8.616 8.666 14.159 1.00 91.94 670 GLY A C 1
ATOM 5321 O O . GLY A 1 670 ? 8.547 7.717 14.947 1.00 91.94 670 GLY A O 1
ATOM 5322 N N . ILE A 1 671 ? 7.714 8.830 13.185 1.00 91.06 671 ILE A N 1
ATOM 5323 C CA . ILE A 1 671 ? 6.623 7.880 12.915 1.00 91.06 671 ILE A CA 1
ATOM 5324 C C . ILE A 1 671 ? 7.177 6.603 12.268 1.00 91.06 671 ILE A C 1
ATOM 5326 O O . ILE A 1 671 ? 6.878 5.504 12.735 1.00 91.06 671 ILE A O 1
ATOM 5330 N N . LEU A 1 672 ? 7.989 6.746 11.213 1.00 87.25 672 LEU A N 1
ATOM 5331 C CA . LEU A 1 672 ? 8.469 5.629 10.391 1.00 87.25 672 LEU A CA 1
ATOM 5332 C C . LEU A 1 672 ? 9.642 4.853 11.012 1.00 87.25 672 LEU A C 1
ATOM 5334 O O . LEU A 1 672 ? 9.831 3.685 10.679 1.00 87.25 672 LEU A O 1
ATOM 5338 N N . ARG A 1 673 ? 10.430 5.478 11.896 1.00 88.81 673 ARG A N 1
ATOM 5339 C CA . ARG A 1 673 ? 11.586 4.874 12.579 1.00 88.81 673 ARG A CA 1
ATOM 5340 C C . ARG A 1 673 ? 11.409 4.993 14.100 1.00 88.81 673 ARG A C 1
ATOM 5342 O O . ARG A 1 673 ? 11.798 6.006 14.681 1.00 88.81 673 ARG A O 1
ATOM 5349 N N . PRO A 1 674 ? 10.831 3.977 14.769 1.00 90.12 674 PRO A N 1
ATOM 5350 C CA . PRO A 1 674 ? 10.559 4.026 16.208 1.00 90.12 674 PRO A CA 1
ATOM 5351 C C . PRO A 1 674 ? 11.801 4.245 17.081 1.00 90.12 674 PRO A C 1
ATOM 5353 O O . PRO A 1 674 ? 11.717 4.963 18.074 1.00 90.12 674 PRO A O 1
ATOM 5356 N N . ASP A 1 675 ? 12.955 3.703 16.678 1.00 90.00 675 ASP A N 1
ATOM 5357 C CA . ASP A 1 675 ? 14.227 3.854 17.402 1.00 90.00 675 ASP A CA 1
ATOM 5358 C C . ASP A 1 675 ? 14.750 5.309 17.409 1.00 90.00 675 ASP A C 1
ATOM 5360 O O . ASP A 1 675 ? 15.567 5.665 18.254 1.00 90.00 675 ASP A O 1
ATOM 5364 N N . LEU A 1 676 ? 14.254 6.181 16.517 1.00 93.56 676 LEU A N 1
ATOM 5365 C CA . LEU A 1 676 ? 14.613 7.606 16.477 1.00 93.56 676 LEU A CA 1
ATOM 5366 C C . LEU A 1 676 ? 13.752 8.494 17.379 1.00 93.56 676 LEU A C 1
ATOM 5368 O O . LEU A 1 676 ? 14.059 9.674 17.522 1.00 93.56 676 LEU A O 1
ATOM 5372 N N . ARG A 1 677 ? 12.670 7.987 17.979 1.00 95.69 677 ARG A N 1
ATOM 5373 C CA . ARG A 1 677 ? 11.727 8.831 18.738 1.00 95.69 677 ARG A CA 1
ATOM 5374 C C . ARG A 1 677 ? 12.400 9.524 19.919 1.00 95.69 677 ARG A C 1
ATOM 5376 O O . ARG A 1 677 ? 12.288 10.741 20.054 1.00 95.69 677 ARG A O 1
ATOM 5383 N N . ASP A 1 678 ? 13.136 8.766 20.725 1.00 96.50 678 ASP A N 1
ATOM 5384 C CA . ASP A 1 678 ? 13.859 9.302 21.883 1.00 96.50 678 ASP A CA 1
ATOM 5385 C C . ASP A 1 678 ? 14.992 10.240 21.457 1.00 96.50 678 ASP A C 1
ATOM 5387 O O . ASP A 1 678 ? 15.201 11.269 22.095 1.00 96.50 678 ASP A O 1
ATOM 5391 N N . GLU A 1 679 ? 15.677 9.931 20.350 1.00 96.75 679 GLU A N 1
ATOM 5392 C CA . GLU A 1 679 ? 16.707 10.795 19.762 1.00 96.75 679 GLU A CA 1
ATOM 5393 C C . GLU A 1 679 ? 16.111 12.156 19.384 1.00 96.75 679 GLU A C 1
ATOM 5395 O O . GLU A 1 679 ? 16.629 13.189 19.799 1.00 96.75 679 GLU A O 1
ATOM 5400 N N . ILE A 1 680 ? 14.977 12.179 18.675 1.00 97.62 680 ILE A N 1
ATOM 5401 C CA . ILE A 1 680 ? 14.283 13.416 18.285 1.00 97.62 680 ILE A CA 1
ATOM 5402 C C . ILE A 1 680 ? 13.885 14.225 19.522 1.00 97.62 680 ILE A C 1
ATOM 5404 O O . ILE A 1 680 ? 14.114 15.436 19.567 1.00 97.62 680 ILE A O 1
ATOM 5408 N N . TYR A 1 681 ? 13.327 13.577 20.548 1.00 98.25 681 TYR A N 1
ATOM 5409 C CA . TYR A 1 681 ? 12.982 14.264 21.789 1.00 98.25 681 TYR A CA 1
ATOM 5410 C C . TYR A 1 681 ? 14.209 14.832 22.508 1.00 98.25 681 TYR A C 1
ATOM 5412 O O . TYR A 1 681 ? 14.170 15.979 22.951 1.00 98.25 681 TYR A O 1
ATOM 5420 N N . CYS A 1 682 ? 15.311 14.082 22.573 1.00 97.50 682 CYS A N 1
ATOM 5421 C CA . CYS A 1 682 ? 16.567 14.547 23.157 1.00 97.50 682 CYS A CA 1
ATOM 5422 C C . CYS A 1 682 ? 17.154 15.730 22.381 1.00 97.50 682 CYS A C 1
ATOM 5424 O O . CYS A 1 682 ? 17.615 16.691 22.995 1.00 97.50 682 CYS A O 1
ATOM 5426 N N . GLN A 1 683 ? 17.097 15.699 21.047 1.00 97.25 683 GLN A N 1
ATOM 5427 C CA . GLN A 1 683 ? 17.551 16.793 20.191 1.00 97.25 683 GLN A CA 1
ATOM 5428 C C . GLN A 1 683 ? 16.745 18.078 20.442 1.00 97.25 683 GLN A C 1
ATOM 5430 O O . GLN A 1 683 ? 17.326 19.154 20.600 1.00 97.25 683 GLN A O 1
ATOM 5435 N N . ILE A 1 684 ? 15.416 17.973 20.550 1.00 97.62 684 ILE A N 1
ATOM 5436 C CA . ILE A 1 684 ? 14.540 19.115 20.854 1.00 97.62 684 ILE A CA 1
ATOM 5437 C C . ILE A 1 684 ? 14.782 19.626 22.284 1.00 97.62 684 ILE A C 1
ATOM 5439 O O . ILE A 1 684 ? 14.952 20.829 22.480 1.00 97.62 684 ILE A O 1
ATOM 5443 N N . ALA A 1 685 ? 14.846 18.735 23.280 1.00 97.06 685 ALA A N 1
ATOM 5444 C CA . ALA A 1 685 ? 15.084 19.096 24.681 1.00 97.06 685 ALA A CA 1
ATOM 5445 C C . ALA A 1 685 ? 16.442 19.794 24.873 1.00 97.06 685 ALA A C 1
ATOM 5447 O O . ALA A 1 685 ? 16.528 20.826 25.547 1.00 97.06 685 ALA A O 1
ATOM 5448 N N . LYS A 1 686 ? 17.487 19.298 24.195 1.00 96.50 686 LYS A N 1
ATOM 5449 C CA . LYS A 1 686 ? 18.809 19.933 24.125 1.00 96.50 686 LYS A CA 1
ATOM 5450 C C . LYS A 1 686 ? 18.722 21.354 23.570 1.00 96.50 686 LYS A C 1
ATOM 5452 O O . LYS A 1 686 ? 19.241 22.276 24.191 1.00 96.50 686 LYS A O 1
ATOM 5457 N N . GLN A 1 687 ? 18.024 21.553 22.449 1.00 95.94 687 GLN A N 1
ATOM 5458 C CA . GLN A 1 687 ? 17.856 22.883 21.853 1.00 95.94 687 GLN A CA 1
ATOM 5459 C C . GLN A 1 687 ? 16.954 23.820 22.664 1.00 95.94 687 GLN A C 1
ATOM 5461 O O . GLN A 1 687 ? 17.009 25.031 22.464 1.00 95.94 687 GLN A O 1
ATOM 5466 N N . LEU A 1 688 ? 16.129 23.306 23.574 1.00 96.50 688 LEU A N 1
ATOM 5467 C CA . LEU A 1 688 ? 15.305 24.115 24.474 1.00 96.50 688 LEU A CA 1
ATOM 5468 C C . LEU A 1 688 ? 16.040 24.506 25.764 1.00 96.50 688 LEU A C 1
ATOM 5470 O O . LEU A 1 688 ? 15.766 25.574 26.318 1.00 96.50 688 LEU A O 1
ATOM 5474 N N . THR A 1 689 ? 16.996 23.691 26.209 1.00 95.88 689 THR A N 1
ATOM 5475 C CA . THR A 1 689 ? 17.750 23.917 27.447 1.00 95.88 689 THR A CA 1
ATOM 5476 C C . THR A 1 689 ? 18.799 25.012 27.263 1.00 95.88 689 THR A C 1
ATOM 5478 O O . THR A 1 689 ? 19.706 24.891 26.442 1.00 95.88 689 THR A O 1
ATOM 5481 N N . GLN A 1 690 ? 18.692 26.081 28.060 1.00 93.31 690 GLN A N 1
ATOM 5482 C CA . GLN A 1 690 ? 19.566 27.265 27.993 1.00 93.31 690 GLN A CA 1
ATOM 5483 C C . GLN A 1 690 ? 19.616 27.923 26.597 1.00 93.31 690 GLN A C 1
ATOM 5485 O O . GLN A 1 690 ? 20.648 28.437 26.172 1.00 93.31 690 GLN A O 1
ATOM 5490 N N . ASN A 1 691 ? 18.494 27.923 25.869 1.00 93.81 691 ASN A N 1
ATOM 5491 C CA . ASN A 1 691 ? 18.411 28.581 24.566 1.00 93.81 691 ASN A CA 1
ATOM 5492 C C . ASN A 1 691 ? 18.418 30.120 24.717 1.00 93.81 691 ASN A C 1
ATOM 5494 O O . ASN A 1 691 ? 17.505 30.666 25.344 1.00 93.81 691 ASN A O 1
ATOM 5498 N N . PRO A 1 692 ? 19.388 30.842 24.123 1.00 92.81 692 PRO A N 1
ATOM 5499 C CA . PRO A 1 692 ? 19.498 32.295 24.264 1.00 92.81 692 PRO A CA 1
ATOM 5500 C C . PRO A 1 692 ? 18.452 33.065 23.441 1.00 92.81 692 PRO A C 1
ATOM 5502 O O . PRO A 1 692 ? 18.155 34.224 23.731 1.00 92.81 692 PRO A O 1
ATOM 5505 N N . SER A 1 693 ? 17.894 32.454 22.392 1.00 94.06 693 SER A N 1
ATOM 5506 C CA . SER A 1 693 ? 16.966 33.107 21.472 1.00 94.06 693 SER A CA 1
ATOM 5507 C C . SER A 1 693 ? 15.520 32.789 21.838 1.00 94.06 693 SER A C 1
ATOM 5509 O O . SER A 1 693 ? 15.055 31.659 21.700 1.00 94.06 693 SER A O 1
ATOM 5511 N N . ARG A 1 694 ? 14.755 33.818 22.227 1.00 91.25 694 ARG A N 1
ATOM 5512 C CA . ARG A 1 694 ? 13.323 33.672 22.551 1.00 91.25 694 ARG A CA 1
ATOM 5513 C C . ARG A 1 694 ? 12.501 33.144 21.372 1.00 91.25 694 ARG A C 1
ATOM 5515 O O . ARG A 1 694 ? 11.562 32.379 21.579 1.00 91.25 694 ARG A O 1
ATOM 5522 N N . SER A 1 695 ? 12.842 33.535 20.142 1.00 91.38 695 SER A N 1
ATOM 5523 C CA . SER A 1 695 ? 12.136 33.076 18.939 1.00 91.38 695 SER A CA 1
ATOM 5524 C C . SER A 1 695 ? 12.436 31.609 18.628 1.00 91.38 695 SER A C 1
ATOM 5526 O O . SER A 1 695 ? 11.506 30.861 18.326 1.00 91.38 695 SER A O 1
ATOM 5528 N N . SER A 1 696 ? 13.699 31.187 18.762 1.00 94.62 696 SER A N 1
ATOM 5529 C CA . SER A 1 696 ? 14.107 29.781 18.634 1.00 94.62 696 SER A CA 1
ATOM 5530 C C . SER A 1 696 ? 13.435 28.933 19.715 1.00 94.62 696 SER A C 1
ATOM 5532 O O . SER A 1 696 ? 12.753 27.961 19.395 1.00 94.62 696 SER A O 1
ATOM 5534 N N . HIS A 1 697 ? 13.487 29.374 20.976 1.00 94.81 697 HIS A N 1
ATOM 5535 C CA . HIS A 1 697 ? 12.844 28.699 22.103 1.00 94.81 697 HIS A CA 1
ATOM 5536 C C . HIS A 1 697 ? 11.330 28.512 21.889 1.00 94.81 697 HIS A C 1
ATOM 5538 O O . HIS A 1 697 ? 10.812 27.407 22.035 1.00 94.81 697 HIS A O 1
ATOM 5544 N N . ALA A 1 698 ? 10.609 29.556 21.461 1.00 92.38 698 ALA A N 1
ATOM 5545 C CA . ALA A 1 698 ? 9.177 29.457 21.168 1.00 92.38 698 ALA A CA 1
ATOM 5546 C C . ALA A 1 698 ? 8.870 28.469 20.025 1.00 92.38 698 ALA A C 1
ATOM 5548 O O . ALA A 1 698 ? 7.910 27.701 20.108 1.00 92.38 698 ALA A O 1
ATOM 5549 N N . ARG A 1 699 ? 9.691 28.451 18.964 1.00 94.75 699 ARG A N 1
ATOM 5550 C CA . ARG A 1 699 ? 9.564 27.477 17.867 1.00 94.75 699 ARG A CA 1
ATOM 5551 C C . ARG A 1 699 ? 9.863 26.052 18.333 1.00 94.75 699 ARG A C 1
ATOM 5553 O O . ARG A 1 699 ? 9.157 25.139 17.917 1.00 94.75 699 ARG A O 1
ATOM 5560 N N . GLY A 1 700 ? 10.839 25.864 19.220 1.00 96.00 700 GLY A N 1
ATOM 5561 C CA . GLY A 1 700 ? 11.150 24.568 19.821 1.00 96.00 700 GLY A CA 1
ATOM 5562 C C . GLY A 1 700 ? 9.970 23.980 20.603 1.00 96.00 700 GLY A C 1
ATOM 5563 O O . GLY A 1 700 ? 9.662 22.804 20.437 1.00 96.00 700 GLY A O 1
ATOM 5564 N N . TRP A 1 701 ? 9.230 24.794 21.365 1.00 95.75 701 TRP A N 1
ATOM 5565 C CA . TRP A 1 701 ? 8.019 24.335 22.066 1.00 95.75 701 TRP A CA 1
ATOM 5566 C C . TRP A 1 701 ? 6.858 24.004 21.124 1.00 95.75 701 TRP A C 1
ATOM 5568 O O . TRP A 1 701 ? 6.141 23.033 21.359 1.00 95.75 701 TRP A O 1
ATOM 5578 N N . ILE A 1 702 ? 6.697 24.754 20.027 1.00 95.31 702 ILE A N 1
ATOM 5579 C CA . ILE A 1 702 ? 5.738 24.400 18.965 1.00 95.31 702 ILE A CA 1
ATOM 5580 C C . ILE A 1 702 ? 6.098 23.038 18.364 1.00 95.31 702 ILE A C 1
ATOM 5582 O O . ILE A 1 702 ? 5.220 22.197 18.180 1.00 95.31 702 ILE A O 1
ATOM 5586 N N . LEU A 1 703 ? 7.383 22.811 18.075 1.00 97.00 703 LEU A N 1
ATOM 5587 C CA . LEU A 1 703 ? 7.866 21.540 17.544 1.00 97.00 703 LEU A CA 1
ATOM 5588 C C . LEU A 1 703 ? 7.616 20.395 18.532 1.00 97.00 703 LEU A C 1
ATOM 5590 O O . LEU A 1 703 ? 7.045 19.380 18.141 1.00 97.00 703 LEU A O 1
ATOM 5594 N N . LEU A 1 704 ? 7.958 20.584 19.811 1.00 97.12 704 LEU A N 1
ATOM 5595 C CA . LEU A 1 704 ? 7.723 19.591 20.858 1.00 97.12 704 LEU A CA 1
ATOM 5596 C C . LEU A 1 704 ? 6.236 19.230 20.968 1.00 97.12 704 LEU A C 1
ATOM 5598 O O . LEU A 1 704 ? 5.892 18.052 20.986 1.00 97.12 704 LEU A O 1
ATOM 5602 N N . SER A 1 705 ? 5.355 20.235 20.958 1.00 95.44 705 SER A N 1
ATOM 5603 C CA . SER A 1 705 ? 3.900 20.059 21.028 1.00 95.44 705 SER A CA 1
ATOM 5604 C C . SER A 1 705 ? 3.321 19.263 19.847 1.00 95.44 705 SER A C 1
ATOM 5606 O O . SER A 1 705 ? 2.379 18.475 20.003 1.00 95.44 705 SER A O 1
ATOM 5608 N N . LEU A 1 706 ? 3.890 19.440 18.651 1.00 96.31 706 LEU A N 1
ATOM 5609 C CA . LEU A 1 706 ? 3.507 18.674 17.466 1.00 96.31 706 LEU A CA 1
ATOM 5610 C C . LEU A 1 706 ? 4.042 17.236 17.524 1.00 96.31 706 LEU A C 1
ATOM 5612 O O . LEU A 1 706 ? 3.295 16.321 17.180 1.00 96.31 706 LEU A O 1
ATOM 5616 N N . CYS A 1 707 ? 5.269 17.022 18.017 1.00 96.94 707 CYS A N 1
ATOM 5617 C CA . CYS A 1 707 ? 5.849 15.687 18.214 1.00 96.94 707 CYS A CA 1
ATOM 5618 C C . CYS A 1 707 ? 5.039 14.848 19.214 1.00 96.94 707 CYS A C 1
ATOM 5620 O O . CYS A 1 707 ? 4.603 13.750 18.862 1.00 96.94 707 CYS A O 1
ATOM 5622 N N . VAL A 1 708 ? 4.743 15.389 20.407 1.00 96.25 708 VAL A N 1
ATOM 5623 C CA . VAL A 1 708 ? 3.953 14.672 21.433 1.00 96.25 708 VAL A CA 1
ATOM 5624 C C . VAL A 1 708 ? 2.509 14.418 21.009 1.00 96.25 708 VAL A C 1
ATOM 5626 O O . VAL A 1 708 ? 1.865 13.524 21.544 1.00 96.25 708 VAL A O 1
ATOM 5629 N N . GLY A 1 709 ? 1.996 15.167 20.027 1.00 93.81 709 GLY A N 1
ATOM 5630 C CA . GLY A 1 709 ? 0.694 14.907 19.407 1.00 93.81 709 GLY A CA 1
ATOM 5631 C C . GLY A 1 709 ? 0.709 13.831 18.317 1.00 93.81 709 GLY A C 1
ATOM 5632 O O . GLY A 1 709 ? -0.354 13.507 17.793 1.00 93.81 709 GLY A O 1
ATOM 5633 N N . CYS A 1 710 ? 1.886 13.321 17.935 1.00 95.19 710 CYS A N 1
ATOM 5634 C CA . CYS A 1 710 ? 2.038 12.327 16.872 1.00 95.19 710 CYS A CA 1
ATOM 5635 C C . CYS A 1 710 ? 2.566 10.983 17.370 1.00 95.19 710 CYS A C 1
ATOM 5637 O O . CYS A 1 710 ? 2.065 9.941 16.951 1.00 95.19 710 CYS A O 1
ATOM 5639 N N . PHE A 1 711 ? 3.571 10.968 18.244 1.00 96.12 711 PHE A N 1
ATOM 5640 C CA . PHE A 1 711 ? 4.138 9.723 18.761 1.00 96.12 711 PHE A CA 1
ATOM 5641 C C . PHE A 1 711 ? 4.602 9.872 20.209 1.00 96.12 711 PHE A C 1
ATOM 5643 O O . PHE A 1 711 ? 5.127 10.911 20.592 1.00 96.12 711 PHE A O 1
ATOM 5650 N N . ALA A 1 712 ? 4.448 8.823 21.015 1.00 94.38 712 ALA A N 1
ATOM 5651 C CA . ALA A 1 712 ? 4.978 8.789 22.376 1.00 94.38 712 ALA A CA 1
ATOM 5652 C C . ALA A 1 712 ? 6.489 8.453 22.383 1.00 94.38 712 ALA A C 1
ATOM 5654 O O . ALA A 1 712 ? 6.950 7.741 21.478 1.00 94.38 712 ALA A O 1
ATOM 5655 N N . PRO A 1 713 ? 7.264 8.954 23.367 1.00 95.00 713 PRO A N 1
ATOM 5656 C CA . PRO A 1 713 ? 8.623 8.472 23.635 1.00 95.00 713 PRO A CA 1
ATOM 5657 C C . PRO A 1 713 ? 8.602 7.010 24.108 1.00 95.00 713 PRO A C 1
ATOM 5659 O O . PRO A 1 713 ? 7.538 6.458 24.392 1.00 95.00 713 PRO A O 1
ATOM 5662 N N . SER A 1 714 ? 9.770 6.379 24.220 1.00 94.00 714 SER A N 1
ATOM 5663 C CA . SER A 1 714 ? 9.876 5.061 24.850 1.00 94.00 714 SER A CA 1
ATOM 5664 C C . SER A 1 714 ? 9.606 5.123 26.358 1.00 94.00 714 SER A C 1
ATOM 5666 O O . SER A 1 714 ? 9.773 6.168 26.997 1.00 94.00 714 SER A O 1
ATOM 5668 N N . ASP A 1 715 ? 9.291 3.970 26.956 1.00 90.50 715 ASP A N 1
ATOM 5669 C CA . ASP A 1 715 ? 9.100 3.825 28.408 1.00 90.50 715 ASP A CA 1
ATOM 5670 C C . ASP A 1 715 ? 10.328 4.269 29.220 1.00 90.50 715 ASP A C 1
ATOM 5672 O O . ASP A 1 715 ? 10.219 4.653 30.383 1.00 90.50 715 ASP A O 1
ATOM 5676 N N . ARG A 1 716 ? 11.512 4.265 28.598 1.00 92.44 716 ARG A N 1
ATOM 5677 C CA . ARG A 1 716 ? 12.759 4.699 29.229 1.00 92.44 716 ARG A CA 1
ATOM 5678 C C . ARG A 1 716 ? 12.879 6.220 29.317 1.00 92.44 716 ARG A C 1
ATOM 5680 O O . ARG A 1 716 ? 13.498 6.713 30.257 1.00 92.44 716 ARG A O 1
ATOM 5687 N N . PHE A 1 717 ? 12.332 6.962 28.355 1.00 95.12 717 PHE A N 1
ATOM 5688 C CA . PHE A 1 717 ? 12.448 8.424 28.308 1.00 95.12 717 PHE A CA 1
ATOM 5689 C C . PHE A 1 717 ? 11.184 9.153 28.788 1.00 95.12 717 PHE A C 1
ATOM 5691 O O . PHE A 1 717 ? 11.263 10.312 29.192 1.00 95.12 717 PHE A O 1
ATOM 5698 N N . ILE A 1 718 ? 10.025 8.487 28.809 1.00 94.62 718 ILE A N 1
ATOM 5699 C CA . ILE A 1 718 ? 8.725 9.115 29.087 1.00 94.62 718 ILE A CA 1
ATOM 5700 C C . ILE A 1 718 ? 8.673 9.907 30.402 1.00 94.62 718 ILE A C 1
ATOM 5702 O O . ILE A 1 718 ? 8.182 11.034 30.405 1.00 94.62 718 ILE A O 1
ATOM 5706 N N . LYS A 1 719 ? 9.229 9.378 31.501 1.00 93.44 719 LYS A N 1
ATOM 5707 C CA . LYS A 1 719 ? 9.236 10.061 32.809 1.00 93.44 719 LYS A CA 1
ATOM 5708 C C . LYS A 1 719 ? 10.079 11.341 32.781 1.00 93.44 719 LYS A C 1
ATOM 5710 O O . LYS A 1 719 ? 9.646 12.378 33.276 1.00 93.44 719 LYS A O 1
ATOM 5715 N N . TYR A 1 720 ? 11.233 11.293 32.113 1.00 95.56 720 TYR A N 1
ATOM 5716 C CA . TYR A 1 720 ? 12.103 12.456 31.916 1.00 95.56 720 TYR A CA 1
ATOM 5717 C C . TYR A 1 720 ? 11.449 13.518 31.033 1.00 95.56 720 TYR A C 1
ATOM 5719 O O . TYR A 1 720 ? 11.583 14.708 31.307 1.00 95.56 720 TYR A O 1
ATOM 5727 N N . LEU A 1 721 ? 10.719 13.103 29.991 1.00 95.81 721 LEU A N 1
ATOM 5728 C CA . LEU A 1 721 ? 9.990 14.030 29.131 1.00 95.81 721 LEU A CA 1
ATOM 5729 C C . LEU A 1 721 ? 8.850 14.725 29.882 1.00 95.81 721 LEU A C 1
ATOM 5731 O O . LEU A 1 721 ? 8.697 15.933 29.738 1.00 95.81 721 LEU A O 1
ATOM 5735 N N . ARG A 1 722 ? 8.078 13.996 30.696 1.00 94.75 722 ARG A N 1
ATOM 5736 C CA . ARG A 1 722 ? 6.994 14.578 31.506 1.00 94.75 722 ARG A CA 1
ATOM 5737 C C . ARG A 1 722 ? 7.527 15.598 32.514 1.00 94.75 722 ARG A C 1
ATOM 5739 O O . ARG A 1 722 ? 7.006 16.707 32.569 1.00 94.75 722 ARG A O 1
ATOM 5746 N N . ASN A 1 723 ? 8.625 15.286 33.214 1.00 94.62 723 ASN A N 1
ATOM 5747 C CA . ASN A 1 723 ? 9.292 16.265 34.084 1.00 94.62 723 ASN A CA 1
ATOM 5748 C C . ASN A 1 723 ? 9.844 17.469 33.292 1.00 94.62 723 ASN A C 1
ATOM 5750 O O . ASN A 1 723 ? 9.760 18.611 33.724 1.00 94.62 723 ASN A O 1
ATOM 5754 N N . PHE A 1 724 ? 10.392 17.247 32.096 1.00 95.88 724 PHE A N 1
ATOM 5755 C CA . PHE A 1 724 ? 10.854 18.347 31.246 1.00 95.88 724 PHE A CA 1
ATOM 5756 C C . PHE A 1 724 ? 9.701 19.252 30.773 1.00 95.88 724 PHE A C 1
ATOM 5758 O O . PHE A 1 724 ? 9.864 20.466 30.661 1.00 95.88 724 PHE A O 1
ATOM 5765 N N . ILE A 1 725 ? 8.531 18.673 30.484 1.00 95.19 725 ILE A N 1
ATOM 5766 C CA . ILE A 1 725 ? 7.328 19.417 30.098 1.00 95.19 725 ILE A CA 1
ATOM 5767 C C . ILE A 1 725 ? 6.775 20.205 31.289 1.00 95.19 725 ILE A C 1
ATOM 5769 O O . ILE A 1 725 ? 6.379 21.353 31.088 1.00 95.19 725 ILE A O 1
ATOM 5773 N N . SER A 1 726 ? 6.776 19.642 32.503 1.00 92.00 726 SER A N 1
ATOM 5774 C CA . SER A 1 726 ? 6.277 20.326 33.706 1.00 92.00 726 SER A CA 1
ATOM 5775 C C . SER A 1 726 ? 7.115 21.554 34.081 1.00 92.00 726 SER A C 1
ATOM 5777 O O . SER A 1 726 ? 6.555 22.568 34.489 1.00 92.00 726 SER A O 1
ATOM 5779 N N . GLU A 1 727 ? 8.431 21.514 33.848 1.00 89.56 727 GLU A N 1
ATOM 5780 C CA . GLU A 1 727 ? 9.348 22.659 33.993 1.00 89.56 727 GLU A CA 1
ATOM 5781 C C . GLU A 1 727 ? 9.243 23.680 32.833 1.00 89.56 727 GLU A C 1
ATOM 5783 O O . GLU A 1 727 ? 9.942 24.699 32.809 1.00 89.56 727 GLU A O 1
ATOM 5788 N N . GLY A 1 728 ? 8.385 23.419 31.842 1.00 90.38 728 GLY A N 1
ATOM 5789 C CA . GLY A 1 728 ? 8.203 24.248 30.656 1.00 90.38 728 GLY A CA 1
ATOM 5790 C C . GLY A 1 728 ? 7.403 25.543 30.878 1.00 90.38 728 GLY A C 1
ATOM 5791 O O . GLY A 1 728 ? 6.874 25.810 31.956 1.00 90.38 728 GLY A O 1
ATOM 5792 N N . PRO A 1 729 ? 7.248 26.380 29.833 1.00 91.56 729 PRO A N 1
ATOM 5793 C CA . PRO A 1 729 ? 6.460 27.604 29.909 1.00 91.56 729 PRO A CA 1
ATOM 5794 C C . PRO A 1 729 ? 5.000 27.306 30.283 1.00 91.56 729 PRO A C 1
ATOM 5796 O O . PRO A 1 729 ? 4.384 26.459 29.630 1.00 91.56 729 PRO A O 1
ATOM 5799 N N . PRO A 1 730 ? 4.375 28.066 31.203 1.00 83.81 730 PRO A N 1
ATOM 5800 C CA . PRO A 1 730 ? 3.038 27.764 31.734 1.00 83.81 730 PRO A CA 1
ATOM 5801 C C . PRO A 1 730 ? 1.934 27.735 30.666 1.00 83.81 730 PRO A C 1
ATOM 5803 O O . PRO A 1 730 ? 0.894 27.117 30.850 1.00 83.81 730 PRO A O 1
ATOM 5806 N N . GLY A 1 731 ? 2.154 28.378 29.514 1.00 82.31 731 GLY A N 1
ATOM 5807 C CA . GLY A 1 731 ? 1.218 28.332 28.391 1.00 82.31 731 GLY A CA 1
ATOM 5808 C C . GLY A 1 731 ? 1.339 27.104 27.478 1.00 82.31 731 GLY A C 1
ATOM 5809 O O . GLY A 1 731 ? 0.388 26.831 26.754 1.00 82.31 731 GLY A O 1
ATOM 5810 N N . TYR A 1 732 ? 2.484 26.413 27.451 1.00 88.50 732 TYR A N 1
ATOM 5811 C CA . TYR A 1 732 ? 2.723 25.236 26.598 1.00 88.50 732 TYR A CA 1
ATOM 5812 C C . TYR A 1 732 ? 2.857 23.943 27.405 1.00 88.50 732 TYR A C 1
ATOM 5814 O O . TYR A 1 732 ? 2.462 22.903 26.896 1.00 88.50 732 TYR A O 1
ATOM 5822 N N . ALA A 1 733 ? 3.347 24.001 28.643 1.00 89.38 733 ALA A N 1
ATOM 5823 C CA . ALA A 1 733 ? 3.507 22.852 29.531 1.00 89.38 733 ALA A CA 1
ATOM 5824 C C . ALA A 1 733 ? 2.216 22.014 29.681 1.00 89.38 733 ALA A C 1
ATOM 5826 O O . ALA A 1 733 ? 2.210 20.871 29.221 1.00 89.38 733 ALA A O 1
ATOM 5827 N N . PRO A 1 734 ? 1.084 22.561 30.178 1.00 90.75 734 PRO A N 1
ATOM 5828 C CA . PRO A 1 734 ? -0.154 21.784 30.314 1.00 90.75 734 PRO A CA 1
ATOM 5829 C C . PRO A 1 734 ? -0.736 21.359 28.958 1.00 90.75 734 PRO A C 1
ATOM 5831 O O . PRO A 1 734 ? -1.329 20.292 28.835 1.00 90.75 734 PRO A O 1
ATOM 5834 N N . TYR A 1 735 ? -0.530 22.168 27.913 1.00 90.62 735 TYR A N 1
ATOM 5835 C CA . TYR A 1 735 ? -0.984 21.849 26.558 1.00 90.62 735 TYR A CA 1
ATOM 5836 C C . TYR A 1 735 ? -0.222 20.655 25.957 1.00 90.62 735 TYR A C 1
ATOM 5838 O O . TYR A 1 735 ? -0.817 19.807 25.296 1.00 90.62 735 TYR A O 1
ATOM 5846 N N . CYS A 1 736 ? 1.090 20.566 26.184 1.00 93.38 736 CYS A N 1
ATOM 5847 C CA . CYS A 1 736 ? 1.920 19.443 25.756 1.00 93.38 736 CYS A CA 1
ATOM 5848 C C . CYS A 1 736 ? 1.657 18.186 26.589 1.00 93.38 736 CYS A C 1
ATOM 5850 O O . CYS A 1 736 ? 1.588 17.109 26.004 1.00 93.38 736 CYS A O 1
ATOM 5852 N N . GLU A 1 737 ? 1.479 18.318 27.906 1.00 92.38 737 GLU A N 1
ATOM 5853 C CA . GLU A 1 737 ? 1.181 17.188 28.796 1.00 92.38 737 GLU A CA 1
ATOM 5854 C C . GLU A 1 737 ? -0.148 16.525 28.412 1.00 92.38 737 GLU A C 1
ATOM 5856 O O . GLU A 1 737 ? -0.195 15.312 28.210 1.00 92.38 737 GLU A O 1
ATOM 5861 N N . GLU A 1 738 ? -1.209 17.310 28.192 1.00 90.88 738 GLU A N 1
ATOM 5862 C CA . GLU A 1 738 ? -2.500 16.757 27.766 1.00 90.88 738 GLU A CA 1
ATOM 5863 C C . GLU A 1 738 ? -2.407 16.098 26.383 1.00 90.88 738 GLU A C 1
ATOM 5865 O O . GLU A 1 738 ? -2.932 15.005 26.174 1.00 90.88 738 GLU A O 1
ATOM 5870 N N . ARG A 1 739 ? -1.680 16.702 25.435 1.00 93.12 739 ARG A N 1
ATOM 5871 C CA . ARG A 1 739 ? -1.457 16.093 24.112 1.00 93.12 739 ARG A CA 1
ATOM 5872 C C . ARG A 1 739 ? -0.684 14.783 24.207 1.00 93.12 739 ARG A C 1
ATOM 5874 O O . ARG A 1 739 ? -1.052 13.828 23.529 1.00 93.12 739 ARG A O 1
ATOM 5881 N N . LEU A 1 740 ? 0.347 14.721 25.047 1.00 94.25 740 LEU A N 1
ATOM 5882 C CA . LEU A 1 740 ? 1.112 13.502 25.287 1.00 94.25 740 LEU A CA 1
ATOM 5883 C C . LEU A 1 740 ? 0.220 12.415 25.898 1.00 94.25 740 LEU A C 1
ATOM 5885 O O . LEU A 1 740 ? 0.190 11.294 25.391 1.00 94.25 740 LEU A O 1
ATOM 5889 N N . ARG A 1 741 ? -0.565 12.760 26.925 1.00 94.19 741 ARG A N 1
ATOM 5890 C CA . ARG A 1 741 ? -1.526 11.857 27.572 1.00 94.19 741 ARG A CA 1
ATOM 5891 C C . ARG A 1 741 ? -2.532 11.292 26.567 1.00 94.19 741 ARG A C 1
ATOM 5893 O O . ARG A 1 741 ? -2.781 10.087 26.549 1.00 94.19 741 ARG A O 1
ATOM 5900 N N . ARG A 1 742 ? -3.075 12.145 25.694 1.00 93.06 742 ARG A N 1
ATOM 5901 C CA . ARG A 1 742 ? -4.011 11.752 24.630 1.00 93.06 742 ARG A CA 1
ATOM 5902 C C . ARG A 1 742 ? -3.361 10.832 23.593 1.00 93.06 742 ARG A C 1
ATOM 5904 O O . ARG A 1 742 ? -3.966 9.827 23.229 1.00 93.06 742 ARG A O 1
ATOM 5911 N N . THR A 1 743 ? -2.127 11.108 23.171 1.00 93.44 743 THR A N 1
ATOM 5912 C CA . THR A 1 743 ? -1.372 10.236 22.250 1.00 93.44 743 THR A CA 1
ATOM 5913 C C . THR A 1 743 ? -1.051 8.875 22.870 1.00 93.44 743 THR A C 1
ATOM 5915 O O . THR A 1 743 ? -1.094 7.863 22.178 1.00 93.44 743 THR A O 1
ATOM 5918 N N . ILE A 1 744 ? -0.769 8.810 24.175 1.00 91.31 744 ILE A N 1
ATOM 5919 C CA . ILE A 1 744 ? -0.568 7.534 24.881 1.00 91.31 744 ILE A CA 1
ATOM 5920 C C . ILE A 1 744 ? -1.876 6.731 24.922 1.00 91.31 744 ILE A C 1
ATOM 5922 O O . ILE A 1 744 ? -1.858 5.526 24.686 1.00 91.31 744 ILE A O 1
ATOM 5926 N N . ALA A 1 745 ? -3.011 7.395 25.167 1.00 90.31 745 ALA A N 1
ATOM 5927 C CA . ALA A 1 745 ? -4.319 6.744 25.238 1.00 90.31 745 ALA A CA 1
ATOM 5928 C C . ALA A 1 745 ? -4.812 6.212 23.878 1.00 90.31 745 ALA A C 1
ATOM 5930 O O . ALA A 1 745 ? -5.327 5.096 23.808 1.00 90.31 745 ALA A O 1
ATOM 5931 N N . ASN A 1 746 ? -4.645 6.989 22.802 1.00 90.00 746 ASN A N 1
ATOM 5932 C CA . ASN A 1 746 ? -5.198 6.663 21.479 1.00 90.00 746 ASN A CA 1
ATOM 5933 C C . ASN A 1 746 ? -4.175 6.046 20.506 1.00 90.00 746 ASN A C 1
ATOM 5935 O O . ASN A 1 746 ? -4.548 5.554 19.438 1.00 90.00 746 ASN A O 1
ATOM 5939 N N . GLY A 1 747 ? -2.898 5.996 20.892 1.00 89.38 747 GLY A N 1
ATOM 5940 C CA . GLY A 1 747 ? -1.813 5.408 20.114 1.00 89.38 747 GLY A CA 1
ATOM 5941 C C . GLY A 1 747 ? -1.121 6.390 19.166 1.00 89.38 747 GLY A C 1
ATOM 5942 O O . GLY A 1 747 ? -1.474 7.561 19.042 1.00 89.38 747 GLY A O 1
ATOM 5943 N N . THR A 1 748 ? -0.085 5.908 18.476 1.00 89.56 748 THR A N 1
ATOM 5944 C CA . THR A 1 748 ? 0.720 6.747 17.579 1.00 89.56 748 THR A CA 1
ATOM 5945 C C . THR A 1 748 ? 0.020 7.026 16.250 1.00 89.56 748 THR A C 1
ATOM 5947 O O . THR A 1 748 ? -0.584 6.137 15.646 1.00 89.56 748 THR A O 1
ATOM 5950 N N . ARG A 1 749 ? 0.171 8.253 15.752 1.00 90.25 749 ARG A N 1
ATOM 5951 C CA . ARG A 1 749 ? -0.293 8.707 14.437 1.00 90.25 749 ARG A CA 1
ATOM 5952 C C . ARG A 1 749 ? 0.473 8.018 13.306 1.00 90.25 749 ARG A C 1
ATOM 5954 O O . ARG A 1 749 ? 1.646 7.683 13.452 1.00 90.25 749 ARG A O 1
ATOM 5961 N N . ASN A 1 750 ? -0.182 7.851 12.156 1.00 88.31 750 ASN A N 1
ATOM 5962 C CA . ASN A 1 750 ? 0.438 7.284 10.949 1.00 88.31 750 ASN A CA 1
ATOM 5963 C C . ASN A 1 750 ? 0.841 8.349 9.925 1.00 88.31 750 ASN A C 1
ATOM 5965 O O . ASN A 1 750 ? 1.412 8.023 8.883 1.00 88.31 750 ASN A O 1
ATOM 5969 N N . GLN A 1 751 ? 0.477 9.607 10.163 1.00 90.88 751 GLN A N 1
ATOM 5970 C CA . GLN A 1 751 ? 0.763 10.732 9.284 1.00 90.88 751 GLN A CA 1
ATOM 5971 C C . GLN A 1 751 ? 1.324 11.898 10.088 1.00 90.88 751 GLN A C 1
ATOM 5973 O O . GLN A 1 751 ? 0.984 12.053 11.264 1.00 90.88 751 GLN A O 1
ATOM 5978 N N . PRO A 1 752 ? 2.163 12.738 9.462 1.00 93.75 752 PRO A N 1
ATOM 5979 C CA . PRO A 1 752 ? 2.647 13.945 10.103 1.00 93.75 752 PRO A CA 1
ATOM 5980 C C . PRO A 1 752 ? 1.504 14.961 10.281 1.00 93.75 752 PRO A C 1
ATOM 5982 O O . PRO A 1 752 ? 0.438 14.812 9.668 1.00 93.75 752 PRO A O 1
ATOM 5985 N N . PRO A 1 753 ? 1.711 16.016 11.089 1.00 95.88 753 PRO A N 1
ATOM 5986 C CA . PRO A 1 753 ? 0.683 17.007 11.355 1.00 95.88 753 PRO A CA 1
ATOM 5987 C C . PRO A 1 753 ? 0.177 17.675 10.080 1.00 95.88 753 PRO A C 1
ATOM 5989 O O . PRO A 1 753 ? 0.953 18.067 9.204 1.00 95.88 753 PRO A O 1
ATOM 5992 N N . SER A 1 754 ? -1.134 17.854 10.023 1.00 94.75 754 SER A N 1
ATOM 5993 C CA . SER A 1 754 ? -1.789 18.718 9.047 1.00 94.75 754 SER A CA 1
ATOM 5994 C C . SER A 1 754 ? -1.442 20.194 9.276 1.00 94.75 754 SER A C 1
ATOM 5996 O O . SER A 1 754 ? -1.008 20.616 10.357 1.00 94.75 754 SER A O 1
ATOM 5998 N N . TRP A 1 755 ? -1.680 21.020 8.263 1.00 93.56 755 TRP A N 1
ATOM 5999 C CA . TRP A 1 755 ? -1.586 22.469 8.364 1.00 93.56 755 TRP A CA 1
ATOM 6000 C C . TRP A 1 755 ? -2.520 23.016 9.452 1.00 93.56 755 TRP A C 1
ATOM 6002 O O . TRP A 1 755 ? -2.125 23.923 10.191 1.00 93.56 755 TRP A O 1
ATOM 6012 N N . LEU A 1 756 ? -3.714 22.431 9.615 1.00 92.62 756 LEU A N 1
ATOM 6013 C CA . LEU A 1 756 ? -4.638 22.782 10.698 1.00 92.62 756 LEU A CA 1
ATOM 6014 C C . LEU A 1 756 ? -4.020 22.582 12.087 1.00 92.62 756 LEU A C 1
ATOM 6016 O O . LEU A 1 756 ? -4.119 23.468 12.935 1.00 92.62 756 LEU A O 1
ATOM 6020 N N . GLU A 1 757 ? -3.338 21.459 12.318 1.00 93.62 757 GLU A N 1
ATOM 6021 C CA . GLU A 1 757 ? -2.673 21.172 13.599 1.00 93.62 757 GLU A CA 1
ATOM 6022 C C . GLU A 1 757 ? -1.543 22.160 13.895 1.00 93.62 757 GLU A C 1
ATOM 6024 O O . GLU A 1 757 ? -1.367 22.588 15.040 1.00 93.62 757 GLU A O 1
ATOM 6029 N N . LEU A 1 758 ? -0.804 22.573 12.862 1.00 92.44 758 LEU A N 1
ATOM 6030 C CA . LEU A 1 758 ? 0.217 23.609 12.990 1.00 92.44 758 LEU A CA 1
ATOM 6031 C C . LEU A 1 758 ? -0.395 24.956 13.408 1.00 92.44 758 LEU A C 1
ATOM 6033 O O . LEU A 1 758 ? 0.166 25.643 14.264 1.00 92.44 758 LEU A O 1
ATOM 6037 N N . GLN A 1 759 ? -1.539 25.346 12.837 1.00 90.12 759 GLN A N 1
ATOM 6038 C CA . GLN A 1 759 ? -2.226 26.588 13.220 1.00 90.12 759 GLN A CA 1
ATOM 6039 C C . GLN A 1 759 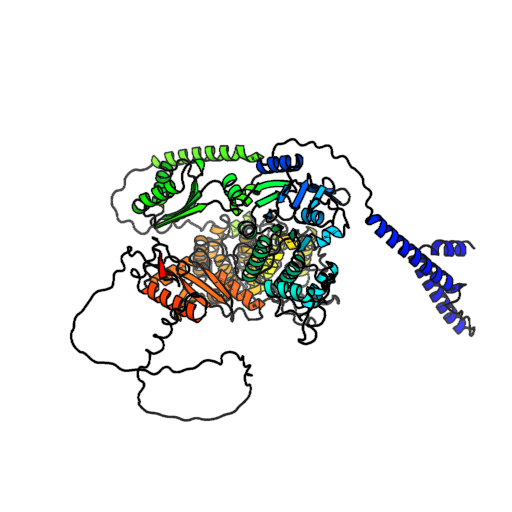? -2.840 26.512 14.621 1.00 90.12 759 GLN A C 1
ATOM 6041 O O . GLN A 1 759 ? -2.725 27.469 15.396 1.00 90.12 759 GLN A O 1
ATOM 6046 N N . ALA A 1 760 ? -3.445 25.376 14.970 1.00 89.75 760 ALA A N 1
ATOM 6047 C CA . ALA A 1 760 ? -4.008 25.130 16.293 1.00 89.75 760 ALA A CA 1
ATOM 6048 C C . ALA A 1 760 ? -2.930 25.218 17.375 1.00 89.75 760 ALA A C 1
ATOM 6050 O O . ALA A 1 760 ? -3.090 25.961 18.335 1.00 89.75 760 ALA A O 1
ATOM 6051 N N . THR A 1 761 ? -1.778 24.577 17.168 1.00 90.31 761 THR A N 1
ATOM 6052 C CA . THR A 1 761 ? -0.654 24.627 18.115 1.00 90.31 761 THR A CA 1
ATOM 6053 C C . THR A 1 761 ? -0.054 26.028 18.237 1.00 90.31 761 THR A C 1
ATOM 6055 O O . THR A 1 761 ? 0.226 26.473 19.345 1.00 90.31 761 THR A O 1
ATOM 6058 N N . LYS A 1 762 ? 0.087 26.772 17.129 1.00 87.75 762 LYS A N 1
ATOM 6059 C CA . LYS A 1 762 ? 0.585 28.162 17.165 1.00 87.75 762 LYS A CA 1
ATOM 6060 C C . LYS A 1 762 ? -0.328 29.102 17.949 1.00 87.75 762 LYS A C 1
ATOM 6062 O O . LYS A 1 762 ? 0.158 29.992 18.641 1.00 87.75 762 LYS A O 1
ATOM 6067 N N . SER A 1 763 ? -1.639 28.925 17.804 1.00 85.31 763 SER A N 1
ATOM 6068 C CA . SER A 1 763 ? -2.654 29.755 18.461 1.00 85.31 763 SER A CA 1
ATOM 6069 C C . SER A 1 763 ? -3.122 29.205 19.811 1.00 85.31 763 SER A C 1
ATOM 6071 O O . SER A 1 763 ? -3.823 29.912 20.532 1.00 85.31 763 SER A O 1
ATOM 6073 N N . LYS A 1 764 ? -2.727 27.972 20.159 1.00 83.00 764 LYS A N 1
ATOM 6074 C CA . LYS A 1 764 ? -3.211 27.184 21.305 1.00 83.00 764 LYS A CA 1
ATOM 6075 C C . LYS A 1 764 ? -4.743 27.085 21.350 1.00 83.00 764 LYS A C 1
ATOM 6077 O O . LYS A 1 764 ? -5.342 27.072 22.420 1.00 83.00 764 LYS A O 1
ATOM 6082 N N . ARG A 1 765 ? -5.380 27.067 20.174 1.00 79.75 765 ARG A N 1
ATOM 6083 C CA . ARG A 1 765 ? -6.835 26.940 20.022 1.00 79.75 765 ARG A CA 1
ATOM 6084 C C . ARG A 1 765 ? -7.211 25.488 19.722 1.00 79.75 765 ARG A C 1
ATOM 6086 O O . ARG A 1 765 ? -6.452 24.817 19.021 1.00 79.75 765 ARG A O 1
ATOM 6093 N N . PRO A 1 766 ? -8.371 25.011 20.203 1.00 78.56 766 PRO A N 1
ATOM 6094 C CA . PRO A 1 766 ? -8.855 23.679 19.859 1.00 78.56 766 PRO A CA 1
ATOM 6095 C C . PRO A 1 766 ? -9.170 23.586 18.359 1.00 78.56 766 PRO A C 1
ATOM 6097 O O . PRO A 1 766 ? -9.546 24.583 17.731 1.00 78.56 766 PRO A O 1
ATOM 6100 N N . LEU A 1 767 ? -9.017 22.394 17.773 1.00 90.44 767 LEU A N 1
ATOM 6101 C CA . LEU A 1 767 ? -9.389 22.170 16.377 1.00 90.44 767 LEU A CA 1
ATOM 6102 C C . LEU A 1 767 ? -10.911 22.093 16.282 1.00 90.44 767 LEU A C 1
ATOM 6104 O O . LEU A 1 767 ? -11.555 21.400 17.063 1.00 90.44 767 LEU A O 1
ATOM 6108 N N . MET A 1 768 ? -11.479 22.797 15.309 1.00 89.62 768 MET A N 1
ATOM 6109 C CA . MET A 1 768 ? -12.914 22.795 15.042 1.00 89.62 768 MET A CA 1
ATOM 6110 C C . MET A 1 768 ? -13.153 22.145 13.685 1.00 89.62 768 MET A C 1
ATOM 6112 O O . MET A 1 768 ? -12.763 22.702 12.659 1.00 89.62 768 MET A O 1
ATOM 6116 N N . LEU A 1 769 ? -13.771 20.963 13.676 1.00 94.00 769 LEU A N 1
ATOM 6117 C CA . LEU A 1 769 ? -14.009 20.190 12.458 1.00 94.00 769 LEU A CA 1
ATOM 6118 C C . LEU A 1 769 ? -15.487 20.267 12.052 1.00 94.00 769 LEU A C 1
ATOM 6120 O O . LEU A 1 769 ? -16.342 19.805 12.813 1.00 94.00 769 LEU A O 1
ATOM 6124 N N . PRO A 1 770 ? -15.813 20.844 10.880 1.00 93.75 770 PRO A N 1
ATOM 6125 C CA . PRO A 1 770 ? -17.168 20.824 10.346 1.00 93.75 770 PRO A CA 1
ATOM 6126 C C . PRO A 1 770 ? -17.475 19.452 9.736 1.00 93.75 770 PRO A C 1
ATOM 6128 O O . PRO A 1 770 ? -16.738 18.965 8.877 1.00 93.75 770 PRO A O 1
ATOM 6131 N N . ILE A 1 771 ? -18.575 18.840 10.169 1.00 95.62 771 ILE A N 1
ATOM 6132 C CA . ILE A 1 771 ? -19.037 17.534 9.695 1.00 95.62 771 ILE A CA 1
ATOM 6133 C C . ILE A 1 771 ? -20.446 17.693 9.132 1.00 95.62 771 ILE A C 1
ATOM 6135 O O . ILE A 1 771 ? -21.358 18.148 9.826 1.00 95.62 771 ILE A O 1
ATOM 6139 N N . THR A 1 772 ? -20.607 17.345 7.858 1.00 94.25 772 THR A N 1
ATOM 6140 C CA . THR A 1 772 ? -21.863 17.466 7.117 1.00 94.25 772 THR A CA 1
ATOM 6141 C C . THR A 1 772 ? -22.663 16.167 7.200 1.00 94.25 772 THR A C 1
ATOM 6143 O O . THR A 1 772 ? -22.158 15.079 6.926 1.00 94.25 772 THR A O 1
ATOM 6146 N N . PHE A 1 773 ? -23.929 16.275 7.570 1.00 93.19 773 PHE A N 1
ATOM 6147 C CA . PHE A 1 773 ? -24.885 15.178 7.611 1.00 93.19 773 PHE A CA 1
ATOM 6148 C C . PHE A 1 773 ? -25.564 14.996 6.249 1.00 93.19 773 PHE A C 1
ATOM 6150 O O . PHE A 1 773 ? -25.438 15.817 5.335 1.00 93.19 773 PHE A O 1
ATOM 6157 N N . MET A 1 774 ? -26.286 13.889 6.098 1.00 88.50 774 MET A N 1
ATOM 6158 C CA . MET A 1 774 ? -26.935 13.537 4.832 1.00 88.50 774 MET A CA 1
ATOM 6159 C C . MET A 1 774 ? -28.167 14.395 4.514 1.00 88.50 774 MET A C 1
ATOM 6161 O O . MET A 1 774 ? -28.510 14.527 3.342 1.00 88.50 774 MET A O 1
ATOM 6165 N N . ASP A 1 775 ? -28.747 15.048 5.521 1.00 87.19 775 ASP A N 1
ATOM 6166 C CA . ASP A 1 775 ? -29.796 16.072 5.404 1.00 87.19 775 ASP A CA 1
ATOM 6167 C C . ASP A 1 775 ? -29.264 17.448 4.934 1.00 87.19 775 ASP A C 1
ATOM 6169 O O . ASP A 1 775 ? -30.039 18.371 4.703 1.00 87.19 775 ASP A O 1
ATOM 6173 N N . GLY A 1 776 ? -27.942 17.598 4.778 1.00 85.56 776 GLY A N 1
ATOM 6174 C CA . GLY A 1 776 ? -27.283 18.847 4.386 1.00 85.56 776 GLY A CA 1
ATOM 6175 C C . GLY A 1 776 ? -26.880 19.749 5.555 1.00 85.56 776 GLY A C 1
ATOM 6176 O O . GLY A 1 776 ? -26.100 20.685 5.355 1.00 85.56 776 GLY A O 1
ATOM 6177 N N . ASN A 1 777 ? -27.317 19.449 6.780 1.00 90.19 777 ASN A N 1
ATOM 6178 C CA . ASN A 1 777 ? -26.906 20.193 7.963 1.00 90.19 777 ASN A CA 1
ATOM 6179 C C . ASN A 1 777 ? -25.430 19.933 8.271 1.00 90.19 777 ASN A C 1
ATOM 6181 O O . ASN A 1 777 ? -24.903 18.847 8.047 1.00 90.19 777 ASN A O 1
ATOM 6185 N N . THR A 1 778 ? -24.731 20.932 8.805 1.00 92.12 778 THR A N 1
ATOM 6186 C CA . THR A 1 778 ? -23.328 20.788 9.218 1.00 92.12 778 THR A CA 1
ATOM 6187 C C . THR A 1 778 ? -23.199 21.112 10.697 1.00 92.12 778 THR A C 1
ATOM 6189 O O . THR A 1 778 ? -23.664 22.157 11.151 1.00 92.12 778 THR A O 1
ATOM 6192 N N . LYS A 1 779 ? -22.568 20.221 11.466 1.00 91.88 779 LYS A N 1
ATOM 6193 C CA . LYS A 1 779 ? -22.221 20.479 12.868 1.00 91.88 779 LYS A CA 1
ATOM 6194 C C . LYS A 1 779 ? -20.715 20.541 13.009 1.00 91.88 779 LYS A C 1
ATOM 6196 O O . LYS A 1 779 ? -19.992 19.701 12.485 1.00 91.88 779 LYS A O 1
ATOM 6201 N N . THR A 1 780 ? -20.257 21.522 13.770 1.00 93.06 780 THR A N 1
ATOM 6202 C CA . THR A 1 780 ? -18.845 21.657 14.112 1.00 93.06 780 THR A CA 1
ATOM 6203 C C . THR A 1 780 ? -18.588 21.000 15.462 1.00 93.06 780 THR A C 1
ATOM 6205 O O . THR A 1 780 ? -19.327 21.249 16.426 1.00 93.06 780 THR A O 1
ATOM 6208 N N . LEU A 1 781 ? -17.567 20.146 15.517 1.00 92.62 781 LEU A N 1
ATOM 6209 C CA . LEU A 1 781 ? -17.112 19.467 16.729 1.00 92.62 781 LEU A CA 1
ATOM 6210 C C . LEU A 1 781 ? -15.697 19.887 17.114 1.00 92.62 781 LEU A C 1
ATOM 6212 O O . LEU A 1 781 ? -14.901 20.283 16.261 1.00 92.62 781 LEU A O 1
ATOM 6216 N N . LEU A 1 782 ? -15.419 19.783 18.413 1.00 91.75 782 LEU A N 1
ATOM 6217 C CA . LEU A 1 782 ? -14.092 19.971 18.984 1.00 91.75 782 LEU A CA 1
ATOM 6218 C C . LEU A 1 782 ? -13.257 18.715 18.731 1.00 91.75 782 LEU A C 1
ATOM 6220 O O . LEU A 1 782 ? -13.711 17.599 18.971 1.00 91.75 782 LEU A O 1
ATOM 6224 N N . ALA A 1 783 ? -12.032 18.912 18.262 1.00 92.25 783 ALA A N 1
ATOM 6225 C CA . ALA A 1 783 ? -11.064 17.859 18.024 1.00 92.25 783 ALA A CA 1
ATOM 6226 C C . ALA A 1 783 ? -9.670 18.273 18.519 1.00 92.25 783 ALA A C 1
ATOM 6228 O O . ALA A 1 783 ? -9.340 19.451 18.691 1.00 92.25 783 ALA A O 1
ATOM 6229 N N . ASP A 1 784 ? -8.836 17.268 18.717 1.00 91.44 784 ASP A N 1
ATOM 6230 C CA . ASP A 1 784 ? -7.412 17.356 18.998 1.00 91.44 784 ASP A CA 1
ATOM 6231 C C . ASP A 1 784 ? -6.624 16.487 17.994 1.00 91.44 784 ASP A C 1
ATOM 6233 O O . ASP A 1 784 ? -7.186 15.852 17.097 1.00 91.44 784 ASP A O 1
ATOM 6237 N N . SER A 1 785 ? -5.297 16.456 18.125 1.00 91.38 785 SER A N 1
ATOM 6238 C CA . SER A 1 785 ? -4.444 15.650 17.240 1.00 91.38 785 SER A CA 1
ATOM 6239 C C . SER A 1 785 ? -4.629 14.138 17.407 1.00 91.38 785 SER A C 1
ATOM 6241 O O . SER A 1 785 ? -4.317 13.401 16.475 1.00 91.38 785 SER A O 1
ATOM 6243 N N . ALA A 1 786 ? -5.130 13.671 18.550 1.00 93.06 786 ALA A N 1
ATOM 6244 C CA . ALA A 1 786 ? -5.315 12.254 18.865 1.00 93.06 786 ALA A CA 1
ATOM 6245 C C . ALA A 1 786 ? -6.765 11.784 18.642 1.00 93.06 786 ALA A C 1
ATOM 6247 O O . ALA A 1 786 ? -7.097 10.635 18.925 1.00 93.06 786 ALA A O 1
ATOM 6248 N N . THR A 1 787 ? -7.639 12.657 18.136 1.00 94.00 787 THR A N 1
ATOM 6249 C CA . THR A 1 787 ? -9.069 12.384 18.024 1.00 94.00 787 THR A CA 1
ATOM 6250 C C . THR A 1 787 ? -9.332 11.268 17.020 1.00 94.00 787 THR A C 1
ATOM 6252 O O . THR A 1 787 ? -8.914 11.333 15.855 1.00 94.00 787 THR A O 1
ATOM 6255 N N . THR A 1 788 ? -10.049 10.241 17.472 1.00 94.38 788 THR A N 1
ATOM 6256 C CA . THR A 1 788 ? -10.388 9.072 16.648 1.00 94.38 788 THR A CA 1
ATOM 6257 C C . THR A 1 788 ? -11.757 9.207 15.985 1.00 94.38 788 THR A C 1
ATOM 6259 O O . THR A 1 788 ? -12.630 9.950 16.438 1.00 94.38 788 THR A O 1
ATOM 6262 N N . ALA A 1 789 ? -11.976 8.454 14.905 1.00 92.12 789 ALA A N 1
ATOM 6263 C CA . ALA A 1 789 ? -13.266 8.389 14.224 1.00 92.12 789 ALA A CA 1
ATOM 6264 C C . ALA A 1 789 ? -14.379 7.905 15.168 1.00 92.12 789 ALA A C 1
ATOM 6266 O O . ALA A 1 789 ? -15.496 8.412 15.096 1.00 92.12 789 ALA A O 1
ATOM 6267 N N . ARG A 1 790 ? -14.068 6.978 16.088 1.00 90.56 790 ARG A N 1
ATOM 6268 C CA . ARG A 1 790 ? -14.981 6.533 17.150 1.00 90.56 790 ARG A CA 1
ATOM 6269 C C . ARG A 1 790 ? -15.418 7.683 18.052 1.00 90.56 790 ARG A C 1
ATOM 6271 O O . ARG A 1 790 ? -16.616 7.865 18.232 1.00 90.56 790 ARG A O 1
ATOM 6278 N N . GLU A 1 791 ? -14.466 8.446 18.590 1.00 92.69 791 GLU A N 1
ATOM 6279 C CA . GLU A 1 791 ? -14.752 9.573 19.488 1.00 92.69 791 GLU A CA 1
ATOM 6280 C C . GLU A 1 791 ? -15.625 10.627 18.792 1.00 92.69 791 GLU A C 1
ATOM 6282 O O . GLU A 1 791 ? -16.618 11.066 19.366 1.00 92.69 791 GLU A O 1
ATOM 6287 N N . LEU A 1 792 ? -15.329 10.982 17.532 1.00 92.38 792 LEU A N 1
ATOM 6288 C CA . LEU A 1 792 ? -16.180 11.917 16.783 1.00 92.38 792 LEU A CA 1
ATOM 6289 C C . LEU A 1 792 ? -17.566 11.347 16.484 1.00 92.38 792 LEU A C 1
ATOM 6291 O O . LEU A 1 792 ? -18.545 12.072 16.611 1.00 92.38 792 LEU A O 1
ATOM 6295 N N . CYS A 1 793 ? -17.682 10.074 16.094 1.00 91.62 793 CYS A N 1
ATOM 6296 C CA . CYS A 1 793 ? -18.991 9.462 15.849 1.00 91.62 793 CYS A CA 1
ATOM 6297 C C . CYS A 1 793 ? -19.841 9.423 17.126 1.00 91.62 793 CYS A C 1
ATOM 6299 O O . CYS A 1 793 ? -21.036 9.692 17.054 1.00 91.62 793 CYS A O 1
ATOM 6301 N N . GLN A 1 794 ? -19.224 9.149 18.279 1.00 90.44 794 GLN A N 1
ATOM 6302 C CA . GLN A 1 794 ? -19.896 9.180 19.575 1.00 90.44 794 GLN A CA 1
ATOM 6303 C C . GLN A 1 794 ? -20.351 10.602 19.934 1.00 90.44 794 GLN A C 1
ATOM 6305 O O . GLN A 1 794 ? -21.524 10.803 20.233 1.00 90.44 794 GLN A O 1
ATOM 6310 N N . GLN A 1 795 ? -19.469 11.603 19.815 1.00 91.69 795 GLN A N 1
ATOM 6311 C CA . GLN A 1 795 ? -19.827 13.007 20.061 1.00 91.69 795 GLN A CA 1
ATOM 6312 C C . GLN A 1 795 ? -20.936 13.503 19.124 1.00 91.69 795 GLN A C 1
ATOM 6314 O O . GLN A 1 795 ? -21.795 14.280 19.539 1.00 91.69 795 GLN A O 1
ATOM 6319 N N . LEU A 1 796 ? -20.934 13.077 17.854 1.00 91.75 796 LEU A N 1
ATOM 6320 C CA . LEU A 1 796 ? -22.029 13.374 16.931 1.00 91.75 796 LEU A CA 1
ATOM 6321 C C . LEU A 1 796 ? -23.314 12.711 17.413 1.00 91.75 796 LEU A C 1
ATOM 6323 O O . LEU A 1 796 ? -24.310 13.413 17.546 1.00 91.75 796 LEU A O 1
ATOM 6327 N N . GLY A 1 797 ? -23.277 11.410 17.712 1.00 89.06 797 GLY A N 1
ATOM 6328 C CA . GLY A 1 797 ? -24.429 10.646 18.185 1.00 89.06 797 GLY A CA 1
ATOM 6329 C C . GLY A 1 797 ? -25.073 11.258 19.428 1.00 89.06 797 GLY A C 1
ATOM 6330 O O . GLY A 1 797 ? -26.284 11.437 19.453 1.00 89.06 797 GLY A O 1
ATOM 6331 N N . GLU A 1 798 ? -24.274 11.684 20.406 1.00 89.44 798 GLU A N 1
ATOM 6332 C CA . GLU A 1 798 ? -24.754 12.395 21.598 1.00 89.44 798 GLU A CA 1
ATOM 6333 C C . GLU A 1 798 ? -25.365 13.763 21.244 1.00 89.44 798 GLU A C 1
ATOM 6335 O O . GLU A 1 798 ? -26.433 14.121 21.736 1.00 89.44 798 GLU A O 1
ATOM 6340 N N . LYS A 1 799 ? -24.739 14.521 20.333 1.00 89.06 799 LYS A N 1
ATOM 6341 C CA . LYS A 1 799 ? -25.182 15.872 19.945 1.00 89.06 799 LYS A CA 1
ATOM 6342 C C . LYS A 1 799 ? -26.463 15.893 19.107 1.00 89.06 799 LYS A C 1
ATOM 6344 O O . LYS A 1 799 ? -27.158 16.909 19.109 1.00 89.06 799 LYS A O 1
ATOM 6349 N N . ILE A 1 800 ? -26.750 14.822 18.366 1.00 88.25 800 ILE A N 1
ATOM 6350 C CA . ILE A 1 800 ? -27.992 14.663 17.591 1.00 88.25 800 ILE A CA 1
ATOM 6351 C C . ILE A 1 800 ? -28.989 13.696 18.243 1.00 88.25 800 ILE A C 1
ATOM 6353 O O . ILE A 1 800 ? -30.034 13.444 17.655 1.00 88.25 800 ILE A O 1
ATOM 6357 N N . VAL A 1 801 ? -28.687 13.190 19.445 1.00 87.38 801 VAL A N 1
ATOM 6358 C CA . VAL A 1 801 ? -29.520 12.230 20.191 1.00 87.38 801 VAL A CA 1
ATOM 6359 C C . VAL A 1 801 ? -29.872 11.008 19.327 1.00 87.38 801 VAL A C 1
ATOM 6361 O O . VAL A 1 801 ? -31.030 10.644 19.152 1.00 87.38 801 VAL A O 1
ATOM 6364 N N . LEU A 1 802 ? -28.844 10.407 18.726 1.00 87.19 802 LEU A N 1
ATOM 6365 C CA . LEU A 1 802 ? -28.954 9.199 17.911 1.00 87.19 802 LEU A CA 1
ATOM 6366 C C . LEU A 1 802 ? -28.909 7.960 18.816 1.00 87.19 802 LEU A C 1
ATOM 6368 O O . LEU A 1 802 ? -27.883 7.705 19.460 1.00 87.19 802 LEU A O 1
ATOM 6372 N N . SER A 1 803 ? -29.999 7.195 18.832 1.00 81.50 803 SER A N 1
ATOM 6373 C CA . SER A 1 803 ? -30.163 5.968 19.619 1.00 81.50 803 SER A CA 1
ATOM 6374 C C . SER A 1 803 ? -29.499 4.771 18.926 1.00 81.50 803 SER A C 1
ATOM 6376 O O . SER A 1 803 ? -28.696 4.070 19.546 1.00 81.50 803 SER A O 1
ATOM 6378 N N . ASP A 1 804 ? -29.739 4.576 17.621 1.00 80.25 804 ASP A N 1
ATOM 6379 C CA . ASP A 1 804 ? -29.046 3.571 16.799 1.00 80.25 804 ASP A CA 1
ATOM 6380 C C . ASP A 1 804 ? -27.753 4.146 16.204 1.00 80.25 804 ASP A C 1
ATOM 6382 O O . ASP A 1 804 ? -27.669 4.546 15.040 1.00 80.25 804 ASP A O 1
ATOM 6386 N N . GLN A 1 805 ? -26.688 4.140 17.002 1.00 80.25 805 GLN A N 1
ATOM 6387 C CA . GLN A 1 805 ? -25.354 4.538 16.537 1.00 80.25 805 GLN A CA 1
ATOM 6388 C C . GLN A 1 805 ? -24.642 3.434 15.741 1.00 80.25 805 GLN A C 1
ATOM 6390 O O . GLN A 1 805 ? -23.523 3.640 15.254 1.00 80.25 805 GLN A O 1
ATOM 6395 N N . PHE A 1 806 ? -25.239 2.242 15.604 1.00 81.25 806 PHE A N 1
ATOM 6396 C CA . PHE A 1 806 ? -24.558 1.106 15.000 1.00 81.25 806 PHE A CA 1
ATOM 6397 C C . PHE A 1 806 ? -24.188 1.417 13.551 1.00 81.25 806 PHE A C 1
ATOM 6399 O O . PHE A 1 806 ? -25.041 1.689 12.706 1.00 81.25 806 PHE A O 1
ATOM 6406 N N . ARG A 1 807 ? -22.883 1.356 13.256 1.00 84.38 807 ARG A N 1
ATOM 6407 C CA . ARG A 1 807 ? -22.323 1.480 11.898 1.00 84.38 807 ARG A CA 1
ATOM 6408 C C . ARG A 1 807 ? -22.741 2.744 11.135 1.00 84.38 807 ARG A C 1
ATOM 6410 O O . ARG A 1 807 ? -22.667 2.781 9.904 1.00 84.38 807 ARG A O 1
ATOM 6417 N N . PHE A 1 808 ? -23.073 3.813 11.852 1.00 87.62 808 PHE A N 1
ATOM 6418 C CA . PHE A 1 808 ? -22.801 5.147 11.336 1.00 87.62 808 PHE A CA 1
ATOM 6419 C C . PHE A 1 808 ? -21.291 5.368 11.323 1.00 87.62 808 PHE A C 1
ATOM 6421 O O . PHE A 1 808 ? -20.557 4.857 12.173 1.00 87.62 808 PHE A O 1
ATOM 6428 N N . SER A 1 809 ? -20.799 6.034 10.291 1.00 91.38 809 SER A N 1
ATOM 6429 C CA . SER A 1 809 ? -19.367 6.158 10.053 1.00 91.38 809 SER A CA 1
ATOM 6430 C C . SER A 1 809 ? -19.022 7.517 9.488 1.00 91.38 809 SER A C 1
ATOM 6432 O O . SER A 1 809 ? -19.811 8.146 8.776 1.00 91.38 809 SER A O 1
ATOM 6434 N N . LEU A 1 810 ? -17.810 7.953 9.817 1.00 93.00 810 LEU A N 1
ATOM 6435 C CA . LEU A 1 810 ? -17.259 9.191 9.311 1.00 93.00 810 LEU A CA 1
ATOM 6436 C C . LEU A 1 810 ? -16.615 8.935 7.950 1.00 93.00 810 LEU A C 1
ATOM 6438 O O . LEU A 1 810 ? -15.874 7.975 7.752 1.00 93.00 810 LEU A O 1
ATOM 6442 N N . TYR A 1 811 ? -16.896 9.811 7.004 1.00 91.94 811 TYR A N 1
ATOM 6443 C CA . TYR A 1 811 ? -16.365 9.788 5.656 1.00 91.94 811 TYR A CA 1
ATOM 6444 C C . TYR A 1 811 ? -15.609 11.082 5.400 1.00 91.94 811 TYR A C 1
ATOM 6446 O O . TYR A 1 811 ? -15.971 12.130 5.917 1.00 91.94 811 TYR A O 1
ATOM 6454 N N . ILE A 1 812 ? -14.570 11.021 4.579 1.00 92.75 812 ILE A N 1
ATOM 6455 C CA . ILE A 1 812 ? -13.855 12.184 4.073 1.00 92.75 812 ILE A CA 1
ATOM 6456 C C . ILE A 1 812 ? -13.921 12.171 2.549 1.00 92.75 812 ILE A C 1
ATOM 6458 O O . ILE A 1 812 ? -13.650 11.151 1.913 1.00 92.75 812 ILE A O 1
ATOM 6462 N N . ALA A 1 813 ? -14.309 13.292 1.957 1.00 87.81 813 ALA A N 1
ATOM 6463 C CA . ALA A 1 813 ? -14.285 13.494 0.518 1.00 87.81 813 ALA A CA 1
ATOM 6464 C C . ALA A 1 813 ? -13.245 14.545 0.158 1.00 87.81 813 ALA A C 1
ATOM 6466 O O . ALA A 1 813 ? -13.102 15.531 0.875 1.00 87.81 813 ALA A O 1
ATOM 6467 N N . LEU A 1 814 ? -12.554 14.351 -0.959 1.00 88.19 814 LEU A N 1
ATOM 6468 C CA . LEU A 1 814 ? -11.622 15.308 -1.540 1.00 88.19 814 LEU A CA 1
ATOM 6469 C C . LEU A 1 814 ? -11.681 15.168 -3.066 1.00 88.19 814 LEU A C 1
ATOM 6471 O O . LEU A 1 814 ? -11.416 14.087 -3.597 1.00 88.19 814 LEU A O 1
ATOM 6475 N N . PHE A 1 815 ? -12.004 16.260 -3.767 1.00 82.06 815 PHE A N 1
ATOM 6476 C CA . PHE A 1 815 ? -12.334 16.231 -5.201 1.00 82.06 815 PHE A CA 1
ATOM 6477 C C . PHE A 1 815 ? -13.428 15.177 -5.484 1.00 82.06 815 PHE A C 1
ATOM 6479 O O . PHE A 1 815 ? -14.423 15.135 -4.766 1.00 82.06 815 PHE A O 1
ATOM 6486 N N . ASP A 1 816 ? -13.224 14.291 -6.461 1.00 74.31 816 ASP A N 1
ATOM 6487 C CA . ASP A 1 816 ? -14.163 13.213 -6.813 1.00 74.31 816 ASP A CA 1
ATOM 6488 C C . ASP A 1 816 ? -13.912 11.903 -6.038 1.00 74.31 816 ASP A C 1
ATOM 6490 O O . ASP A 1 816 ? -14.418 10.840 -6.405 1.00 74.31 816 ASP A O 1
ATOM 6494 N N . LYS A 1 817 ? -13.085 11.936 -4.983 1.00 75.31 817 LYS A N 1
ATOM 6495 C CA . LYS A 1 817 ? -12.731 10.755 -4.183 1.00 75.31 817 LYS A CA 1
ATOM 6496 C C . LYS A 1 817 ? -13.408 10.809 -2.822 1.00 75.31 817 LYS A C 1
ATOM 6498 O O . LYS A 1 817 ? -13.317 11.809 -2.117 1.00 75.31 817 LYS A O 1
ATOM 6503 N N . VAL A 1 818 ? -14.022 9.695 -2.428 1.00 80.38 818 VAL A N 1
ATOM 6504 C CA . VAL A 1 818 ? -14.668 9.526 -1.123 1.00 80.38 818 VAL A CA 1
ATOM 6505 C C . VAL A 1 818 ? -14.044 8.342 -0.390 1.00 80.38 818 VAL A C 1
ATOM 6507 O O . VAL A 1 818 ? -13.823 7.268 -0.951 1.00 80.38 818 VAL A O 1
ATOM 6510 N N . SER A 1 819 ? -13.742 8.551 0.884 1.00 82.75 819 SER A N 1
ATOM 6511 C CA . SER A 1 819 ? -13.076 7.608 1.767 1.00 82.75 819 SER A CA 1
ATOM 6512 C C . SER A 1 819 ? -13.877 7.469 3.062 1.00 82.75 819 SER A C 1
ATOM 6514 O O . SER A 1 819 ? -14.388 8.445 3.583 1.00 82.75 819 SER A O 1
ATOM 6516 N N . SER A 1 820 ? -13.979 6.249 3.576 1.00 86.75 820 SER A N 1
ATOM 6517 C CA . SER A 1 820 ? -14.610 5.915 4.857 1.00 86.75 820 SER A CA 1
ATOM 6518 C C . SER A 1 820 ? -13.494 5.787 5.881 1.00 86.75 820 SER A C 1
ATOM 6520 O O . SER A 1 820 ? -12.508 5.096 5.604 1.00 86.75 820 SER A O 1
ATOM 6522 N N . LEU A 1 821 ? -13.660 6.468 7.009 1.00 85.19 821 LEU A N 1
ATOM 6523 C CA . LEU A 1 821 ? -12.850 6.363 8.222 1.00 85.19 821 LEU A CA 1
ATOM 6524 C C . LEU A 1 821 ? -13.478 5.373 9.221 1.00 85.19 821 LEU A C 1
ATOM 6526 O O . LEU A 1 821 ? -12.854 5.021 10.222 1.00 85.19 821 LEU A O 1
ATOM 6530 N N . GLY A 1 822 ? -14.706 4.916 8.947 1.00 85.06 822 GLY A N 1
ATOM 6531 C CA . GLY A 1 822 ? -15.475 4.048 9.831 1.00 85.06 822 GLY A CA 1
ATOM 6532 C C . GLY A 1 822 ? -15.864 4.734 11.146 1.00 85.06 822 GLY A C 1
ATOM 6533 O O . GLY A 1 822 ? -15.935 5.960 11.244 1.00 85.06 822 GLY A O 1
ATOM 6534 N N . SER A 1 823 ? -16.082 3.913 12.172 1.00 82.69 823 SER A N 1
ATOM 6535 C CA . SER A 1 823 ? -16.250 4.295 13.586 1.00 82.69 823 SER A CA 1
ATOM 6536 C C . SER A 1 823 ? -15.196 3.615 14.485 1.00 82.69 823 SER A C 1
ATOM 6538 O O . SER A 1 823 ? -15.434 3.270 15.645 1.00 82.69 823 SER A O 1
ATOM 6540 N N . GLY A 1 824 ? -14.015 3.358 13.909 1.00 81.81 824 GLY A N 1
ATOM 6541 C CA . GLY A 1 824 ? -12.900 2.646 14.540 1.00 81.81 824 GLY A CA 1
ATOM 6542 C C . GLY A 1 824 ? -11.903 3.550 15.274 1.00 81.81 824 GLY A C 1
ATOM 6543 O O . GLY A 1 824 ? -12.150 4.732 15.503 1.00 81.81 824 GLY A O 1
ATOM 6544 N N . GLY A 1 825 ? -10.741 2.987 15.615 1.00 84.06 825 GLY A N 1
ATOM 6545 C CA . GLY A 1 825 ? -9.618 3.703 16.246 1.00 84.06 825 GLY A CA 1
ATOM 6546 C C . GLY A 1 825 ? -8.769 4.529 15.271 1.00 84.06 825 GLY A C 1
ATOM 6547 O O . GLY A 1 825 ? -7.602 4.795 15.531 1.00 84.06 825 GLY A O 1
ATOM 6548 N N . ASP A 1 826 ? -9.318 4.891 14.113 1.00 87.00 826 ASP A N 1
ATOM 6549 C CA . ASP A 1 826 ? -8.595 5.632 13.088 1.00 87.00 826 ASP A CA 1
ATOM 6550 C C . ASP A 1 826 ? -8.522 7.117 13.457 1.00 87.00 826 ASP A C 1
ATOM 6552 O O . ASP A 1 826 ? -9.552 7.752 13.672 1.00 87.00 826 ASP A O 1
ATOM 6556 N N . HIS A 1 827 ? -7.317 7.686 13.503 1.00 93.12 827 HIS A N 1
ATOM 6557 C CA . HIS A 1 827 ? -7.124 9.116 13.742 1.00 93.12 827 HIS A CA 1
ATOM 6558 C C . HIS A 1 827 ? -7.682 9.955 12.587 1.00 93.12 827 HIS A C 1
ATOM 6560 O O . HIS A 1 827 ? -7.298 9.784 11.430 1.00 93.12 827 HIS A O 1
ATOM 6566 N N . VAL A 1 828 ? -8.555 10.911 12.897 1.00 94.06 828 VAL A N 1
ATOM 6567 C CA . VAL A 1 828 ? -9.233 11.746 11.886 1.00 94.06 828 VAL A CA 1
ATOM 6568 C C . VAL A 1 828 ? -8.241 12.701 11.223 1.00 94.06 828 VAL A C 1
ATOM 6570 O O . VAL A 1 828 ? -8.249 12.885 10.005 1.00 94.06 828 VAL A O 1
ATOM 6573 N N . MET A 1 829 ? -7.316 13.240 12.017 1.00 94.75 829 MET A N 1
ATOM 6574 C CA . MET A 1 829 ? -6.271 14.140 11.536 1.00 94.75 829 MET A CA 1
ATOM 6575 C C . MET A 1 829 ? -5.262 13.444 10.605 1.00 94.75 829 MET A C 1
ATOM 6577 O O . MET A 1 829 ? -4.674 14.114 9.756 1.00 94.75 829 MET A O 1
ATOM 6581 N N . ASP A 1 830 ? -5.106 12.110 10.674 1.00 93.94 830 ASP A N 1
ATOM 6582 C CA . ASP A 1 830 ? -4.312 11.362 9.681 1.00 93.94 830 ASP A CA 1
ATOM 6583 C C . ASP A 1 830 ? -4.950 11.454 8.291 1.00 93.94 830 ASP A C 1
ATOM 6585 O O . ASP A 1 830 ? -4.262 11.689 7.298 1.00 93.94 830 ASP A O 1
ATOM 6589 N N . ALA A 1 831 ? -6.273 11.305 8.212 1.00 92.00 831 ALA A N 1
ATOM 6590 C CA . ALA A 1 831 ? -6.995 11.379 6.949 1.00 92.00 831 ALA A CA 1
ATOM 6591 C C . ALA A 1 831 ? -6.979 12.792 6.350 1.00 92.00 831 ALA A C 1
ATOM 6593 O O . ALA A 1 831 ? -6.822 12.946 5.138 1.00 92.00 831 ALA A O 1
ATOM 6594 N N . ILE A 1 832 ? -7.093 13.820 7.195 1.00 93.62 832 ILE A N 1
ATOM 6595 C CA . ILE A 1 832 ? -6.990 15.224 6.775 1.00 93.62 832 ILE A CA 1
ATOM 6596 C C . ILE A 1 832 ? -5.575 15.530 6.270 1.00 93.62 832 ILE A C 1
ATOM 6598 O O . ILE A 1 832 ? -5.427 16.059 5.171 1.00 93.62 832 ILE A O 1
ATOM 6602 N N . SER A 1 833 ? -4.536 15.127 7.009 1.00 93.38 833 SER A N 1
ATOM 6603 C CA . SER A 1 833 ? -3.137 15.300 6.592 1.00 93.38 833 SER A CA 1
ATOM 6604 C C . SER A 1 833 ? -2.847 14.623 5.244 1.00 93.38 833 SER A C 1
ATOM 6606 O O . SER A 1 833 ? -2.196 15.208 4.378 1.00 93.38 833 SER A O 1
ATOM 6608 N N . GLN A 1 834 ? -3.396 13.426 5.003 1.00 90.25 834 GLN A N 1
ATOM 6609 C CA . GLN A 1 834 ? -3.302 12.767 3.693 1.00 90.25 834 GLN A CA 1
ATOM 6610 C C . GLN A 1 834 ? -4.016 13.550 2.587 1.00 90.25 834 GLN A C 1
ATOM 6612 O O . GLN A 1 834 ? -3.518 13.622 1.465 1.00 90.25 834 GLN A O 1
ATOM 6617 N N . CYS A 1 835 ? -5.176 14.139 2.882 1.00 89.81 835 CYS A N 1
ATOM 6618 C CA . CYS A 1 835 ? -5.902 14.958 1.916 1.00 89.81 835 CYS A CA 1
ATOM 6619 C C . CYS A 1 835 ? -5.128 16.230 1.543 1.00 89.81 835 CYS A C 1
ATOM 6621 O O . CYS A 1 835 ? -5.096 16.599 0.371 1.00 89.81 835 CYS A O 1
ATOM 6623 N N . GLU A 1 836 ? -4.474 16.875 2.509 1.00 90.00 836 GLU A N 1
ATOM 6624 C CA . GLU A 1 836 ? -3.618 18.042 2.265 1.00 90.00 836 GLU A CA 1
ATOM 6625 C C . GLU A 1 836 ? -2.400 17.688 1.403 1.00 90.00 836 GLU A C 1
ATOM 6627 O O . GLU A 1 836 ? -2.117 18.388 0.430 1.00 90.00 836 GLU A O 1
ATOM 6632 N N . GLN A 1 837 ? -1.728 16.570 1.699 1.00 86.50 837 GLN A N 1
ATOM 6633 C CA . GLN A 1 837 ? -0.619 16.060 0.884 1.00 86.50 837 GLN A CA 1
ATOM 6634 C C . GLN A 1 837 ? -1.079 15.744 -0.548 1.00 86.50 837 GLN A C 1
ATOM 6636 O O . GLN A 1 837 ? -0.454 16.182 -1.511 1.00 86.50 837 GLN A O 1
ATOM 6641 N N . TYR A 1 838 ? -2.230 15.083 -0.705 1.00 84.56 838 TYR A N 1
ATOM 6642 C CA . TYR A 1 838 ? -2.799 14.798 -2.023 1.00 84.56 838 TYR A CA 1
ATOM 6643 C C . TYR A 1 838 ? -3.155 16.081 -2.791 1.00 84.56 838 TYR A C 1
ATOM 6645 O O . TYR A 1 838 ? -2.905 16.180 -3.992 1.00 84.56 838 TYR A O 1
ATOM 6653 N N . ALA A 1 839 ? -3.737 17.080 -2.123 1.00 85.00 839 ALA A N 1
ATOM 6654 C CA . ALA A 1 839 ? -4.054 18.364 -2.743 1.00 85.00 839 ALA A CA 1
ATOM 6655 C C . ALA A 1 839 ? -2.780 19.093 -3.206 1.00 85.00 839 ALA A C 1
ATOM 6657 O O . ALA A 1 839 ? -2.758 19.633 -4.315 1.00 85.00 839 ALA A O 1
ATOM 6658 N N . LYS A 1 840 ? -1.706 19.034 -2.406 1.00 83.56 840 LYS A N 1
ATOM 6659 C CA . LYS A 1 840 ? -0.382 19.554 -2.769 1.00 83.56 840 LYS A CA 1
ATOM 6660 C C . LYS A 1 840 ? 0.174 18.902 -4.027 1.00 83.56 840 LYS A C 1
ATOM 6662 O O . LYS A 1 840 ? 0.679 19.595 -4.909 1.00 83.56 840 LYS A O 1
ATOM 6667 N N . GLU A 1 841 ? 0.033 17.587 -4.151 1.00 79.69 841 GLU A N 1
ATOM 6668 C CA . GLU A 1 841 ? 0.478 16.859 -5.341 1.00 79.69 841 GLU A CA 1
ATOM 6669 C C . GLU A 1 841 ? -0.265 17.270 -6.615 1.00 79.69 841 GLU A C 1
ATOM 6671 O O . GLU A 1 841 ? 0.317 17.274 -7.698 1.00 79.69 841 GLU A O 1
ATOM 6676 N N . GLN A 1 842 ? -1.532 17.675 -6.489 1.00 78.00 842 GLN A N 1
ATOM 6677 C CA . GLN A 1 842 ? -2.318 18.251 -7.587 1.00 78.00 842 GLN A CA 1
ATOM 6678 C C . GLN A 1 842 ? -2.007 19.740 -7.838 1.00 78.00 842 GLN A C 1
ATOM 6680 O O . GLN A 1 842 ? -2.644 20.374 -8.677 1.00 78.00 842 GLN A O 1
ATOM 6685 N N . GLY A 1 843 ? -1.033 20.317 -7.128 1.00 77.56 843 GLY A N 1
ATOM 6686 C CA . GLY A 1 843 ? -0.605 21.708 -7.270 1.00 77.56 843 GLY A CA 1
ATOM 6687 C C . GLY A 1 843 ? -1.417 22.722 -6.458 1.00 77.56 843 GLY A C 1
ATOM 6688 O O . GLY A 1 843 ? -1.176 23.924 -6.593 1.00 77.56 843 GLY A O 1
ATOM 6689 N N . ALA A 1 844 ? -2.353 22.277 -5.613 1.00 81.50 844 ALA A N 1
ATOM 6690 C CA . ALA A 1 844 ? -3.051 23.150 -4.672 1.00 81.50 844 ALA A CA 1
ATOM 6691 C C . ALA A 1 844 ? -2.173 23.456 -3.444 1.00 81.50 844 ALA A C 1
ATOM 6693 O O . ALA A 1 844 ? -1.210 22.756 -3.154 1.00 81.50 844 ALA A O 1
ATOM 6694 N N . GLN A 1 845 ? -2.499 24.513 -2.701 1.00 81.25 845 GLN A N 1
ATOM 6695 C CA . GLN A 1 845 ? -1.867 24.771 -1.401 1.00 81.25 845 GLN A CA 1
ATOM 6696 C C . GLN A 1 845 ? -2.556 23.942 -0.314 1.00 81.25 845 GLN A C 1
ATOM 6698 O O . GLN A 1 845 ? -3.780 23.824 -0.326 1.00 81.25 845 GLN A O 1
ATOM 6703 N N . GLU A 1 846 ? -1.799 23.453 0.666 1.00 83.75 846 GLU A N 1
ATOM 6704 C CA . GLU A 1 846 ? -2.286 22.597 1.758 1.00 83.75 846 GLU A CA 1
ATOM 6705 C C . GLU A 1 846 ? -3.431 23.263 2.540 1.00 83.75 846 GLU A C 1
ATOM 6707 O O . GLU A 1 846 ? -4.448 22.635 2.814 1.00 83.75 846 GLU A O 1
ATOM 6712 N N . ARG A 1 847 ? -3.329 24.576 2.794 1.00 86.50 847 ARG A N 1
ATOM 6713 C CA . ARG A 1 847 ? -4.380 25.374 3.460 1.00 86.50 847 ARG A CA 1
ATOM 6714 C C . ARG A 1 847 ? -5.706 25.459 2.693 1.00 86.50 847 ARG A C 1
ATOM 6716 O O . ARG A 1 847 ? -6.729 25.768 3.289 1.00 86.50 847 ARG A O 1
ATOM 6723 N N . ASN A 1 848 ? -5.673 25.237 1.380 1.00 86.69 848 ASN A N 1
ATOM 6724 C CA . ASN A 1 848 ? -6.822 25.359 0.484 1.00 86.69 848 ASN A CA 1
ATOM 6725 C C . ASN A 1 848 ? -7.309 23.980 0.014 1.00 86.69 848 ASN A C 1
ATOM 6727 O O . ASN A 1 848 ? -8.039 23.894 -0.974 1.00 86.69 848 ASN A O 1
ATOM 6731 N N . ALA A 1 849 ? -6.878 22.898 0.671 1.00 87.12 849 ALA A N 1
ATOM 6732 C CA . ALA A 1 849 ? -7.286 21.549 0.317 1.00 87.12 849 ALA A CA 1
ATOM 6733 C C . ALA A 1 849 ? -8.813 21.397 0.498 1.00 87.12 849 ALA A C 1
ATOM 6735 O O . ALA A 1 849 ? -9.308 21.560 1.615 1.00 87.12 849 ALA A O 1
ATOM 6736 N N . PRO A 1 850 ? -9.582 21.087 -0.565 1.00 89.50 850 PRO A N 1
ATOM 6737 C CA . PRO A 1 850 ? -11.045 21.110 -0.525 1.00 89.50 850 PRO A CA 1
ATOM 6738 C C . PRO A 1 850 ? -11.630 19.805 0.038 1.00 89.50 850 PRO A C 1
ATOM 6740 O O . PRO A 1 850 ? -12.483 19.177 -0.593 1.00 89.50 850 PRO A O 1
ATOM 6743 N N . TRP A 1 851 ? -11.144 19.349 1.195 1.00 93.31 851 TRP A N 1
ATOM 6744 C CA . TRP A 1 851 ? -11.692 18.162 1.847 1.00 93.31 851 TRP A CA 1
ATOM 6745 C C . TRP A 1 851 ? -12.966 18.491 2.636 1.00 93.31 851 TRP A C 1
ATOM 6747 O O . TRP A 1 851 ? -13.159 19.612 3.108 1.00 93.31 851 TRP A O 1
ATOM 6757 N N . ARG A 1 852 ? -13.860 17.509 2.777 1.00 92.44 852 ARG A N 1
ATOM 6758 C CA . ARG A 1 852 ? -15.107 17.608 3.554 1.00 92.44 852 ARG A CA 1
ATOM 6759 C C . ARG A 1 852 ? -15.344 16.333 4.343 1.00 92.44 852 ARG A C 1
ATOM 6761 O O . ARG A 1 852 ? -15.131 15.248 3.807 1.00 92.44 852 ARG A O 1
ATOM 6768 N N . LEU A 1 853 ? -15.809 16.462 5.583 1.00 95.06 853 LEU A N 1
ATOM 6769 C CA . LEU A 1 853 ? -16.200 15.326 6.414 1.00 95.06 853 LEU A CA 1
ATOM 6770 C C . LEU A 1 853 ? -17.711 15.103 6.344 1.00 95.06 853 LEU A C 1
ATOM 6772 O O . LEU A 1 853 ? -18.482 16.056 6.437 1.00 95.06 853 LEU A O 1
ATOM 6776 N N . PHE A 1 854 ? -18.121 13.846 6.217 1.00 93.75 854 PHE A N 1
ATOM 6777 C CA . PHE A 1 854 ? -19.515 13.425 6.156 1.00 93.75 854 PHE A CA 1
ATOM 6778 C C . PHE A 1 854 ? -19.830 12.389 7.226 1.00 93.75 854 PHE A C 1
ATOM 6780 O O . PHE A 1 854 ? -19.025 11.494 7.469 1.00 93.75 854 PHE A O 1
ATOM 6787 N N . PHE A 1 855 ? -21.017 12.464 7.815 1.00 94.44 855 PHE A N 1
ATOM 6788 C CA . PHE A 1 855 ? -21.537 11.434 8.711 1.00 94.44 855 PHE A CA 1
ATOM 6789 C C . PHE A 1 855 ? -22.684 10.693 8.021 1.00 94.44 855 PHE A C 1
ATOM 6791 O O . PHE A 1 855 ? -23.701 11.303 7.691 1.00 94.44 855 PHE A O 1
ATOM 6798 N N . ARG A 1 856 ? -22.500 9.394 7.754 1.00 91.69 856 ARG A N 1
ATOM 6799 C CA . ARG A 1 856 ? -23.449 8.579 6.972 1.00 91.69 856 ARG A CA 1
ATOM 6800 C C . ARG A 1 856 ? -23.557 7.148 7.494 1.00 91.69 856 ARG A C 1
ATOM 6802 O O . ARG A 1 856 ? -22.627 6.649 8.132 1.00 91.69 856 ARG A O 1
ATOM 6809 N N . LYS A 1 857 ? -24.668 6.470 7.190 1.00 91.81 857 LYS A N 1
ATOM 6810 C CA . LYS A 1 857 ? -24.847 5.039 7.487 1.00 91.81 857 LYS A CA 1
ATOM 6811 C C . LYS A 1 857 ? -24.000 4.223 6.511 1.00 91.81 857 LYS A C 1
ATOM 6813 O O . LYS A 1 857 ? -24.103 4.407 5.296 1.00 91.81 857 LYS A O 1
ATOM 6818 N N . GLU A 1 858 ? -23.140 3.354 7.036 1.00 88.38 858 GLU A N 1
ATOM 6819 C CA . GLU A 1 858 ? -22.276 2.487 6.224 1.00 88.38 858 GLU A CA 1
ATOM 6820 C C . GLU A 1 858 ? -22.825 1.065 6.117 1.00 88.38 858 GLU A C 1
ATOM 6822 O O . GLU A 1 858 ? -22.815 0.489 5.032 1.00 88.38 858 GLU A O 1
ATOM 6827 N N . ILE A 1 859 ? -23.308 0.502 7.228 1.00 86.69 859 ILE A N 1
ATOM 6828 C CA . ILE A 1 859 ? -23.803 -0.878 7.290 1.00 86.69 859 ILE A CA 1
ATOM 6829 C C . ILE A 1 859 ? -25.114 -0.902 8.073 1.00 86.69 859 ILE A C 1
ATOM 6831 O O . ILE A 1 859 ? -25.224 -0.273 9.125 1.00 86.69 859 ILE A O 1
ATOM 6835 N N . PHE A 1 860 ? -26.088 -1.657 7.574 1.00 86.50 860 PHE A N 1
ATOM 6836 C CA . PHE A 1 860 ? -27.307 -1.980 8.307 1.00 86.50 860 PHE A CA 1
ATOM 6837 C C . PHE A 1 860 ? -27.099 -3.244 9.134 1.00 86.50 860 PHE A C 1
ATOM 6839 O O . PHE A 1 860 ? -26.524 -4.222 8.653 1.00 86.50 860 PHE A O 1
ATOM 6846 N N . ALA A 1 861 ? -27.553 -3.224 10.385 1.00 78.81 861 ALA A N 1
ATOM 6847 C CA . ALA A 1 861 ? -27.646 -4.451 11.159 1.00 78.81 861 ALA A CA 1
ATOM 6848 C C . ALA A 1 861 ? -28.724 -5.367 10.544 1.00 78.81 861 ALA A C 1
ATOM 6850 O O . ALA A 1 861 ? -29.732 -4.854 10.060 1.00 78.81 861 ALA A O 1
ATOM 6851 N N . PRO A 1 862 ? -28.568 -6.703 10.592 1.00 80.50 862 PRO A N 1
ATOM 6852 C CA . PRO A 1 862 ? -29.619 -7.630 10.160 1.00 80.50 862 PRO A CA 1
ATOM 6853 C C . PRO A 1 862 ? -30.953 -7.457 10.906 1.00 80.50 862 PRO A C 1
ATOM 6855 O O . PRO A 1 862 ? -31.996 -7.808 10.373 1.00 80.50 862 PRO A O 1
ATOM 6858 N N . TRP A 1 863 ? -30.911 -6.911 12.123 1.00 82.44 863 TRP A N 1
ATOM 6859 C CA . TRP A 1 863 ? -32.065 -6.603 12.975 1.00 82.44 863 TRP A CA 1
ATOM 6860 C C . TRP A 1 863 ? -32.447 -5.115 12.949 1.00 82.44 863 TRP A C 1
ATOM 6862 O O . TRP A 1 863 ? -33.072 -4.631 13.884 1.00 82.44 863 TRP A O 1
ATOM 6872 N N . HIS A 1 864 ? -32.006 -4.354 11.943 1.00 85.81 864 HIS A N 1
ATOM 6873 C CA . HIS A 1 864 ? -32.300 -2.925 11.878 1.00 85.81 864 HIS A CA 1
ATOM 6874 C C . HIS A 1 864 ? -33.809 -2.681 11.758 1.00 85.81 864 HIS A C 1
ATOM 6876 O O . HIS A 1 864 ? -34.420 -3.082 10.768 1.00 85.81 864 HIS A O 1
ATOM 6882 N N . ASP A 1 865 ? -34.368 -1.980 12.743 1.00 85.31 865 ASP A N 1
ATOM 6883 C CA . ASP A 1 865 ? -35.759 -1.546 12.765 1.00 85.31 865 ASP A CA 1
ATOM 6884 C C . ASP A 1 865 ? -35.832 -0.010 12.628 1.00 85.31 865 ASP A C 1
ATOM 6886 O O . ASP A 1 865 ? -35.420 0.718 13.535 1.00 85.31 865 ASP A O 1
ATOM 6890 N N . PRO A 1 866 ? -36.348 0.517 11.502 1.00 86.88 866 PRO A N 1
ATOM 6891 C CA . PRO A 1 866 ? -36.510 1.957 11.300 1.00 86.88 866 PRO A CA 1
ATOM 6892 C C . PRO A 1 866 ? -37.477 2.636 12.286 1.00 86.88 866 PRO A C 1
ATOM 6894 O O . PRO A 1 866 ? -37.482 3.865 12.380 1.00 86.88 866 PRO A O 1
ATOM 6897 N N . SER A 1 867 ? -38.323 1.878 12.989 1.00 88.94 867 SER A N 1
ATOM 6898 C CA . SER A 1 867 ? -39.287 2.432 13.945 1.00 88.94 867 SER A CA 1
ATOM 6899 C C . SER A 1 867 ? -38.671 2.780 15.306 1.00 88.94 867 SER A C 1
ATOM 6901 O O . SER A 1 867 ? -39.225 3.615 16.020 1.00 88.94 867 SER A O 1
ATOM 6903 N N . GLU A 1 868 ? -37.507 2.213 15.644 1.00 86.12 868 GLU A N 1
ATOM 6904 C CA . GLU A 1 868 ? -36.843 2.422 16.940 1.00 86.12 868 GLU A CA 1
ATOM 6905 C C . GLU A 1 868 ? -36.191 3.808 17.078 1.00 86.12 868 GLU A C 1
ATOM 6907 O O . GLU A 1 868 ? -36.124 4.358 18.178 1.00 86.12 868 GLU A O 1
ATOM 6912 N N . ASP A 1 869 ? -35.706 4.390 15.976 1.00 89.88 869 ASP A N 1
ATOM 6913 C CA . ASP A 1 869 ? -34.988 5.668 15.986 1.00 89.88 869 ASP A CA 1
ATOM 6914 C C . ASP A 1 869 ? -35.395 6.560 14.804 1.00 89.88 869 ASP A C 1
ATOM 6916 O O . ASP A 1 869 ? -34.913 6.425 13.676 1.00 89.88 869 ASP A O 1
ATOM 6920 N N . ALA A 1 870 ? -36.261 7.537 15.087 1.00 88.81 870 ALA A N 1
ATOM 6921 C CA . ALA A 1 870 ? -36.738 8.504 14.102 1.00 88.81 870 ALA A CA 1
ATOM 6922 C C . ALA A 1 870 ? -35.612 9.381 13.518 1.00 88.81 870 ALA A C 1
ATOM 6924 O O . ALA A 1 870 ? -35.657 9.745 12.338 1.00 88.81 870 ALA A O 1
ATOM 6925 N N . THR A 1 871 ? -34.585 9.705 14.310 1.00 89.38 871 THR A N 1
ATOM 6926 C CA . THR A 1 871 ? -33.446 10.520 13.867 1.00 89.38 871 THR A CA 1
ATOM 6927 C C . THR A 1 871 ? -32.571 9.727 12.903 1.00 89.38 871 THR A C 1
ATOM 6929 O O . THR A 1 871 ? -32.215 10.232 11.832 1.00 89.38 871 THR A O 1
ATOM 6932 N N . ALA A 1 872 ? -32.262 8.471 13.244 1.00 89.56 872 ALA A N 1
ATOM 6933 C CA . ALA A 1 872 ? -31.540 7.564 12.356 1.00 89.56 872 ALA A CA 1
ATOM 6934 C C . ALA A 1 872 ? -32.297 7.387 11.037 1.00 89.56 872 ALA A C 1
ATOM 6936 O O . ALA A 1 872 ? -31.709 7.548 9.964 1.00 89.56 872 ALA A O 1
ATOM 6937 N N . THR A 1 873 ? -33.604 7.131 11.115 1.00 91.56 873 THR A N 1
ATOM 6938 C CA . THR A 1 873 ? -34.468 6.926 9.950 1.00 91.56 873 THR A CA 1
ATOM 6939 C C . THR A 1 873 ? -34.508 8.147 9.042 1.00 91.56 873 THR A C 1
ATOM 6941 O O . THR A 1 873 ? -34.368 7.989 7.831 1.00 91.56 873 THR A O 1
ATOM 6944 N N . ASN A 1 874 ? -34.587 9.367 9.581 1.00 90.81 874 ASN A N 1
ATOM 6945 C CA . ASN A 1 874 ? -34.526 10.582 8.764 1.00 90.81 874 ASN A CA 1
ATOM 6946 C C . ASN A 1 874 ? -33.171 10.731 8.043 1.00 90.81 874 ASN A C 1
ATOM 6948 O O . ASN A 1 874 ? -33.123 10.958 6.833 1.00 90.81 874 ASN A O 1
ATOM 6952 N N . LEU A 1 875 ? -32.051 10.542 8.749 1.00 91.75 875 LEU A N 1
ATOM 6953 C CA . LEU A 1 875 ? -30.717 10.630 8.138 1.00 91.75 875 LEU A CA 1
ATOM 6954 C C . LEU A 1 875 ? -30.507 9.571 7.046 1.00 91.75 875 LEU A C 1
ATOM 6956 O O . LEU A 1 875 ? -29.942 9.869 5.990 1.00 91.75 875 LEU A O 1
ATOM 6960 N N . ILE A 1 876 ? -30.976 8.346 7.290 1.00 92.25 876 ILE A N 1
ATOM 6961 C CA . ILE A 1 876 ? -30.923 7.239 6.331 1.00 92.25 876 ILE A CA 1
ATOM 6962 C C . ILE A 1 876 ? -31.833 7.528 5.133 1.00 92.25 876 ILE A C 1
ATOM 6964 O O . ILE A 1 876 ? -31.413 7.333 3.994 1.00 92.25 876 ILE A O 1
ATOM 6968 N N . TYR A 1 877 ? -33.039 8.045 5.362 1.00 91.31 877 TYR A N 1
ATOM 6969 C CA . TYR A 1 877 ? -33.976 8.421 4.308 1.00 91.31 877 TYR A CA 1
ATOM 6970 C C . TYR A 1 877 ? -33.358 9.449 3.355 1.00 91.31 877 TYR A C 1
ATOM 6972 O O . TYR A 1 877 ? -33.278 9.209 2.148 1.00 91.31 877 TYR A O 1
ATOM 6980 N N . GLN A 1 878 ? -32.820 10.549 3.893 1.00 91.19 878 GLN A N 1
ATOM 6981 C CA . GLN A 1 878 ? -32.158 11.585 3.093 1.00 91.19 878 GLN A CA 1
ATOM 6982 C C . GLN A 1 878 ? -30.944 11.034 2.332 1.00 91.19 878 GLN A C 1
ATOM 6984 O O . GLN A 1 878 ? -30.727 11.368 1.164 1.00 91.19 878 GLN A O 1
ATOM 6989 N N . GLN A 1 879 ? -30.176 10.136 2.957 1.00 92.62 879 GLN A N 1
ATOM 6990 C CA . GLN A 1 879 ? -29.075 9.434 2.302 1.00 92.62 879 GLN A CA 1
ATOM 6991 C C . GLN A 1 879 ? -29.549 8.594 1.110 1.00 92.62 879 GLN A C 1
ATOM 6993 O O . GLN A 1 879 ? -28.950 8.685 0.038 1.00 92.62 879 GLN A O 1
ATOM 6998 N N . VAL A 1 880 ? -30.606 7.794 1.274 1.00 90.06 880 VAL A N 1
ATOM 6999 C CA . VAL A 1 880 ? -31.137 6.915 0.222 1.00 90.06 880 VAL A CA 1
ATOM 7000 C C . VAL A 1 880 ? -31.725 7.730 -0.927 1.00 90.06 880 VAL A C 1
ATOM 7002 O O . VAL A 1 880 ? -31.344 7.504 -2.074 1.00 90.06 880 VAL A O 1
ATOM 7005 N N . VAL A 1 881 ? -32.566 8.729 -0.642 1.00 86.81 881 VAL A N 1
ATOM 7006 C CA . VAL A 1 881 ? -33.161 9.608 -1.667 1.00 86.81 881 VAL A CA 1
ATOM 7007 C C . VAL A 1 881 ? -32.073 10.311 -2.478 1.00 86.81 881 VAL A C 1
ATOM 7009 O O . VAL A 1 881 ? -32.086 10.293 -3.713 1.00 86.81 881 VAL A O 1
ATOM 7012 N N . ARG A 1 882 ? -31.071 10.877 -1.796 1.00 84.31 882 ARG A N 1
ATOM 7013 C CA . ARG A 1 882 ? -29.924 11.507 -2.454 1.00 84.31 882 ARG A CA 1
ATOM 7014 C C . ARG A 1 882 ? -29.128 10.495 -3.277 1.00 84.31 882 ARG A C 1
ATOM 7016 O O . ARG A 1 882 ? -28.775 10.784 -4.417 1.00 84.31 882 ARG A O 1
ATOM 7023 N N . GLY A 1 883 ? -28.870 9.308 -2.738 1.00 85.56 883 GLY A N 1
ATOM 7024 C CA . GLY A 1 883 ? -28.122 8.270 -3.437 1.00 85.56 883 GLY A CA 1
ATOM 7025 C C . GLY A 1 883 ? -28.844 7.734 -4.677 1.00 85.56 883 GLY A C 1
ATOM 7026 O O . GLY A 1 883 ? -28.182 7.476 -5.678 1.00 85.56 883 GLY A O 1
ATOM 7027 N N . ILE A 1 884 ? -30.179 7.650 -4.676 1.00 84.00 884 ILE A N 1
ATOM 7028 C CA . ILE A 1 884 ? -30.970 7.315 -5.874 1.00 84.00 884 ILE A CA 1
ATOM 7029 C C . ILE A 1 884 ? -30.849 8.438 -6.913 1.00 84.00 884 ILE A C 1
ATOM 7031 O O . ILE A 1 884 ? -30.519 8.175 -8.068 1.00 84.00 884 ILE A O 1
ATOM 7035 N N . LYS A 1 885 ? -31.017 9.704 -6.498 1.00 79.38 885 LYS A N 1
ATOM 7036 C CA . LYS A 1 885 ? -30.908 10.879 -7.385 1.00 79.38 885 LYS A CA 1
ATOM 7037 C C . LYS A 1 885 ? -29.548 10.979 -8.086 1.00 79.38 885 LYS A C 1
ATOM 7039 O O . LYS A 1 885 ? -29.487 11.360 -9.251 1.00 79.38 885 LYS A O 1
ATOM 7044 N N . PHE A 1 886 ? -28.462 10.647 -7.387 1.00 77.69 886 PHE A N 1
ATOM 7045 C CA . PHE A 1 886 ? -27.097 10.682 -7.931 1.00 77.69 886 PHE A CA 1
ATOM 7046 C C . PHE A 1 886 ? -26.620 9.333 -8.502 1.00 77.69 886 PHE A C 1
ATOM 7048 O O . PHE A 1 886 ? -25.481 9.232 -8.960 1.00 77.69 886 PHE A O 1
ATOM 7055 N N . GLY A 1 887 ? -27.469 8.299 -8.502 1.00 74.38 887 GLY A N 1
ATOM 7056 C CA . GLY A 1 887 ? -27.151 6.978 -9.049 1.00 74.38 887 GLY A CA 1
ATOM 7057 C C . GLY A 1 887 ? -26.136 6.154 -8.239 1.00 74.38 887 GLY A C 1
ATOM 7058 O O . GLY A 1 887 ? -25.552 5.218 -8.795 1.00 74.38 887 GLY A O 1
ATOM 7059 N N . GLU A 1 888 ? -25.921 6.487 -6.957 1.00 81.06 888 GLU A N 1
ATOM 7060 C CA . GLU A 1 888 ? -25.209 5.650 -5.971 1.00 81.06 888 GLU A CA 1
ATOM 7061 C C . GLU A 1 888 ? -26.027 4.388 -5.656 1.00 81.06 888 GLU A C 1
ATOM 7063 O O . GLU A 1 888 ? -25.472 3.290 -5.623 1.00 81.06 888 GLU A O 1
ATOM 7068 N N . TYR A 1 889 ? -27.350 4.531 -5.517 1.00 83.25 889 TYR A N 1
ATOM 7069 C CA . TYR A 1 889 ? -28.297 3.421 -5.387 1.00 83.25 889 TYR A CA 1
ATOM 7070 C C . TYR A 1 889 ? -29.064 3.242 -6.699 1.00 83.25 889 TYR A C 1
ATOM 7072 O O . TYR A 1 889 ? -29.563 4.210 -7.271 1.00 83.25 889 TYR A O 1
ATOM 7080 N N . ARG A 1 890 ? -29.134 2.005 -7.201 1.00 79.81 890 ARG A N 1
ATOM 7081 C CA . ARG A 1 890 ? -29.805 1.663 -8.464 1.00 79.81 890 ARG A CA 1
ATOM 7082 C C . ARG A 1 890 ? -30.930 0.678 -8.198 1.00 79.81 890 ARG A C 1
ATOM 7084 O O . ARG A 1 890 ? -30.758 -0.246 -7.410 1.00 79.81 890 ARG A O 1
ATOM 7091 N N . CYS A 1 891 ? -32.047 0.866 -8.886 1.00 76.31 891 CYS A N 1
ATOM 7092 C CA . CYS A 1 891 ? -33.182 -0.043 -8.843 1.00 76.31 891 CYS A CA 1
ATOM 7093 C C . CYS A 1 891 ? -33.330 -0.711 -10.215 1.00 76.31 891 CYS A C 1
ATOM 7095 O O . CYS A 1 891 ? -33.408 -0.016 -11.225 1.00 76.31 891 CYS A O 1
ATOM 7097 N N . ASP A 1 892 ? -33.381 -2.045 -10.246 1.00 57.84 892 ASP A N 1
ATOM 7098 C CA . ASP A 1 892 ? -33.528 -2.828 -11.486 1.00 57.84 892 ASP A CA 1
ATOM 7099 C C . ASP A 1 892 ? -34.982 -2.877 -11.998 1.00 57.84 892 ASP A C 1
ATOM 7101 O O . ASP A 1 892 ? -35.238 -3.294 -13.126 1.00 57.84 892 ASP A O 1
ATOM 7105 N N . LYS A 1 893 ? -35.951 -2.431 -11.186 1.00 57.03 893 LYS A N 1
ATOM 7106 C CA . LYS A 1 893 ? -37.368 -2.304 -11.556 1.00 57.03 893 LYS A CA 1
ATOM 7107 C C . LYS A 1 893 ? -37.775 -0.835 -11.649 1.00 57.03 893 LYS A C 1
ATOM 7109 O O . LYS A 1 893 ? -37.262 -0.001 -10.905 1.00 57.03 893 LYS A O 1
ATOM 7114 N N . ILE A 1 894 ? -38.735 -0.551 -12.533 1.00 45.47 894 ILE A N 1
ATOM 7115 C CA . ILE A 1 894 ? -39.381 0.755 -12.737 1.00 45.47 894 ILE A CA 1
ATOM 7116 C C . ILE A 1 894 ? -40.157 1.135 -11.460 1.00 45.47 894 ILE A C 1
ATOM 7118 O O . ILE A 1 894 ? -41.366 0.975 -11.370 1.00 45.47 894 ILE A O 1
ATOM 7122 N N . PHE A 1 895 ? -39.444 1.606 -10.440 1.00 42.12 895 PHE A N 1
ATOM 7123 C CA . PHE A 1 895 ? -39.982 2.287 -9.262 1.00 42.12 895 PHE A CA 1
ATOM 7124 C C . PHE A 1 895 ? -39.605 3.769 -9.377 1.00 42.12 895 PHE A C 1
ATOM 7126 O O . PHE A 1 895 ? -38.826 4.307 -8.599 1.00 42.12 895 PHE A O 1
ATOM 7133 N N . LEU A 1 896 ? -40.120 4.428 -10.417 1.00 42.94 896 LEU A N 1
ATOM 7134 C CA . LEU A 1 896 ? -39.921 5.862 -10.661 1.00 42.94 896 LEU A CA 1
ATOM 7135 C C . LEU A 1 896 ? -41.020 6.738 -10.031 1.00 42.94 896 LEU A C 1
ATOM 7137 O O . LEU A 1 896 ? -41.058 7.933 -10.295 1.00 42.94 896 LEU A O 1
ATOM 7141 N N . ASN A 1 897 ? -41.877 6.181 -9.167 1.00 44.62 897 ASN A N 1
ATOM 7142 C CA . ASN A 1 897 ? -42.973 6.944 -8.557 1.00 44.62 897 ASN A CA 1
ATOM 7143 C C . ASN A 1 897 ? -42.594 7.618 -7.226 1.00 44.62 897 ASN A C 1
ATOM 7145 O O . ASN A 1 897 ? -43.176 8.636 -6.882 1.00 44.62 897 ASN A O 1
ATOM 7149 N N . ILE A 1 898 ? -41.568 7.140 -6.508 1.00 46.75 898 ILE A N 1
ATOM 7150 C CA . ILE A 1 898 ? -41.223 7.691 -5.178 1.00 46.75 898 ILE A CA 1
ATOM 7151 C C . ILE A 1 898 ? -40.466 9.031 -5.283 1.00 46.75 898 ILE A C 1
ATOM 7153 O O . ILE A 1 898 ? -40.540 9.862 -4.384 1.00 46.75 898 ILE A O 1
ATOM 7157 N N . ALA A 1 899 ? -39.761 9.280 -6.391 1.00 41.09 899 ALA A N 1
ATOM 7158 C CA . ALA A 1 899 ? -39.010 10.525 -6.583 1.00 41.09 899 ALA A CA 1
ATOM 7159 C C . ALA A 1 899 ? -39.830 11.657 -7.237 1.00 41.09 899 ALA A C 1
ATOM 7161 O O . ALA A 1 899 ? -39.382 12.800 -7.208 1.00 41.09 899 ALA A O 1
ATOM 7162 N N . GLY A 1 900 ? -40.993 11.349 -7.828 1.00 37.06 900 GLY A N 1
ATOM 7163 C CA . GLY A 1 900 ? -41.838 12.322 -8.532 1.00 37.06 900 GLY A CA 1
ATOM 7164 C C . GLY A 1 900 ? -42.856 13.041 -7.642 1.00 37.06 900 GLY A C 1
ATOM 7165 O O . GLY A 1 900 ? -43.145 14.205 -7.879 1.00 37.06 900 GLY A O 1
ATOM 7166 N N . GLU A 1 901 ? -43.363 12.395 -6.588 1.00 38.12 901 GLU A N 1
ATOM 7167 C CA . GLU A 1 901 ? -44.439 12.973 -5.760 1.00 38.12 901 GLU A CA 1
ATOM 7168 C C . GLU A 1 901 ? -43.958 13.981 -4.702 1.00 38.12 901 GLU A C 1
ATOM 7170 O O . GLU A 1 901 ? -44.757 14.766 -4.201 1.00 38.12 901 GLU A O 1
ATOM 7175 N N . GLN A 1 902 ? -42.666 14.013 -4.356 1.00 43.31 902 GLN A N 1
ATOM 7176 C CA . GLN A 1 902 ? -42.170 14.890 -3.280 1.00 43.31 902 GLN A CA 1
ATOM 7177 C C . GLN A 1 902 ? -41.575 16.226 -3.741 1.00 43.31 902 GLN A C 1
ATOM 7179 O O . GLN A 1 902 ? -41.312 17.081 -2.897 1.00 43.31 902 GLN A O 1
ATOM 7184 N N . THR A 1 903 ? -41.374 16.455 -5.042 1.00 35.41 903 THR A N 1
ATOM 7185 C CA . THR A 1 903 ? -40.882 17.760 -5.526 1.00 35.41 903 THR A CA 1
ATOM 7186 C C . THR A 1 903 ? -41.984 18.794 -5.756 1.00 35.41 903 THR A C 1
ATOM 7188 O O . THR A 1 903 ? -41.667 19.978 -5.793 1.00 35.41 903 THR A O 1
ATOM 7191 N N . ASP A 1 904 ? -43.254 18.384 -5.817 1.00 30.16 904 ASP A N 1
ATOM 7192 C CA . ASP A 1 904 ? -44.383 19.289 -6.105 1.00 30.16 904 ASP A CA 1
ATOM 7193 C C . ASP A 1 904 ? -45.134 19.781 -4.849 1.00 30.16 904 ASP A C 1
ATOM 7195 O O . ASP A 1 904 ? -46.081 20.556 -4.947 1.00 30.16 904 ASP A O 1
ATOM 7199 N N . GLY A 1 905 ? -44.691 19.392 -3.647 1.00 27.67 905 GLY A N 1
ATOM 7200 C CA . GLY A 1 905 ? -45.331 19.759 -2.373 1.00 27.67 905 GLY A CA 1
ATOM 7201 C C . GLY A 1 905 ? -44.809 21.030 -1.690 1.00 27.67 905 GLY A C 1
ATOM 7202 O O . GLY A 1 905 ? -45.251 21.341 -0.588 1.00 27.67 905 GLY A O 1
ATOM 7203 N N . ALA A 1 906 ? -43.869 21.762 -2.295 1.00 27.45 906 ALA A N 1
ATOM 7204 C CA . ALA A 1 906 ? -43.287 22.979 -1.718 1.00 27.45 906 ALA A CA 1
ATOM 7205 C C . ALA A 1 906 ? -43.565 24.217 -2.587 1.00 27.45 906 ALA A C 1
ATOM 7207 O O . ALA A 1 906 ? -42.647 24.931 -2.979 1.00 27.45 906 ALA A O 1
ATOM 7208 N N . ASN A 1 907 ? -44.842 24.474 -2.874 1.00 27.52 907 ASN A N 1
ATOM 7209 C CA . ASN A 1 907 ? -45.323 25.822 -3.168 1.00 27.52 907 ASN A CA 1
ATOM 7210 C C . ASN A 1 907 ? -46.100 26.308 -1.945 1.00 27.52 907 ASN A C 1
ATOM 7212 O O . ASN A 1 907 ? -47.252 25.938 -1.742 1.00 27.52 907 ASN A O 1
ATOM 7216 N N . LEU A 1 908 ? -45.433 27.115 -1.124 1.00 27.22 908 LEU A N 1
ATOM 7217 C CA . LEU A 1 908 ? -46.059 27.950 -0.108 1.00 27.22 908 LEU A CA 1
ATOM 7218 C C . LEU A 1 908 ? -45.571 29.380 -0.339 1.00 27.22 908 LEU A C 1
ATOM 7220 O O . LEU A 1 908 ? -44.415 29.709 -0.085 1.00 27.22 908 LEU A O 1
ATOM 7224 N N . ASP A 1 909 ? -46.481 30.149 -0.931 1.00 25.52 909 ASP A N 1
ATOM 7225 C CA . ASP A 1 909 ? -46.778 31.560 -0.704 1.00 25.52 909 ASP A CA 1
ATOM 7226 C C . ASP A 1 909 ? -45.620 32.512 -0.393 1.00 25.52 909 ASP A C 1
ATOM 7228 O O . ASP A 1 909 ? -45.146 32.624 0.737 1.00 25.52 909 ASP A O 1
ATOM 7232 N N . VAL A 1 910 ? -45.292 33.344 -1.383 1.00 26.05 910 VAL A N 1
ATOM 7233 C CA . VAL A 1 910 ? -44.775 34.692 -1.129 1.00 26.05 910 VAL A CA 1
ATOM 7234 C C . VAL A 1 910 ? -45.581 35.677 -1.972 1.00 26.05 910 VAL A C 1
ATOM 7236 O O . VAL A 1 910 ? -45.233 35.979 -3.112 1.00 26.05 910 VAL A O 1
ATOM 7239 N N . SER A 1 911 ? -46.682 36.163 -1.401 1.00 26.23 911 SER A N 1
ATOM 7240 C CA . SER A 1 911 ? -47.336 37.404 -1.809 1.00 26.23 911 SER A CA 1
ATOM 7241 C C . SER A 1 911 ? -46.868 38.543 -0.900 1.00 26.23 911 SER A C 1
ATOM 7243 O O . SER A 1 911 ? -47.037 38.469 0.314 1.00 26.23 911 SER A O 1
ATOM 7245 N N . ASP A 1 912 ? -46.295 39.565 -1.532 1.00 26.50 912 ASP A N 1
ATOM 7246 C CA . ASP A 1 912 ? -46.312 40.992 -1.201 1.00 26.50 912 ASP A CA 1
ATOM 7247 C C . ASP A 1 912 ? -46.088 41.458 0.248 1.00 26.50 912 ASP A C 1
ATOM 7249 O O . ASP A 1 912 ? -46.924 41.303 1.131 1.00 26.50 912 ASP A O 1
ATOM 7253 N N . THR A 1 913 ? -45.026 42.249 0.448 1.00 26.83 913 THR A N 1
ATOM 7254 C CA . THR A 1 913 ? -45.171 43.688 0.771 1.00 26.83 913 THR A CA 1
ATOM 7255 C C . THR A 1 913 ? -43.827 44.435 0.692 1.00 26.83 913 THR A C 1
ATOM 7257 O O . THR A 1 913 ? -42.898 44.204 1.452 1.00 26.83 913 THR A O 1
ATOM 7260 N N . ASN A 1 914 ? -43.766 45.328 -0.297 1.00 26.06 914 ASN A N 1
ATOM 7261 C CA . ASN A 1 914 ? -43.209 46.685 -0.348 1.00 26.06 914 ASN A CA 1
ATOM 7262 C C . ASN A 1 914 ? -42.096 47.200 0.593 1.00 26.06 914 ASN A C 1
ATOM 7264 O O . ASN A 1 914 ? -42.195 47.168 1.815 1.00 26.06 914 ASN A O 1
ATOM 7268 N N . SER A 1 915 ? -41.251 48.015 -0.067 1.00 25.80 915 SER A N 1
ATOM 7269 C CA . SER A 1 915 ? -40.501 49.196 0.412 1.00 25.80 915 SER A CA 1
ATOM 7270 C C . SER A 1 915 ? -39.219 48.890 1.206 1.00 25.80 915 SER A C 1
ATOM 7272 O O . SER A 1 915 ? -39.203 48.013 2.049 1.00 25.80 915 SER A O 1
ATOM 7274 N N . SER A 1 916 ? -38.065 49.520 0.984 1.00 26.17 916 SER A N 1
ATOM 7275 C CA . SER A 1 916 ? -37.746 50.818 0.382 1.00 26.17 916 SER A CA 1
ATOM 7276 C C . SER A 1 916 ? -36.232 50.921 0.118 1.00 26.17 916 SER A C 1
ATOM 7278 O O . SER A 1 916 ? -35.455 50.439 0.933 1.00 26.17 916 SER A O 1
ATOM 7280 N N . SER A 1 917 ? -35.861 51.638 -0.955 1.00 26.42 917 SER A N 1
ATOM 7281 C CA . SER A 1 917 ? -34.696 52.551 -1.095 1.00 26.42 917 SER A CA 1
ATOM 7282 C C . SER A 1 917 ? -33.282 52.075 -0.685 1.00 26.42 917 SER A C 1
ATOM 7284 O O . SER A 1 917 ? -33.048 51.703 0.452 1.00 26.42 917 SER A O 1
ATOM 7286 N N . GLY A 1 918 ? -32.235 52.211 -1.498 1.00 25.94 918 GLY A N 1
ATOM 7287 C CA . GLY A 1 918 ? -32.107 52.935 -2.750 1.00 25.94 918 GLY A CA 1
ATOM 7288 C C . GLY A 1 918 ? -30.702 52.823 -3.346 1.00 25.94 918 GLY A C 1
ATOM 7289 O O . GLY A 1 918 ? -29.805 52.211 -2.775 1.00 25.94 918 GLY A O 1
ATOM 7290 N N . ALA A 1 919 ? -30.612 53.418 -4.536 1.00 24.84 919 ALA A N 1
ATOM 7291 C CA . ALA A 1 919 ? -29.457 53.858 -5.321 1.00 24.84 919 ALA A CA 1
ATOM 7292 C C . ALA A 1 919 ? -28.063 53.682 -4.683 1.00 24.84 919 ALA A C 1
ATOM 7294 O O . ALA A 1 919 ? -27.782 54.167 -3.594 1.00 24.84 919 ALA A O 1
ATOM 7295 N N . THR A 1 920 ? -27.107 53.054 -5.361 1.00 26.86 920 THR A N 1
ATOM 7296 C CA . THR A 1 920 ? -26.270 53.605 -6.454 1.00 26.86 920 THR A CA 1
ATOM 7297 C C . THR A 1 920 ? -25.381 52.428 -6.918 1.00 26.86 920 THR A C 1
ATOM 7299 O O . THR A 1 920 ? -25.023 51.595 -6.097 1.00 26.86 920 THR A O 1
ATOM 7302 N N . GLY A 1 921 ? -25.022 52.161 -8.172 1.00 24.00 921 GLY A N 1
ATOM 7303 C CA . GLY A 1 921 ? -24.833 52.984 -9.355 1.00 24.00 921 GLY A CA 1
ATOM 7304 C C . GLY A 1 921 ? -23.405 52.728 -9.860 1.00 24.00 921 GLY A C 1
ATOM 7305 O O . GLY A 1 921 ? -22.471 53.167 -9.201 1.00 24.00 921 GLY A O 1
ATOM 7306 N N . SER A 1 922 ? -23.280 52.073 -11.029 1.00 24.42 922 SER A N 1
ATOM 7307 C CA . SER A 1 922 ? -22.111 52.042 -11.948 1.00 24.42 922 SER A CA 1
ATOM 7308 C C . SER A 1 922 ? -20.813 51.347 -11.443 1.00 24.42 922 SER A C 1
ATOM 7310 O O . SER A 1 922 ? -20.469 51.451 -10.280 1.00 24.42 922 SER A O 1
ATOM 7312 N N . ASP A 1 923 ? -19.997 50.618 -12.216 1.00 23.75 923 ASP A N 1
ATOM 7313 C CA . ASP A 1 923 ? -19.918 50.436 -13.664 1.00 23.75 923 ASP A CA 1
ATOM 7314 C C . ASP A 1 923 ? -18.883 49.337 -14.056 1.00 23.75 923 ASP A C 1
ATOM 7316 O O . ASP A 1 923 ? -17.941 49.066 -13.314 1.00 23.75 923 ASP A O 1
ATOM 7320 N N . ILE A 1 924 ? -19.038 48.806 -15.282 1.00 25.92 924 ILE A N 1
ATOM 7321 C CA . ILE A 1 924 ? -18.007 48.302 -16.236 1.00 25.92 924 ILE A CA 1
ATOM 7322 C C . ILE A 1 924 ? -17.360 46.894 -16.050 1.00 25.92 924 ILE A C 1
ATOM 7324 O O . ILE A 1 924 ? -16.310 46.700 -15.450 1.00 25.92 924 ILE A O 1
ATOM 7328 N N . SER A 1 925 ? -17.959 45.922 -16.762 1.00 22.33 925 SER A N 1
ATOM 7329 C CA . SER A 1 925 ? -17.411 45.184 -17.935 1.00 22.33 925 SER A CA 1
ATOM 7330 C C . SER A 1 925 ? -16.017 44.503 -17.875 1.00 22.33 925 SER A C 1
ATOM 7332 O O . SER A 1 925 ? -14.983 45.152 -18.004 1.00 22.33 925 SER A O 1
ATOM 7334 N N . SER A 1 926 ? -15.956 43.162 -17.980 1.00 23.67 926 SER A N 1
ATOM 7335 C CA . SER A 1 926 ? -15.902 42.421 -19.271 1.00 23.67 926 SER A CA 1
ATOM 7336 C C . SER A 1 926 ? -15.445 40.948 -19.157 1.00 23.67 926 SER A C 1
ATOM 7338 O O . SER A 1 926 ? -14.482 40.625 -18.476 1.00 23.67 926 SER A O 1
ATOM 7340 N N . LYS A 1 927 ? -16.103 40.103 -19.974 1.00 23.14 927 LYS A N 1
ATOM 7341 C CA . LYS A 1 927 ? -15.634 38.873 -20.663 1.00 23.14 927 LYS A CA 1
ATOM 7342 C C . LYS A 1 927 ? -15.185 37.644 -19.843 1.00 23.14 927 LYS A C 1
ATOM 7344 O O . LYS A 1 927 ? -14.029 37.531 -19.467 1.00 23.14 927 LYS A O 1
ATOM 7349 N N . MET A 1 928 ? -16.020 36.597 -19.848 1.00 23.59 928 MET A N 1
ATOM 7350 C CA . MET A 1 928 ? -15.813 35.395 -20.689 1.00 23.59 928 MET A CA 1
ATOM 7351 C C . MET A 1 928 ? -17.008 34.428 -20.573 1.00 23.59 928 MET A C 1
ATOM 7353 O O . MET A 1 928 ? -17.440 34.081 -19.480 1.00 23.59 928 MET A O 1
ATOM 7357 N N . ALA A 1 929 ? -17.546 34.018 -21.723 1.00 23.20 929 ALA A N 1
ATOM 7358 C CA . ALA A 1 929 ? -18.657 33.077 -21.873 1.00 23.20 929 ALA A CA 1
ATOM 7359 C C . ALA A 1 929 ? -18.235 31.615 -21.611 1.00 23.20 929 ALA A C 1
ATOM 7361 O O . ALA A 1 929 ? -17.100 31.260 -21.935 1.00 23.20 929 ALA A O 1
ATOM 7362 N N . PRO A 1 930 ? -19.138 30.725 -21.155 1.00 27.12 930 PRO A N 1
ATOM 7363 C CA . PRO A 1 930 ? -18.963 29.291 -21.316 1.00 27.12 930 PRO A CA 1
ATOM 7364 C C . PRO A 1 930 ? -19.587 28.810 -22.635 1.00 27.12 930 PRO A C 1
ATOM 7366 O O . PRO A 1 930 ? -20.768 29.020 -22.912 1.00 27.12 930 PRO A O 1
ATOM 7369 N N . MET A 1 931 ? -18.754 28.157 -23.449 1.00 24.12 931 MET A N 1
ATOM 7370 C CA . MET A 1 931 ? -19.142 27.411 -24.644 1.00 24.12 931 MET A CA 1
ATOM 7371 C C . MET A 1 931 ? -20.103 26.272 -24.290 1.00 24.12 931 MET A C 1
ATOM 7373 O O . MET A 1 931 ? -19.823 25.461 -23.407 1.00 24.12 931 MET A O 1
ATOM 7377 N N . GLY A 1 932 ? -21.201 26.189 -25.037 1.00 22.31 932 GLY A N 1
ATOM 7378 C CA . GLY A 1 932 ? -22.062 25.019 -25.071 1.00 22.31 932 GLY A CA 1
ATOM 7379 C C . GLY A 1 932 ? -21.400 23.851 -25.798 1.00 22.31 932 GLY A C 1
ATOM 7380 O O . GLY A 1 932 ? -20.703 24.032 -26.795 1.00 22.31 932 GLY A O 1
ATOM 7381 N N . VAL A 1 933 ? -21.681 22.641 -25.319 1.00 25.75 933 VAL A N 1
ATOM 7382 C CA . VAL A 1 933 ? -21.640 21.427 -26.133 1.00 25.75 933 VAL A CA 1
ATOM 7383 C C . VAL A 1 933 ? -22.926 20.659 -25.856 1.00 25.75 933 VAL A C 1
ATOM 7385 O O . VAL A 1 933 ? -23.161 20.144 -24.767 1.00 25.75 933 VAL A O 1
ATOM 7388 N N . SER A 1 934 ? -23.761 20.652 -26.885 1.00 23.88 934 SER A N 1
ATOM 7389 C CA . SER A 1 934 ? -24.921 19.802 -27.112 1.00 23.88 934 SER A CA 1
ATOM 7390 C C . SER A 1 934 ? -24.573 18.318 -27.006 1.00 23.88 934 SER A C 1
ATOM 7392 O O . SER A 1 934 ? -23.583 17.882 -27.595 1.00 23.88 934 SER A O 1
ATOM 7394 N N . ASN A 1 935 ? -25.440 17.528 -26.374 1.00 24.73 935 ASN A N 1
ATOM 7395 C CA . ASN A 1 935 ? -25.482 16.085 -26.582 1.00 24.73 935 ASN A CA 1
ATOM 7396 C C . ASN A 1 935 ? -26.907 15.710 -27.038 1.00 24.73 935 ASN A C 1
ATOM 7398 O O . ASN A 1 935 ? -27.848 15.938 -26.276 1.00 24.73 935 ASN A O 1
ATOM 7402 N N . PRO A 1 936 ? -27.097 15.222 -28.276 1.00 29.39 936 PRO A N 1
ATOM 7403 C CA . PRO A 1 936 ? -28.394 14.805 -28.793 1.00 29.39 936 PRO A CA 1
ATOM 7404 C C . PRO A 1 936 ? -28.642 13.347 -28.398 1.00 29.39 936 PRO A C 1
ATOM 7406 O O . PRO A 1 936 ? -27.720 12.553 -28.494 1.00 29.39 936 PRO A O 1
ATOM 7409 N N . PHE A 1 937 ? -29.846 13.014 -27.938 1.00 24.02 937 PHE A N 1
ATOM 7410 C CA . PHE A 1 937 ? -30.526 11.707 -28.025 1.00 24.02 937 PHE A CA 1
ATOM 7411 C C . PHE A 1 937 ? -31.596 11.684 -26.931 1.00 24.02 937 PHE A C 1
ATOM 7413 O O . PHE A 1 937 ? -31.275 11.395 -25.788 1.00 24.02 937 PHE A O 1
ATOM 7420 N N . TYR A 1 938 ? -32.827 12.065 -27.279 1.00 26.23 938 TYR A N 1
ATOM 7421 C CA . TYR A 1 938 ? -34.107 11.523 -26.786 1.00 26.23 938 TYR A CA 1
ATOM 7422 C C . TYR A 1 938 ? -35.233 12.391 -27.377 1.00 26.23 938 TYR A C 1
ATOM 7424 O O . TYR A 1 938 ? -35.823 13.239 -26.717 1.00 26.23 938 TYR A O 1
ATOM 7432 N N . GLU A 1 939 ? -35.502 12.189 -28.664 1.00 27.03 939 GLU A N 1
ATOM 7433 C CA . GLU A 1 939 ? -36.783 12.531 -29.284 1.00 27.03 939 GLU A CA 1
ATOM 7434 C C . GLU A 1 939 ? -37.445 11.224 -29.736 1.00 27.03 939 GLU A C 1
ATOM 7436 O O . GLU A 1 939 ? -36.748 10.268 -30.071 1.00 27.03 939 GLU A O 1
ATOM 7441 N N . HIS A 1 940 ? -38.782 11.226 -29.750 1.00 25.62 940 HIS A N 1
ATOM 7442 C CA . HIS A 1 940 ? -39.722 10.115 -29.980 1.00 25.62 940 HIS A CA 1
ATOM 7443 C C . HIS A 1 940 ? -40.126 9.339 -28.716 1.00 25.62 940 HIS A C 1
ATOM 7445 O O . HIS A 1 940 ? -39.479 8.390 -28.300 1.00 25.62 940 HIS A O 1
ATOM 7451 N N . VAL A 1 941 ? -41.242 9.717 -28.085 1.00 25.55 941 VAL A N 1
ATOM 7452 C CA . VAL A 1 941 ? -42.624 9.340 -28.449 1.00 25.55 941 VAL A CA 1
ATOM 7453 C C . VAL A 1 941 ? -43.553 10.041 -27.443 1.00 25.55 941 VAL A C 1
ATOM 7455 O O . VAL A 1 941 ? -43.624 9.664 -26.280 1.00 25.55 941 VAL A O 1
ATOM 7458 N N . LYS A 1 942 ? -44.278 11.075 -27.884 1.00 23.59 942 LYS A N 1
ATOM 7459 C CA . LYS A 1 942 ? -45.490 11.560 -27.207 1.00 23.59 942 LYS A CA 1
ATOM 7460 C C . LYS A 1 942 ? -46.689 11.083 -28.023 1.00 23.59 942 LYS A C 1
ATOM 7462 O O . LYS A 1 942 ? -46.808 11.440 -29.192 1.00 23.59 942 LYS A O 1
ATOM 7467 N N . LYS A 1 943 ? -47.591 10.325 -27.403 1.00 24.14 943 LYS A N 1
ATOM 7468 C CA . LYS A 1 943 ? -49.008 10.287 -27.782 1.00 24.14 943 LYS A CA 1
ATOM 7469 C C . LYS A 1 943 ? -49.834 10.553 -26.520 1.00 24.14 943 LYS A C 1
ATOM 7471 O O . LYS A 1 943 ? -49.537 9.939 -25.498 1.00 24.14 943 LYS A O 1
ATOM 7476 N N . PRO A 1 944 ? -50.818 11.463 -26.561 1.00 24.91 944 PRO A N 1
ATOM 7477 C CA . PRO A 1 944 ? -51.720 11.691 -25.444 1.00 24.91 944 PRO A CA 1
ATOM 7478 C C . PRO A 1 944 ? -52.832 10.636 -25.471 1.00 24.91 944 PRO A C 1
ATOM 7480 O O . PRO A 1 944 ? -53.356 10.321 -26.540 1.00 24.91 944 PRO A O 1
ATOM 7483 N N . ILE A 1 945 ? -53.205 10.104 -24.308 1.00 23.36 945 ILE A N 1
ATOM 7484 C CA . ILE A 1 945 ? -54.482 9.410 -24.131 1.00 23.36 945 ILE A CA 1
ATOM 7485 C C . ILE A 1 945 ? -55.315 10.261 -23.176 1.00 23.36 945 ILE A C 1
ATOM 7487 O O . ILE A 1 945 ? -54.876 10.634 -22.092 1.00 23.36 945 ILE A O 1
ATOM 7491 N N . THR A 1 946 ? -56.486 10.624 -23.678 1.00 24.62 946 THR A N 1
ATOM 7492 C CA . THR A 1 946 ? -57.564 11.404 -23.076 1.00 24.62 946 THR A CA 1
ATOM 7493 C C . THR A 1 946 ? -58.134 10.754 -21.816 1.00 24.62 946 THR A C 1
ATOM 7495 O O . THR A 1 946 ? -58.387 9.551 -21.794 1.00 24.62 946 THR A O 1
ATOM 7498 N N . LEU A 1 947 ? -58.386 11.589 -20.806 1.00 23.78 947 LEU A N 1
ATOM 7499 C CA . LEU A 1 947 ? -59.221 11.299 -19.640 1.00 23.78 947 LEU A CA 1
ATOM 7500 C C . LEU A 1 947 ? -60.671 11.035 -20.072 1.00 23.78 947 LEU A C 1
ATOM 7502 O O . LEU A 1 947 ? -61.221 11.786 -20.877 1.00 23.78 947 LEU A O 1
ATOM 7506 N N . ALA A 1 948 ? -61.280 10.000 -19.496 1.00 25.62 948 ALA A N 1
ATOM 7507 C CA . ALA A 1 948 ? -62.722 9.810 -19.468 1.00 25.62 948 ALA A CA 1
ATOM 7508 C C . ALA A 1 948 ? -63.179 9.823 -18.003 1.00 25.62 948 ALA A C 1
ATOM 7510 O O . ALA A 1 948 ? -62.751 8.991 -17.203 1.00 25.62 948 ALA A O 1
ATOM 7511 N N . ASP A 1 949 ? -64.019 10.805 -17.686 1.00 27.69 949 ASP A N 1
ATOM 7512 C CA . ASP A 1 949 ? -64.783 10.939 -16.449 1.00 27.69 949 ASP A CA 1
ATOM 7513 C C . ASP A 1 949 ? -65.877 9.870 -16.347 1.00 27.69 949 ASP A C 1
ATOM 7515 O O . ASP A 1 949 ? -66.651 9.701 -17.284 1.00 27.69 949 ASP A O 1
ATOM 7519 N N . THR A 1 950 ? -65.997 9.252 -15.169 1.00 27.16 950 THR A N 1
ATOM 7520 C CA . THR A 1 950 ? -67.224 8.717 -14.533 1.00 27.16 950 THR A CA 1
ATOM 7521 C C . THR A 1 950 ? -66.820 8.311 -13.108 1.00 27.16 950 THR A C 1
ATOM 7523 O O . THR A 1 950 ? -65.853 7.575 -12.967 1.00 27.16 950 THR A O 1
ATOM 7526 N N . GLY A 1 951 ? -67.431 8.677 -11.985 1.00 26.22 951 GLY A N 1
ATOM 7527 C CA . GLY A 1 951 ? -68.607 9.460 -11.633 1.00 26.22 951 GLY A CA 1
ATOM 7528 C C . GLY A 1 951 ? -68.696 9.473 -10.090 1.00 26.22 951 GLY A C 1
ATOM 7529 O O . GLY A 1 951 ? -68.133 8.608 -9.420 1.00 26.22 951 GLY A O 1
ATOM 7530 N N . MET A 1 952 ? -69.352 10.491 -9.532 1.00 27.59 952 MET A N 1
ATOM 7531 C CA . MET A 1 952 ? -69.533 10.730 -8.093 1.00 27.59 952 MET A CA 1
ATOM 7532 C C . MET A 1 952 ? -70.354 9.655 -7.355 1.00 27.59 952 MET A C 1
ATOM 7534 O O . MET A 1 952 ? -71.302 9.099 -7.903 1.00 27.59 952 MET A O 1
ATOM 7538 N N . GLY A 1 953 ? -70.091 9.518 -6.048 1.00 27.17 953 GLY A N 1
ATOM 7539 C CA . GLY A 1 953 ? -71.006 8.949 -5.051 1.00 27.17 953 GLY A CA 1
ATOM 7540 C C . GLY A 1 953 ? -70.487 9.151 -3.611 1.00 27.17 953 GLY A C 1
ATOM 7541 O O . GLY A 1 953 ? -69.383 8.692 -3.332 1.00 27.17 953 GLY A O 1
ATOM 7542 N N . PRO A 1 954 ? -71.213 9.844 -2.704 1.00 43.94 954 PRO A N 1
ATOM 7543 C CA . PRO A 1 954 ? -70.697 10.320 -1.413 1.00 43.94 954 PRO A CA 1
ATOM 7544 C C . PRO A 1 954 ? -71.095 9.427 -0.221 1.00 43.94 954 PRO A C 1
ATOM 7546 O O . PRO A 1 954 ? -72.156 8.809 -0.253 1.00 43.94 954 PRO A O 1
ATOM 7549 N N . ASN A 1 955 ? -70.267 9.424 0.836 1.00 27.55 955 ASN A N 1
ATOM 7550 C CA . ASN A 1 955 ? -70.592 9.292 2.277 1.00 27.55 955 ASN A CA 1
ATOM 7551 C C . ASN A 1 955 ? -69.549 8.464 3.050 1.00 27.55 955 ASN A C 1
ATOM 7553 O O . ASN A 1 955 ? -69.196 7.364 2.643 1.00 27.55 955 ASN A O 1
ATOM 7557 N N . GLY A 1 956 ? -69.188 8.941 4.247 1.00 26.17 956 GLY A N 1
ATOM 7558 C CA . GLY A 1 956 ? -68.799 8.064 5.358 1.00 26.17 956 GLY A CA 1
ATOM 7559 C C . GLY A 1 956 ? -67.412 8.299 5.949 1.00 26.17 956 GLY A C 1
ATOM 7560 O O . GLY A 1 956 ? -66.411 7.782 5.475 1.00 26.17 956 GLY A O 1
ATOM 7561 N N . SER A 1 957 ? -67.382 9.029 7.056 1.00 28.36 957 SER A N 1
ATOM 7562 C CA . SER A 1 957 ? -66.274 9.144 8.002 1.00 28.36 957 SER A CA 1
ATOM 7563 C C . SER A 1 957 ? -65.945 7.812 8.700 1.00 28.36 957 SER A C 1
ATOM 7565 O O . SER A 1 957 ? -66.864 7.123 9.139 1.00 28.36 957 SER A O 1
ATOM 7567 N N . LYS A 1 958 ? -64.650 7.494 8.900 1.00 26.94 958 LYS A N 1
ATOM 7568 C CA . LYS A 1 958 ? -64.025 7.131 10.201 1.00 26.94 958 LYS A CA 1
ATOM 7569 C C . LYS A 1 958 ? -62.591 6.586 10.071 1.00 26.94 958 LYS A C 1
ATOM 7571 O O . LYS A 1 958 ? -62.138 6.169 9.017 1.00 26.94 958 LYS A O 1
ATOM 7576 N N . ALA A 1 959 ? -61.910 6.678 11.209 1.00 26.70 959 ALA A N 1
ATOM 7577 C CA . ALA A 1 959 ? -60.488 6.552 11.502 1.00 26.70 959 ALA A CA 1
ATOM 7578 C C . ALA A 1 959 ? -59.872 5.130 11.477 1.00 26.70 959 ALA A C 1
ATOM 7580 O O . ALA A 1 959 ? -60.570 4.137 11.643 1.00 26.70 959 ALA A O 1
ATOM 7581 N N . HIS A 1 960 ? -58.528 5.133 11.427 1.00 27.64 960 HIS A N 1
ATOM 7582 C CA . HIS A 1 960 ? -57.535 4.165 11.936 1.00 27.64 960 HIS A CA 1
ATOM 7583 C C . HIS A 1 960 ? -57.560 2.689 11.484 1.00 27.64 960 HIS A C 1
ATOM 7585 O O . HIS A 1 960 ? -58.329 1.886 12.000 1.00 27.64 960 HIS A O 1
ATOM 7591 N N . SER A 1 961 ? -56.525 2.294 10.726 1.00 23.36 961 SER A N 1
ATOM 7592 C CA . SER A 1 961 ? -55.611 1.186 11.081 1.00 23.36 961 SER A CA 1
ATOM 7593 C C . SER A 1 961 ? -54.337 1.218 10.205 1.00 23.36 961 SER A C 1
ATOM 7595 O O . SER A 1 961 ? -54.419 1.568 9.027 1.00 23.36 961 SER A O 1
ATOM 7597 N N . PRO A 1 962 ? -53.143 0.895 10.740 1.00 29.16 962 PRO A N 1
ATOM 7598 C CA . PRO A 1 962 ? -51.977 0.595 9.918 1.00 29.16 962 PRO A CA 1
ATOM 7599 C C . PRO A 1 962 ? -52.089 -0.845 9.399 1.00 29.16 962 PRO A C 1
ATOM 7601 O O . PRO A 1 962 ? -52.316 -1.778 10.171 1.00 29.16 962 PRO A O 1
ATOM 7604 N N . PHE A 1 963 ? -51.938 -1.033 8.088 1.00 24.89 963 PHE A N 1
ATOM 7605 C CA . PHE A 1 963 ? -51.890 -2.361 7.480 1.00 24.89 963 PHE A CA 1
ATOM 7606 C C . PHE A 1 963 ? -50.649 -3.119 7.970 1.00 24.89 963 PHE A C 1
ATOM 7608 O O . PHE A 1 963 ? -49.515 -2.791 7.626 1.00 24.89 963 PHE A O 1
ATOM 7615 N N . VAL A 1 964 ? -50.895 -4.151 8.774 1.00 24.88 964 VAL A N 1
ATOM 7616 C CA . VAL A 1 964 ? -49.947 -5.210 9.121 1.00 24.88 964 VAL A CA 1
ATOM 7617 C C . VAL A 1 964 ? -49.862 -6.164 7.929 1.00 24.88 964 VAL A C 1
ATOM 7619 O O . VAL A 1 964 ? -50.842 -6.834 7.611 1.00 24.88 964 VAL A O 1
ATOM 7622 N N . LEU A 1 965 ? -48.702 -6.265 7.282 1.00 24.42 965 LEU A N 1
ATOM 7623 C CA . LEU A 1 965 ? -48.402 -7.387 6.389 1.00 24.42 965 LEU A CA 1
ATOM 7624 C C . LEU A 1 965 ? -47.812 -8.521 7.235 1.00 24.42 965 LEU A C 1
ATOM 7626 O O . LEU A 1 965 ? -46.653 -8.488 7.640 1.00 24.42 965 LEU A O 1
ATOM 7630 N N . SER A 1 966 ? -48.659 -9.501 7.548 1.00 23.72 966 SER A N 1
ATOM 7631 C CA . SER A 1 966 ? -48.268 -10.756 8.187 1.00 23.72 966 SER A CA 1
ATOM 7632 C C . SER A 1 966 ? -47.569 -11.663 7.171 1.00 23.72 966 SER A C 1
ATOM 7634 O O . SER A 1 966 ? -48.013 -11.815 6.035 1.00 23.72 966 SER A O 1
ATOM 7636 N N . VAL A 1 967 ? -46.471 -12.290 7.591 1.00 34.50 967 VAL A N 1
ATOM 7637 C CA . VAL A 1 967 ? -45.716 -13.289 6.828 1.00 34.50 967 VAL A CA 1
ATOM 7638 C C . VAL A 1 967 ? -46.556 -14.564 6.711 1.00 34.50 967 VAL A C 1
ATOM 7640 O O . VAL A 1 967 ? -46.432 -15.442 7.565 1.00 34.50 967 VAL A O 1
ATOM 7643 N N . LYS A 1 968 ? -47.446 -14.662 5.707 1.00 31.61 968 LYS A N 1
ATOM 7644 C CA . LYS A 1 968 ? -48.051 -15.945 5.276 1.00 31.61 968 LYS A CA 1
ATOM 7645 C C . LYS A 1 968 ? -48.843 -15.955 3.958 1.00 31.61 968 LYS A C 1
ATOM 7647 O O . LYS A 1 968 ? -49.613 -16.890 3.748 1.00 31.61 968 LYS A O 1
ATOM 7652 N N . ASP A 1 969 ? -48.631 -15.020 3.036 1.00 32.19 969 ASP A N 1
ATOM 7653 C CA . ASP A 1 969 ? -49.339 -15.068 1.750 1.00 32.19 969 ASP A CA 1
ATOM 7654 C C . ASP A 1 969 ? -48.553 -15.844 0.683 1.00 32.19 969 ASP A C 1
ATOM 7656 O O . ASP A 1 969 ? -47.455 -15.464 0.273 1.00 32.19 969 ASP A O 1
ATOM 7660 N N . LYS A 1 970 ? -49.131 -16.965 0.226 1.00 34.91 970 LYS A N 1
ATOM 7661 C CA . LYS A 1 970 ? -48.673 -17.703 -0.960 1.00 34.91 970 LYS A CA 1
ATOM 7662 C C . LYS A 1 970 ? -48.984 -16.871 -2.204 1.00 34.91 970 LYS A C 1
ATOM 7664 O O . LYS A 1 970 ? -50.151 -16.634 -2.507 1.00 34.91 970 LYS A O 1
ATOM 7669 N N . LEU A 1 971 ? -47.953 -16.463 -2.939 1.00 34.16 971 LEU A N 1
ATOM 7670 C CA . LEU A 1 971 ? -48.112 -15.756 -4.209 1.00 34.16 971 LEU A CA 1
ATOM 7671 C C . LEU A 1 971 ? -48.236 -16.761 -5.361 1.00 34.16 971 LEU A C 1
ATOM 7673 O O . LEU A 1 971 ? -47.377 -17.622 -5.554 1.00 34.16 971 LEU A O 1
ATOM 7677 N N . ASN A 1 972 ? -49.327 -16.633 -6.114 1.00 33.22 972 ASN A N 1
ATOM 7678 C CA . ASN A 1 972 ? -49.589 -17.375 -7.342 1.00 33.22 972 ASN A CA 1
ATOM 7679 C C . ASN A 1 972 ? -49.123 -16.543 -8.542 1.00 33.22 972 ASN A C 1
ATOM 7681 O O . ASN A 1 972 ? -49.534 -15.392 -8.685 1.00 33.22 972 ASN A O 1
ATOM 7685 N N . PHE A 1 973 ? -48.312 -17.131 -9.417 1.00 41.59 973 PHE A N 1
ATOM 7686 C CA . PHE A 1 973 ? -47.886 -16.514 -10.674 1.00 41.59 973 PHE A CA 1
ATOM 7687 C C . PHE A 1 973 ? -48.576 -17.199 -11.851 1.00 41.59 973 PHE A C 1
ATOM 7689 O O . PHE A 1 973 ? -48.733 -18.415 -11.831 1.00 41.59 973 PHE A O 1
ATOM 7696 N N . LYS A 1 974 ? -48.973 -16.423 -12.865 1.00 35.66 974 LYS A N 1
ATOM 7697 C CA . LYS A 1 974 ? -49.431 -16.932 -14.164 1.00 35.66 974 LYS A CA 1
ATOM 7698 C C . LYS A 1 974 ? -48.376 -16.660 -15.225 1.00 35.66 974 LYS A C 1
ATOM 7700 O O . LYS A 1 974 ? -47.844 -15.551 -15.258 1.00 35.66 974 LYS A O 1
ATOM 7705 N N . ASP A 1 975 ? -48.115 -17.648 -16.070 1.00 47.00 975 ASP A N 1
ATOM 7706 C CA . ASP A 1 975 ? -47.334 -17.467 -17.299 1.00 47.00 975 ASP A CA 1
ATOM 7707 C C . ASP A 1 975 ? -48.209 -16.891 -18.437 1.00 47.00 975 ASP A C 1
ATOM 7709 O O . ASP A 1 975 ? -49.433 -16.804 -18.293 1.00 47.00 975 ASP A O 1
ATOM 7713 N N . GLU A 1 976 ? -47.601 -16.508 -19.563 1.00 42.91 976 GLU A N 1
ATOM 7714 C CA . GLU A 1 976 ? -48.262 -15.958 -20.759 1.00 42.91 976 GLU A CA 1
ATOM 7715 C C . GLU A 1 976 ? -49.306 -16.918 -21.370 1.00 42.91 976 GLU A C 1
ATOM 7717 O O . GLU A 1 976 ? -50.250 -16.455 -22.008 1.00 42.91 976 GLU A O 1
ATOM 7722 N N . ASP A 1 977 ? -49.224 -18.221 -21.068 1.00 49.81 977 ASP A N 1
ATOM 7723 C CA . ASP A 1 977 ? -50.213 -19.247 -21.447 1.00 49.81 977 ASP A CA 1
ATOM 7724 C C . ASP A 1 977 ? -51.289 -19.525 -20.364 1.00 49.81 977 ASP A C 1
ATOM 7726 O O . ASP A 1 977 ? -52.194 -20.336 -20.560 1.00 49.81 977 ASP A O 1
ATOM 7730 N N . GLY A 1 978 ? -51.247 -18.835 -19.216 1.00 42.91 978 GLY A N 1
ATOM 7731 C CA . GLY A 1 978 ? -52.319 -18.828 -18.208 1.00 42.91 978 GLY A CA 1
ATOM 7732 C C . GLY A 1 978 ? -52.266 -19.901 -17.108 1.00 42.91 978 GLY A C 1
ATOM 7733 O O . GLY A 1 978 ? -53.134 -19.890 -16.227 1.00 42.91 978 GLY A O 1
ATOM 7734 N N . GLU A 1 979 ? -51.258 -20.773 -17.101 1.00 40.84 979 GLU A N 1
ATOM 7735 C CA . GLU A 1 979 ? -51.026 -21.782 -16.053 1.00 40.84 979 GLU A CA 1
ATOM 7736 C C . GLU A 1 979 ? -50.511 -21.137 -14.751 1.00 40.84 979 GLU A C 1
ATOM 7738 O O . GLU A 1 979 ? -49.651 -20.252 -14.781 1.00 40.84 979 GLU A O 1
ATOM 7743 N N . ILE A 1 980 ? -51.058 -21.558 -13.600 1.00 43.81 980 ILE A N 1
ATOM 7744 C CA . ILE A 1 980 ? -50.752 -20.977 -12.282 1.00 43.81 980 ILE A CA 1
ATOM 7745 C C . ILE A 1 980 ? -49.694 -21.811 -11.555 1.00 43.81 980 ILE A C 1
ATOM 7747 O O . ILE A 1 980 ? -49.938 -22.970 -11.224 1.00 43.81 980 ILE A O 1
ATOM 7751 N N . PHE A 1 981 ? -48.574 -21.184 -11.195 1.00 36.44 981 PHE A N 1
ATOM 7752 C CA . PHE A 1 981 ? -47.537 -21.774 -10.350 1.00 36.44 981 PHE A CA 1
ATOM 7753 C C . PHE A 1 981 ? -47.525 -21.132 -8.960 1.00 36.44 981 PHE A C 1
ATOM 7755 O O . PHE A 1 981 ? -47.556 -19.906 -8.818 1.00 36.44 981 PHE A O 1
ATOM 7762 N N . THR A 1 982 ? -47.433 -21.969 -7.927 1.00 36.28 982 THR A N 1
ATOM 7763 C CA . THR A 1 982 ? -47.350 -21.543 -6.524 1.00 36.28 982 THR A CA 1
ATOM 7764 C C . THR A 1 982 ? -45.991 -21.940 -5.953 1.00 36.28 982 THR A C 1
ATOM 7766 O O . THR A 1 982 ? -45.668 -23.124 -5.905 1.00 36.28 982 THR A O 1
ATOM 7769 N N . THR A 1 983 ? -45.215 -20.967 -5.472 1.00 33.47 983 THR A N 1
ATOM 7770 C CA . THR A 1 983 ? -43.958 -21.212 -4.743 1.00 33.47 983 THR A CA 1
ATOM 7771 C C . THR A 1 983 ? -44.072 -20.655 -3.327 1.00 33.47 983 THR A C 1
ATOM 7773 O O . THR A 1 983 ? -44.569 -19.548 -3.127 1.00 33.47 983 THR A O 1
ATOM 7776 N N . SER A 1 984 ? -43.620 -21.428 -2.337 1.00 31.92 984 SER A N 1
ATOM 7777 C CA . SER A 1 984 ? -43.442 -20.978 -0.952 1.00 31.92 984 SER A CA 1
ATOM 7778 C C . SER A 1 984 ? -42.020 -20.457 -0.750 1.00 31.92 984 SER A C 1
ATOM 7780 O O . SER A 1 984 ? -41.076 -21.141 -1.146 1.00 31.92 984 SER A O 1
ATOM 7782 N N . LEU A 1 985 ? -41.882 -19.284 -0.127 1.00 31.58 985 LEU A N 1
ATOM 7783 C CA . LEU A 1 985 ? -40.611 -18.765 0.388 1.00 31.58 985 LEU A CA 1
ATOM 7784 C C . LEU A 1 985 ? -40.320 -19.347 1.772 1.00 31.58 985 LEU A C 1
ATOM 7786 O O . LEU A 1 985 ? -41.272 -19.379 2.588 1.00 31.58 985 LEU A O 1
#

InterPro domains:
  IPR000299 FERM domain [PS50057] (767-985)
  IPR000857 MyTH4 domain [PF00784] (664-760)
  IPR000857 MyTH4 domain [PS51016] (518-762)
  IPR000857 MyTH4 domain [SM00139] (518-762)
  IPR003439 ABC transporter-like, ATP-binding domain [PF00005] (137-299)
  IPR003439 ABC transporter-like, ATP-binding domain [PS50893] (117-370)
  IPR003593 AAA+ ATPase domain [SM00382] (145-347)
  IPR014352 FERM/acyl-CoA-binding protein superfamily [G3DSA:1.20.80.10] (861-914)
  IPR017871 ABC transporter-like, conserved site [PS00211] (271-285)
  IPR019749 Band 4.1 domain [SM00295] (763-981)
  IPR026082 ABC transporter A [PTHR19229] (95-443)
  IPR027417 P-loop containing nucleoside triphosphate hydrolase [G3DSA:3.40.50.300] (106-371)
  IPR027417 P-loop containing nucleoside triphosphate hydrolase [SSF52540] (115-369)
  IPR029071 Ubiquitin-like domain superfamily [SSF54236] (761-864)
  IPR038185 MyTH4 domain superfamily [G3DSA:1.25.40.530] (494-763)
  IPR056264 ABCA1-4-like, C-terminal R2 regulatory domain [PF23321] (362-436)

Sequence (985 aa):
MMYRICHYVFLIFPPYALASGFMDLIENQVRTTIYKRFDYDAYNRPFTLEMIGWNLIAMGIETFVFFVLTIVMDLKCCCGSNSRQRYLGMNGPADEDVDVSAEKVRIDRGDCRQDVVVVRNLHKVYKSGKTELQAVNGLSFGVPANQCFGLLGINGAGKTTTFKILTGCINASDGFTSVLGSRILPGSSSVGRMVGYCPQEDALDSYLSVESMLHFHCKLKGIPASKRTESMLHFHCKLKGIPASKRTEEVTSVMDRLQLTPIKGKLVRACSGGMKRKLSLAIALLGSPPVILLDEPTTGMDPKAKKLVWDCLFRAKHQGQTIILTSHSLEECDILCDRIGIMVNGKFKCLGSSQHLKQKFGNGYTVTLYVSGLSTIGTRIYDQIHNHFPSASIRSHHVNVIQLDIPRESVSVAEMFSVLEREKNNYNIKYYTVSQTTLETVWQWLHSYPVRERLIYNRHKKKNWDLEEKRRRAISDMDYDISEGHMPFVQPDEEDLSEYKFAKFSATFFQANATHTYIRLPIRTSLLQLKSESDHMAALAVWITILRFMGDLPEPKVYTGVQDTRDTTPVMTKIYSTLGCKFNKKDLEEAQRMNMELENEPAAMMRVSGKSSIRKKMVSLTLKKKSKITEEFKSHLGDSEYYSPTGQNALLEEKPTTNLEKLHFIIGHGILRPDLRDEIYCQIAKQLTQNPSRSSHARGWILLSLCVGCFAPSDRFIKYLRNFISEGPPGYAPYCEERLRRTIANGTRNQPPSWLELQATKSKRPLMLPITFMDGNTKTLLADSATTARELCQQLGEKIVLSDQFRFSLYIALFDKVSSLGSGGDHVMDAISQCEQYAKEQGAQERNAPWRLFFRKEIFAPWHDPSEDATATNLIYQQVVRGIKFGEYRCDKIFLNIAGEQTDGANLDVSDTNSSSGATGSDISSKMAPMGVSNPFYEHVKKPITLADTGMGPNGSKAHSPFVLSVKDKLNFKDEDGEIFTTSL

Secondary structure (DSSP, 8-state):
-HHHHHHHHHTTSHHHHHHHHHHHHHHHHHHHHHHHTTT------TT-IIIIIHHHHHHHHHHHHHHHHHHHHHHHHTS-------------SSS--HHHHHHHHHHHHT--TTEEEEEEEEEEEEEETTEEEEEEEEEEEEEETT-EEEEEE-TTSSHHHHHHHHTTSS--SEEEEEETTEE--TT-TTHHHHEEEE-SS----TTSBHHHHHHHHHHHTT--SS-----S-TTSTTSS-----HHHHHHHHHHHHTT-GGGTTSBGGGS-HHHHHHHHHHHHHTT--SEEEEESTTTT--HHHHHHHHHHHHHHHHTT-EEEEEES-HHHHHHH-SEEEEEETTEEEEEE-HHHHHHHH---EEEEEEE-S-THHHHHHHHHHHHH-TT-EEEEEETTEEEEEE-GGG--HHHHHHHHHHHHTTTTEEEEEEEEPPHHHHHHHHHH--GGGHHHHHHHHHHHHHHHHHHHHHHHT--------------------TT--HHHHHHHH-STT--SS--SSPPSS-SS--S-HHHHHHHHHHHHHHHHHHTSSPPPP--TTS--------HHHHHHTTTT----HHHHHHHHHHHHHHHH-SS-------------------S--TT-HHHHHHTTSSS---PPPSSS-TTS-SS---HHHHHHHHHHHHHH-GGGHHHHHHHHHHHHTT-S-HHHHHHHHHHHHHHHTT-PPPTTTHHHHHHHHHTS-TTTHHHHHHHHHHHHHH---SSPPPHHHHHHHHHTPPEEEEEEETTS-EEEEEE-TT-BHHHHHHHHHHHTT-S--TTEEEEEEETTEEEEEETSS-BHHHHHHHHHHHHHHTT--GGG--EEEEEEE----TT--TTS-HHHHHHHHHHHHHHHHTTSS--SS---STTTSSSSS-----------------------PPPP----------------------------------S-PPEEEE-TT--EEEE--

Radius of gyration: 38.29 Å; chains: 1; bounding box: 134×96×112 Å

Organism: Dreissena polymorpha (NCBI:txid45954)